Protein AF-0000000066327313 (afdb_homodimer)

Radius of gyration: 29.49 Å; Cα contacts (8 Å, |Δi|>4): 1266; chains: 2; bounding box: 73×76×82 Å

Secondary structure (DSSP, 8-state):
----SS--HHHHHTT------SS-HHHHHTT------S-----S-----HHHHHHHHHHHHHH--SSSS--PPPHHHHHHHHHHIIIIITTTS--S-HHHHHHHHHHSTTSHHHHHHHHHHHHHHHHHHT--EE-TTS-EE-HHHHHHHHHHTHHHH-SS----HHHHHHHHHHHHHHHHTT-HHHHHHHHHHHHHHHHHHTTTSHHHHHTS-HHHHHHHHHHHHHHHHHHHHHHHHHT---S--S-SPPPPPP--SSGGG--HHHHHHHHHHHSS-HHHHHHHHHS---HHHHHHHHHHHIIIIISSPP-S-TTSHHHHHHHHHHHHHHHHHHHHHHHSTT---HHHHSS--THHHHHHHHHHHHHHHHS-GGGTGGGTTHHHHHHHHHHHHHHHHHHHS-HHHHHHHHHHHHHHHHHHHHSS---HHHHHHHHHHHHHTT------S-------------S--/----SS--HHHHHHT------SS-HHHHHTT------S-----S-----HHHHHHHHHHHHHH--SSSS--PPPHHHHHHHHHHIIIIITTTS--S-HHHHHHHHHHSTTSHHHHHHHHHHHHHHHHHHT--EE-TTS-EE-HHHHHHHHHHTHHHH-SS----HHHHHHHHHHHHHHHHTT-HHHHHHHHHHHHHHHHHHTTTSHHHHHTS-HHHHHHHHHHHHHHHHHHHHHHHHHT---S--S-SPPPPPP--SSGGG--HHHHHHHHHHHSS-HHHHHHHHHS---HHHHHHHHHHHIIIIISSPP-S-TTSHHHHHHHHHHHHHHHHHHHHHHHSTT---STTTSS--THHHHHHHHHHHHHHHHS-GGGTGGGTTHHHHHHHHHHHHHHHHHHHS-HHHHHHHHHHHHHHHHHHHHSS---HHHHHHHHHHHHHTT------S-----S-------S--

pLDDT: mean 80.72, std 19.47, range [26.72, 98.88]

GO terms:
  GO:0000977 RNA polymerase II transcription regulatory region sequence-specific DNA binding (F, IDA)
  GO:0005634 nucleus (C, IC)
  GO:0001228 DNA-binding transcription activator activity, RNA polymerase II-specific (F, IMP)
  GO:0045944 positive regulation of transcription by RNA polymerase II (P, IMP)
  GO:0071361 cellular response to ethanol (P, IMP)

Sequence (930 aa):
MARNRQACDCCCIRRVKCDRKKPCKCCLQHNLQCTYLRPLKKRGPKPVKVRNLKKVDDVQVFSKSSSGGIMKVPKALIDQCLRLYNDKLYVIWPLLCYDDLYELLEKRYDETCVYWFLVSLSAATLSDLQTEIESEGGVTFTGIQLSSFCMSSRQEFDDFNGSDIFKIMTYYCLNRCYAQMSNSRTSYRLSCEAVGLIKLAGFHREETLKLLPFDEQQLGRKVYYLLLLTERYFSVYTHCATSLDTTIAPPQPENVTDPRLSLDSFLEMIRVFTVPGKCFFDALATDSANVTCTEDSLKKIWRELHTVPLEIEPWSYGYVDISFSRHWIRTLAWKLVLQISGMRISFLSNSKNTHIPVEIARDMLEDTFLIPKNLYAVHGPGISVKALEIADALVDVVNQYDQNAESEAWNFLFDISKFVFSLKHCDSTLVDKFTTKCQCALITLPLSNPLESTDGSKEDVDALPMARNRQACDCCCIRRVKCDRKKPCKCCLQHNLQCTYLRPLKKRGPKPVKVRNLKKVDDVQVFSKSSSGGIMKVPKALIDQCLRLYNDKLYVIWPLLCYDDLYELLEKRYDETCVYWFLVSLSAATLSDLQTEIESEGGVTFTGIQLSSFCMSSRQEFDDFNGSDIFKIMTYYCLNRCYAQMSNSRTSYRLSCEAVGLIKLAGFHREETLKLLPFDEQQLGRKVYYLLLLTERYFSVYTHCATSLDTTIAPPQPENVTDPRLSLDSFLEMIRVFTVPGKCFFDALATDSANVTCTEDSLKKIWRELHTVPLEIEPWSYGYVDISFSRHWIRTLAWKLVLQISGMRISFLSNSKNTHIPVEIARDMLEDTFLIPKNLYAVHGPGISVKALEIADALVDVVNQYDQNAESEAWNFLFDISKFVFSLKHCDSTLVDKFTTKCQCALITLPLSNPLESTDGSKEDVDALP

Nearest PDB structures (foldseek):
  6gyp-assembly1_B  TM=6.271E-01  e=7.745E-04  Saccharomyces cerevisiae S288C
  5cwq-assembly1_A  TM=1.986E-01  e=5.212E-01  synthetic construct
  1w07-assembly1_B  TM=1.519E-01  e=4.384E+00  Arabidopsis thaliana
  6gyp-assembly1_B  TM=6.451E-01  e=9.274E-04  Saccharomyces cerevisiae S288C
  1w07-assembly1_B  TM=1.311E-01  e=4.467E+00  Arabidopsis thaliana

Solvent-accessible surface area (backbone atoms only — not comparable to full-atom values): 50780 Å² total; per-residue (Å²): 129,85,66,48,91,52,58,29,48,52,29,56,72,64,70,42,89,46,75,22,41,95,65,20,64,62,28,59,74,63,74,44,80,54,37,75,77,64,70,78,72,76,79,54,80,69,67,76,44,62,68,56,41,49,50,46,49,58,51,37,57,42,46,57,39,90,78,83,52,74,50,72,81,56,66,68,59,43,51,53,31,44,51,51,29,35,67,65,40,31,29,55,67,50,74,75,54,49,71,60,48,50,50,40,59,73,74,38,46,84,40,60,42,51,34,49,23,49,45,18,45,31,9,22,39,25,36,35,65,70,43,70,48,69,45,95,86,68,51,72,46,39,17,67,58,37,38,50,53,48,59,75,42,39,68,73,56,54,73,63,67,77,54,52,66,42,47,31,50,23,27,48,23,44,18,50,32,30,32,54,68,62,35,29,62,44,16,48,50,29,42,43,53,23,52,45,32,40,47,56,57,33,64,64,35,53,74,56,38,68,75,43,59,66,70,57,29,39,42,49,27,33,54,47,50,57,49,41,51,50,44,54,59,47,17,63,46,53,42,34,35,55,47,72,67,92,62,46,73,73,53,74,83,63,93,56,91,50,73,48,69,31,47,61,46,35,54,49,42,52,45,66,66,47,55,38,35,65,58,36,52,29,21,65,15,62,76,60,56,63,64,68,57,34,51,55,18,48,53,40,36,49,56,55,57,64,67,48,78,78,96,57,62,61,85,37,70,38,29,55,62,43,54,48,47,40,47,31,52,54,44,51,50,55,53,44,56,72,65,44,80,78,67,75,44,65,92,66,47,60,71,94,54,58,61,52,53,45,50,44,47,51,54,51,53,54,47,59,72,65,36,60,77,83,56,52,60,52,60,27,32,58,57,35,53,36,52,45,53,49,39,52,49,29,50,53,36,54,65,71,49,60,79,74,64,29,55,59,30,48,53,47,36,51,53,50,52,53,52,41,70,68,43,91,42,66,43,64,64,50,51,48,54,49,50,50,49,31,51,74,62,67,46,81,73,90,66,75,80,71,72,70,75,67,84,75,72,80,65,70,90,62,52,49,83,130,86,69,47,91,52,57,29,48,53,28,53,74,64,70,43,88,46,75,24,42,94,63,18,63,61,28,60,75,64,72,43,80,55,37,74,75,66,69,77,71,76,78,54,80,68,68,76,44,64,67,57,41,48,51,47,47,58,51,37,57,43,47,59,39,89,78,82,52,75,52,72,82,54,65,70,60,44,51,52,32,43,51,50,29,35,68,64,42,30,29,57,67,51,73,73,53,48,72,60,47,50,48,41,58,72,74,37,45,83,40,59,43,50,33,50,22,50,4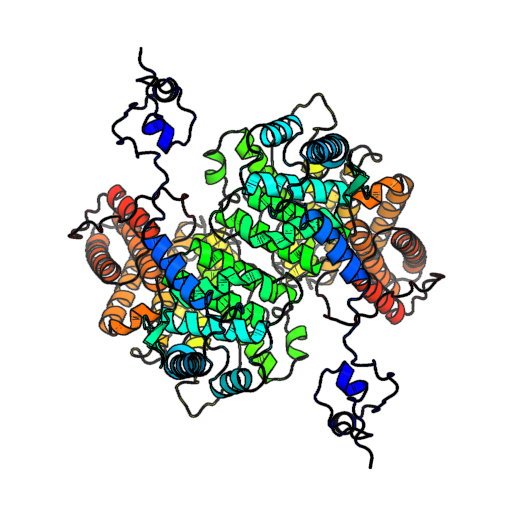3,19,44,31,9,22,38,24,36,35,66,69,44,71,47,70,46,97,87,68,50,73,47,38,16,67,58,37,38,50,54,50,60,74,42,40,68,73,57,53,71,64,65,77,54,53,68,43,46,32,51,23,27,46,22,44,17,50,32,30,32,54,67,64,35,31,61,44,15,48,51,28,42,43,52,23,52,44,32,41,47,58,56,34,63,65,34,52,73,56,37,68,75,44,58,67,70,56,28,38,43,49,28,32,53,48,49,54,49,41,50,51,45,54,59,46,16,62,48,54,43,33,36,55,46,70,69,92,63,44,71,74,54,74,83,61,92,58,89,50,73,48,69,32,46,61,44,36,54,50,42,51,44,66,66,47,56,36,36,65,58,37,52,29,20,64,14,61,76,57,58,61,63,67,58,36,52,57,18,51,54,41,36,50,56,56,55,65,67,48,81,77,96,56,61,61,85,39,70,39,29,55,62,43,55,48,47,40,46,32,52,53,44,50,49,53,53,45,54,72,66,43,80,75,70,75,47,60,92,66,47,59,71,93,54,59,59,51,53,45,52,43,48,52,55,52,54,54,47,58,72,65,35,60,75,82,55,51,60,52,58,27,30,58,57,34,53,35,51,46,52,49,40,52,50,28,51,53,37,52,65,71,50,60,78,71,66,28,53,60,30,46,53,48,38,51,51,49,50,52,53,39,71,69,42,90,41,67,44,63,64,49,51,49,53,50,51,49,51,31,50,76,63,67,46,81,73,89,70,77,79,70,73,71,74,66,86,73,76,76,68,70,87,60,50,48,82

Structure (mmCIF, N/CA/C/O backbone):
data_AF-0000000066327313-model_v1
#
loop_
_entity.id
_entity.type
_entity.pdbx_description
1 polymer 'Respiratory transcription factor ZNF1'
#
loop_
_atom_site.group_PDB
_atom_site.id
_atom_site.type_symbol
_atom_site.label_atom_id
_atom_site.label_alt_id
_atom_site.label_comp_id
_atom_site.label_asym_id
_atom_site.label_entity_id
_atom_site.label_seq_id
_atom_site.pdbx_PDB_ins_code
_atom_site.Cartn_x
_atom_site.Cartn_y
_atom_site.Cartn_z
_atom_site.occupancy
_atom_site.B_iso_or_equiv
_atom_site.auth_seq_id
_atom_site.auth_comp_id
_atom_site.auth_asym_id
_atom_site.auth_atom_id
_atom_site.pdbx_PDB_model_num
ATOM 1 N N . MET A 1 1 ? -28.75 26.188 -38.562 1 28.34 1 MET A N 1
ATOM 2 C CA . MET A 1 1 ? -27.703 25.172 -38.688 1 28.34 1 MET A CA 1
ATOM 3 C C . MET A 1 1 ? -27.812 24.156 -37.562 1 28.34 1 MET A C 1
ATOM 5 O O . MET A 1 1 ? -27.812 24.531 -36.375 1 28.34 1 MET A O 1
ATOM 9 N N . ALA A 1 2 ? -28.438 23.078 -37.75 1 33.34 2 ALA A N 1
ATOM 10 C CA . ALA A 1 2 ? -28.922 22.078 -36.812 1 33.34 2 ALA A CA 1
ATOM 11 C C . ALA A 1 2 ? -27.797 21.531 -35.938 1 33.34 2 ALA A C 1
ATOM 13 O O . ALA A 1 2 ? -26.75 21.109 -36.438 1 33.34 2 ALA A O 1
ATOM 14 N N . ARG A 1 3 ? -27.547 22.062 -34.688 1 44.94 3 ARG A N 1
ATOM 15 C CA . ARG A 1 3 ? -26.562 21.672 -33.688 1 44.94 3 ARG A CA 1
ATOM 16 C C . ARG A 1 3 ? -26.594 20.156 -33.469 1 44.94 3 ARG A C 1
ATOM 18 O O . ARG A 1 3 ? -27.672 19.578 -33.281 1 44.94 3 ARG A O 1
ATOM 25 N N . ASN A 1 4 ? -25.766 19.609 -34.031 1 48.69 4 ASN A N 1
ATOM 26 C CA . ASN A 1 4 ? -25.734 18.156 -33.844 1 48.69 4 ASN A CA 1
ATOM 27 C C . ASN A 1 4 ? -25.781 17.766 -32.375 1 48.69 4 ASN A C 1
ATOM 29 O O . ASN A 1 4 ? -25.219 18.469 -31.531 1 48.69 4 ASN A O 1
ATOM 33 N N . ARG A 1 5 ? -26.609 17.094 -31.875 1 58 5 ARG A N 1
ATOM 34 C CA . ARG A 1 5 ? -26.969 16.672 -30.516 1 58 5 ARG A CA 1
ATOM 35 C C . ARG A 1 5 ? -25.859 15.836 -29.891 1 58 5 ARG A C 1
ATOM 37 O O . ARG A 1 5 ? -25.875 15.562 -28.688 1 58 5 ARG A O 1
ATOM 44 N N . GLN A 1 6 ? -24.828 15.461 -30.688 1 61.94 6 GLN A N 1
ATOM 45 C CA . GLN A 1 6 ? -23.781 14.602 -30.141 1 61.94 6 GLN A CA 1
ATOM 46 C C . GLN A 1 6 ? -22.406 15.234 -30.312 1 61.94 6 GLN A C 1
ATOM 48 O O . GLN A 1 6 ? -22.188 16.031 -31.234 1 61.94 6 GLN A O 1
ATOM 53 N N . ALA A 1 7 ? -21.609 15.008 -29.422 1 71.44 7 ALA A N 1
ATOM 54 C CA . ALA A 1 7 ? -20.203 15.391 -29.578 1 71.44 7 ALA A CA 1
ATOM 55 C C . ALA A 1 7 ? -19.547 14.617 -30.719 1 71.44 7 ALA A C 1
ATOM 57 O O . ALA A 1 7 ? -19.953 13.492 -31.031 1 71.44 7 ALA A O 1
ATOM 58 N N . CYS A 1 8 ? -18.688 15.219 -31.422 1 70.88 8 CYS A N 1
ATOM 59 C CA . CYS A 1 8 ? -17.969 14.555 -32.531 1 70.88 8 CYS A CA 1
ATOM 60 C C . CYS A 1 8 ? -17.156 13.383 -32 1 70.88 8 CYS A C 1
ATOM 62 O O . CYS A 1 8 ? -16.844 13.312 -30.812 1 70.88 8 CYS A O 1
ATOM 64 N N . ASP A 1 9 ? -16.797 12.469 -32.719 1 68.44 9 ASP A N 1
ATOM 65 C CA . ASP A 1 9 ? -16.062 11.25 -32.375 1 68.44 9 ASP A CA 1
ATOM 66 C C . ASP A 1 9 ? -14.734 11.594 -31.719 1 68.44 9 ASP A C 1
ATOM 68 O O . ASP A 1 9 ? -14.344 10.969 -30.734 1 68.44 9 ASP A O 1
ATOM 72 N N . CYS A 1 10 ? -14.086 12.617 -32.188 1 65.94 10 CYS A N 1
ATOM 73 C CA . CYS A 1 10 ? -12.766 13 -31.703 1 65.94 10 CYS A CA 1
ATOM 74 C C . CYS A 1 10 ? -12.867 13.617 -30.312 1 65.94 10 CYS A C 1
ATOM 76 O O . CYS A 1 10 ? -12.086 13.281 -29.422 1 65.94 10 CYS A O 1
ATOM 78 N N . CYS A 1 11 ? -13.789 14.406 -30.25 1 66.31 11 CYS A N 1
ATOM 79 C CA . CYS A 1 11 ? -13.977 15.062 -28.969 1 66.31 11 CYS A CA 1
ATOM 80 C C . CYS A 1 11 ? -14.484 14.07 -27.922 1 66.31 11 CYS A C 1
ATOM 82 O O . CYS A 1 11 ? -14.102 14.141 -26.75 1 66.31 11 CYS A O 1
ATOM 84 N N . CYS A 1 12 ? -15.219 13.172 -28.281 1 65.81 12 CYS A N 1
ATOM 85 C CA . CYS A 1 12 ? -15.766 12.125 -27.438 1 65.81 12 CYS A CA 1
ATOM 86 C C . CYS A 1 12 ? -14.664 11.195 -26.938 1 65.81 12 CYS A C 1
ATOM 88 O O . CYS A 1 12 ? -14.625 10.844 -25.766 1 65.81 12 CYS A O 1
ATOM 90 N N . ILE A 1 13 ? -13.844 10.938 -27.812 1 61.5 13 ILE A N 1
ATOM 91 C CA . ILE A 1 13 ? -12.727 10.055 -27.516 1 61.5 13 ILE A CA 1
ATOM 92 C C . ILE A 1 13 ? -11.734 10.773 -26.594 1 61.5 13 ILE A C 1
ATOM 94 O O . ILE A 1 13 ? -11.18 10.172 -25.672 1 61.5 13 ILE A O 1
ATOM 98 N N . ARG A 1 14 ? -11.656 11.977 -26.859 1 59.47 14 ARG A N 1
ATOM 99 C CA . ARG A 1 14 ? -10.695 12.812 -26.141 1 59.47 14 ARG A CA 1
ATOM 100 C C . ARG A 1 14 ? -11.312 13.367 -24.859 1 59.47 14 ARG A C 1
ATOM 102 O O . ARG A 1 14 ? -10.625 14.023 -24.062 1 59.47 14 ARG A O 1
ATOM 109 N N . ARG A 1 15 ? -12.625 13 -24.672 1 55.62 15 ARG A N 1
ATOM 110 C CA . ARG A 1 15 ? -13.438 13.469 -23.547 1 55.62 15 ARG A CA 1
ATOM 111 C C . ARG A 1 15 ? -13.25 14.961 -23.328 1 55.62 15 ARG A C 1
ATOM 113 O O . ARG A 1 15 ? -13.047 15.406 -22.188 1 55.62 15 ARG A O 1
ATOM 120 N N . VAL A 1 16 ? -13.305 15.664 -24.422 1 64.94 16 VAL A N 1
ATOM 121 C CA . VAL A 1 16 ? -13.297 17.125 -24.375 1 64.94 16 VAL A CA 1
ATOM 122 C C . VAL A 1 16 ? -14.664 17.656 -24.797 1 64.94 16 VAL A C 1
ATOM 124 O O . VAL A 1 16 ? -15.422 16.969 -25.484 1 64.94 16 VAL A O 1
ATOM 127 N N . LYS A 1 17 ? -14.922 18.812 -24.172 1 68.06 17 LYS A N 1
ATOM 128 C CA . LYS A 1 17 ? -16.172 19.453 -24.562 1 68.06 17 LYS A CA 1
ATOM 129 C C . LYS A 1 17 ? -16.172 19.812 -26.047 1 68.06 17 LYS A C 1
ATOM 131 O O . LYS A 1 17 ? -15.312 20.562 -26.5 1 68.06 17 LYS A O 1
ATOM 136 N N . CYS A 1 18 ? -17.078 19.203 -26.656 1 68.81 18 CYS A N 1
ATOM 137 C CA . CYS A 1 18 ? -17.297 19.438 -28.078 1 68.81 18 CYS A CA 1
ATOM 138 C C . CYS A 1 18 ? -18.359 20.516 -28.297 1 68.81 18 CYS A C 1
ATOM 140 O O . CYS A 1 18 ? -19.359 20.562 -27.594 1 68.81 18 CYS A O 1
ATOM 142 N N . ASP A 1 19 ? -18.188 21.453 -29.109 1 73.56 19 ASP A N 1
ATOM 143 C CA . ASP A 1 19 ? -19.188 22.484 -29.359 1 73.56 19 ASP A CA 1
ATOM 144 C C . ASP A 1 19 ? -20.25 22 -30.344 1 73.56 19 ASP A C 1
ATOM 146 O O . ASP A 1 19 ? -21.109 22.766 -30.781 1 73.56 19 ASP A O 1
ATOM 150 N N . ARG A 1 20 ? -20.25 20.75 -30.859 1 71 20 ARG A N 1
ATOM 151 C CA . ARG A 1 20 ? -21.219 20.016 -31.672 1 71 20 ARG A CA 1
ATOM 152 C C . ARG A 1 20 ? -21.422 20.672 -33.031 1 71 20 ARG A C 1
ATOM 154 O O . ARG A 1 20 ? -22.438 20.422 -33.688 1 71 20 ARG A O 1
ATOM 161 N N . LYS A 1 21 ? -20.391 21.516 -33.438 1 75.81 21 LYS A N 1
ATOM 162 C CA . LYS A 1 21 ? -20.391 22.016 -34.812 1 75.81 21 LYS A CA 1
ATOM 163 C C . LYS A 1 21 ? -19.594 21.094 -35.719 1 75.81 21 LYS A C 1
ATOM 165 O O . LYS A 1 21 ? -18.734 20.344 -35.281 1 75.81 21 LYS A O 1
ATOM 170 N N . LYS A 1 22 ? -20 20.812 -36.844 1 71.25 22 LYS A N 1
ATOM 171 C CA . LYS A 1 22 ? -19.328 20.016 -37.875 1 71.25 22 LYS A CA 1
ATOM 172 C C . LYS A 1 22 ? -18.578 20.922 -38.875 1 71.25 22 LYS A C 1
ATOM 174 O O . LYS A 1 22 ? -19.203 21.516 -39.75 1 71.25 22 LYS A O 1
ATOM 179 N N . PRO A 1 23 ? -17.266 21.109 -38.719 1 75.12 23 PRO A N 1
ATOM 180 C CA . PRO A 1 23 ? -16.359 20.5 -37.719 1 75.12 23 PRO A CA 1
ATOM 181 C C . PRO A 1 23 ? -16.344 21.25 -36.406 1 75.12 23 PRO A C 1
ATOM 183 O O . PRO A 1 23 ? -16.578 22.469 -36.375 1 75.12 23 PRO A O 1
ATOM 186 N N . CYS A 1 24 ? -16.125 20.484 -35.344 1 76.44 24 CYS A N 1
ATOM 187 C CA . CYS A 1 24 ? -16.156 21.188 -34.062 1 76.44 24 CYS A CA 1
ATOM 188 C C . CYS A 1 24 ? -14.898 22.016 -33.875 1 76.44 24 CYS A C 1
ATOM 190 O O . CYS A 1 24 ? -13.875 21.75 -34.5 1 76.44 24 CYS A O 1
ATOM 192 N N . LYS A 1 25 ? -15.016 23.047 -33.125 1 77.56 25 LYS A N 1
ATOM 193 C CA . LYS A 1 25 ? -13.906 23.984 -32.938 1 77.56 25 LYS A CA 1
ATOM 194 C C . LYS A 1 25 ? -12.688 23.266 -32.344 1 77.56 25 LYS A C 1
ATOM 196 O O . LYS A 1 25 ? -11.547 23.578 -32.688 1 77.56 25 LYS A O 1
ATOM 201 N N . CYS A 1 26 ? -12.93 22.344 -31.531 1 70.88 26 CYS A N 1
ATOM 202 C CA . CYS A 1 26 ? -11.875 21.578 -30.891 1 70.88 26 CYS A CA 1
ATOM 203 C C . CYS A 1 26 ? -11.109 20.734 -31.906 1 70.88 26 CYS A C 1
ATOM 205 O O . CYS A 1 26 ? -9.875 20.703 -31.891 1 70.88 26 CYS A O 1
ATOM 207 N N . CYS A 1 27 ? -11.75 20.141 -32.656 1 72.12 27 CYS A N 1
ATOM 208 C CA . CYS A 1 27 ? -11.117 19.344 -33.688 1 72.12 27 CYS A CA 1
ATOM 209 C C . CYS A 1 27 ? -10.422 20.25 -34.719 1 72.12 27 CYS A C 1
ATOM 211 O O . CYS A 1 27 ? -9.328 19.938 -35.188 1 72.12 27 CYS A O 1
ATOM 213 N N . LEU A 1 28 ? -10.969 21.328 -35.031 1 78.12 28 LEU A N 1
ATOM 214 C CA . LEU A 1 28 ? -10.359 22.266 -35.938 1 78.12 28 LEU A CA 1
ATOM 215 C C . LEU A 1 28 ? -9.047 22.812 -35.406 1 78.12 28 LEU A C 1
ATOM 217 O O . LEU A 1 28 ? -8.062 22.922 -36.125 1 78.12 28 LEU A O 1
ATOM 221 N N . GLN A 1 29 ? -9.055 23.031 -34.156 1 72.06 29 GLN A N 1
ATOM 222 C CA . GLN A 1 29 ? -7.871 23.625 -33.531 1 72.06 29 GLN A CA 1
ATOM 223 C C . GLN A 1 29 ? -6.727 22.609 -33.469 1 72.06 29 GLN A C 1
ATOM 225 O O . GLN A 1 29 ? -5.555 22.984 -33.5 1 72.06 29 GLN A O 1
ATOM 230 N N . HIS A 1 30 ? -7.141 21.422 -33.406 1 70.25 30 HIS A N 1
ATOM 231 C CA . HIS A 1 30 ? -6.137 20.391 -33.25 1 70.25 30 HIS A CA 1
ATOM 232 C C . HIS A 1 30 ? -5.926 19.609 -34.531 1 70.25 30 HIS A C 1
ATOM 234 O O . HIS A 1 30 ? -5.297 18.547 -34.531 1 70.25 30 HIS A O 1
ATOM 240 N N . ASN A 1 31 ? -6.391 20.031 -35.562 1 65.12 31 ASN A N 1
ATOM 241 C CA . ASN A 1 31 ? -6.266 19.469 -36.906 1 65.12 31 ASN A CA 1
ATOM 242 C C . ASN A 1 31 ? -6.676 18 -36.906 1 65.12 31 ASN A C 1
ATOM 244 O O . ASN A 1 31 ? -5.961 17.156 -37.469 1 65.12 31 ASN A O 1
ATOM 248 N N . LEU A 1 32 ? -7.695 17.766 -36.188 1 70.25 32 LEU A N 1
ATOM 249 C CA . LEU A 1 32 ? -8.273 16.438 -36.219 1 70.25 32 LEU A CA 1
ATOM 250 C C . LEU A 1 32 ? -9.445 16.359 -37.156 1 70.25 32 LEU A C 1
ATOM 252 O O . LEU A 1 32 ? -10.094 17.375 -37.438 1 70.25 32 LEU A O 1
ATOM 256 N N . GLN A 1 33 ? -9.586 15.219 -37.719 1 71.81 33 GLN A N 1
ATOM 257 C CA . GLN A 1 33 ? -10.75 15 -38.562 1 71.81 33 GLN A CA 1
ATOM 258 C C . GLN A 1 33 ? -12.016 14.812 -37.75 1 71.81 33 GLN A C 1
ATOM 260 O O . GLN A 1 33 ? -12.18 13.789 -37.062 1 71.81 33 GLN A O 1
ATOM 265 N N . CYS A 1 34 ? -12.828 15.828 -37.656 1 69.94 34 CYS A N 1
ATOM 266 C CA . CYS A 1 34 ? -14.07 15.828 -36.875 1 69.94 34 CYS A CA 1
ATOM 267 C C . CYS A 1 34 ? -15.102 14.898 -37.531 1 69.94 34 CYS A C 1
ATOM 269 O O . CYS A 1 34 ? -15.602 15.164 -38.625 1 69.94 34 CYS A O 1
ATOM 271 N N . THR A 1 35 ? -15.219 13.734 -37.094 1 74.88 35 THR A N 1
ATOM 272 C CA . THR A 1 35 ? -16.156 12.766 -37.656 1 74.88 35 THR A CA 1
ATOM 273 C C . THR A 1 35 ? -17.297 12.5 -36.688 1 74.88 35 THR A C 1
ATOM 275 O O . THR A 1 35 ? -17.156 12.68 -35.469 1 74.88 35 THR A O 1
ATOM 278 N N . TYR A 1 36 ? -18.5 12.492 -37.188 1 62.94 36 TYR A N 1
ATOM 279 C CA . TYR A 1 36 ? -19.703 12.141 -36.438 1 62.94 36 TYR A CA 1
ATOM 280 C C . TYR A 1 36 ? -20.219 10.781 -36.844 1 62.94 36 TYR A C 1
ATOM 282 O O . TYR A 1 36 ? -21.359 10.664 -37.312 1 62.94 36 TYR A O 1
ATOM 290 N N . LEU A 1 37 ? -19.422 9.82 -37.094 1 64.5 37 LEU A N 1
ATOM 291 C CA . LEU A 1 37 ? -19.781 8.516 -37.625 1 64.5 37 LEU A CA 1
ATOM 292 C C . LEU A 1 37 ? -20.344 7.609 -36.562 1 64.5 37 LEU A C 1
ATOM 294 O O . LEU A 1 37 ? -20.906 6.547 -36.844 1 64.5 37 LEU A O 1
ATOM 298 N N . ARG A 1 38 ? -20.062 7.984 -35.406 1 52.06 38 ARG A N 1
ATOM 299 C CA . ARG A 1 38 ? -20.531 7.125 -34.312 1 52.06 38 ARG A CA 1
ATOM 300 C C . ARG A 1 38 ? -22.062 7.148 -34.219 1 52.06 38 ARG A C 1
ATOM 302 O O . ARG A 1 38 ? -22.672 8.219 -34.25 1 52.06 38 ARG A O 1
ATOM 309 N N . PRO A 1 39 ? -22.719 6.078 -34.469 1 48.56 39 PRO A N 1
ATOM 310 C CA . PRO A 1 39 ? -24.188 6.059 -34.312 1 48.56 39 PRO A CA 1
ATOM 311 C C . PRO A 1 39 ? -24.625 6.605 -32.969 1 48.56 39 PRO A C 1
ATOM 313 O O . PRO A 1 39 ? -23.891 6.523 -31.969 1 48.56 39 PRO A O 1
ATOM 316 N N . LEU A 1 40 ? -25.516 7.398 -33.062 1 42.06 40 LEU A N 1
ATOM 317 C CA . LEU A 1 40 ? -26.172 7.887 -31.859 1 42.06 40 LEU A CA 1
ATOM 318 C C . LEU A 1 40 ? -26.484 6.738 -30.906 1 42.06 40 LEU A C 1
ATOM 320 O O . LEU A 1 40 ? -27.156 5.773 -31.281 1 42.06 40 LEU A O 1
ATOM 324 N N . LYS A 1 41 ? -25.641 6.539 -30.016 1 37.81 41 LYS A N 1
ATOM 325 C CA . LYS A 1 41 ? -26.156 5.57 -29.047 1 37.81 41 LYS A CA 1
ATOM 326 C C . LYS A 1 41 ? -27.469 6.062 -28.438 1 37.81 41 LYS A C 1
ATOM 328 O O . LYS A 1 41 ? -27.594 7.238 -28.078 1 37.81 41 LYS A O 1
ATOM 333 N N . LYS A 1 42 ? -28.594 5.555 -28.828 1 33.94 42 LYS A N 1
ATOM 334 C CA . LYS A 1 42 ? -29.906 5.809 -28.219 1 33.94 42 LYS A CA 1
ATOM 335 C C . LYS A 1 42 ? -29.766 5.98 -26.703 1 33.94 42 LYS A C 1
ATOM 337 O O . LYS A 1 42 ? -29.078 5.207 -26.047 1 33.94 42 LYS A O 1
ATOM 342 N N . ARG A 1 43 ? -29.859 7.168 -26.219 1 32.31 43 ARG A N 1
ATOM 343 C CA . ARG A 1 43 ? -29.859 7.559 -24.812 1 32.31 43 ARG A CA 1
ATOM 344 C C . ARG A 1 43 ? -30.938 6.812 -24.031 1 32.31 43 ARG A C 1
ATOM 346 O O . ARG A 1 43 ? -31.281 7.195 -22.906 1 32.31 43 ARG A O 1
ATOM 353 N N . GLY A 1 44 ? -31.75 6.027 -24.703 1 31.38 44 GLY A N 1
ATOM 354 C CA . GLY A 1 44 ? -32.875 5.578 -23.891 1 31.38 44 GLY A CA 1
ATOM 355 C C . GLY A 1 44 ? -32.406 4.938 -22.578 1 31.38 44 GLY A C 1
ATOM 356 O O . GLY A 1 44 ? -31.219 4.711 -22.375 1 31.38 44 GLY A O 1
ATOM 357 N N . PRO A 1 45 ? -33.469 4.828 -21.609 1 29.05 45 PRO A N 1
ATOM 358 C CA . PRO A 1 45 ? -33.125 4.141 -20.359 1 29.05 45 PRO A CA 1
ATOM 359 C C . PRO A 1 45 ? -32.188 2.955 -20.578 1 29.05 45 PRO A C 1
ATOM 361 O O . PRO A 1 45 ? -32.375 2.189 -21.531 1 29.05 45 PRO A O 1
ATOM 364 N N . LYS A 1 46 ? -31.016 3.162 -20.609 1 30 46 LYS A N 1
ATOM 365 C CA . LYS A 1 46 ? -30.141 2.043 -20.938 1 30 46 LYS A CA 1
ATOM 366 C C . LYS A 1 46 ? -30.703 0.727 -20.406 1 30 46 LYS A C 1
ATOM 368 O O . LYS A 1 46 ? -31.109 0.642 -19.25 1 30 46 LYS A O 1
ATOM 373 N N . PRO A 1 47 ? -31.266 -0.114 -21.281 1 26.72 47 PRO A N 1
ATOM 374 C CA . PRO A 1 47 ? -31.891 -1.307 -20.703 1 26.72 47 PRO A CA 1
ATOM 375 C C . PRO A 1 47 ? -31 -1.985 -19.656 1 26.72 47 PRO A C 1
ATOM 377 O O . PRO A 1 47 ? -29.781 -1.891 -19.734 1 26.72 47 PRO A O 1
ATOM 380 N N . VAL A 1 48 ? -31.531 -2.129 -18.453 1 30.41 48 VAL A N 1
ATOM 381 C CA . VAL A 1 48 ? -30.875 -2.996 -17.469 1 30.41 48 VAL A CA 1
ATOM 382 C C . VAL A 1 48 ? -30.156 -4.137 -18.203 1 30.41 48 VAL A C 1
ATOM 384 O O . VAL A 1 48 ? -30.812 -4.969 -18.844 1 30.41 48 VAL A O 1
ATOM 387 N N . LYS A 1 49 ? -29.203 -3.834 -18.844 1 31.45 49 LYS A N 1
ATOM 388 C CA . LYS A 1 49 ? -28.516 -4.855 -19.641 1 31.45 49 LYS A CA 1
ATOM 389 C C . LYS A 1 49 ? -28.719 -6.242 -19.031 1 31.45 49 LYS A C 1
ATOM 391 O O . LYS A 1 49 ? -28.656 -6.406 -17.812 1 31.45 49 LYS A O 1
ATOM 396 N N . VAL A 1 50 ? -29.156 -7.105 -19.734 1 30.81 50 VAL A N 1
ATOM 397 C CA . VAL A 1 50 ? -29.484 -8.5 -19.438 1 30.81 50 VAL A CA 1
ATOM 398 C C . VAL A 1 50 ? -28.359 -9.109 -18.594 1 30.81 50 VAL A C 1
ATOM 400 O O . VAL A 1 50 ? -28.625 -9.891 -17.672 1 30.81 50 VAL A O 1
ATOM 403 N N . ARG A 1 51 ? -27.125 -8.75 -18.922 1 32.59 51 ARG A N 1
ATOM 404 C CA . ARG A 1 51 ? -26.016 -9.273 -18.125 1 32.59 51 ARG A CA 1
ATOM 405 C C . ARG A 1 51 ? -26 -8.68 -16.719 1 32.59 51 ARG A C 1
ATOM 407 O O . ARG A 1 51 ? -25.641 -9.359 -15.758 1 32.59 51 ARG A O 1
ATOM 414 N N . ASN A 1 52 ? -26.312 -7.434 -16.594 1 35.59 52 ASN A N 1
ATOM 415 C CA . ASN A 1 52 ? -26.516 -6.852 -15.273 1 35.59 52 ASN A CA 1
ATOM 416 C C . ASN A 1 52 ? -27.797 -7.375 -14.625 1 35.59 52 ASN A C 1
ATOM 418 O O . ASN A 1 52 ? -27.922 -7.402 -13.398 1 35.59 52 ASN A O 1
ATOM 422 N N . LEU A 1 53 ? -28.781 -7.672 -15.484 1 32.03 53 LEU A N 1
ATOM 423 C CA . LEU A 1 53 ? -29.984 -8.328 -14.969 1 32.03 53 LEU A CA 1
ATOM 424 C C . LEU A 1 53 ? -29.656 -9.719 -14.445 1 32.03 53 LEU A C 1
ATOM 426 O O . LEU A 1 53 ? -30.203 -10.148 -13.422 1 32.03 53 LEU A O 1
ATOM 430 N N . LYS A 1 54 ? -28.875 -10.484 -15.266 1 34.53 54 LYS A N 1
ATOM 431 C CA . LYS A 1 54 ? -28.484 -11.781 -14.742 1 34.53 54 LYS A CA 1
ATOM 432 C C . LYS A 1 54 ? -27.578 -11.633 -13.523 1 34.53 54 LYS A C 1
ATOM 434 O O . LYS A 1 54 ? -27.625 -12.445 -12.594 1 34.53 54 LYS A O 1
ATOM 439 N N . LYS A 1 55 ? -26.688 -10.641 -13.477 1 37.81 55 LYS A N 1
ATOM 440 C CA . LYS A 1 55 ? -25.906 -10.367 -12.289 1 37.81 55 LYS A CA 1
ATOM 441 C C . LYS A 1 55 ? -26.781 -9.922 -11.125 1 37.81 55 LYS A C 1
ATOM 443 O O . LYS A 1 55 ? -26.547 -10.305 -9.977 1 37.81 55 LYS A O 1
ATOM 448 N N . VAL A 1 56 ? -27.797 -9.109 -11.406 1 38.94 56 VAL A N 1
ATOM 449 C CA . VAL A 1 56 ? -28.797 -8.75 -10.398 1 38.94 56 VAL A CA 1
ATOM 450 C C . VAL A 1 56 ? -29.609 -9.984 -10.023 1 38.94 56 VAL A C 1
ATOM 452 O O . VAL A 1 56 ? -29.922 -10.195 -8.852 1 38.94 56 VAL A O 1
ATOM 455 N N . ASP A 1 57 ? -30.047 -10.727 -11.055 1 38.53 57 ASP A N 1
ATOM 456 C CA . ASP A 1 57 ? -30.828 -11.93 -10.758 1 38.53 57 ASP A CA 1
ATOM 457 C C . ASP A 1 57 ? -29.984 -12.93 -9.953 1 38.53 57 ASP A C 1
ATOM 459 O O . ASP A 1 57 ? -30.516 -13.586 -9.055 1 38.53 57 ASP A O 1
ATOM 463 N N . ASP A 1 58 ? -28.766 -13.102 -10.367 1 40.41 58 ASP A N 1
ATOM 464 C CA . ASP A 1 58 ? -27.906 -14.055 -9.656 1 40.41 58 ASP A CA 1
ATOM 465 C C . ASP A 1 58 ? -27.594 -13.57 -8.242 1 40.41 58 ASP A C 1
ATOM 467 O O . ASP A 1 58 ? -27.562 -14.359 -7.301 1 40.41 58 ASP A O 1
ATOM 471 N N . VAL A 1 59 ? -27.312 -12.328 -8.078 1 42.19 59 VAL A N 1
ATOM 472 C CA . VAL A 1 59 ? -27.172 -11.75 -6.738 1 42.19 59 VAL A CA 1
ATOM 473 C C . VAL A 1 59 ? -28.531 -11.758 -6.035 1 42.19 59 VAL A C 1
ATOM 475 O O . VAL A 1 59 ? -28.609 -11.953 -4.82 1 42.19 59 VAL A O 1
ATOM 478 N N . GLN A 1 60 ? -29.609 -11.57 -6.785 1 41.66 60 GLN A N 1
ATOM 479 C CA . GLN A 1 60 ? -30.953 -11.594 -6.203 1 41.66 60 GLN A CA 1
ATOM 480 C C . GLN A 1 60 ? -31.297 -12.984 -5.691 1 41.66 60 GLN A C 1
ATOM 482 O O . GLN A 1 60 ? -32.125 -13.125 -4.773 1 41.66 60 GLN A O 1
ATOM 487 N N . VAL A 1 61 ? -30.828 -13.984 -6.391 1 42.31 61 VAL A N 1
ATOM 488 C CA . VAL A 1 61 ? -31.156 -15.289 -5.824 1 42.31 61 VAL A CA 1
ATOM 489 C C . VAL A 1 61 ? -30.656 -15.375 -4.387 1 42.31 61 VAL A C 1
ATOM 491 O O . VAL A 1 61 ? -31.328 -15.93 -3.518 1 42.31 61 VAL A O 1
ATOM 494 N N . PHE A 1 62 ? -29.422 -14.953 -4.188 1 41.81 62 PHE A N 1
ATOM 495 C CA . PHE A 1 62 ? -28.922 -15.047 -2.816 1 41.81 62 PHE A CA 1
ATOM 496 C C . PHE A 1 62 ? -29.625 -14.031 -1.922 1 41.81 62 PHE A C 1
ATOM 498 O O . PHE A 1 62 ? -29.719 -14.227 -0.707 1 41.81 62 PHE A O 1
ATOM 505 N N . SER A 1 63 ? -30.016 -12.93 -2.521 1 39.5 63 SER A N 1
ATOM 506 C CA . SER A 1 63 ? -30.656 -11.938 -1.665 1 39.5 63 SER A CA 1
ATOM 507 C C . SER A 1 63 ? -32.062 -12.375 -1.242 1 39.5 63 SER A C 1
ATOM 509 O O . SER A 1 63 ? -32.562 -11.961 -0.196 1 39.5 63 SER A O 1
ATOM 511 N N . LYS A 1 64 ? -32.938 -12.797 -2.299 1 37.72 64 LYS A N 1
ATOM 512 C CA . LYS A 1 64 ? -34.344 -12.867 -1.993 1 37.72 64 LYS A CA 1
ATOM 513 C C . LYS A 1 64 ? -34.719 -14.211 -1.37 1 37.72 64 LYS A C 1
ATOM 515 O O . LYS A 1 64 ? -35.062 -15.156 -2.08 1 37.72 64 LYS A O 1
ATOM 520 N N . SER A 1 65 ? -34 -14.906 -0.554 1 33.12 65 SER A N 1
ATOM 521 C CA . SER A 1 65 ? -34.812 -15.969 0.05 1 33.12 65 SER A CA 1
ATOM 522 C C . SER A 1 65 ? -36.156 -15.445 0.507 1 33.12 65 SER A C 1
ATOM 524 O O . SER A 1 65 ? -36.312 -14.25 0.764 1 33.12 65 SER A O 1
ATOM 526 N N . SER A 1 66 ? -37.25 -16.188 0.422 1 34.56 66 SER A N 1
ATOM 527 C CA . SER A 1 66 ? -38.594 -15.867 0.843 1 34.56 66 SER A CA 1
ATOM 528 C C . SER A 1 66 ? -38.594 -14.984 2.092 1 34.56 66 SER A C 1
ATOM 530 O O . SER A 1 66 ? -39.531 -14.195 2.299 1 34.56 66 SER A O 1
ATOM 532 N N . SER A 1 67 ? -38.188 -15.594 3.363 1 34.28 67 SER A N 1
ATOM 533 C CA . SER A 1 67 ? -38.375 -14.961 4.664 1 34.28 67 SER A CA 1
ATOM 534 C C . SER A 1 67 ? -37.344 -13.867 4.906 1 34.28 67 SER A C 1
ATOM 536 O O . SER A 1 67 ? -36.156 -14.148 5.055 1 34.28 67 SER A O 1
ATOM 538 N N . GLY A 1 68 ? -37.219 -12.633 4.344 1 39.78 68 GLY A N 1
ATOM 539 C CA . GLY A 1 68 ? -36.531 -11.344 4.488 1 39.78 68 GLY A CA 1
ATOM 540 C C . GLY A 1 68 ? -35.031 -11.469 4.684 1 39.78 68 GLY A C 1
ATOM 541 O O . GLY A 1 68 ? -34.344 -10.453 4.809 1 39.78 68 GLY A O 1
ATOM 542 N N . GLY A 1 69 ? -34.281 -12.414 5.379 1 43.28 69 GLY A N 1
ATOM 543 C CA . GLY A 1 69 ? -32.906 -12.461 5.816 1 43.28 69 GLY A CA 1
ATOM 544 C C . GLY A 1 69 ? -31.938 -12.828 4.707 1 43.28 69 GLY A C 1
ATOM 545 O O . GLY A 1 69 ? -32.344 -13.422 3.701 1 43.28 69 GLY A O 1
ATOM 546 N N . ILE A 1 70 ? -30.828 -12.148 4.371 1 53.44 70 ILE A N 1
ATOM 547 C CA . ILE A 1 70 ? -29.719 -12.43 3.465 1 53.44 70 ILE A CA 1
ATOM 548 C C . ILE A 1 70 ? -29.391 -13.922 3.504 1 53.44 70 ILE A C 1
ATOM 550 O O . ILE A 1 70 ? -29.078 -14.461 4.566 1 53.44 70 ILE A O 1
ATOM 554 N N . MET A 1 71 ? -29.812 -14.836 2.621 1 68.44 71 MET A N 1
ATOM 555 C CA . MET A 1 71 ? -29.562 -16.281 2.568 1 68.44 71 MET A CA 1
ATOM 556 C C . MET A 1 71 ? -28.078 -16.578 2.557 1 68.44 71 MET A C 1
ATOM 558 O O . MET A 1 71 ? -27.344 -16.094 1.688 1 68.44 71 MET A O 1
ATOM 562 N N . LYS A 1 72 ? -27.531 -17.109 3.621 1 86.62 72 LYS A N 1
ATOM 563 C CA . LYS A 1 72 ? -26.141 -17.562 3.752 1 86.62 72 LYS A CA 1
ATOM 564 C C . LYS A 1 72 ? -25.844 -18.688 2.775 1 86.62 72 LYS A C 1
ATOM 566 O O . LYS A 1 72 ? -26.734 -19.453 2.4 1 86.62 72 LYS A O 1
ATOM 571 N N . VAL A 1 73 ? -24.719 -18.75 2.178 1 93.38 73 VAL A N 1
ATOM 572 C CA . VAL A 1 73 ? -24.266 -19.859 1.349 1 93.38 73 VAL A CA 1
ATOM 573 C C . VAL A 1 73 ? -24.344 -21.156 2.139 1 93.38 73 VAL A C 1
ATOM 575 O O . VAL A 1 73 ? -23.891 -21.234 3.283 1 93.38 73 VAL A O 1
ATOM 578 N N . PRO A 1 74 ? -24.922 -22.188 1.613 1 90.88 74 PRO A N 1
ATOM 579 C CA . PRO A 1 74 ? -25.094 -23.438 2.357 1 90.88 74 PRO A CA 1
ATOM 580 C C . PRO A 1 74 ? -23.766 -24.047 2.803 1 90.88 74 PRO A C 1
ATOM 582 O O . PRO A 1 74 ? -22.812 -24.078 2.029 1 90.88 74 PRO A O 1
ATOM 585 N N . LYS A 1 75 ? -23.703 -24.672 4.012 1 94.06 75 LYS A N 1
ATOM 586 C CA . LYS A 1 75 ? -22.5 -25.297 4.566 1 94.06 75 LYS A CA 1
ATOM 587 C C . LYS A 1 75 ? -22.016 -26.438 3.674 1 94.06 75 LYS A C 1
ATOM 589 O O . LYS A 1 75 ? -20.812 -26.625 3.512 1 94.06 75 LYS A O 1
ATOM 594 N N . ALA A 1 76 ? -22.969 -27.109 3.168 1 93.88 76 ALA A N 1
ATOM 595 C CA . ALA A 1 76 ? -22.625 -28.266 2.336 1 93.88 76 ALA A CA 1
ATOM 596 C C . ALA A 1 76 ? -21.844 -27.828 1.101 1 93.88 76 ALA A C 1
ATOM 598 O O . ALA A 1 76 ? -20.922 -28.531 0.664 1 93.88 76 ALA A O 1
ATOM 599 N N . LEU A 1 77 ? -22.25 -26.766 0.524 1 94.88 77 LEU A N 1
ATOM 600 C CA . LEU A 1 77 ? -21.562 -26.219 -0.642 1 94.88 77 LEU A CA 1
ATOM 601 C C . LEU A 1 77 ? -20.156 -25.781 -0.278 1 94.88 77 LEU A C 1
ATOM 603 O O . LEU A 1 77 ? -19.203 -26.062 -1.003 1 94.88 77 LEU A O 1
ATOM 607 N N . ILE A 1 78 ? -20.062 -25.062 0.836 1 97.5 78 ILE A N 1
ATOM 608 C CA . ILE A 1 78 ? -18.75 -24.594 1.294 1 97.5 78 ILE A CA 1
ATOM 609 C C . ILE A 1 78 ? -17.844 -25.797 1.562 1 97.5 78 ILE A C 1
ATOM 611 O O . ILE A 1 78 ? -16.672 -25.797 1.17 1 97.5 78 ILE A O 1
ATOM 615 N N . ASP A 1 79 ? -18.391 -26.781 2.178 1 97.69 79 ASP A N 1
ATOM 616 C CA . ASP A 1 79 ? -17.609 -27.984 2.482 1 97.69 79 ASP A CA 1
ATOM 617 C C . ASP A 1 79 ? -17.062 -28.625 1.208 1 97.69 79 ASP A C 1
ATOM 619 O O . ASP A 1 79 ? -15.914 -29.062 1.177 1 97.69 79 ASP A O 1
ATOM 623 N N . GLN A 1 80 ? -17.859 -28.688 0.188 1 96.94 80 GLN A N 1
ATOM 624 C CA . GLN A 1 80 ? -17.406 -29.234 -1.088 1 96.94 80 GLN A CA 1
ATOM 625 C C . GLN A 1 80 ? -16.266 -28.422 -1.669 1 96.94 80 GLN A C 1
ATOM 627 O O . GLN A 1 80 ? -15.297 -28.969 -2.199 1 96.94 80 GLN A O 1
ATOM 632 N N . CYS A 1 81 ? -16.391 -27.125 -1.554 1 98 81 CYS A N 1
ATOM 633 C CA . CYS A 1 81 ? -15.336 -26.25 -2.057 1 98 81 CYS A CA 1
ATOM 634 C C . CYS A 1 81 ? -14.047 -26.422 -1.263 1 98 81 CYS A C 1
ATOM 636 O O . CYS A 1 81 ? -12.961 -26.406 -1.832 1 98 81 CYS A O 1
ATOM 638 N N . LEU A 1 82 ? -14.18 -26.578 0.069 1 98.38 82 LEU A N 1
ATOM 639 C CA . LEU A 1 82 ? -13 -26.766 0.913 1 98.38 82 LEU A CA 1
ATOM 640 C C . LEU A 1 82 ? -12.258 -28.047 0.531 1 98.38 82 LEU A C 1
ATOM 642 O O . LEU A 1 82 ? -11.023 -28.078 0.531 1 98.38 82 LEU A O 1
ATOM 646 N N . ARG A 1 83 ? -12.984 -29.062 0.183 1 97.38 83 ARG A N 1
ATOM 647 C CA . ARG A 1 83 ? -12.375 -30.328 -0.237 1 97.38 83 ARG A CA 1
ATOM 648 C C . ARG A 1 83 ? -11.648 -30.156 -1.565 1 97.38 83 ARG A C 1
ATOM 650 O O . ARG A 1 83 ? -10.523 -30.641 -1.729 1 97.38 83 ARG A O 1
ATOM 657 N N . LEU A 1 84 ? -12.289 -29.484 -2.48 1 96.94 84 LEU A N 1
ATOM 658 C CA . LEU A 1 84 ? -11.656 -29.219 -3.771 1 96.94 84 LEU A CA 1
ATOM 659 C C . LEU A 1 84 ? -10.383 -28.406 -3.598 1 96.94 84 LEU A C 1
ATOM 661 O O . LEU A 1 84 ? -9.367 -28.688 -4.246 1 96.94 84 LEU A O 1
ATOM 665 N N . TYR A 1 85 ? -10.469 -27.422 -2.74 1 97.69 85 TYR A N 1
ATOM 666 C CA . TYR A 1 85 ? -9.305 -26.594 -2.451 1 97.69 85 TYR A CA 1
ATOM 667 C C . TYR A 1 85 ? -8.148 -27.438 -1.913 1 97.69 85 TYR A C 1
ATOM 669 O O . TYR A 1 85 ? -7.02 -27.328 -2.393 1 97.69 85 TYR A O 1
ATOM 677 N N . ASN A 1 86 ? -8.445 -28.219 -0.958 1 96.69 86 ASN A N 1
ATOM 678 C CA . ASN A 1 86 ? -7.434 -29.062 -0.325 1 96.69 86 ASN A CA 1
ATOM 679 C C . ASN A 1 86 ? -6.816 -30.031 -1.321 1 96.69 86 ASN A C 1
ATOM 681 O O . ASN A 1 86 ? -5.609 -30.281 -1.289 1 96.69 86 ASN A O 1
ATOM 685 N N . ASP A 1 87 ? -7.609 -30.484 -2.234 1 93.56 87 ASP A N 1
ATOM 686 C CA . ASP A 1 87 ? -7.172 -31.547 -3.145 1 93.56 87 ASP A CA 1
ATOM 687 C C . ASP A 1 87 ? -6.34 -30.969 -4.289 1 93.56 87 ASP A C 1
ATOM 689 O O . ASP A 1 87 ? -5.422 -31.625 -4.789 1 93.56 87 ASP A O 1
ATOM 693 N N . LYS A 1 88 ? -6.621 -29.734 -4.648 1 92.38 88 LYS A N 1
ATOM 694 C CA . LYS A 1 88 ? -6.062 -29.297 -5.926 1 92.38 88 LYS A CA 1
ATOM 695 C C . LYS A 1 88 ? -5.246 -28.016 -5.762 1 92.38 88 LYS A C 1
ATOM 697 O O . LYS A 1 88 ? -4.32 -27.766 -6.539 1 92.38 88 LYS A O 1
ATOM 702 N N . LEU A 1 89 ? -5.613 -27.203 -4.824 1 96 89 LEU A N 1
ATOM 703 C CA . LEU A 1 89 ? -5.094 -25.844 -4.887 1 96 89 LEU A CA 1
ATOM 704 C C . LEU A 1 89 ? -4.168 -25.562 -3.707 1 96 89 LEU A C 1
ATOM 706 O O . LEU A 1 89 ? -3.352 -24.641 -3.758 1 96 89 LEU A O 1
ATOM 710 N N . TYR A 1 90 ? -4.246 -26.328 -2.637 1 95.62 90 TYR A N 1
ATOM 711 C CA . TYR A 1 90 ? -3.434 -26.109 -1.447 1 95.62 90 TYR A CA 1
ATOM 712 C C . TYR A 1 90 ? -1.949 -26.125 -1.791 1 95.62 90 TYR A C 1
ATOM 714 O O . TYR A 1 90 ? -1.171 -25.344 -1.231 1 95.62 90 TYR A O 1
ATOM 722 N N . VAL A 1 91 ? -1.524 -26.875 -2.729 1 92.56 91 VAL A N 1
ATOM 723 C CA . VAL A 1 91 ? -0.119 -27.047 -3.08 1 92.56 91 VAL A CA 1
ATOM 724 C C . VAL A 1 91 ? 0.399 -25.781 -3.771 1 92.56 91 VAL A C 1
ATOM 726 O O . VAL A 1 91 ? 1.605 -25.531 -3.789 1 92.56 91 VAL A O 1
ATOM 729 N N . ILE A 1 92 ? -0.501 -24.953 -4.312 1 94.88 92 ILE A N 1
ATOM 730 C CA . ILE A 1 92 ? -0.13 -23.766 -5.074 1 94.88 92 ILE A CA 1
ATOM 731 C C . ILE A 1 92 ? -0.119 -22.547 -4.16 1 94.88 92 ILE A C 1
ATOM 733 O O . ILE A 1 92 ? 0.846 -21.766 -4.145 1 94.88 92 ILE A O 1
ATOM 737 N N . TRP A 1 93 ? -1.178 -22.375 -3.48 1 97.12 93 TRP A N 1
ATOM 738 C CA . TRP A 1 93 ? -1.319 -21.219 -2.586 1 97.12 93 TRP A CA 1
ATOM 739 C C . TRP A 1 93 ? -1.923 -21.641 -1.251 1 97.12 93 TRP A C 1
ATOM 741 O O . TRP A 1 93 ? -3.086 -21.359 -0.968 1 97.12 93 TRP A O 1
ATOM 751 N N . PRO A 1 94 ? -1.116 -22.25 -0.39 1 97 94 PRO A N 1
ATOM 752 C CA . PRO A 1 94 ? -1.604 -22.859 0.856 1 97 94 PRO A CA 1
ATOM 753 C C . PRO A 1 94 ? -2 -21.812 1.896 1 97 94 PRO A C 1
ATOM 755 O O . PRO A 1 94 ? -1.235 -20.875 2.164 1 97 94 PRO A O 1
ATOM 758 N N . LEU A 1 95 ? -3.168 -21.922 2.389 1 97.81 95 LEU A N 1
ATOM 759 C CA . LEU A 1 95 ? -3.637 -21.203 3.574 1 97.81 95 LEU A CA 1
ATOM 760 C C . LEU A 1 95 ? -3.863 -22.172 4.73 1 97.81 95 LEU A C 1
ATOM 762 O O . LEU A 1 95 ? -2.904 -22.703 5.301 1 97.81 95 LEU A O 1
ATOM 766 N N . LEU A 1 96 ? -5.078 -22.625 4.918 1 97.12 96 LEU A N 1
ATOM 767 C CA . LEU A 1 96 ? -5.406 -23.641 5.914 1 97.12 96 LEU A CA 1
ATOM 768 C C . LEU A 1 96 ? -5.734 -24.969 5.25 1 97.12 96 LEU A C 1
ATOM 770 O O . LEU A 1 96 ? -6.305 -25 4.156 1 97.12 96 LEU A O 1
ATOM 774 N N . CYS A 1 97 ? -5.297 -26.047 5.883 1 95.19 97 CYS A N 1
ATOM 775 C CA . CYS A 1 97 ? -5.641 -27.375 5.359 1 95.19 97 CYS A CA 1
ATOM 776 C C . CYS A 1 97 ? -7.113 -27.688 5.605 1 95.19 97 CYS A C 1
ATOM 778 O O . CYS A 1 97 ? -7.797 -26.953 6.324 1 95.19 97 CYS A O 1
ATOM 780 N N . TYR A 1 98 ? -7.551 -28.766 5.062 1 96.88 98 TYR A N 1
ATOM 781 C CA . TYR A 1 98 ? -8.969 -29.109 5.109 1 96.88 98 TYR A CA 1
ATOM 782 C C . TYR A 1 98 ? -9.445 -29.281 6.547 1 96.88 98 TYR A C 1
ATOM 784 O O . TYR A 1 98 ? -10.516 -28.797 6.91 1 96.88 98 TYR A O 1
ATOM 792 N N . ASP A 1 99 ? -8.688 -29.938 7.387 1 95.06 99 ASP A N 1
ATOM 793 C CA . ASP A 1 99 ? -9.109 -30.203 8.758 1 95.06 99 ASP A CA 1
ATOM 794 C C . ASP A 1 99 ? -9.344 -28.906 9.523 1 95.06 99 ASP A C 1
ATOM 796 O O . ASP A 1 99 ? -10.336 -28.781 10.242 1 95.06 99 ASP A O 1
ATOM 800 N N . ASP A 1 100 ? -8.445 -28.016 9.359 1 96.25 100 ASP A N 1
ATOM 801 C CA . ASP A 1 100 ? -8.578 -26.719 10.023 1 96.25 100 ASP A CA 1
ATOM 802 C C . ASP A 1 100 ? -9.758 -25.938 9.461 1 96.25 100 ASP A C 1
ATOM 804 O O . ASP A 1 100 ? -10.492 -25.297 10.211 1 96.25 100 ASP A O 1
ATOM 808 N N . LEU A 1 101 ? -9.922 -25.984 8.18 1 98.31 101 LEU A N 1
ATOM 809 C CA . LEU A 1 101 ? -11.016 -25.266 7.523 1 98.31 101 LEU A CA 1
ATOM 810 C C . LEU A 1 101 ? -12.367 -25.844 7.934 1 98.31 101 LEU A C 1
ATOM 812 O O . LEU A 1 101 ? -13.32 -25.109 8.164 1 98.31 101 LEU A O 1
ATOM 816 N N . TYR A 1 102 ? -12.383 -27.141 7.988 1 97.88 102 TYR A N 1
ATOM 817 C CA . TYR A 1 102 ? -13.617 -27.812 8.383 1 97.88 102 TYR A CA 1
ATOM 818 C C . TYR A 1 102 ? -13.992 -27.469 9.82 1 97.88 102 TYR A C 1
ATOM 820 O O . TYR A 1 102 ? -15.172 -27.312 10.141 1 97.88 102 TYR A O 1
ATOM 828 N N . GLU A 1 103 ? -13.023 -27.406 10.641 1 97.5 103 GLU A N 1
ATOM 829 C CA . GLU A 1 103 ? -13.281 -27 12.016 1 97.5 103 GLU A CA 1
ATOM 830 C C . GLU A 1 103 ? -13.867 -25.594 12.086 1 97.5 103 GLU A C 1
ATOM 832 O O . GLU A 1 103 ? -14.773 -25.328 12.883 1 97.5 103 GLU A O 1
ATOM 837 N N . LEU A 1 104 ? -13.352 -24.688 11.281 1 97.56 104 LEU A N 1
ATOM 838 C CA . LEU A 1 104 ? -13.906 -23.328 11.211 1 97.56 104 LEU A CA 1
ATOM 839 C C . LEU A 1 104 ? -15.359 -23.375 10.742 1 97.56 104 LEU A C 1
ATOM 841 O O . LEU A 1 104 ? -16.219 -22.688 11.305 1 97.56 104 LEU A O 1
ATOM 845 N N . LEU A 1 105 ? -15.609 -24.172 9.711 1 98.12 105 LEU A N 1
ATOM 846 C CA . LEU A 1 105 ? -16.953 -24.297 9.148 1 98.12 105 LEU A CA 1
ATOM 847 C C . LEU A 1 105 ? -17.938 -24.828 10.18 1 98.12 105 LEU A C 1
ATOM 849 O O . LEU A 1 105 ? -19.078 -24.359 10.258 1 98.12 105 LEU A O 1
ATOM 853 N N . GLU A 1 106 ? -17.5 -25.688 11.008 1 97.12 106 GLU A N 1
ATOM 854 C CA . GLU A 1 106 ? -18.359 -26.359 11.977 1 97.12 106 GLU A CA 1
ATOM 855 C C . GLU A 1 106 ? -18.562 -25.5 13.219 1 97.12 106 GLU A C 1
ATOM 857 O O . GLU A 1 106 ? -19.672 -25.406 13.75 1 97.12 106 GLU A O 1
ATOM 862 N N . LYS A 1 107 ? -17.531 -24.812 13.672 1 96.75 107 LYS A N 1
ATOM 863 C CA . LYS A 1 107 ? -17.547 -24.203 15 1 96.75 107 LYS A CA 1
ATOM 864 C C . LYS A 1 107 ? -17.719 -22.688 14.906 1 96.75 107 LYS A C 1
ATOM 866 O O . LYS A 1 107 ? -18.219 -22.062 15.836 1 96.75 107 LYS A O 1
ATOM 871 N N . ARG A 1 108 ? -17.281 -22.078 13.828 1 95.88 108 ARG A N 1
ATOM 872 C CA . ARG A 1 108 ? -17.203 -20.625 13.797 1 95.88 108 ARG A CA 1
ATOM 873 C C . ARG A 1 108 ? -17.922 -20.062 12.578 1 95.88 108 ARG A C 1
ATOM 875 O O . ARG A 1 108 ? -17.625 -18.953 12.133 1 95.88 108 ARG A O 1
ATOM 882 N N . TYR A 1 109 ? -18.812 -20.812 12 1 93.62 109 TYR A N 1
ATOM 883 C CA . TYR A 1 109 ? -19.531 -20.453 10.781 1 93.62 109 TYR A CA 1
ATOM 884 C C . TYR A 1 109 ? -20.344 -19.172 10.977 1 93.62 109 TYR A C 1
ATOM 886 O O . TYR A 1 109 ? -20.531 -18.406 10.031 1 93.62 109 TYR A O 1
ATOM 894 N N . ASP A 1 110 ? -20.734 -18.844 12.164 1 92.56 110 ASP A N 1
ATOM 895 C CA . ASP A 1 110 ? -21.625 -17.719 12.414 1 92.56 110 ASP A CA 1
ATOM 896 C C . ASP A 1 110 ? -20.844 -16.453 12.703 1 92.56 110 ASP A C 1
ATOM 898 O O . ASP A 1 110 ? -21.406 -15.359 12.758 1 92.56 110 ASP A O 1
ATOM 902 N N . GLU A 1 111 ? -19.547 -16.609 12.859 1 93.19 111 GLU A N 1
ATOM 903 C CA . GLU A 1 111 ? -18.703 -15.414 12.984 1 93.19 111 GLU A CA 1
ATOM 904 C C . GLU A 1 111 ? -18.516 -14.719 11.641 1 93.19 111 GLU A C 1
ATOM 906 O O . GLU A 1 111 ? -18.125 -15.352 10.656 1 93.19 111 GLU A O 1
ATOM 911 N N . THR A 1 112 ? -18.75 -13.461 11.531 1 93.19 112 THR A N 1
ATOM 912 C CA . THR A 1 112 ? -18.812 -12.703 10.289 1 93.19 112 THR A CA 1
ATOM 913 C C . THR A 1 112 ? -17.516 -12.852 9.5 1 93.19 112 THR A C 1
ATOM 915 O O . THR A 1 112 ? -17.547 -13.203 8.32 1 93.19 112 THR A O 1
ATOM 918 N N . CYS A 1 113 ? -16.375 -12.602 10.094 1 94 113 CYS A N 1
ATOM 919 C CA . CYS A 1 113 ? -15.086 -12.633 9.398 1 94 113 CYS A CA 1
ATOM 920 C C . CYS A 1 113 ? -14.773 -14.039 8.898 1 94 113 CYS A C 1
ATOM 922 O O . CYS A 1 113 ? -14.266 -14.203 7.785 1 94 113 CYS A O 1
ATOM 924 N N . VAL A 1 114 ? -15.117 -15.047 9.68 1 96.69 114 VAL A N 1
ATOM 925 C CA . VAL A 1 114 ? -14.852 -16.422 9.305 1 96.69 114 VAL A CA 1
ATOM 926 C C . VAL A 1 114 ? -15.773 -16.844 8.156 1 96.69 114 VAL A C 1
ATOM 928 O O . VAL A 1 114 ? -15.336 -17.469 7.191 1 96.69 114 VAL A O 1
ATOM 931 N N . TYR A 1 115 ? -17.047 -16.469 8.305 1 97.25 115 TYR A N 1
ATOM 932 C CA . TYR A 1 115 ? -18.031 -16.797 7.277 1 97.25 115 TYR A CA 1
ATOM 933 C C . TYR A 1 115 ? -17.594 -16.25 5.918 1 97.25 115 TYR A C 1
ATOM 935 O O . TYR A 1 115 ? -17.562 -16.984 4.93 1 97.25 115 TYR A O 1
ATOM 943 N N . TRP A 1 116 ? -17.266 -15.016 5.867 1 97.5 116 TRP A N 1
ATOM 944 C CA . TRP A 1 116 ? -16.938 -14.391 4.594 1 97.5 116 TRP A CA 1
ATOM 945 C C . TRP A 1 116 ? -15.602 -14.891 4.062 1 97.5 116 TRP A C 1
ATOM 947 O O . TRP A 1 116 ? -15.406 -15 2.85 1 97.5 116 TRP A O 1
ATOM 957 N N . PHE A 1 117 ? -14.664 -15.258 4.98 1 98.44 117 PHE A N 1
ATOM 958 C CA . PHE A 1 117 ? -13.445 -15.922 4.527 1 98.44 117 PHE A CA 1
ATOM 959 C C . PHE A 1 117 ? -13.773 -17.234 3.826 1 98.44 117 PHE A C 1
ATOM 961 O O . PHE A 1 117 ? -13.281 -17.5 2.727 1 98.44 117 PHE A O 1
ATOM 968 N N . LEU A 1 118 ? -14.656 -17.984 4.449 1 98.75 118 LEU A N 1
ATOM 969 C CA . LEU A 1 118 ? -15.016 -19.281 3.875 1 98.75 118 LEU A CA 1
ATOM 970 C C . LEU A 1 118 ? -15.727 -19.109 2.537 1 98.75 118 LEU A C 1
ATOM 972 O O . LEU A 1 118 ? -15.5 -19.875 1.601 1 98.75 118 LEU A O 1
ATOM 976 N N . VAL A 1 119 ? -16.547 -18.109 2.422 1 98.38 119 VAL A N 1
ATOM 977 C CA . VAL A 1 119 ? -17.25 -17.828 1.181 1 98.38 119 VAL A CA 1
ATOM 978 C C . VAL A 1 119 ? -16.266 -17.375 0.109 1 98.38 119 VAL A C 1
ATOM 980 O O . VAL A 1 119 ? -16.328 -17.828 -1.035 1 98.38 119 VAL A O 1
ATOM 983 N N . SER A 1 120 ? -15.352 -16.484 0.476 1 98.69 120 SER A N 1
ATOM 984 C CA . SER A 1 120 ? -14.367 -16 -0.492 1 98.69 120 SER A CA 1
ATOM 985 C C . SER A 1 120 ? -13.414 -17.109 -0.918 1 98.69 120 SER A C 1
ATOM 987 O O . SER A 1 120 ? -12.992 -17.156 -2.074 1 98.69 120 SER A O 1
ATOM 989 N N . LEU A 1 121 ? -13.031 -17.969 0.015 1 98.88 121 LEU A N 1
ATOM 990 C CA . LEU A 1 121 ? -12.211 -19.125 -0.321 1 98.88 121 LEU A CA 1
ATOM 991 C C . LEU A 1 121 ? -12.93 -20.031 -1.31 1 98.88 121 LEU A C 1
ATOM 993 O O . LEU A 1 121 ? -12.32 -20.547 -2.248 1 98.88 121 LEU A O 1
ATOM 997 N N . SER A 1 122 ? -14.203 -20.25 -1.049 1 98.75 122 SER A N 1
ATOM 998 C CA . SER A 1 122 ? -15.016 -21.031 -1.974 1 98.75 122 SER A CA 1
ATOM 999 C C . SER A 1 122 ? -15.07 -20.375 -3.352 1 98.75 122 SER A C 1
ATOM 1001 O O . SER A 1 122 ? -14.945 -21.062 -4.371 1 98.75 122 SER A O 1
ATOM 1003 N N . ALA A 1 123 ? -15.234 -19.078 -3.371 1 98.69 123 ALA A N 1
ATOM 1004 C CA . ALA A 1 123 ? -15.25 -18.328 -4.625 1 98.69 123 ALA A CA 1
ATOM 1005 C C . ALA A 1 123 ? -13.938 -18.5 -5.379 1 98.69 123 ALA A C 1
ATOM 1007 O O . ALA A 1 123 ? -13.938 -18.75 -6.586 1 98.69 123 ALA A O 1
ATOM 1008 N N . ALA A 1 124 ? -12.828 -18.344 -4.691 1 98.69 124 ALA A N 1
ATOM 1009 C CA . ALA A 1 124 ? -11.508 -18.469 -5.301 1 98.69 124 ALA A CA 1
ATOM 1010 C C . ALA A 1 124 ? -11.281 -19.891 -5.84 1 98.69 124 ALA A C 1
ATOM 1012 O O . ALA A 1 124 ? -10.711 -20.062 -6.922 1 98.69 124 ALA A O 1
ATOM 1013 N N . THR A 1 125 ? -11.711 -20.859 -5.086 1 98.5 125 THR A N 1
ATOM 1014 C CA . THR A 1 125 ? -11.562 -22.25 -5.484 1 98.5 125 THR A CA 1
ATOM 1015 C C . THR A 1 125 ? -12.312 -22.531 -6.789 1 98.5 125 THR A C 1
ATOM 1017 O O . THR A 1 125 ? -11.742 -23.094 -7.727 1 98.5 125 THR A O 1
ATOM 1020 N N . LEU A 1 126 ? -13.531 -22.125 -6.82 1 98.06 126 LEU A N 1
ATOM 1021 C CA . LEU A 1 126 ? -14.344 -22.344 -8.016 1 98.06 126 LEU A CA 1
ATOM 1022 C C . LEU A 1 126 ? -13.789 -21.547 -9.195 1 98.06 126 LEU A C 1
ATOM 1024 O O . LEU A 1 126 ? -13.828 -22.016 -10.336 1 98.06 126 LEU A O 1
ATOM 1028 N N . SER A 1 127 ? -13.312 -20.375 -8.922 1 97.06 127 SER A N 1
ATOM 1029 C CA . SER A 1 127 ? -12.75 -19.547 -9.984 1 97.06 127 SER A CA 1
ATOM 1030 C C . SER A 1 127 ? -11.477 -20.172 -10.547 1 97.06 127 SER A C 1
ATOM 1032 O O . SER A 1 127 ? -11.32 -20.266 -11.766 1 97.06 127 SER A O 1
ATOM 1034 N N . ASP A 1 128 ? -10.539 -20.594 -9.664 1 96.12 128 ASP A N 1
ATOM 1035 C CA . ASP A 1 128 ? -9.273 -21.172 -10.102 1 96.12 128 ASP A CA 1
ATOM 1036 C C . ASP A 1 128 ? -9.492 -22.453 -10.906 1 96.12 128 ASP A C 1
ATOM 1038 O O . ASP A 1 128 ? -8.82 -22.688 -11.914 1 96.12 128 ASP A O 1
ATOM 1042 N N . LEU A 1 129 ? -10.453 -23.234 -10.461 1 95.12 129 LEU A N 1
ATOM 1043 C CA . LEU A 1 129 ? -10.688 -24.516 -11.094 1 95.12 129 LEU A CA 1
ATOM 1044 C C . LEU A 1 129 ? -11.664 -24.375 -12.258 1 95.12 129 LEU A C 1
ATOM 1046 O O . LEU A 1 129 ? -11.93 -25.359 -12.969 1 95.12 129 LEU A O 1
ATOM 1050 N N . GLN A 1 130 ? -12.211 -23.203 -12.43 1 92.12 130 GLN A N 1
ATOM 1051 C CA . GLN A 1 130 ? -13.172 -22.938 -13.492 1 92.12 130 GLN A CA 1
ATOM 1052 C C . GLN A 1 130 ? -14.305 -23.969 -13.477 1 92.12 130 GLN A C 1
ATOM 1054 O O . GLN A 1 130 ? -14.594 -24.594 -14.5 1 92.12 130 GLN A O 1
ATOM 1059 N N . THR A 1 131 ? -14.82 -24.141 -12.328 1 93.88 131 THR A N 1
ATOM 1060 C CA . THR A 1 131 ? -15.898 -25.094 -12.156 1 93.88 131 THR A CA 1
ATOM 1061 C C . THR A 1 131 ? -17.047 -24.484 -11.359 1 93.88 131 THR A C 1
ATOM 1063 O O . THR A 1 131 ? -16.953 -23.359 -10.883 1 93.88 131 THR A O 1
ATOM 1066 N N . GLU A 1 132 ? -18.172 -25.125 -11.438 1 94.56 132 GLU A N 1
ATOM 1067 C CA . GLU A 1 132 ? -19.359 -24.719 -10.695 1 94.56 132 GLU A CA 1
ATOM 1068 C C . GLU A 1 132 ? -19.922 -25.875 -9.883 1 94.56 132 GLU A C 1
ATOM 1070 O O . GLU A 1 132 ? -19.625 -27.047 -10.164 1 94.56 132 GLU A O 1
ATOM 1075 N N . ILE A 1 133 ? -20.562 -25.547 -8.844 1 93.31 133 ILE A N 1
ATOM 1076 C CA . ILE A 1 133 ? -21.203 -26.562 -8.008 1 93.31 133 ILE A CA 1
ATOM 1077 C C . ILE A 1 133 ? -22.703 -26.297 -7.93 1 93.31 133 ILE A C 1
ATOM 1079 O O . ILE A 1 133 ? -23.141 -25.156 -7.777 1 93.31 133 ILE A O 1
ATOM 1083 N N . GLU A 1 134 ? -23.391 -27.359 -8.094 1 89.12 134 GLU A N 1
ATOM 1084 C CA . GLU A 1 134 ? -24.844 -27.281 -7.984 1 89.12 134 GLU A CA 1
ATOM 1085 C C . GLU A 1 134 ? -25.328 -27.75 -6.609 1 89.12 134 GLU A C 1
ATOM 1087 O O . GLU A 1 134 ? -24.906 -28.797 -6.125 1 89.12 134 GLU A O 1
ATOM 1092 N N . SER A 1 135 ? -26.078 -26.906 -6.02 1 83.12 135 SER A N 1
ATOM 1093 C CA . SER A 1 135 ? -26.656 -27.281 -4.734 1 83.12 135 SER A CA 1
ATOM 1094 C C . SER A 1 135 ? -27.75 -28.312 -4.902 1 83.12 135 SER A C 1
ATOM 1096 O O . SER A 1 135 ? -28.234 -28.531 -6.016 1 83.12 135 SER A O 1
ATOM 1098 N N . GLU A 1 136 ? -28.172 -28.891 -3.758 1 80.5 136 GLU A N 1
ATOM 1099 C CA . GLU A 1 136 ? -29.266 -29.859 -3.75 1 80.5 136 GLU A CA 1
ATOM 1100 C C . GLU A 1 136 ? -30.562 -29.234 -4.23 1 80.5 136 GLU A C 1
ATOM 1102 O O . GLU A 1 136 ? -31.406 -29.922 -4.82 1 80.5 136 GLU A O 1
ATOM 1107 N N . GLY A 1 137 ? -30.719 -27.969 -4.086 1 76.56 137 GLY A N 1
ATOM 1108 C CA . GLY A 1 137 ? -31.938 -27.266 -4.488 1 76.56 137 GLY A CA 1
ATOM 1109 C C . GLY A 1 137 ? -31.906 -26.812 -5.934 1 76.56 137 GLY A C 1
ATOM 1110 O O . GLY A 1 137 ? -32.844 -26.156 -6.398 1 76.56 137 GLY A O 1
ATOM 1111 N N . GLY A 1 138 ? -30.859 -27.125 -6.664 1 79.94 138 GLY A N 1
ATOM 1112 C CA . GLY A 1 138 ? -30.781 -26.828 -8.086 1 79.94 138 GLY A CA 1
ATOM 1113 C C . GLY A 1 138 ? -30.125 -25.5 -8.383 1 79.94 138 GLY A C 1
ATOM 1114 O O . GLY A 1 138 ? -30.047 -25.078 -9.539 1 79.94 138 GLY A O 1
ATOM 1115 N N . VAL A 1 139 ? -29.688 -24.828 -7.348 1 82.25 139 VAL A N 1
ATOM 1116 C CA . VAL A 1 139 ? -29.031 -23.547 -7.562 1 82.25 139 VAL A CA 1
ATOM 1117 C C . VAL A 1 139 ? -27.547 -23.781 -7.883 1 82.25 139 VAL A C 1
ATOM 1119 O O . VAL A 1 139 ? -26.875 -24.531 -7.18 1 82.25 139 VAL A O 1
ATOM 1122 N N . THR A 1 140 ? -27.094 -23.219 -8.93 1 89.81 140 THR A N 1
ATOM 1123 C CA . THR A 1 140 ? -25.688 -23.344 -9.32 1 89.81 140 THR A CA 1
ATOM 1124 C C . THR A 1 140 ? -24.859 -22.188 -8.766 1 89.81 140 THR A C 1
ATOM 1126 O O . THR A 1 140 ? -25.25 -21.016 -8.891 1 89.81 140 THR A O 1
ATOM 1129 N N . PHE A 1 141 ? -23.781 -22.531 -8.141 1 91.69 141 PHE A N 1
ATOM 1130 C CA . PHE A 1 141 ? -22.875 -21.531 -7.578 1 91.69 141 PHE A CA 1
ATOM 1131 C C . PHE A 1 141 ? -21.562 -21.484 -8.359 1 91.69 141 PHE A C 1
ATOM 1133 O O . PHE A 1 141 ? -20.969 -22.531 -8.641 1 91.69 141 PHE A O 1
ATOM 1140 N N . THR A 1 142 ? -21.203 -20.266 -8.773 1 94.94 142 THR A N 1
ATOM 1141 C CA . THR A 1 142 ? -19.953 -20.031 -9.477 1 94.94 142 THR A CA 1
ATOM 1142 C C . THR A 1 142 ? -19.031 -19.125 -8.664 1 94.94 142 THR A C 1
ATOM 1144 O O . THR A 1 142 ? -19.469 -18.484 -7.707 1 94.94 142 THR A O 1
ATOM 1147 N N . GLY A 1 143 ? -17.781 -19.141 -9.031 1 96.62 143 GLY A N 1
ATOM 1148 C CA . GLY A 1 143 ? -16.828 -18.234 -8.391 1 96.62 143 GLY A CA 1
ATOM 1149 C C . GLY A 1 143 ? -17.203 -16.781 -8.523 1 96.62 143 GLY A C 1
ATOM 1150 O O . GLY A 1 143 ? -17.062 -16 -7.578 1 96.62 143 GLY A O 1
ATOM 1151 N N . ILE A 1 144 ? -17.734 -16.438 -9.664 1 95.06 144 ILE A N 1
ATOM 1152 C CA . ILE A 1 144 ? -18.109 -15.062 -9.953 1 95.06 144 ILE A CA 1
ATOM 1153 C C . ILE A 1 144 ? -19.266 -14.641 -9.047 1 95.06 144 ILE A C 1
ATOM 1155 O O . ILE A 1 144 ? -19.234 -13.555 -8.453 1 95.06 144 ILE A O 1
ATOM 1159 N N . GLN A 1 145 ? -20.234 -15.508 -8.93 1 93.56 145 GLN A N 1
ATOM 1160 C CA . GLN A 1 145 ? -21.391 -15.195 -8.109 1 93.56 145 GLN A CA 1
ATOM 1161 C C . GLN A 1 145 ? -21.016 -15.07 -6.637 1 93.56 145 GLN A C 1
ATOM 1163 O O . GLN A 1 145 ? -21.438 -14.141 -5.953 1 93.56 145 GLN A O 1
ATOM 1168 N N . LEU A 1 146 ? -20.219 -15.969 -6.172 1 96.75 146 LEU A N 1
ATOM 1169 C CA . LEU A 1 146 ? -19.812 -15.961 -4.77 1 96.75 146 LEU A CA 1
ATOM 1170 C C . LEU A 1 146 ? -18.922 -14.758 -4.465 1 96.75 146 LEU A C 1
ATOM 1172 O O . LEU A 1 146 ? -19.031 -14.156 -3.396 1 96.75 146 LEU A O 1
ATOM 1176 N N . SER A 1 147 ? -17.984 -14.438 -5.395 1 97.31 147 SER A N 1
ATOM 1177 C CA . SER A 1 147 ? -17.109 -13.289 -5.184 1 97.31 147 SER A CA 1
ATOM 1178 C C . SER A 1 147 ? -17.906 -11.984 -5.184 1 97.31 147 SER A C 1
ATOM 1180 O O . SER A 1 147 ? -17.641 -11.094 -4.379 1 97.31 147 SER A O 1
ATOM 1182 N N . SER A 1 148 ? -18.859 -11.867 -6.074 1 93.88 148 SER A N 1
ATOM 1183 C CA . SER A 1 148 ? -19.719 -10.68 -6.113 1 93.88 148 SER A CA 1
ATOM 1184 C C . SER A 1 148 ? -20.531 -10.555 -4.836 1 93.88 148 SER A C 1
ATOM 1186 O O . SER A 1 148 ? -20.719 -9.445 -4.32 1 93.88 148 SER A O 1
ATOM 1188 N N . PHE A 1 149 ? -21 -11.711 -4.414 1 94.62 149 PHE A N 1
ATOM 1189 C CA . PHE A 1 149 ? -21.75 -11.75 -3.164 1 94.62 149 PHE A CA 1
ATOM 1190 C C . PHE A 1 149 ? -20.891 -11.258 -2.004 1 94.62 149 PHE A C 1
ATOM 1192 O O . PHE A 1 149 ? -21.344 -10.445 -1.196 1 94.62 149 PHE A O 1
ATOM 1199 N N . CYS A 1 150 ? -19.719 -11.695 -1.936 1 95.25 150 CYS A N 1
ATOM 1200 C CA . CYS A 1 150 ? -18.781 -11.281 -0.892 1 95.25 150 CYS A CA 1
ATOM 1201 C C . CYS A 1 150 ? -18.469 -9.797 -1.007 1 95.25 150 CYS A C 1
ATOM 1203 O O . CYS A 1 150 ? -18.5 -9.07 -0.011 1 95.25 150 CYS A O 1
ATOM 1205 N N . MET A 1 151 ? -18.219 -9.297 -2.207 1 93.44 151 MET A N 1
ATOM 1206 C CA . MET A 1 151 ? -17.844 -7.902 -2.455 1 93.44 151 MET A CA 1
ATOM 1207 C C . MET A 1 151 ? -18.984 -6.961 -2.055 1 93.44 151 MET A C 1
ATOM 1209 O O . MET A 1 151 ? -18.734 -5.879 -1.524 1 93.44 151 MET A O 1
ATOM 1213 N N . SER A 1 152 ? -20.156 -7.398 -2.305 1 90.44 152 SER A N 1
ATOM 1214 C CA . SER A 1 152 ? -21.328 -6.578 -1.99 1 90.44 152 SER A CA 1
ATOM 1215 C C . SER A 1 152 ? -21.547 -6.484 -0.484 1 90.44 152 SER A C 1
ATOM 1217 O O . SER A 1 152 ? -22.25 -5.598 -0.009 1 90.44 152 SER A O 1
ATOM 1219 N N . SER A 1 153 ? -20.906 -7.383 0.258 1 91.38 153 SER A N 1
ATOM 1220 C CA . SER A 1 153 ? -21.031 -7.406 1.711 1 91.38 153 SER A CA 1
ATOM 1221 C C . SER A 1 153 ? -19.766 -6.91 2.393 1 91.38 153 SER A C 1
ATOM 1223 O O . SER A 1 153 ? -19.484 -7.273 3.537 1 91.38 153 SER A O 1
ATOM 1225 N N . ARG A 1 154 ? -19.031 -6.086 1.698 1 92.19 154 ARG A N 1
ATOM 1226 C CA . ARG A 1 154 ? -17.719 -5.629 2.162 1 92.19 154 ARG A CA 1
ATOM 1227 C C . ARG A 1 154 ? -17.828 -4.957 3.527 1 92.19 154 ARG A C 1
ATOM 1229 O O . ARG A 1 154 ? -16.969 -5.156 4.391 1 92.19 154 ARG A O 1
ATOM 1236 N N . GLN A 1 155 ? -18.922 -4.199 3.779 1 88.56 155 GLN A N 1
ATOM 1237 C CA . GLN A 1 155 ? -19.094 -3.467 5.031 1 88.56 155 GLN A CA 1
ATOM 1238 C C . GLN A 1 155 ? -19.234 -4.426 6.211 1 88.56 155 GLN A C 1
ATOM 1240 O O . GLN A 1 155 ? -18.938 -4.066 7.348 1 88.56 155 GLN A O 1
ATOM 1245 N N . GLU A 1 156 ? -19.641 -5.621 5.918 1 88.69 156 GLU A N 1
ATOM 1246 C CA . GLU A 1 156 ? -19.828 -6.605 6.977 1 88.69 156 GLU A CA 1
ATOM 1247 C C . GLU A 1 156 ? -18.5 -7.133 7.496 1 88.69 156 GLU A C 1
ATOM 1249 O O . GLU A 1 156 ? -18.297 -7.27 8.703 1 88.69 156 GLU A O 1
ATOM 1254 N N . PHE A 1 157 ? -17.578 -7.371 6.551 1 90.69 157 PHE A N 1
ATOM 1255 C CA . PHE A 1 157 ? -16.375 -8.016 7.043 1 90.69 157 PHE A CA 1
ATOM 1256 C C . PHE A 1 157 ? -15.227 -7.004 7.148 1 90.69 157 PHE A C 1
ATOM 1258 O O . PHE A 1 157 ? -14.203 -7.281 7.777 1 90.69 157 PHE A O 1
ATOM 1265 N N . ASP A 1 158 ? -15.367 -5.832 6.531 1 90.5 158 ASP A N 1
ATOM 1266 C CA . ASP A 1 158 ? -14.305 -4.828 6.633 1 90.5 158 ASP A CA 1
ATOM 1267 C C . ASP A 1 158 ? -14.891 -3.447 6.918 1 90.5 158 ASP A C 1
ATOM 1269 O O . ASP A 1 158 ? -15.055 -2.635 6.008 1 90.5 158 ASP A O 1
ATOM 1273 N N . ASP A 1 159 ? -15.062 -3.193 8.109 1 81.19 159 ASP A N 1
ATOM 1274 C CA . ASP A 1 159 ? -15.5 -1.876 8.555 1 81.19 159 ASP A CA 1
ATOM 1275 C C . ASP A 1 159 ? -14.32 -1.011 8.984 1 81.19 159 ASP A C 1
ATOM 1277 O O . ASP A 1 159 ? -14.484 -0.043 9.727 1 81.19 159 ASP A O 1
ATOM 1281 N N . PHE A 1 160 ? -13.062 -1.44 8.656 1 85.75 160 PHE A N 1
ATOM 1282 C CA . PHE A 1 160 ? -11.789 -0.773 8.93 1 85.75 160 PHE A CA 1
ATOM 1283 C C . PHE A 1 160 ? -11.375 -0.966 10.383 1 85.75 160 PHE A C 1
ATOM 1285 O O . PHE A 1 160 ? -10.375 -0.406 10.828 1 85.75 160 PHE A O 1
ATOM 1292 N N . ASN A 1 161 ? -12.234 -1.768 11.039 1 79.81 161 ASN A N 1
ATOM 1293 C CA . ASN A 1 161 ? -11.844 -2.064 12.414 1 79.81 161 ASN A CA 1
ATOM 1294 C C . ASN A 1 161 ? -11.094 -3.391 12.508 1 79.81 161 ASN A C 1
ATOM 1296 O O . ASN A 1 161 ? -11.477 -4.375 11.883 1 79.81 161 ASN A O 1
ATOM 1300 N N . GLY A 1 162 ? -10.055 -3.34 13.062 1 75.44 162 GLY A N 1
ATOM 1301 C CA . GLY A 1 162 ? -9.305 -4.562 13.336 1 75.44 162 GLY A CA 1
ATOM 1302 C C . GLY A 1 162 ? -8.539 -5.07 12.125 1 75.44 162 GLY A C 1
ATOM 1303 O O . GLY A 1 162 ? -8.68 -4.531 11.023 1 75.44 162 GLY A O 1
ATOM 1304 N N . SER A 1 163 ? -7.598 -5.961 12.383 1 75.25 163 SER A N 1
ATOM 1305 C CA . SER A 1 163 ? -6.777 -6.57 11.344 1 75.25 163 SER A CA 1
ATOM 1306 C C . SER A 1 163 ? -6.738 -8.086 11.484 1 75.25 163 SER A C 1
ATOM 1308 O O . SER A 1 163 ? -5.664 -8.695 11.453 1 75.25 163 SER A O 1
ATOM 1310 N N . ASP A 1 164 ? -7.887 -8.617 11.422 1 88.5 164 ASP A N 1
ATOM 1311 C CA . ASP A 1 164 ? -7.996 -10.062 11.578 1 88.5 164 ASP A CA 1
ATOM 1312 C C . ASP A 1 164 ? -7.434 -10.797 10.359 1 88.5 164 ASP A C 1
ATOM 1314 O O . ASP A 1 164 ? -7.617 -10.352 9.227 1 88.5 164 ASP A O 1
ATOM 1318 N N . ILE A 1 165 ? -6.777 -11.922 10.633 1 95.44 165 ILE A N 1
ATOM 1319 C CA . ILE A 1 165 ? -6.117 -12.672 9.57 1 95.44 165 ILE A CA 1
ATOM 1320 C C . ILE A 1 165 ? -7.156 -13.164 8.57 1 95.44 165 ILE A C 1
ATOM 1322 O O . ILE A 1 165 ? -6.863 -13.289 7.375 1 95.44 165 ILE A O 1
ATOM 1326 N N . PHE A 1 166 ? -8.406 -13.422 9.039 1 96.94 166 PHE A N 1
ATOM 1327 C CA . PHE A 1 166 ? -9.461 -13.883 8.148 1 96.94 166 PHE A CA 1
ATOM 1328 C C . PHE A 1 166 ? -9.828 -12.797 7.145 1 96.94 166 PHE A C 1
ATOM 1330 O O . PHE A 1 166 ? -10.133 -13.094 5.988 1 96.94 166 PHE A O 1
ATOM 1337 N N . LYS A 1 167 ? -9.797 -11.57 7.59 1 96.25 167 LYS A N 1
ATOM 1338 C CA . LYS A 1 167 ? -10.031 -10.445 6.691 1 96.25 167 LYS A CA 1
ATOM 1339 C C . LYS A 1 167 ? -8.953 -10.375 5.609 1 96.25 167 LYS A C 1
ATOM 1341 O O . LYS A 1 167 ? -9.258 -10.148 4.438 1 96.25 167 LYS A O 1
ATOM 1346 N N . ILE A 1 168 ? -7.723 -10.523 6.008 1 98 168 ILE A N 1
ATOM 1347 C CA . ILE A 1 168 ? -6.594 -10.508 5.082 1 98 168 ILE A CA 1
ATOM 1348 C C . ILE A 1 168 ? -6.754 -11.625 4.051 1 98 168 ILE A C 1
ATOM 1350 O O . ILE A 1 168 ? -6.625 -11.391 2.848 1 98 168 ILE A O 1
ATOM 1354 N N . MET A 1 169 ? -7.082 -12.781 4.555 1 98.62 169 MET A N 1
ATOM 1355 C CA . MET A 1 169 ? -7.234 -13.93 3.672 1 98.62 169 MET A CA 1
ATOM 1356 C C . MET A 1 169 ? -8.438 -13.75 2.746 1 98.62 169 MET A C 1
ATOM 1358 O O . MET A 1 169 ? -8.414 -14.195 1.6 1 98.62 169 MET A O 1
ATOM 1362 N N . THR A 1 170 ? -9.484 -13.102 3.23 1 98.56 170 THR A N 1
ATOM 1363 C CA . THR A 1 170 ? -10.641 -12.805 2.395 1 98.56 170 THR A CA 1
ATOM 1364 C C . THR A 1 170 ? -10.234 -11.945 1.199 1 98.56 170 THR A C 1
ATOM 1366 O O . THR A 1 170 ? -10.586 -12.25 0.059 1 98.56 170 THR A O 1
ATOM 1369 N N . TYR A 1 171 ? -9.492 -10.898 1.463 1 98.19 171 TYR A N 1
ATOM 1370 C CA . TYR A 1 171 ? -9.031 -10.031 0.383 1 98.19 171 TYR A CA 1
ATOM 1371 C C . TYR A 1 171 ? -8.125 -10.789 -0.573 1 98.19 171 TYR A C 1
ATOM 1373 O O . TYR A 1 171 ? -8.156 -10.562 -1.784 1 98.19 171 TYR A O 1
ATOM 1381 N N . TYR A 1 172 ? -7.328 -11.672 -0.081 1 98.69 172 TYR A N 1
ATOM 1382 C CA . TYR A 1 172 ? -6.461 -12.469 -0.943 1 98.69 172 TYR A CA 1
ATOM 1383 C C . TYR A 1 172 ? -7.277 -13.359 -1.869 1 98.69 172 TYR A C 1
ATOM 1385 O O . TYR A 1 172 ? -6.98 -13.461 -3.062 1 98.69 172 TYR A O 1
ATOM 1393 N N . CYS A 1 173 ? -8.25 -14.031 -1.269 1 98.81 173 CYS A N 1
ATOM 1394 C CA . CYS A 1 173 ? -9.109 -14.898 -2.066 1 98.81 173 CYS A CA 1
ATOM 1395 C C . CYS A 1 173 ? -9.844 -14.102 -3.137 1 98.81 173 CYS A C 1
ATOM 1397 O O . CYS A 1 173 ? -9.953 -14.547 -4.281 1 98.81 173 CYS A O 1
ATOM 1399 N N . LEU A 1 174 ? -10.328 -12.977 -2.746 1 98.38 174 LEU A N 1
ATOM 1400 C CA . LEU A 1 174 ? -11.023 -12.133 -3.711 1 98.38 174 LEU A CA 1
ATOM 1401 C C . LEU A 1 174 ? -10.078 -11.648 -4.801 1 98.38 174 LEU A C 1
ATOM 1403 O O . LEU A 1 174 ? -10.469 -11.539 -5.965 1 98.38 174 LEU A O 1
ATOM 1407 N N . ASN A 1 175 ? -8.867 -11.297 -4.43 1 97.88 175 ASN A N 1
ATOM 1408 C CA . ASN A 1 175 ? -7.844 -10.945 -5.41 1 97.88 175 ASN A CA 1
ATOM 1409 C C . ASN A 1 175 ? -7.684 -12.039 -6.461 1 97.88 175 ASN A C 1
ATOM 1411 O O . ASN A 1 175 ? -7.586 -11.75 -7.656 1 97.88 175 ASN A O 1
ATOM 1415 N N . ARG A 1 176 ? -7.664 -13.273 -6.047 1 97.19 176 ARG A N 1
ATOM 1416 C CA . ARG A 1 176 ? -7.512 -14.406 -6.957 1 97.19 176 ARG A CA 1
ATOM 1417 C C . ARG A 1 176 ? -8.711 -14.523 -7.891 1 97.19 176 ARG A C 1
ATOM 1419 O O . ARG A 1 176 ? -8.555 -14.789 -9.086 1 97.19 176 ARG A O 1
ATOM 1426 N N . CYS A 1 177 ? -9.906 -14.328 -7.328 1 97.5 177 CYS A N 1
ATOM 1427 C CA . CYS A 1 177 ? -11.117 -14.406 -8.133 1 97.5 177 CYS A CA 1
ATOM 1428 C C . CYS A 1 177 ? -11.086 -13.391 -9.273 1 97.5 177 CYS A C 1
ATOM 1430 O O . CYS A 1 177 ? -11.328 -13.742 -10.43 1 97.5 177 CYS A O 1
ATOM 1432 N N . TYR A 1 178 ? -10.75 -12.234 -8.969 1 94.88 178 TYR A N 1
ATOM 1433 C CA . TYR A 1 178 ? -10.797 -11.172 -9.961 1 94.88 178 TYR A CA 1
ATOM 1434 C C . TYR A 1 178 ? -9.625 -11.289 -10.93 1 94.88 178 TYR A C 1
ATOM 1436 O O . TYR A 1 178 ? -9.734 -10.898 -12.102 1 94.88 178 TYR A O 1
ATOM 1444 N N . ALA A 1 179 ? -8.516 -11.82 -10.453 1 93.94 179 ALA A N 1
ATOM 1445 C CA . ALA A 1 179 ? -7.43 -12.133 -11.383 1 93.94 179 ALA A CA 1
ATOM 1446 C C . ALA A 1 179 ? -7.887 -13.141 -12.438 1 93.94 179 ALA A C 1
ATOM 1448 O O . ALA A 1 179 ? -7.598 -12.977 -13.625 1 93.94 179 ALA A O 1
ATOM 1449 N N . GLN A 1 180 ? -8.641 -14.125 -11.969 1 94 180 GLN A N 1
ATOM 1450 C CA . GLN A 1 180 ? -9.133 -15.156 -12.875 1 94 180 GLN A CA 1
ATOM 1451 C C . GLN A 1 180 ? -10.117 -14.578 -13.883 1 94 180 GLN A C 1
ATOM 1453 O O . GLN A 1 180 ? -10.297 -15.133 -14.969 1 94 180 GLN A O 1
ATOM 1458 N N . MET A 1 181 ? -10.727 -13.484 -13.562 1 90.31 181 MET A N 1
ATOM 1459 C CA . MET A 1 181 ? -11.664 -12.805 -14.453 1 90.31 181 MET A CA 1
ATOM 1460 C C . MET A 1 181 ? -10.945 -11.789 -15.336 1 90.31 181 MET A C 1
ATOM 1462 O O . MET A 1 181 ? -11.586 -10.977 -16 1 90.31 181 MET A O 1
ATOM 1466 N N . SER A 1 182 ? -9.609 -11.781 -15.273 1 88.12 182 SER A N 1
ATOM 1467 C CA . SER A 1 182 ? -8.758 -10.859 -16.031 1 88.12 182 SER A CA 1
ATOM 1468 C C . SER A 1 182 ? -9.078 -9.406 -15.68 1 88.12 182 SER A C 1
ATOM 1470 O O . SER A 1 182 ? -8.984 -8.531 -16.547 1 88.12 182 SER A O 1
ATOM 1472 N N . ASN A 1 183 ? -9.648 -9.242 -14.531 1 90.56 183 ASN A N 1
ATOM 1473 C CA . ASN A 1 183 ? -9.82 -7.898 -13.977 1 90.56 183 ASN A CA 1
ATOM 1474 C C . ASN A 1 183 ? -8.641 -7.516 -13.078 1 90.56 183 ASN A C 1
ATOM 1476 O O . ASN A 1 183 ? -8.766 -7.516 -11.852 1 90.56 183 ASN A O 1
ATOM 1480 N N . SER A 1 184 ? -7.578 -7.129 -13.688 1 90 184 SER A N 1
ATOM 1481 C CA . SER A 1 184 ? -6.312 -6.902 -13.008 1 90 184 SER A CA 1
ATOM 1482 C C . SER A 1 184 ? -6.383 -5.672 -12.102 1 90 184 SER A C 1
ATOM 1484 O O . SER A 1 184 ? -5.73 -5.625 -11.062 1 90 184 SER A O 1
ATOM 1486 N N . ARG A 1 185 ? -7.18 -4.727 -12.453 1 90.81 185 ARG A N 1
ATOM 1487 C CA . ARG A 1 185 ? -7.297 -3.504 -11.672 1 90.81 185 ARG A CA 1
ATOM 1488 C C . ARG A 1 185 ? -7.891 -3.789 -10.297 1 90.81 185 ARG A C 1
ATOM 1490 O O . ARG A 1 185 ? -7.328 -3.387 -9.273 1 90.81 185 ARG A O 1
ATOM 1497 N N . THR A 1 186 ? -9.047 -4.418 -10.352 1 93.38 186 THR A N 1
ATOM 1498 C CA . THR A 1 186 ? -9.688 -4.766 -9.094 1 93.38 186 THR A CA 1
ATOM 1499 C C . THR A 1 186 ? -8.828 -5.738 -8.289 1 93.38 186 THR A C 1
ATOM 1501 O O . THR A 1 186 ? -8.734 -5.629 -7.066 1 93.38 186 THR A O 1
ATOM 1504 N N . SER A 1 187 ? -8.266 -6.73 -9.023 1 95.06 187 SER A N 1
ATOM 1505 C CA . SER A 1 187 ? -7.367 -7.672 -8.359 1 95.06 187 SER A CA 1
ATOM 1506 C C . SER A 1 187 ? -6.242 -6.949 -7.633 1 95.06 187 SER A C 1
ATOM 1508 O O . SER A 1 187 ? -5.934 -7.266 -6.484 1 95.06 187 SER A O 1
ATOM 1510 N N . TYR A 1 188 ? -5.691 -5.961 -8.234 1 95.5 188 TYR A N 1
ATOM 1511 C CA . TYR A 1 188 ? -4.617 -5.172 -7.645 1 95.5 188 TYR A CA 1
ATOM 1512 C C . TYR A 1 188 ? -5.105 -4.43 -6.406 1 95.5 188 TYR A C 1
ATOM 1514 O O . TYR A 1 188 ? -4.445 -4.445 -5.363 1 95.5 188 TYR A O 1
ATOM 1522 N N . ARG A 1 189 ? -6.215 -3.74 -6.473 1 95.75 189 ARG A N 1
ATOM 1523 C CA . ARG A 1 189 ? -6.77 -2.994 -5.352 1 95.75 189 ARG A CA 1
ATOM 1524 C C . ARG A 1 189 ? -7.031 -3.91 -4.16 1 95.75 189 ARG A C 1
ATOM 1526 O O . ARG A 1 189 ? -6.785 -3.533 -3.012 1 95.75 189 ARG A O 1
ATOM 1533 N N . LEU A 1 190 ? -7.562 -5.09 -4.438 1 97.12 190 LEU A N 1
ATOM 1534 C CA . LEU A 1 190 ? -7.828 -6.062 -3.381 1 97.12 190 LEU A CA 1
ATOM 1535 C C . LEU A 1 190 ? -6.527 -6.52 -2.725 1 97.12 190 LEU A C 1
ATOM 1537 O O . LEU A 1 190 ? -6.477 -6.703 -1.507 1 97.12 190 LEU A O 1
ATOM 1541 N N . SER A 1 191 ? -5.508 -6.68 -3.541 1 97.31 191 SER A N 1
ATOM 1542 C CA . SER A 1 191 ? -4.199 -7.027 -2.994 1 97.31 191 SER A CA 1
ATOM 1543 C C . SER A 1 191 ? -3.658 -5.914 -2.104 1 97.31 191 SER A C 1
ATOM 1545 O O . SER A 1 191 ? -3.02 -6.18 -1.085 1 97.31 191 SER A O 1
ATOM 1547 N N . CYS A 1 192 ? -3.895 -4.652 -2.492 1 96.38 192 CYS A N 1
ATOM 1548 C CA . CYS A 1 192 ? -3.471 -3.51 -1.688 1 96.38 192 CYS A CA 1
ATOM 1549 C C . CYS A 1 192 ? -4.148 -3.521 -0.323 1 96.38 192 CYS A C 1
ATOM 1551 O O . CYS A 1 192 ? -3.518 -3.217 0.691 1 96.38 192 CYS A O 1
ATOM 1553 N N . GLU A 1 193 ? -5.465 -3.902 -0.332 1 95.88 193 GLU A N 1
ATOM 1554 C CA . GLU A 1 193 ? -6.188 -4.008 0.931 1 95.88 193 GLU A CA 1
ATOM 1555 C C . GLU A 1 193 ? -5.551 -5.043 1.851 1 95.88 193 GLU A C 1
ATOM 1557 O O . GLU A 1 193 ? -5.355 -4.785 3.041 1 95.88 193 GLU A O 1
ATOM 1562 N N . ALA A 1 194 ? -5.238 -6.137 1.3 1 97.5 194 ALA A N 1
ATOM 1563 C CA . ALA A 1 194 ? -4.641 -7.211 2.086 1 97.5 194 ALA A CA 1
ATOM 1564 C C . ALA A 1 194 ? -3.268 -6.809 2.617 1 97.5 194 ALA A C 1
ATOM 1566 O O . ALA A 1 194 ? -2.938 -7.078 3.773 1 97.5 194 ALA A O 1
ATOM 1567 N N . VAL A 1 195 ? -2.469 -6.152 1.752 1 97.06 195 VAL A N 1
ATOM 1568 C CA . VAL A 1 195 ? -1.124 -5.73 2.127 1 97.06 195 VAL A CA 1
ATOM 1569 C C . VAL A 1 195 ? -1.201 -4.684 3.234 1 97.06 195 VAL A C 1
ATOM 1571 O O . VAL A 1 195 ? -0.41 -4.711 4.18 1 97.06 195 VAL A O 1
ATOM 1574 N N . GLY A 1 196 ? -2.143 -3.744 3.078 1 95.31 196 GLY A N 1
ATOM 1575 C CA . GLY A 1 196 ? -2.342 -2.777 4.148 1 95.31 196 GLY A CA 1
ATOM 1576 C C . GLY A 1 196 ? -2.676 -3.42 5.48 1 95.31 196 GLY A C 1
ATOM 1577 O O . GLY A 1 196 ? -2.148 -3.016 6.52 1 95.31 196 GLY A O 1
ATOM 1578 N N . LEU A 1 197 ? -3.48 -4.449 5.484 1 96.19 197 LEU A N 1
ATOM 1579 C CA . LEU A 1 197 ? -3.938 -5.121 6.699 1 96.19 197 LEU A CA 1
ATOM 1580 C C . LEU A 1 197 ? -2.812 -5.934 7.324 1 96.19 197 LEU A C 1
ATOM 1582 O O . LEU A 1 197 ? -2.689 -5.992 8.547 1 96.19 197 LEU A O 1
ATOM 1586 N N . ILE A 1 198 ? -2.012 -6.57 6.5 1 96.12 198 ILE A N 1
ATOM 1587 C CA . ILE A 1 198 ? -0.976 -7.426 7.062 1 96.12 198 ILE A CA 1
ATOM 1588 C C . ILE A 1 198 ? 0.104 -6.57 7.715 1 96.12 198 ILE A C 1
ATOM 1590 O O . ILE A 1 198 ? 0.698 -6.969 8.719 1 96.12 198 ILE A O 1
ATOM 1594 N N . LYS A 1 199 ? 0.361 -5.367 7.145 1 94.38 199 LYS A N 1
ATOM 1595 C CA . LYS A 1 199 ? 1.271 -4.41 7.766 1 94.38 199 LYS A CA 1
ATOM 1596 C C . LYS A 1 199 ? 0.721 -3.918 9.102 1 94.38 199 LYS A C 1
ATOM 1598 O O . LYS A 1 199 ? 1.464 -3.793 10.078 1 94.38 199 LYS A O 1
ATOM 1603 N N . LEU A 1 200 ? -0.561 -3.645 9.062 1 92.94 200 LEU A N 1
ATOM 1604 C CA . LEU A 1 200 ? -1.212 -3.182 10.281 1 92.94 200 LEU A CA 1
ATOM 1605 C C . LEU A 1 200 ? -1.141 -4.242 11.375 1 92.94 200 LEU A C 1
ATOM 1607 O O . LEU A 1 200 ? -0.988 -3.916 12.555 1 92.94 200 LEU A O 1
ATOM 1611 N N . ALA A 1 201 ? -1.253 -5.512 10.969 1 93.25 201 ALA A N 1
ATOM 1612 C CA . ALA A 1 201 ? -1.197 -6.617 11.914 1 93.25 201 ALA A CA 1
ATOM 1613 C C . ALA A 1 201 ? 0.227 -6.844 12.414 1 93.25 201 ALA A C 1
ATOM 1615 O O . ALA A 1 201 ? 0.44 -7.539 13.414 1 93.25 201 ALA A O 1
ATOM 1616 N N . GLY A 1 202 ? 1.204 -6.273 11.734 1 92.88 202 GLY A N 1
ATOM 1617 C CA . GLY A 1 202 ? 2.596 -6.391 12.141 1 92.88 202 GLY A CA 1
ATOM 1618 C C . GLY A 1 202 ? 3.229 -7.707 11.734 1 92.88 202 GLY A C 1
ATOM 1619 O O . GLY A 1 202 ? 4.262 -8.094 12.273 1 92.88 202 GLY A O 1
ATOM 1620 N N . PHE A 1 203 ? 2.656 -8.398 10.75 1 94.88 203 PHE A N 1
ATOM 1621 C CA . PHE A 1 203 ? 3.117 -9.734 10.391 1 94.88 203 PHE A CA 1
ATOM 1622 C C . PHE A 1 203 ? 4.418 -9.664 9.602 1 94.88 203 PHE A C 1
ATOM 1624 O O . PHE A 1 203 ? 5.02 -10.695 9.289 1 94.88 203 PHE A O 1
ATOM 1631 N N . HIS A 1 204 ? 4.91 -8.508 9.258 1 94.12 204 HIS A N 1
ATOM 1632 C CA . HIS A 1 204 ? 6.199 -8.344 8.594 1 94.12 204 HIS A CA 1
ATOM 1633 C C . HIS A 1 204 ? 7.336 -8.289 9.609 1 94.12 204 HIS A C 1
ATOM 1635 O O . HIS A 1 204 ? 8.5 -8.117 9.234 1 94.12 204 HIS A O 1
ATOM 1641 N N . ARG A 1 205 ? 6.984 -8.43 10.836 1 92.94 205 ARG A N 1
ATOM 1642 C CA . ARG A 1 205 ? 7.977 -8.43 11.906 1 92.94 205 ARG A CA 1
ATOM 1643 C C . ARG A 1 205 ? 8.023 -9.789 12.602 1 92.94 205 ARG A C 1
ATOM 1645 O O . ARG A 1 205 ? 7 -10.281 13.094 1 92.94 205 ARG A O 1
ATOM 1652 N N . GLU A 1 206 ? 9.203 -10.367 12.766 1 93.75 206 GLU A N 1
ATOM 1653 C CA . GLU A 1 206 ? 9.367 -11.688 13.375 1 93.75 206 GLU A CA 1
ATOM 1654 C C . GLU A 1 206 ? 8.891 -11.688 14.828 1 93.75 206 GLU A C 1
ATOM 1656 O O . GLU A 1 206 ? 8.352 -12.688 15.305 1 93.75 206 GLU A O 1
ATOM 1661 N N . GLU A 1 207 ? 9.094 -10.547 15.516 1 91.62 207 GLU A N 1
ATOM 1662 C CA . GLU A 1 207 ? 8.727 -10.43 16.922 1 91.62 207 GLU A CA 1
ATOM 1663 C C . GLU A 1 207 ? 7.223 -10.602 17.125 1 91.62 207 GLU A C 1
ATOM 1665 O O . GLU A 1 207 ? 6.785 -11.164 18.125 1 91.62 207 GLU A O 1
ATOM 1670 N N . THR A 1 208 ? 6.453 -10.125 16.188 1 92.31 208 THR A N 1
ATOM 1671 C CA . THR A 1 208 ? 5 -10.234 16.266 1 92.31 208 THR A CA 1
ATOM 1672 C C . THR A 1 208 ? 4.559 -11.688 16.094 1 92.31 208 THR A C 1
ATOM 1674 O O . THR A 1 208 ? 3.688 -12.164 16.828 1 92.31 208 THR A O 1
ATOM 1677 N N . LEU A 1 209 ? 5.148 -12.391 15.148 1 94.88 209 LEU A N 1
ATOM 1678 C CA . LEU A 1 209 ? 4.773 -13.773 14.875 1 94.88 209 LEU A CA 1
ATOM 1679 C C . LEU A 1 209 ? 5.199 -14.688 16.016 1 94.88 209 LEU A C 1
ATOM 1681 O O . LEU A 1 209 ? 4.508 -15.664 16.328 1 94.88 209 LEU A O 1
ATOM 1685 N N . LYS A 1 210 ? 6.305 -14.391 16.641 1 93.75 210 LYS A N 1
ATOM 1686 C CA . LYS A 1 210 ? 6.848 -15.227 17.703 1 93.75 210 LYS A CA 1
ATOM 1687 C C . LYS A 1 210 ? 5.914 -15.25 18.906 1 93.75 210 LYS A C 1
ATOM 1689 O O . LYS A 1 210 ? 5.961 -16.172 19.719 1 93.75 210 LYS A O 1
ATOM 1694 N N . LEU A 1 211 ? 5.078 -14.242 19.031 1 92.75 211 LEU A N 1
ATOM 1695 C CA . LEU A 1 211 ? 4.148 -14.148 20.156 1 92.75 211 LEU A CA 1
ATOM 1696 C C . LEU A 1 211 ? 2.941 -15.055 19.938 1 92.75 211 LEU A C 1
ATOM 1698 O O . LEU A 1 211 ? 2.186 -15.328 20.875 1 92.75 211 LEU A O 1
ATOM 1702 N N . LEU A 1 212 ? 2.77 -15.656 18.734 1 93.94 212 LEU A N 1
ATOM 1703 C CA . LEU A 1 212 ? 1.606 -16.453 18.375 1 93.94 212 LEU A CA 1
ATOM 1704 C C . LEU A 1 212 ? 1.909 -17.953 18.516 1 93.94 212 LEU A C 1
ATOM 1706 O O . LEU A 1 212 ? 3.072 -18.359 18.484 1 93.94 212 LEU A O 1
ATOM 1710 N N . PRO A 1 213 ? 0.835 -18.766 18.719 1 94 213 PRO A N 1
ATOM 1711 C CA . PRO A 1 213 ? 1.039 -20.219 18.641 1 94 213 PRO A CA 1
ATOM 1712 C C . PRO A 1 213 ? 1.612 -20.672 17.297 1 94 213 PRO A C 1
ATOM 1714 O O . PRO A 1 213 ? 1.403 -20 16.281 1 94 213 PRO A O 1
ATOM 1717 N N . PHE A 1 214 ? 2.207 -21.781 17.297 1 93.88 214 PHE A N 1
ATOM 1718 C CA . PHE A 1 214 ? 2.973 -22.266 16.156 1 93.88 214 PHE A CA 1
ATOM 1719 C C . PHE A 1 214 ? 2.107 -22.297 14.898 1 93.88 214 PHE A C 1
ATOM 1721 O O . PHE A 1 214 ? 2.535 -21.844 13.828 1 93.88 214 PHE A O 1
ATOM 1728 N N . ASP A 1 215 ? 0.933 -22.812 15.008 1 92.25 215 ASP A N 1
ATOM 1729 C CA . ASP A 1 215 ? 0.058 -22.953 13.844 1 92.25 215 ASP A CA 1
ATOM 1730 C C . ASP A 1 215 ? -0.304 -21.578 13.281 1 92.25 215 ASP A C 1
ATOM 1732 O O . ASP A 1 215 ? -0.409 -21.406 12.062 1 92.25 215 ASP A O 1
ATOM 1736 N N . GLU A 1 216 ? -0.507 -20.656 14.156 1 94.88 216 GLU A N 1
ATOM 1737 C CA . GLU A 1 216 ? -0.835 -19.297 13.727 1 94.88 216 GLU A CA 1
ATOM 1738 C C . GLU A 1 216 ? 0.384 -18.594 13.141 1 94.88 216 GLU A C 1
ATOM 1740 O O . GLU A 1 216 ? 0.254 -17.766 12.234 1 94.88 216 GLU A O 1
ATOM 1745 N N . GLN A 1 217 ? 1.556 -18.953 13.688 1 96.19 217 GLN A N 1
ATOM 1746 C CA . GLN A 1 217 ? 2.789 -18.438 13.102 1 96.19 217 GLN A CA 1
ATOM 1747 C C . GLN A 1 217 ? 2.936 -18.891 11.648 1 96.19 217 GLN A C 1
ATOM 1749 O O . GLN A 1 217 ? 3.24 -18.094 10.766 1 96.19 217 GLN A O 1
ATOM 1754 N N . GLN A 1 218 ? 2.699 -20.172 11.5 1 96.12 218 GLN A N 1
ATOM 1755 C CA . GLN A 1 218 ? 2.84 -20.75 10.164 1 96.12 218 GLN A CA 1
ATOM 1756 C C . GLN A 1 218 ? 1.833 -20.141 9.195 1 96.12 218 GLN A C 1
ATOM 1758 O O . GLN A 1 218 ? 2.17 -19.844 8.047 1 96.12 218 GLN A O 1
ATOM 1763 N N . LEU A 1 219 ? 0.62 -19.984 9.648 1 97.5 219 LEU A N 1
ATOM 1764 C CA . LEU A 1 219 ? -0.395 -19.375 8.797 1 97.5 219 LEU A CA 1
ATOM 1765 C C . LEU A 1 219 ? -0.014 -17.938 8.445 1 97.5 219 LEU A C 1
ATOM 1767 O O . LEU A 1 219 ? -0.155 -17.516 7.297 1 97.5 219 LEU A O 1
ATOM 1771 N N . GLY A 1 220 ? 0.446 -17.188 9.492 1 97.94 220 GLY A N 1
ATOM 1772 C CA . GLY A 1 220 ? 0.897 -15.828 9.25 1 97.94 220 GLY A CA 1
ATOM 1773 C C . GLY A 1 220 ? 2 -15.734 8.211 1 97.94 220 GLY A C 1
ATOM 1774 O O . GLY A 1 220 ? 1.971 -14.867 7.336 1 97.94 220 GLY A O 1
ATOM 1775 N N . ARG A 1 221 ? 2.926 -16.625 8.281 1 98.25 221 ARG A N 1
ATOM 1776 C CA . ARG A 1 221 ? 4.031 -16.656 7.332 1 98.25 221 ARG A CA 1
ATOM 1777 C C . ARG A 1 221 ? 3.533 -17 5.93 1 98.25 221 ARG A C 1
ATOM 1779 O O . ARG A 1 221 ? 3.98 -16.406 4.945 1 98.25 221 ARG A O 1
ATOM 1786 N N . LYS A 1 222 ? 2.645 -17.938 5.891 1 98.25 222 LYS A N 1
ATOM 1787 C CA . LYS A 1 222 ? 2.084 -18.312 4.594 1 98.25 222 LYS A CA 1
ATOM 1788 C C . LYS A 1 222 ? 1.392 -17.125 3.936 1 98.25 222 LYS A C 1
ATOM 1790 O O . LYS A 1 222 ? 1.66 -16.812 2.773 1 98.25 222 LYS A O 1
ATOM 1795 N N . VAL A 1 223 ? 0.524 -16.516 4.672 1 98.62 223 VAL A N 1
ATOM 1796 C CA . VAL A 1 223 ? -0.251 -15.391 4.145 1 98.62 223 VAL A CA 1
ATOM 1797 C C . VAL A 1 223 ? 0.687 -14.25 3.758 1 98.62 223 VAL A C 1
ATOM 1799 O O . VAL A 1 223 ? 0.51 -13.625 2.711 1 98.62 223 VAL A O 1
ATOM 1802 N N . TYR A 1 224 ? 1.685 -13.961 4.598 1 98.44 224 TYR A N 1
ATOM 1803 C CA . TYR A 1 224 ? 2.639 -12.891 4.324 1 98.44 224 TYR A CA 1
ATOM 1804 C C . TYR A 1 224 ? 3.354 -13.125 3 1 98.44 224 TYR A C 1
ATOM 1806 O O . TYR A 1 224 ? 3.438 -12.219 2.168 1 98.44 224 TYR A O 1
ATOM 1814 N N . TYR A 1 225 ? 3.84 -14.266 2.777 1 98.69 225 TYR A N 1
ATOM 1815 C CA . TYR A 1 225 ? 4.633 -14.516 1.578 1 98.69 225 TYR A CA 1
ATOM 1816 C C . TYR A 1 225 ? 3.74 -14.625 0.346 1 98.69 225 TYR A C 1
ATOM 1818 O O . TYR A 1 225 ? 4.148 -14.25 -0.757 1 98.69 225 TYR A O 1
ATOM 1826 N N . LEU A 1 226 ? 2.496 -15.141 0.517 1 98.69 226 LEU A N 1
ATOM 1827 C CA . LEU A 1 226 ? 1.561 -15.07 -0.601 1 98.69 226 LEU A CA 1
ATOM 1828 C C . LEU A 1 226 ? 1.374 -13.633 -1.062 1 98.69 226 LEU A C 1
ATOM 1830 O O . LEU A 1 226 ? 1.358 -13.359 -2.264 1 98.69 226 LEU A O 1
ATOM 1834 N N . LEU A 1 227 ? 1.265 -12.766 -0.116 1 98.5 227 LEU A N 1
ATOM 1835 C CA . LEU A 1 227 ? 1.065 -11.352 -0.435 1 98.5 227 LEU A CA 1
ATOM 1836 C C . LEU A 1 227 ? 2.348 -10.734 -0.979 1 98.5 227 LEU A C 1
ATOM 1838 O O . LEU A 1 227 ? 2.299 -9.875 -1.862 1 98.5 227 LEU A O 1
ATOM 1842 N N . LEU A 1 228 ? 3.49 -11.125 -0.438 1 98.31 228 LEU A N 1
ATOM 1843 C CA . LEU A 1 228 ? 4.77 -10.625 -0.933 1 98.31 228 LEU A CA 1
ATOM 1844 C C . LEU A 1 228 ? 4.957 -10.984 -2.404 1 98.31 228 LEU A C 1
ATOM 1846 O O . LEU A 1 228 ? 5.352 -10.133 -3.207 1 98.31 228 LEU A O 1
ATOM 1850 N N . LEU A 1 229 ? 4.664 -12.219 -2.752 1 97.88 229 LEU A N 1
ATOM 1851 C CA . LEU A 1 229 ? 4.773 -12.664 -4.137 1 97.88 229 LEU A CA 1
ATOM 1852 C C . LEU A 1 229 ? 3.844 -11.859 -5.039 1 97.88 229 LEU A C 1
ATOM 1854 O O . LEU A 1 229 ? 4.246 -11.422 -6.121 1 97.88 229 LEU A O 1
ATOM 1858 N N . THR A 1 230 ? 2.65 -11.688 -4.582 1 97.75 230 THR A N 1
ATOM 1859 C CA . THR A 1 230 ? 1.637 -10.969 -5.344 1 97.75 230 THR A CA 1
ATOM 1860 C C . THR A 1 230 ? 2.057 -9.516 -5.566 1 97.75 230 THR A C 1
ATOM 1862 O O . THR A 1 230 ? 1.909 -8.984 -6.668 1 97.75 230 THR A O 1
ATOM 1865 N N . GLU A 1 231 ? 2.547 -8.859 -4.488 1 96.88 231 GLU A N 1
ATOM 1866 C CA . GLU A 1 231 ? 2.969 -7.465 -4.594 1 96.88 231 GLU A CA 1
ATOM 1867 C C . GLU A 1 231 ? 4.125 -7.312 -5.578 1 96.88 231 GLU A C 1
ATOM 1869 O O . GLU A 1 231 ? 4.156 -6.359 -6.359 1 96.88 231 GLU A O 1
ATOM 1874 N N . ARG A 1 232 ? 5.082 -8.188 -5.547 1 96.12 232 ARG A N 1
ATOM 1875 C CA . ARG A 1 232 ? 6.227 -8.109 -6.449 1 96.12 232 ARG A CA 1
ATOM 1876 C C . ARG A 1 232 ? 5.797 -8.305 -7.898 1 96.12 232 ARG A C 1
ATOM 1878 O O . ARG A 1 232 ? 6.312 -7.633 -8.797 1 96.12 232 ARG A O 1
ATOM 1885 N N . TYR A 1 233 ? 4.848 -9.234 -8.125 1 95.31 233 TYR A N 1
ATOM 1886 C CA . TYR A 1 233 ? 4.305 -9.398 -9.469 1 95.31 233 TYR A CA 1
ATOM 1887 C C . TYR A 1 233 ? 3.676 -8.102 -9.961 1 95.31 233 TYR A C 1
ATOM 1889 O O . TYR A 1 233 ? 3.986 -7.637 -11.062 1 95.31 233 TYR A O 1
ATOM 1897 N N . PHE A 1 234 ? 2.846 -7.453 -9.156 1 94.88 234 PHE A N 1
ATOM 1898 C CA . PHE A 1 234 ? 2.135 -6.246 -9.562 1 94.88 234 PHE A CA 1
ATOM 1899 C C . PHE A 1 234 ? 3.102 -5.078 -9.727 1 94.88 234 PHE A C 1
ATOM 1901 O O . PHE A 1 234 ? 2.893 -4.207 -10.578 1 94.88 234 PHE A O 1
ATOM 1908 N N . SER A 1 235 ? 4.141 -5.027 -8.898 1 94 235 SER A N 1
ATOM 1909 C CA . SER A 1 235 ? 5.07 -3.9 -8.922 1 94 235 SER A CA 1
ATOM 1910 C C . SER A 1 235 ? 5.711 -3.738 -10.297 1 94 235 SER A C 1
ATOM 1912 O O . SER A 1 235 ? 6.012 -2.619 -10.719 1 94 235 SER A O 1
ATOM 1914 N N . VAL A 1 236 ? 5.914 -4.844 -11 1 91.56 236 VAL A N 1
ATOM 1915 C CA . VAL A 1 236 ? 6.523 -4.828 -12.328 1 91.56 236 VAL A CA 1
ATOM 1916 C C . VAL A 1 236 ? 5.641 -4.047 -13.297 1 91.56 236 VAL A C 1
ATOM 1918 O O . VAL A 1 236 ? 6.141 -3.344 -14.172 1 91.56 236 VAL A O 1
ATOM 1921 N N . TYR A 1 237 ? 4.375 -4.098 -13.047 1 89.44 237 TYR A N 1
ATOM 1922 C CA . TYR A 1 237 ? 3.471 -3.545 -14.047 1 89.44 237 TYR A CA 1
ATOM 1923 C C . TYR A 1 237 ? 2.865 -2.23 -13.57 1 89.44 237 TYR A C 1
ATOM 1925 O O . TYR A 1 237 ? 2.414 -1.417 -14.375 1 89.44 237 TYR A O 1
ATOM 1933 N N . THR A 1 238 ? 2.822 -2.057 -12.266 1 89.44 238 THR A N 1
ATOM 1934 C CA . THR A 1 238 ? 2.367 -0.771 -11.742 1 89.44 238 THR A CA 1
ATOM 1935 C C . THR A 1 238 ? 3.508 0.243 -11.734 1 89.44 238 THR A C 1
ATOM 1937 O O . THR A 1 238 ? 3.277 1.442 -11.562 1 89.44 238 THR A O 1
ATOM 1940 N N . HIS A 1 239 ? 4.754 -0.251 -11.812 1 88.88 239 HIS A N 1
ATOM 1941 C CA . HIS A 1 239 ? 5.949 0.586 -11.805 1 88.88 239 HIS A CA 1
ATOM 1942 C C . HIS A 1 239 ? 6.086 1.337 -10.484 1 88.88 239 HIS A C 1
ATOM 1944 O O . HIS A 1 239 ? 6.363 2.539 -10.477 1 88.88 239 HIS A O 1
ATOM 1950 N N . CYS A 1 240 ? 5.754 0.685 -9.438 1 89.56 240 CYS A N 1
ATOM 1951 C CA . CYS A 1 240 ? 5.902 1.247 -8.102 1 89.56 240 CYS A CA 1
ATOM 1952 C C . CYS A 1 240 ? 6.629 0.275 -7.18 1 89.56 240 CYS A C 1
ATOM 1954 O O . CYS A 1 240 ? 6.414 -0.936 -7.254 1 89.56 240 CYS A O 1
ATOM 1956 N N . ALA A 1 241 ? 7.367 0.851 -6.285 1 88.81 241 ALA A N 1
ATOM 1957 C CA . ALA A 1 241 ? 8.172 0.041 -5.375 1 88.81 241 ALA A CA 1
ATOM 1958 C C . ALA A 1 241 ? 7.289 -0.79 -4.449 1 88.81 241 ALA A C 1
ATOM 1960 O O . ALA A 1 241 ? 6.145 -0.419 -4.176 1 88.81 241 ALA A O 1
ATOM 1961 N N . THR A 1 242 ? 7.844 -1.88 -4 1 91.69 242 THR A N 1
ATOM 1962 C CA . THR A 1 242 ? 7.121 -2.783 -3.109 1 91.69 242 THR A CA 1
ATOM 1963 C C . THR A 1 242 ? 7.332 -2.385 -1.65 1 91.69 242 THR A C 1
ATOM 1965 O O . THR A 1 242 ? 8.344 -1.768 -1.309 1 91.69 242 THR A O 1
ATOM 1968 N N . SER A 1 243 ? 6.363 -2.705 -0.857 1 92.56 243 SER A N 1
ATOM 1969 C CA . SER A 1 243 ? 6.473 -2.379 0.561 1 92.56 243 SER A CA 1
ATOM 1970 C C . SER A 1 243 ? 6.934 -3.586 1.373 1 92.56 243 SER A C 1
ATOM 1972 O O . SER A 1 243 ? 7.672 -3.438 2.35 1 92.56 243 SER A O 1
ATOM 1974 N N . LEU A 1 244 ? 6.543 -4.824 1.013 1 94.62 244 LEU A N 1
ATOM 1975 C CA . LEU A 1 244 ? 6.898 -6.027 1.761 1 94.62 244 LEU A CA 1
ATOM 1976 C C . LEU A 1 244 ? 8.281 -6.527 1.362 1 94.62 244 LEU A C 1
ATOM 1978 O O . LEU A 1 244 ? 8.719 -6.316 0.228 1 94.62 244 LEU A O 1
ATOM 1982 N N . ASP A 1 245 ? 8.969 -7.109 2.283 1 93.12 245 ASP A N 1
ATOM 1983 C CA . ASP A 1 245 ? 10.297 -7.66 2.049 1 93.12 245 ASP A CA 1
ATOM 1984 C C . ASP A 1 245 ? 10.508 -8.953 2.83 1 93.12 245 ASP A C 1
ATOM 1986 O O . ASP A 1 245 ? 9.602 -9.406 3.539 1 93.12 245 ASP A O 1
ATOM 1990 N N . THR A 1 246 ? 11.664 -9.586 2.492 1 93.38 246 THR A N 1
ATOM 1991 C CA . THR A 1 246 ? 11.961 -10.844 3.164 1 93.38 246 THR A CA 1
ATOM 1992 C C . THR A 1 246 ? 12.477 -10.594 4.574 1 93.38 246 THR A C 1
ATOM 1994 O O . THR A 1 246 ? 13.609 -10.977 4.902 1 93.38 246 THR A O 1
ATOM 1997 N N . THR A 1 247 ? 11.633 -10.016 5.426 1 91.5 247 THR A N 1
ATOM 1998 C CA . THR A 1 247 ? 12.023 -9.594 6.766 1 91.5 247 THR A CA 1
ATOM 1999 C C . THR A 1 247 ? 11.688 -10.68 7.789 1 91.5 247 THR A C 1
ATOM 2001 O O . THR A 1 247 ? 12.133 -10.609 8.938 1 91.5 247 THR A O 1
ATOM 2004 N N . ILE A 1 248 ? 10.922 -11.672 7.422 1 95.5 248 ILE A N 1
ATOM 2005 C CA . ILE A 1 248 ? 10.57 -12.758 8.32 1 95.5 248 ILE A CA 1
ATOM 2006 C C . ILE A 1 248 ? 10.914 -14.102 7.668 1 95.5 248 ILE A C 1
ATOM 2008 O O . ILE A 1 248 ? 11.078 -14.18 6.449 1 95.5 248 ILE A O 1
ATOM 2012 N N . ALA A 1 249 ? 11 -15.102 8.461 1 96.44 249 ALA A N 1
ATOM 2013 C CA . ALA A 1 249 ? 11.273 -16.438 7.945 1 96.44 249 ALA A CA 1
ATOM 2014 C C . ALA A 1 249 ? 10.07 -16.984 7.18 1 96.44 249 ALA A C 1
ATOM 2016 O O . ALA A 1 249 ? 8.922 -16.734 7.547 1 96.44 249 ALA A O 1
ATOM 2017 N N . PRO A 1 250 ? 10.359 -17.703 6.062 1 97.38 250 PRO A N 1
ATOM 2018 C CA . PRO A 1 250 ? 9.258 -18.406 5.391 1 97.38 250 PRO A CA 1
ATOM 2019 C C . PRO A 1 250 ? 8.633 -19.5 6.254 1 97.38 250 PRO A C 1
ATOM 2021 O O . PRO A 1 250 ? 9.18 -19.844 7.305 1 97.38 250 PRO A O 1
ATOM 2024 N N . PRO A 1 251 ? 7.414 -19.969 5.824 1 96.94 251 PRO A N 1
ATOM 2025 C CA . PRO A 1 251 ? 6.824 -21.078 6.574 1 96.94 251 PRO A CA 1
ATOM 2026 C C . PRO A 1 251 ? 7.715 -22.312 6.59 1 96.94 251 PRO A C 1
ATOM 2028 O O . PRO A 1 251 ? 8.406 -22.594 5.605 1 96.94 251 PRO A O 1
ATOM 2031 N N . GLN A 1 252 ? 7.637 -23.047 7.641 1 93.44 252 GLN A N 1
ATOM 2032 C CA . GLN A 1 252 ? 8.453 -24.25 7.781 1 93.44 252 GLN A CA 1
ATOM 2033 C C . GLN A 1 252 ? 7.867 -25.406 6.973 1 93.44 252 GLN A C 1
ATOM 2035 O O . GLN A 1 252 ? 6.648 -25.578 6.926 1 93.44 252 GLN A O 1
ATOM 2040 N N . PRO A 1 253 ? 8.852 -26.031 6.367 1 87.88 253 PRO A N 1
ATOM 2041 C CA . PRO A 1 253 ? 8.367 -27.219 5.66 1 87.88 253 PRO A CA 1
ATOM 2042 C C . PRO A 1 253 ? 7.75 -28.25 6.602 1 87.88 253 PRO A C 1
ATOM 2044 O O . PRO A 1 253 ? 8.172 -28.359 7.754 1 87.88 253 PRO A O 1
ATOM 2047 N N . GLU A 1 254 ? 6.648 -28.734 6.234 1 77.19 254 GLU A N 1
ATOM 2048 C CA . GLU A 1 254 ? 6.004 -29.781 7.027 1 77.19 254 GLU A CA 1
ATOM 2049 C C . GLU A 1 254 ? 6.273 -31.172 6.445 1 77.19 254 GLU A C 1
ATOM 2051 O O . GLU A 1 254 ? 6.32 -31.328 5.223 1 77.19 254 GLU A O 1
ATOM 2056 N N . ASN A 1 255 ? 6.738 -32 7.305 1 79.88 255 ASN A N 1
ATOM 2057 C CA . ASN A 1 255 ? 6.793 -33.406 6.871 1 79.88 255 ASN A CA 1
ATOM 2058 C C . ASN A 1 255 ? 5.402 -34.031 6.828 1 79.88 255 ASN A C 1
ATOM 2060 O O . ASN A 1 255 ? 4.852 -34.406 7.867 1 79.88 255 ASN A O 1
ATOM 2064 N N . VAL A 1 256 ? 4.914 -33.938 5.664 1 81.62 256 VAL A N 1
ATOM 2065 C CA . VAL A 1 256 ? 3.555 -34.469 5.551 1 81.62 256 VAL A CA 1
ATOM 2066 C C . VAL A 1 256 ? 3.559 -35.75 4.758 1 81.62 256 VAL A C 1
ATOM 2068 O O . VAL A 1 256 ? 4.363 -35.938 3.838 1 81.62 256 VAL A O 1
ATOM 2071 N N . THR A 1 257 ? 2.701 -36.688 5.152 1 81.69 257 THR A N 1
ATOM 2072 C CA . THR A 1 257 ? 2.523 -37.938 4.434 1 81.69 257 THR A CA 1
ATOM 2073 C C . THR A 1 257 ? 1.622 -37.75 3.219 1 81.69 257 THR A C 1
ATOM 2075 O O . THR A 1 257 ? 1.757 -38.469 2.221 1 81.69 257 THR A O 1
ATOM 2078 N N . ASP A 1 258 ? 0.81 -36.875 3.223 1 85.12 258 ASP A N 1
ATOM 2079 C CA . ASP A 1 258 ? -0.095 -36.531 2.123 1 85.12 258 ASP A CA 1
ATOM 2080 C C . ASP A 1 258 ? 0.519 -35.5 1.193 1 85.12 258 ASP A C 1
ATOM 2082 O O . ASP A 1 258 ? 0.66 -34.344 1.569 1 85.12 258 ASP A O 1
ATOM 2086 N N . PRO A 1 259 ? 0.852 -35.875 -0.027 1 82.81 259 PRO A N 1
ATOM 2087 C CA . PRO A 1 259 ? 1.488 -34.969 -0.965 1 82.81 259 PRO A CA 1
ATOM 2088 C C . PRO A 1 259 ? 0.635 -33.719 -1.244 1 82.81 259 PRO A C 1
ATOM 2090 O O . PRO A 1 259 ? 1.165 -32.688 -1.618 1 82.81 259 PRO A O 1
ATOM 2093 N N . ARG A 1 260 ? -0.637 -33.875 -1.076 1 82.5 260 ARG A N 1
ATOM 2094 C CA . ARG A 1 260 ? -1.549 -32.75 -1.317 1 82.5 260 ARG A CA 1
ATOM 2095 C C . ARG A 1 260 ? -1.292 -31.625 -0.337 1 82.5 260 ARG A C 1
ATOM 2097 O O . ARG A 1 260 ? -1.703 -30.484 -0.579 1 82.5 260 ARG A O 1
ATOM 2104 N N . LEU A 1 261 ? -0.59 -31.875 0.681 1 88.25 261 LEU A N 1
ATOM 2105 C CA . LEU A 1 261 ? -0.347 -30.891 1.732 1 88.25 261 LEU A CA 1
ATOM 2106 C C . LEU A 1 261 ? 1.113 -30.453 1.738 1 88.25 261 LEU A C 1
ATOM 2108 O O . LEU A 1 261 ? 1.542 -29.719 2.633 1 88.25 261 LEU A O 1
ATOM 2112 N N . SER A 1 262 ? 1.791 -30.859 0.738 1 89.12 262 SER A N 1
ATOM 2113 C CA . SER A 1 262 ? 3.199 -30.5 0.638 1 89.12 262 SER A CA 1
ATOM 2114 C C . SER A 1 262 ? 3.361 -29 0.378 1 89.12 262 SER A C 1
ATOM 2116 O O . SER A 1 262 ? 2.611 -28.422 -0.406 1 89.12 262 SER A O 1
ATOM 2118 N N . LEU A 1 263 ? 4.324 -28.359 1.036 1 93.31 263 LEU A N 1
ATOM 2119 C CA . LEU A 1 263 ? 4.613 -26.938 0.835 1 93.31 263 LEU A CA 1
ATOM 2120 C C . LEU A 1 263 ? 5.785 -26.766 -0.123 1 93.31 263 LEU A C 1
ATOM 2122 O O . LEU A 1 263 ? 6.262 -25.641 -0.317 1 93.31 263 LEU A O 1
ATOM 2126 N N . ASP A 1 264 ? 6.215 -27.797 -0.795 1 91.19 264 ASP A N 1
ATOM 2127 C CA . ASP A 1 264 ? 7.422 -27.75 -1.617 1 91.19 264 ASP A CA 1
ATOM 2128 C C . ASP A 1 264 ? 7.266 -26.75 -2.762 1 91.19 264 ASP A C 1
ATOM 2130 O O . ASP A 1 264 ? 8.156 -25.938 -3.006 1 91.19 264 ASP A O 1
ATOM 2134 N N . SER A 1 265 ? 6.184 -26.891 -3.441 1 93.25 265 SER A N 1
ATOM 2135 C CA . SER A 1 265 ? 5.953 -25.984 -4.562 1 93.25 265 SER A CA 1
ATOM 2136 C C . SER A 1 265 ? 5.867 -24.531 -4.094 1 93.25 265 SER A C 1
ATOM 2138 O O . SER A 1 265 ? 6.41 -23.625 -4.738 1 93.25 265 SER A O 1
ATOM 2140 N N . PHE A 1 266 ? 5.195 -24.359 -2.988 1 95.75 266 PHE A N 1
ATOM 2141 C CA . PHE A 1 266 ? 5.043 -23.016 -2.453 1 95.75 266 PHE A CA 1
ATOM 2142 C C . PHE A 1 266 ? 6.391 -22.438 -2.029 1 95.75 266 PHE A C 1
ATOM 2144 O O . PHE A 1 266 ? 6.703 -21.281 -2.328 1 95.75 266 PHE A O 1
ATOM 2151 N N . LEU A 1 267 ? 7.172 -23.172 -1.334 1 95.62 267 LEU A N 1
ATOM 2152 C CA . LEU A 1 267 ? 8.484 -22.734 -0.88 1 95.62 267 LEU A CA 1
ATOM 2153 C C . LEU A 1 267 ? 9.398 -22.422 -2.064 1 95.62 267 LEU A C 1
ATOM 2155 O O . LEU A 1 267 ? 10.195 -21.484 -2.014 1 95.62 267 LEU A O 1
ATOM 2159 N N . GLU A 1 268 ? 9.281 -23.203 -3.119 1 94.81 268 GLU A N 1
ATOM 2160 C CA . GLU A 1 268 ? 10.055 -22.906 -4.324 1 94.81 268 GLU A CA 1
ATOM 2161 C C . GLU A 1 268 ? 9.609 -21.594 -4.953 1 94.81 268 GLU A C 1
ATOM 2163 O O . GLU A 1 268 ? 10.438 -20.828 -5.457 1 94.81 268 GLU A O 1
ATOM 2168 N N . MET A 1 269 ? 8.336 -21.391 -4.945 1 96.5 269 MET A N 1
ATOM 2169 C CA . MET A 1 269 ? 7.828 -20.125 -5.465 1 96.5 269 MET A CA 1
ATOM 2170 C C . MET A 1 269 ? 8.367 -18.953 -4.652 1 96.5 269 MET A C 1
ATOM 2172 O O . MET A 1 269 ? 8.719 -17.906 -5.215 1 96.5 269 MET A O 1
ATOM 2176 N N . ILE A 1 270 ? 8.344 -19.078 -3.326 1 97.25 270 ILE A N 1
ATOM 2177 C CA . ILE A 1 270 ? 8.922 -18.047 -2.463 1 97.25 270 ILE A CA 1
ATOM 2178 C C . ILE 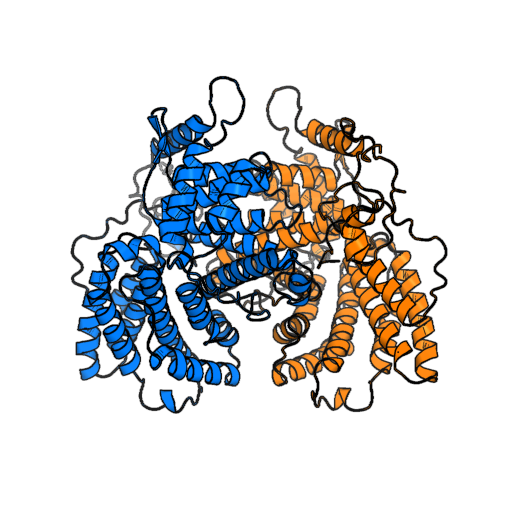A 1 270 ? 10.375 -17.797 -2.863 1 97.25 270 ILE A C 1
ATOM 2180 O O . ILE A 1 270 ? 10.805 -16.656 -2.996 1 97.25 270 ILE A O 1
ATOM 2184 N N . ARG A 1 271 ? 11.109 -18.844 -3.125 1 95.31 271 ARG A N 1
ATOM 2185 C CA . ARG A 1 271 ? 12.508 -18.719 -3.512 1 95.31 271 ARG A CA 1
ATOM 2186 C C . ARG A 1 271 ? 12.648 -17.969 -4.828 1 95.31 271 ARG A C 1
ATOM 2188 O O . ARG A 1 271 ? 13.469 -17.047 -4.941 1 95.31 271 ARG A O 1
ATOM 2195 N N . VAL A 1 272 ? 11.852 -18.297 -5.762 1 96.25 272 VAL A N 1
ATOM 2196 C CA . VAL A 1 272 ? 11.914 -17.703 -7.09 1 96.25 272 VAL A CA 1
ATOM 2197 C C . VAL A 1 272 ? 11.703 -16.203 -6.992 1 96.25 272 VAL A C 1
ATOM 2199 O O . VAL A 1 272 ? 12.359 -15.422 -7.695 1 96.25 272 VAL A O 1
ATOM 2202 N N . PHE A 1 273 ? 10.867 -15.742 -6.09 1 96.94 273 PHE A N 1
ATOM 2203 C CA . PHE A 1 273 ? 10.516 -14.336 -5.992 1 96.94 273 PHE A CA 1
ATOM 2204 C C . PHE A 1 273 ? 11.398 -13.625 -4.977 1 96.94 273 PHE A C 1
ATOM 2206 O O . PHE A 1 273 ? 11.359 -12.398 -4.855 1 96.94 273 PHE A O 1
ATOM 2213 N N . THR A 1 274 ? 12.203 -14.344 -4.23 1 95.88 274 THR A N 1
ATOM 2214 C CA . THR A 1 274 ? 13.008 -13.688 -3.207 1 95.88 274 THR A CA 1
ATOM 2215 C C . THR A 1 274 ? 14.484 -13.719 -3.578 1 95.88 274 THR A C 1
ATOM 2217 O O . THR A 1 274 ? 15.266 -12.883 -3.107 1 95.88 274 THR A O 1
ATOM 2220 N N . VAL A 1 275 ? 14.867 -14.594 -4.477 1 94.81 275 VAL A N 1
ATOM 2221 C CA . VAL A 1 275 ? 16.25 -14.664 -4.949 1 94.81 275 VAL A CA 1
ATOM 2222 C C . VAL A 1 275 ? 16.656 -13.32 -5.543 1 94.81 275 VAL A C 1
ATOM 2224 O O . VAL A 1 275 ? 17.719 -12.789 -5.223 1 94.81 275 VAL A O 1
ATOM 2227 N N . PRO A 1 276 ? 15.859 -12.703 -6.422 1 93.62 276 PRO A N 1
ATOM 2228 C CA . PRO A 1 276 ? 16.25 -11.414 -6.992 1 93.62 276 PRO A CA 1
ATOM 2229 C C . PRO A 1 276 ? 16.391 -10.32 -5.934 1 93.62 276 PRO A C 1
ATOM 2231 O O . PRO A 1 276 ? 17.188 -9.391 -6.113 1 93.62 276 PRO A O 1
ATOM 2234 N N . GLY A 1 277 ? 15.57 -10.453 -4.844 1 90.94 277 GLY A N 1
ATOM 2235 C CA . GLY A 1 277 ? 15.602 -9.453 -3.789 1 90.94 277 GLY A CA 1
ATOM 2236 C C . GLY A 1 277 ? 14.727 -8.25 -4.086 1 90.94 277 GLY A C 1
ATOM 2237 O O . GLY A 1 277 ? 14.328 -8.039 -5.234 1 90.94 277 GLY A O 1
ATOM 2238 N N . LYS A 1 278 ? 14.5 -7.508 -3.094 1 89.62 278 LYS A N 1
ATOM 2239 C CA . LYS A 1 278 ? 13.625 -6.344 -3.199 1 89.62 278 LYS A CA 1
ATOM 2240 C C . LYS A 1 278 ? 14.242 -5.273 -4.098 1 89.62 278 LYS A C 1
ATOM 2242 O O . LYS A 1 278 ? 13.523 -4.578 -4.82 1 89.62 278 LYS A O 1
ATOM 2247 N N . CYS A 1 279 ? 15.555 -5.074 -4.035 1 86 279 CYS A N 1
ATOM 2248 C CA . CYS A 1 279 ? 16.25 -4.055 -4.812 1 86 279 CYS A CA 1
ATOM 2249 C C . CYS A 1 279 ? 16.047 -4.277 -6.305 1 86 279 CYS A C 1
ATOM 2251 O O . CYS A 1 279 ? 15.969 -3.318 -7.074 1 86 279 CYS A O 1
ATOM 2253 N N . PHE A 1 280 ? 16.047 -5.496 -6.723 1 91 280 PHE A N 1
ATOM 2254 C CA . PHE A 1 280 ? 15.828 -5.844 -8.125 1 91 280 PHE A CA 1
ATOM 2255 C C . PHE A 1 280 ? 14.461 -5.371 -8.594 1 91 280 PHE A C 1
ATOM 2257 O O . PHE A 1 280 ? 14.352 -4.691 -9.617 1 91 280 PHE A O 1
ATOM 2264 N N . PHE A 1 281 ? 13.406 -5.684 -7.84 1 91.31 281 PHE A N 1
ATOM 2265 C CA . PHE A 1 281 ? 12.047 -5.332 -8.219 1 91.31 281 PHE A CA 1
ATOM 2266 C C . PHE A 1 281 ? 11.836 -3.824 -8.148 1 91.31 281 PHE A C 1
ATOM 2268 O O . PHE A 1 281 ? 11.125 -3.25 -8.977 1 91.31 281 PHE A O 1
ATOM 2275 N N . ASP A 1 282 ? 12.438 -3.203 -7.145 1 87.56 282 ASP A N 1
ATOM 2276 C CA . ASP A 1 282 ? 12.344 -1.75 -7.031 1 87.56 282 ASP A CA 1
ATOM 2277 C C . ASP A 1 282 ? 13.016 -1.06 -8.211 1 87.56 282 ASP A C 1
ATOM 2279 O O . ASP A 1 282 ? 12.539 -0.032 -8.695 1 87.56 282 ASP A O 1
ATOM 2283 N N . ALA A 1 283 ? 14.125 -1.609 -8.641 1 87.12 283 ALA A N 1
ATOM 2284 C CA . ALA A 1 283 ? 14.828 -1.059 -9.797 1 87.12 283 ALA A CA 1
ATOM 2285 C C . ALA A 1 283 ? 13.992 -1.192 -11.062 1 87.12 283 ALA A C 1
ATOM 2287 O O . ALA A 1 283 ? 13.969 -0.285 -11.898 1 87.12 283 ALA A O 1
ATOM 2288 N N . LEU A 1 284 ? 13.414 -2.348 -11.18 1 87.44 284 LEU A N 1
ATOM 2289 C CA . LEU A 1 284 ? 12.539 -2.57 -12.328 1 87.44 284 LEU A CA 1
ATOM 2290 C C . LEU A 1 284 ? 11.391 -1.562 -12.344 1 87.44 284 LEU A C 1
ATOM 2292 O O . LEU A 1 284 ? 11 -1.079 -13.406 1 87.44 284 LEU A O 1
ATOM 2296 N N . ALA A 1 285 ? 10.953 -1.261 -11.18 1 81.19 285 ALA A N 1
ATOM 2297 C CA . ALA A 1 285 ? 9.766 -0.422 -11.047 1 81.19 285 ALA A CA 1
ATOM 2298 C C . ALA A 1 285 ? 10.117 1.053 -11.234 1 81.19 285 ALA A C 1
ATOM 2300 O O . ALA A 1 285 ? 9.297 1.827 -11.742 1 81.19 285 ALA A O 1
ATOM 2301 N N . THR A 1 286 ? 11.289 1.635 -10.742 1 73.88 286 THR A N 1
ATOM 2302 C CA . THR A 1 286 ? 11.57 3.064 -10.688 1 73.88 286 THR A CA 1
ATOM 2303 C C . THR A 1 286 ? 12.68 3.434 -11.664 1 73.88 286 THR A C 1
ATOM 2305 O O . THR A 1 286 ? 13.016 4.609 -11.82 1 73.88 286 THR A O 1
ATOM 2308 N N . ASP A 1 287 ? 13.148 2.686 -12.312 1 64.38 287 ASP A N 1
ATOM 2309 C CA . ASP A 1 287 ? 14.281 2.9 -13.203 1 64.38 287 ASP A CA 1
ATOM 2310 C C . ASP A 1 287 ? 15.453 3.529 -12.453 1 64.38 287 ASP A C 1
ATOM 2312 O O . ASP A 1 287 ? 16.219 4.312 -13.023 1 64.38 287 ASP A O 1
ATOM 2316 N N . SER A 1 288 ? 15.438 3.602 -11.078 1 63.31 288 SER A N 1
ATOM 2317 C CA . SER A 1 288 ? 16.516 4.152 -10.25 1 63.31 288 SER A CA 1
ATOM 2318 C C . SER A 1 288 ? 17.141 3.08 -9.367 1 63.31 288 SER A C 1
ATOM 2320 O O . SER A 1 288 ? 16.422 2.379 -8.641 1 63.31 288 SER A O 1
ATOM 2322 N N . ALA A 1 289 ? 18.188 2.531 -9.812 1 60.59 289 ALA A N 1
ATOM 2323 C CA . ALA A 1 289 ? 18.703 1.43 -9 1 60.59 289 ALA A CA 1
ATOM 2324 C C . ALA A 1 289 ? 20.125 1.729 -8.508 1 60.59 289 ALA A C 1
ATOM 2326 O O . ALA A 1 289 ? 20.859 2.475 -9.148 1 60.59 289 ALA A O 1
ATOM 2327 N N . ASN A 1 290 ? 20.156 1.525 -7.266 1 67.56 290 ASN A N 1
ATOM 2328 C CA . ASN A 1 290 ? 21.531 1.346 -6.805 1 67.56 290 ASN A CA 1
ATOM 2329 C C . ASN A 1 290 ? 22.25 0.242 -7.578 1 67.56 290 ASN A C 1
ATOM 2331 O O . ASN A 1 290 ? 21.906 -0.935 -7.449 1 67.56 290 ASN A O 1
ATOM 2335 N N . VAL A 1 291 ? 23.266 0.581 -8.258 1 67.69 291 VAL A N 1
ATOM 2336 C CA . VAL A 1 291 ? 23.922 -0.283 -9.227 1 67.69 291 VAL A CA 1
ATOM 2337 C C . VAL A 1 291 ? 24.484 -1.515 -8.523 1 67.69 291 VAL A C 1
ATOM 2339 O O . VAL A 1 291 ? 24.375 -2.635 -9.023 1 67.69 291 VAL A O 1
ATOM 2342 N N . THR A 1 292 ? 25 -1.386 -7.375 1 69.81 292 THR A N 1
ATOM 2343 C CA . THR A 1 292 ? 25.641 -2.496 -6.68 1 69.81 292 THR A CA 1
ATOM 2344 C C . THR A 1 292 ? 24.609 -3.539 -6.258 1 69.81 292 THR A C 1
ATOM 2346 O O . THR A 1 292 ? 24.797 -4.734 -6.488 1 69.81 292 THR A O 1
ATOM 2349 N N . CYS A 1 293 ? 23.578 -3.141 -5.754 1 73.44 293 CYS A N 1
ATOM 2350 C CA . CYS A 1 293 ? 22.531 -4.039 -5.285 1 73.44 293 CYS A CA 1
ATOM 2351 C C . CYS A 1 293 ? 21.859 -4.754 -6.453 1 73.44 293 CYS A C 1
ATOM 2353 O O . CYS A 1 293 ? 21.562 -5.949 -6.367 1 73.44 293 CYS A O 1
ATOM 2355 N N . THR A 1 294 ? 21.906 -4.059 -7.379 1 78.88 294 THR A N 1
ATOM 2356 C CA . THR A 1 294 ? 21.25 -4.629 -8.555 1 78.88 294 THR A CA 1
ATOM 2357 C C . THR A 1 294 ? 22.156 -5.664 -9.227 1 78.88 294 THR A C 1
ATOM 2359 O O . THR A 1 294 ? 21.672 -6.719 -9.656 1 78.88 294 THR A O 1
ATOM 2362 N N . GLU A 1 295 ? 23.453 -5.402 -9.258 1 81.5 295 GLU A N 1
ATOM 2363 C CA . GLU A 1 295 ? 24.375 -6.344 -9.883 1 81.5 295 GLU A CA 1
ATOM 2364 C C . GLU A 1 295 ? 24.406 -7.668 -9.117 1 81.5 295 GLU A C 1
ATOM 2366 O O . GLU A 1 295 ? 24.422 -8.742 -9.727 1 81.5 295 GLU A O 1
ATOM 2371 N N . ASP A 1 296 ? 24.422 -7.594 -7.84 1 82.25 296 ASP A N 1
ATOM 2372 C CA . ASP A 1 296 ? 24.406 -8.797 -7.008 1 82.25 296 ASP A CA 1
ATOM 2373 C C . ASP A 1 296 ? 23.141 -9.609 -7.227 1 82.25 296 ASP A C 1
ATOM 2375 O O . ASP A 1 296 ? 23.172 -10.836 -7.262 1 82.25 296 ASP A O 1
ATOM 2379 N N . SER A 1 297 ? 22.094 -8.859 -7.324 1 85.06 297 SER A N 1
ATOM 2380 C CA . SER A 1 297 ? 20.812 -9.516 -7.566 1 85.06 297 SER A CA 1
ATOM 2381 C C . SER A 1 297 ? 20.812 -10.242 -8.906 1 85.06 297 SER A C 1
ATOM 2383 O O . SER A 1 297 ? 20.312 -11.367 -9.008 1 85.06 297 SER A O 1
ATOM 2385 N N . LEU A 1 298 ? 21.359 -9.633 -9.859 1 85.31 298 LEU A N 1
ATOM 2386 C CA . LEU A 1 298 ? 21.406 -10.219 -11.195 1 85.31 298 LEU A CA 1
ATOM 2387 C C . LEU A 1 298 ? 22.266 -11.477 -11.211 1 85.31 298 LEU A C 1
ATOM 2389 O O . LEU A 1 298 ? 21.891 -12.484 -11.82 1 85.31 298 LEU A O 1
ATOM 2393 N N . LYS A 1 299 ? 23.375 -11.438 -10.547 1 84.88 299 LYS A N 1
ATOM 2394 C CA . LYS A 1 299 ? 24.234 -12.617 -10.43 1 84.88 299 LYS A CA 1
ATOM 2395 C C . LYS A 1 299 ? 23.5 -13.766 -9.734 1 84.88 299 LYS A C 1
ATOM 2397 O O . LYS A 1 299 ? 23.625 -14.922 -10.148 1 84.88 299 LYS A O 1
ATOM 2402 N N . LYS A 1 300 ? 22.797 -13.414 -8.75 1 88.38 300 LYS A N 1
ATOM 2403 C CA . LYS A 1 300 ? 22.047 -14.43 -8.016 1 88.38 300 LYS A CA 1
ATOM 2404 C C . LYS A 1 300 ? 20.953 -15.047 -8.891 1 88.38 300 LYS A C 1
ATOM 2406 O O . LYS A 1 300 ? 20.719 -16.25 -8.836 1 88.38 300 LYS A O 1
ATOM 2411 N N . ILE A 1 301 ? 20.281 -14.227 -9.648 1 90.5 301 ILE A N 1
ATOM 2412 C CA . ILE A 1 301 ? 19.25 -14.703 -10.555 1 90.5 301 ILE A CA 1
ATOM 2413 C C . ILE A 1 301 ? 19.828 -15.719 -11.531 1 90.5 301 ILE A C 1
ATOM 2415 O O . ILE A 1 301 ? 19.281 -16.812 -11.711 1 90.5 301 ILE A O 1
ATOM 2419 N N . TRP A 1 302 ? 20.953 -15.469 -12.023 1 84.75 302 TRP A N 1
ATOM 2420 C CA . TRP A 1 302 ? 21.578 -16.344 -13.008 1 84.75 302 TRP A CA 1
ATOM 2421 C C . TRP A 1 302 ? 22.062 -17.641 -12.359 1 84.75 302 TRP A C 1
ATOM 2423 O O . TRP A 1 302 ? 21.891 -18.719 -12.922 1 84.75 302 TRP A O 1
ATOM 2433 N N . ARG A 1 303 ? 22.562 -17.484 -11.258 1 85.88 303 ARG A N 1
ATOM 2434 C CA . ARG A 1 303 ? 23.109 -18.656 -10.57 1 85.88 303 ARG A CA 1
ATOM 2435 C C . ARG A 1 303 ? 21.984 -19.547 -10.062 1 85.88 303 ARG A C 1
ATOM 2437 O O . ARG A 1 303 ? 22.062 -20.781 -10.195 1 85.88 303 ARG A O 1
ATOM 2444 N N . GLU A 1 304 ? 20.984 -18.938 -9.555 1 89.06 304 GLU A N 1
ATOM 2445 C CA . GLU A 1 304 ? 20.016 -19.719 -8.781 1 89.06 304 GLU A CA 1
ATOM 2446 C C . GLU A 1 304 ? 18.781 -20.047 -9.625 1 89.06 304 GLU A C 1
ATOM 2448 O O . GLU A 1 304 ? 18.141 -21.078 -9.398 1 89.06 304 GLU A O 1
ATOM 2453 N N . LEU A 1 305 ? 18.375 -19.219 -10.516 1 88.69 305 LEU A N 1
ATOM 2454 C CA . LEU A 1 305 ? 17.141 -19.438 -11.25 1 88.69 305 LEU A CA 1
ATOM 2455 C C . LEU A 1 305 ? 17.422 -20 -12.641 1 88.69 305 LEU A C 1
ATOM 2457 O O . LEU A 1 305 ? 16.531 -20.562 -13.281 1 88.69 305 LEU A O 1
ATOM 2461 N N . HIS A 1 306 ? 18.578 -19.875 -13.07 1 81.44 306 HIS A N 1
ATOM 2462 C CA . HIS A 1 306 ? 18.922 -20.359 -14.406 1 81.44 306 HIS A CA 1
ATOM 2463 C C . HIS A 1 306 ? 19.578 -21.734 -14.336 1 81.44 306 HIS A C 1
ATOM 2465 O O . HIS A 1 306 ? 19.234 -22.625 -15.125 1 81.44 306 HIS A O 1
ATOM 2471 N N . THR A 1 307 ? 20.375 -21.953 -13.414 1 77.44 307 THR A N 1
ATOM 2472 C CA . THR A 1 307 ? 21.25 -23.125 -13.461 1 77.44 307 THR A CA 1
ATOM 2473 C C . THR A 1 307 ? 20.719 -24.219 -12.555 1 77.44 307 THR A C 1
ATOM 2475 O O . THR A 1 307 ? 21 -25.406 -12.773 1 77.44 307 THR A O 1
ATOM 2478 N N . VAL A 1 308 ? 19.891 -23.891 -11.609 1 79.5 308 VAL A N 1
ATOM 2479 C CA . VAL A 1 308 ? 19.422 -24.891 -10.656 1 79.5 308 VAL A CA 1
ATOM 2480 C C . VAL A 1 308 ? 18.141 -25.547 -11.18 1 79.5 308 VAL A C 1
ATOM 2482 O O . VAL A 1 308 ? 17.156 -24.859 -11.477 1 79.5 308 VAL A O 1
ATOM 2485 N N . PRO A 1 309 ? 18.188 -26.844 -11.258 1 81.31 309 PRO A N 1
ATOM 2486 C CA . PRO A 1 309 ? 16.984 -27.531 -11.734 1 81.31 309 PRO A CA 1
ATOM 2487 C C . PRO A 1 309 ? 15.844 -27.5 -10.711 1 81.31 309 PRO A C 1
ATOM 2489 O O . PRO A 1 309 ? 16.094 -27.422 -9.508 1 81.31 309 PRO A O 1
ATOM 2492 N N . LEU A 1 310 ? 14.641 -27.578 -11.219 1 81.19 310 LEU A N 1
ATOM 2493 C CA . LEU A 1 310 ? 13.453 -27.609 -10.367 1 81.19 310 LEU A CA 1
ATOM 2494 C C . LEU A 1 310 ? 13.148 -29.031 -9.93 1 81.19 310 LEU A C 1
ATOM 2496 O O . LEU A 1 310 ? 13.008 -29.938 -10.766 1 81.19 310 LEU A O 1
ATOM 2500 N N . GLU A 1 311 ? 13.148 -29.297 -8.602 1 80.5 311 GLU A N 1
ATOM 2501 C CA . GLU A 1 311 ? 12.852 -30.609 -8.055 1 80.5 311 GLU A CA 1
ATOM 2502 C C . GLU A 1 311 ? 11.352 -30.781 -7.809 1 80.5 311 GLU A C 1
ATOM 2504 O O . GLU A 1 311 ? 10.938 -31.172 -6.715 1 80.5 311 GLU A O 1
ATOM 2509 N N . ILE A 1 312 ? 10.539 -30.344 -8.688 1 82.75 312 ILE A N 1
ATOM 2510 C CA . ILE A 1 312 ? 9.086 -30.469 -8.656 1 82.75 312 ILE A CA 1
ATOM 2511 C C . ILE A 1 312 ? 8.602 -31.188 -9.914 1 82.75 312 ILE A C 1
ATOM 2513 O O . ILE A 1 312 ? 9.102 -30.938 -11.008 1 82.75 312 ILE A O 1
ATOM 2517 N N . GLU A 1 313 ? 7.691 -32.062 -9.773 1 79.31 313 GLU A N 1
ATOM 2518 C CA . GLU A 1 313 ? 7.191 -32.875 -10.898 1 79.31 313 GLU A CA 1
ATOM 2519 C C . GLU A 1 313 ? 6.48 -31.969 -11.914 1 79.31 313 GLU A C 1
ATOM 2521 O O . GLU A 1 313 ? 5.566 -31.219 -11.562 1 79.31 313 GLU A O 1
ATOM 2526 N N . PRO A 1 314 ? 6.816 -32.031 -13.141 1 77.5 314 PRO A N 1
ATOM 2527 C CA . PRO A 1 314 ? 6.293 -31.156 -14.18 1 77.5 314 PRO A CA 1
ATOM 2528 C C . PRO A 1 314 ? 4.793 -31.328 -14.398 1 77.5 314 PRO A C 1
ATOM 2530 O O . PRO A 1 314 ? 4.145 -30.453 -14.977 1 77.5 314 PRO A O 1
ATOM 2533 N N . TRP A 1 315 ? 4.168 -32.344 -13.93 1 78 315 TRP A N 1
ATOM 2534 C CA . TRP A 1 315 ? 2.746 -32.562 -14.172 1 78 315 TRP A CA 1
ATOM 2535 C C . TRP A 1 315 ? 1.914 -32.156 -12.961 1 78 315 TRP A C 1
ATOM 2537 O O . TRP A 1 315 ? 0.742 -32.531 -12.852 1 78 315 TRP A O 1
ATOM 2547 N N . SER A 1 316 ? 2.607 -31.375 -12.211 1 82.12 316 SER A N 1
ATOM 2548 C CA . SER A 1 316 ? 1.882 -30.922 -11.031 1 82.12 316 SER A CA 1
ATOM 2549 C C . SER A 1 316 ? 1.443 -29.469 -11.18 1 82.12 316 SER A C 1
ATOM 2551 O O . SER A 1 316 ? 2.045 -28.703 -11.945 1 82.12 316 SER A O 1
ATOM 2553 N N . TYR A 1 317 ? 0.399 -29.094 -10.508 1 80.75 317 TYR A N 1
ATOM 2554 C CA . TYR A 1 317 ? -0.114 -27.719 -10.531 1 80.75 317 TYR A CA 1
ATOM 2555 C C . TYR A 1 317 ? 0.95 -26.734 -10.078 1 80.75 317 TYR A C 1
ATOM 2557 O O . TYR A 1 317 ? 1.023 -25.609 -10.586 1 80.75 317 TYR A O 1
ATOM 2565 N N . GLY A 1 318 ? 1.771 -27.172 -9.281 1 86.19 318 GLY A N 1
ATOM 2566 C CA . GLY A 1 318 ? 2.762 -26.266 -8.711 1 86.19 318 GLY A CA 1
ATOM 2567 C C . GLY A 1 318 ? 3.92 -25.984 -9.648 1 86.19 318 GLY A C 1
ATOM 2568 O O . GLY A 1 318 ? 4.555 -24.938 -9.547 1 86.19 318 GLY A O 1
ATOM 2569 N N . TYR A 1 319 ? 4.105 -26.797 -10.625 1 89.62 319 TYR A N 1
ATOM 2570 C CA . TYR A 1 319 ? 5.258 -26.703 -11.508 1 89.62 319 TYR A CA 1
ATOM 2571 C C . TYR A 1 319 ? 5.082 -25.562 -12.5 1 89.62 319 TYR A C 1
ATOM 2573 O O . TYR A 1 319 ? 6.031 -24.828 -12.797 1 89.62 319 TYR A O 1
ATOM 2581 N N . VAL A 1 320 ? 3.926 -25.406 -12.984 1 93.12 320 VAL A N 1
ATOM 2582 C CA . VAL A 1 320 ? 3.654 -24.516 -14.109 1 93.12 320 VAL A CA 1
ATOM 2583 C C . VAL A 1 320 ? 4.055 -23.078 -13.75 1 93.12 320 VAL A C 1
ATOM 2585 O O . VAL A 1 320 ? 4.902 -22.484 -14.422 1 93.12 320 VAL A O 1
ATOM 2588 N N . ASP A 1 321 ? 3.514 -22.578 -12.695 1 94.31 321 ASP A N 1
ATOM 2589 C CA . ASP A 1 321 ? 3.752 -21.188 -12.32 1 94.31 321 ASP A CA 1
ATOM 2590 C C . ASP A 1 321 ? 5.215 -20.969 -11.938 1 94.31 321 ASP A C 1
ATOM 2592 O O . ASP A 1 321 ? 5.77 -19.906 -12.188 1 94.31 321 ASP A O 1
ATOM 2596 N N . ILE A 1 322 ? 5.836 -21.953 -11.328 1 95.25 322 ILE A N 1
ATOM 2597 C CA . ILE A 1 322 ? 7.234 -21.844 -10.93 1 95.25 322 ILE A CA 1
ATOM 2598 C C . ILE A 1 322 ? 8.117 -21.703 -12.172 1 95.25 322 ILE A C 1
ATOM 2600 O O . ILE A 1 322 ? 8.961 -20.797 -12.234 1 95.25 322 ILE A O 1
ATOM 2604 N N . SER A 1 323 ? 7.926 -22.578 -13.094 1 94.5 323 SER A N 1
ATOM 2605 C CA . SER A 1 323 ? 8.734 -22.578 -14.312 1 94.5 323 SER A CA 1
ATOM 2606 C C . SER A 1 323 ? 8.578 -21.266 -15.07 1 94.5 323 SER A C 1
ATOM 2608 O O . SER A 1 323 ? 9.57 -20.641 -15.445 1 94.5 323 SER A O 1
ATOM 2610 N N . PHE A 1 324 ? 7.391 -20.844 -15.242 1 95.69 324 PHE A N 1
ATOM 2611 C CA . PHE A 1 324 ? 7.137 -19.625 -15.992 1 95.69 324 PHE A CA 1
ATOM 2612 C C . PHE A 1 324 ? 7.656 -18.391 -15.242 1 95.69 324 PHE A C 1
ATOM 2614 O O . PHE A 1 324 ? 8.109 -17.422 -15.859 1 95.69 324 PHE A O 1
ATOM 2621 N N . SER A 1 325 ? 7.562 -18.422 -13.922 1 96.81 325 SER A N 1
ATOM 2622 C CA . SER A 1 325 ? 8.086 -17.328 -13.125 1 96.81 325 SER A CA 1
ATOM 2623 C C . SER A 1 325 ? 9.609 -17.25 -13.227 1 96.81 325 SER A C 1
ATOM 2625 O O . SER A 1 325 ? 10.18 -16.156 -13.25 1 96.81 325 SER A O 1
ATOM 2627 N N . ARG A 1 326 ? 10.242 -18.391 -13.281 1 95.94 326 ARG A N 1
ATOM 2628 C CA . ARG A 1 326 ? 11.688 -18.406 -13.477 1 95.94 326 ARG A CA 1
ATOM 2629 C C . ARG A 1 326 ? 12.07 -17.766 -14.805 1 95.94 326 ARG A C 1
ATOM 2631 O O . ARG A 1 326 ? 12.992 -16.938 -14.859 1 95.94 326 ARG A O 1
ATOM 2638 N N . HIS A 1 327 ? 11.391 -18.141 -15.898 1 95.94 327 HIS A N 1
ATOM 2639 C CA . HIS A 1 327 ? 11.648 -17.547 -17.203 1 95.94 327 HIS A CA 1
ATOM 2640 C C . HIS A 1 327 ? 11.383 -16.047 -17.203 1 95.94 327 HIS A C 1
ATOM 2642 O O . HIS A 1 327 ? 12.148 -15.273 -17.781 1 95.94 327 HIS A O 1
ATOM 2648 N N . TRP A 1 328 ? 10.305 -15.758 -16.547 1 97.19 328 TRP A N 1
ATOM 2649 C CA . TRP A 1 328 ? 9.852 -14.367 -16.469 1 97.19 328 TRP A CA 1
ATOM 2650 C C . TRP A 1 328 ? 10.883 -13.492 -15.766 1 97.19 328 TRP A C 1
ATOM 2652 O O . TRP A 1 328 ? 11.281 -12.453 -16.281 1 97.19 328 TRP A O 1
ATOM 2662 N N . ILE A 1 329 ? 11.336 -13.891 -14.602 1 96.81 329 ILE A N 1
ATOM 2663 C CA . ILE A 1 329 ? 12.289 -13.109 -13.812 1 96.81 329 ILE A CA 1
ATOM 2664 C C . ILE A 1 329 ? 13.609 -12.984 -14.562 1 96.81 329 ILE A C 1
ATOM 2666 O O . ILE A 1 329 ? 14.234 -11.922 -14.562 1 96.81 329 ILE A O 1
ATOM 2670 N N . ARG A 1 330 ? 14.031 -14.031 -15.234 1 93.94 330 ARG A N 1
ATOM 2671 C CA . ARG A 1 330 ? 15.25 -13.984 -16.031 1 93.94 330 ARG A CA 1
ATOM 2672 C C . ARG A 1 330 ? 15.109 -12.969 -17.172 1 93.94 330 ARG A C 1
ATOM 2674 O O . ARG A 1 330 ? 16.062 -12.242 -17.484 1 93.94 330 ARG A O 1
ATOM 2681 N N . THR A 1 331 ? 13.992 -12.953 -17.781 1 94.38 331 THR A N 1
ATOM 2682 C CA . THR A 1 331 ? 13.734 -12 -18.859 1 94.38 331 THR A CA 1
ATOM 2683 C C . THR A 1 331 ? 13.766 -10.57 -18.344 1 94.38 331 THR A C 1
ATOM 2685 O O . THR A 1 331 ? 14.352 -9.688 -18.969 1 94.38 331 THR A O 1
ATOM 2688 N N . LEU A 1 332 ? 13.109 -10.367 -17.203 1 93.94 332 LEU A N 1
ATOM 2689 C CA . LEU A 1 332 ? 13.102 -9.047 -16.594 1 93.94 332 LEU A CA 1
ATOM 2690 C C . LEU A 1 332 ? 14.516 -8.602 -16.234 1 93.94 332 LEU A C 1
ATOM 2692 O O . LEU A 1 332 ? 14.852 -7.422 -16.344 1 93.94 332 LEU A O 1
ATOM 2696 N N . ALA A 1 333 ? 15.273 -9.547 -15.711 1 91 333 ALA A N 1
ATOM 2697 C CA . ALA A 1 333 ? 16.672 -9.25 -15.398 1 91 333 ALA A CA 1
ATOM 2698 C C . ALA A 1 333 ? 17.422 -8.766 -16.641 1 91 333 ALA A C 1
ATOM 2700 O O . ALA A 1 333 ? 18.203 -7.809 -16.562 1 91 333 ALA A O 1
ATOM 2701 N N . TRP A 1 334 ? 17.219 -9.43 -17.719 1 89 334 TRP A N 1
ATOM 2702 C CA . TRP A 1 334 ? 17.844 -9.039 -18.969 1 89 334 TRP A CA 1
ATOM 2703 C C . TRP A 1 334 ? 17.422 -7.629 -19.375 1 89 334 TRP A C 1
ATOM 2705 O O . TRP A 1 334 ? 18.25 -6.816 -19.781 1 89 334 TRP A O 1
ATOM 2715 N N . LYS A 1 335 ? 16.172 -7.367 -19.266 1 87.62 335 LYS A N 1
ATOM 2716 C CA . LYS A 1 335 ? 15.648 -6.051 -19.625 1 87.62 335 LYS A CA 1
ATOM 2717 C C . LYS A 1 335 ? 16.25 -4.965 -18.734 1 87.62 335 LYS A C 1
ATOM 2719 O O . LYS A 1 335 ? 16.516 -3.854 -19.188 1 87.62 335 LYS A O 1
ATOM 2724 N N . LEU A 1 336 ? 16.344 -5.285 -17.453 1 87.5 336 LEU A N 1
ATOM 2725 C CA . LEU A 1 336 ? 16.891 -4.324 -16.5 1 87.5 336 LEU A CA 1
ATOM 2726 C C . LEU A 1 336 ? 18.328 -3.975 -16.844 1 87.5 336 LEU A C 1
ATOM 2728 O O . LEU A 1 336 ? 18.734 -2.816 -16.719 1 87.5 336 LEU A O 1
ATOM 2732 N N . VAL A 1 337 ? 19.078 -4.902 -17.219 1 82.88 337 VAL A N 1
ATOM 2733 C CA . VAL A 1 337 ? 20.469 -4.691 -17.578 1 82.88 337 VAL A CA 1
ATOM 2734 C C . VAL A 1 337 ? 20.562 -3.738 -18.766 1 82.88 337 VAL A C 1
ATOM 2736 O O . VAL A 1 337 ? 21.469 -2.898 -18.844 1 82.88 337 VAL A O 1
ATOM 2739 N N . LEU A 1 338 ? 19.672 -3.873 -19.656 1 80.38 338 LEU A N 1
ATOM 2740 C CA . LEU A 1 338 ? 19.656 -3.01 -20.844 1 80.38 338 LEU A CA 1
ATOM 2741 C C . LEU A 1 338 ? 19.328 -1.572 -20.453 1 80.38 338 LEU A C 1
ATOM 2743 O O . LEU A 1 338 ? 19.766 -0.629 -21.109 1 80.38 338 LEU A O 1
ATOM 2747 N N . GLN A 1 339 ? 18.531 -1.462 -19.453 1 77.62 339 GLN A N 1
ATOM 2748 C CA . GLN A 1 339 ? 18.062 -0.144 -19.031 1 77.62 339 GLN A CA 1
ATOM 2749 C C . GLN A 1 339 ? 19.109 0.585 -18.203 1 77.62 339 GLN A C 1
ATOM 2751 O O . GLN A 1 339 ? 19.172 1.816 -18.219 1 77.62 339 GLN A O 1
ATOM 2756 N N . ILE A 1 340 ? 19.797 -0.132 -17.375 1 74.19 340 ILE A N 1
ATOM 2757 C CA . ILE A 1 340 ? 20.766 0.502 -16.484 1 74.19 340 ILE A CA 1
ATOM 2758 C C . ILE A 1 340 ? 22.078 0.746 -17.234 1 74.19 340 ILE A C 1
ATOM 2760 O O . ILE A 1 340 ? 22.781 -0.202 -17.594 1 74.19 340 ILE A O 1
ATOM 2764 N N . SER A 1 341 ? 22.281 1.984 -17.594 1 61.56 341 SER A N 1
ATOM 2765 C CA . SER A 1 341 ? 23.5 2.408 -18.281 1 61.56 341 SER A CA 1
ATOM 2766 C C . SER A 1 341 ? 24.719 2.229 -17.375 1 61.56 341 SER A C 1
ATOM 2768 O O . SER A 1 341 ? 24.703 2.613 -16.203 1 61.56 341 SER A O 1
ATOM 2770 N N . GLY A 1 342 ? 25.688 1.524 -17.75 1 59.47 342 GLY A N 1
ATOM 2771 C CA . GLY A 1 342 ? 26.938 1.476 -17.016 1 59.47 342 GLY A CA 1
ATOM 2772 C C . GLY A 1 342 ? 27.109 0.2 -16.219 1 59.47 342 GLY A C 1
ATOM 2773 O O . GLY A 1 342 ? 28.125 0.021 -15.523 1 59.47 342 GLY A O 1
ATOM 2774 N N . MET A 1 343 ? 25.922 -0.37 -16.062 1 60.94 343 MET A N 1
ATOM 2775 C CA . MET A 1 343 ? 26.094 -1.612 -15.312 1 60.94 343 MET A CA 1
ATOM 2776 C C . MET A 1 343 ? 27.141 -2.506 -15.977 1 60.94 343 MET A C 1
ATOM 2778 O O . MET A 1 343 ? 27.078 -2.744 -17.188 1 60.94 343 MET A O 1
ATOM 2782 N N . ARG A 1 344 ? 28.438 -2.508 -15.414 1 52.16 344 ARG A N 1
ATOM 2783 C CA . ARG A 1 344 ? 29.562 -3.326 -15.867 1 52.16 344 ARG A CA 1
ATOM 2784 C C . ARG A 1 344 ? 29.297 -4.805 -15.594 1 52.16 344 ARG A C 1
ATOM 2786 O O . ARG A 1 344 ? 29.797 -5.352 -14.609 1 52.16 344 ARG A O 1
ATOM 2793 N N . ILE A 1 345 ? 28.188 -5.238 -15.734 1 54.94 345 ILE A N 1
ATOM 2794 C CA . ILE A 1 345 ? 28.078 -6.66 -15.422 1 54.94 345 ILE A CA 1
ATOM 2795 C C . ILE A 1 345 ? 28.797 -7.48 -16.484 1 54.94 345 ILE A C 1
ATOM 2797 O O . ILE A 1 345 ? 28.438 -7.445 -17.656 1 54.94 345 ILE A O 1
ATOM 2801 N N . SER A 1 346 ? 30.109 -7.719 -16.328 1 53.25 346 SER A N 1
ATOM 2802 C CA . SER A 1 346 ? 30.906 -8.578 -17.188 1 53.25 346 SER A CA 1
ATOM 2803 C C . SER A 1 346 ? 30.078 -9.719 -17.766 1 53.25 346 SER A C 1
ATOM 2805 O O . SER A 1 346 ? 30.312 -10.164 -18.891 1 53.25 346 SER A O 1
ATOM 2807 N N . PHE A 1 347 ? 29.438 -10.391 -16.906 1 51.84 347 PHE A N 1
ATOM 2808 C CA . PHE A 1 347 ? 28.75 -11.602 -17.344 1 51.84 347 PHE A CA 1
ATOM 2809 C C . PHE A 1 347 ? 27.766 -11.289 -18.453 1 51.84 347 PHE A C 1
ATOM 2811 O O . PHE A 1 347 ? 27.562 -12.102 -19.359 1 51.84 347 PHE A O 1
ATOM 2818 N N . LEU A 1 348 ? 27.141 -10.062 -18.281 1 53.97 348 LEU A N 1
ATOM 2819 C CA . LEU A 1 348 ? 26.266 -9.586 -19.344 1 53.97 348 LEU A CA 1
ATOM 2820 C C . LEU A 1 348 ? 27 -8.625 -20.281 1 53.97 348 LEU A C 1
ATOM 2822 O O . LEU A 1 348 ? 26.406 -8.086 -21.203 1 53.97 348 LEU A O 1
ATOM 2826 N N . SER A 1 349 ? 28.141 -8.164 -19.922 1 48.22 349 SER A N 1
ATOM 2827 C CA . SER A 1 349 ? 28.906 -7.141 -20.625 1 48.22 349 SER A CA 1
ATOM 2828 C C . SER A 1 349 ? 29.266 -7.582 -22.047 1 48.22 349 SER A C 1
ATOM 2830 O O . SER A 1 349 ? 29.797 -6.797 -22.828 1 48.22 349 SER A O 1
ATOM 2832 N N . ASN A 1 350 ? 29.828 -8.672 -22.266 1 46.06 350 ASN A N 1
ATOM 2833 C CA . ASN A 1 350 ? 30.125 -8.695 -23.688 1 46.06 350 ASN A CA 1
ATOM 2834 C C . ASN A 1 350 ? 28.969 -8.156 -24.516 1 46.06 350 ASN A C 1
ATOM 2836 O O . ASN A 1 350 ? 27.859 -7.988 -24 1 46.06 350 ASN A O 1
ATOM 2840 N N . SER A 1 351 ? 28.844 -8.547 -25.844 1 47.5 351 SER A N 1
ATOM 2841 C CA . SER A 1 351 ? 27.844 -8.203 -26.844 1 47.5 351 SER A CA 1
ATOM 2842 C C . SER A 1 351 ? 26.438 -8.242 -26.25 1 47.5 351 SER A C 1
ATOM 2844 O O . SER A 1 351 ? 26.219 -8.859 -25.203 1 47.5 351 SER A O 1
ATOM 2846 N N . LYS A 1 352 ? 25.359 -7.418 -26.844 1 54.41 352 LYS A N 1
ATOM 2847 C CA . LYS A 1 352 ? 23.953 -7.102 -26.656 1 54.41 352 LYS A CA 1
ATOM 2848 C C . LYS A 1 352 ? 23.203 -8.289 -26.062 1 54.41 352 LYS A C 1
ATOM 2850 O O . LYS A 1 352 ? 22.078 -8.141 -25.578 1 54.41 352 LYS A O 1
ATOM 2855 N N . ASN A 1 353 ? 24.031 -9.367 -25.625 1 71.44 353 ASN A N 1
ATOM 2856 C CA . ASN A 1 353 ? 23.641 -10.68 -25.125 1 71.44 353 ASN A CA 1
ATOM 2857 C C . ASN A 1 353 ? 22.25 -11.062 -25.594 1 71.44 353 ASN A C 1
ATOM 2859 O O . ASN A 1 353 ? 21.391 -11.438 -24.797 1 71.44 353 ASN A O 1
ATOM 2863 N N . THR A 1 354 ? 22.047 -10.875 -26.781 1 76.44 354 THR A N 1
ATOM 2864 C CA . THR A 1 354 ? 20.797 -11.117 -27.469 1 76.44 354 THR A CA 1
ATOM 2865 C C . THR A 1 354 ? 20.422 -12.594 -27.438 1 76.44 354 THR A C 1
ATOM 2867 O O . THR A 1 354 ? 19.266 -12.961 -27.688 1 76.44 354 THR A O 1
ATOM 2870 N N . HIS A 1 355 ? 21.391 -13.375 -27.109 1 83.19 355 HIS A N 1
ATOM 2871 C CA . HIS A 1 355 ? 21.125 -14.805 -27.078 1 83.19 355 HIS A CA 1
ATOM 2872 C C . HIS A 1 355 ? 20.328 -15.188 -25.828 1 83.19 355 HIS A C 1
ATOM 2874 O O . HIS A 1 355 ? 19.688 -16.234 -25.781 1 83.19 355 HIS A O 1
ATOM 2880 N N . ILE A 1 356 ? 20.328 -14.344 -24.859 1 86.75 356 ILE A N 1
ATOM 2881 C CA . ILE A 1 356 ? 19.734 -14.688 -23.562 1 86.75 356 ILE A CA 1
ATOM 2882 C C . ILE A 1 356 ? 18.219 -14.797 -23.703 1 86.75 356 ILE A C 1
ATOM 2884 O O . ILE A 1 356 ? 17.641 -15.82 -23.328 1 86.75 356 ILE A O 1
ATOM 2888 N N . PRO A 1 357 ? 17.578 -13.781 -24.297 1 90.75 357 PRO A N 1
ATOM 2889 C CA . PRO A 1 357 ? 16.141 -13.93 -24.469 1 90.75 357 PRO A CA 1
ATOM 2890 C C . PRO A 1 357 ? 15.773 -15.133 -25.344 1 90.75 357 PRO A C 1
ATOM 2892 O O . PRO A 1 357 ? 14.727 -15.758 -25.125 1 90.75 357 PRO A O 1
ATOM 2895 N N . VAL A 1 358 ? 16.609 -15.414 -26.297 1 90.94 358 VAL A N 1
ATOM 2896 C CA . VAL A 1 358 ? 16.359 -16.547 -27.188 1 90.94 358 VAL A CA 1
ATOM 2897 C C . VAL A 1 358 ? 16.469 -17.844 -26.391 1 90.94 358 VAL A C 1
ATOM 2899 O O . VAL A 1 358 ? 15.648 -18.75 -26.562 1 90.94 358 VAL A O 1
ATOM 2902 N N . GLU A 1 359 ? 17.453 -17.938 -25.578 1 91.44 359 GLU A N 1
ATOM 2903 C CA . GLU A 1 359 ? 17.609 -19.109 -24.719 1 91.44 359 GLU A CA 1
ATOM 2904 C C . GLU A 1 359 ? 16.453 -19.25 -23.75 1 91.44 359 GLU A C 1
ATOM 2906 O O . GLU A 1 359 ? 15.977 -20.375 -23.5 1 91.44 359 GLU A O 1
ATOM 2911 N N . ILE A 1 360 ? 16.016 -18.203 -23.141 1 94.06 360 ILE A N 1
ATOM 2912 C CA . ILE A 1 360 ? 14.898 -18.219 -22.219 1 94.06 360 ILE A CA 1
ATOM 2913 C C . ILE A 1 360 ? 13.641 -18.688 -22.938 1 94.06 360 ILE A C 1
ATOM 2915 O O . ILE A 1 360 ? 12.875 -19.5 -22.391 1 94.06 360 ILE A O 1
ATOM 2919 N N . ALA A 1 361 ? 13.461 -18.188 -24.125 1 95.5 361 ALA A N 1
ATOM 2920 C CA . ALA A 1 361 ? 12.312 -18.578 -24.938 1 95.5 361 ALA A CA 1
ATOM 2921 C C . ALA A 1 361 ? 12.344 -20.062 -25.25 1 95.5 361 ALA A C 1
ATOM 2923 O O . ALA A 1 361 ? 11.312 -20.734 -25.188 1 95.5 361 ALA A O 1
ATOM 2924 N N . ARG A 1 362 ? 13.516 -20.516 -25.625 1 94.44 362 ARG A N 1
ATOM 2925 C CA . ARG A 1 362 ? 13.68 -21.938 -25.891 1 94.44 362 ARG A CA 1
ATOM 2926 C C . ARG A 1 362 ? 13.305 -22.766 -24.672 1 94.44 362 ARG A C 1
ATOM 2928 O O . ARG A 1 362 ? 12.547 -23.734 -24.781 1 94.44 362 ARG A O 1
ATOM 2935 N N . ASP A 1 363 ? 13.805 -22.406 -23.516 1 93.12 363 ASP A N 1
ATOM 2936 C CA . ASP A 1 363 ? 13.508 -23.109 -22.266 1 93.12 363 ASP A CA 1
ATOM 2937 C C . ASP A 1 363 ? 12.008 -23.109 -21.984 1 93.12 363 ASP A C 1
ATOM 2939 O O . ASP A 1 363 ? 11.453 -24.125 -21.562 1 93.12 363 ASP A O 1
ATOM 2943 N N . MET A 1 364 ? 11.383 -21.984 -22.125 1 95.75 364 MET A N 1
ATOM 2944 C CA . MET A 1 364 ? 9.953 -21.859 -21.859 1 95.75 364 MET A CA 1
ATOM 2945 C C . MET A 1 364 ? 9.148 -22.766 -22.781 1 95.75 364 MET A C 1
ATOM 2947 O O . MET A 1 364 ? 8.234 -23.469 -22.328 1 95.75 364 MET A O 1
ATOM 2951 N N . LEU A 1 365 ? 9.508 -22.766 -24.094 1 95.69 365 LEU A N 1
ATOM 2952 C CA . LEU A 1 365 ? 8.781 -23.578 -25.062 1 95.69 365 LEU A CA 1
ATOM 2953 C C . LEU A 1 365 ? 8.977 -25.062 -24.766 1 95.69 365 LEU A C 1
ATOM 2955 O O . LEU A 1 365 ? 8.062 -25.859 -24.984 1 95.69 365 LEU A O 1
ATOM 2959 N N . GLU A 1 366 ? 10.109 -25.438 -24.312 1 93.25 366 GLU A N 1
ATOM 2960 C CA . GLU A 1 366 ? 10.336 -26.812 -23.891 1 93.25 366 GLU A CA 1
ATOM 2961 C C . GLU A 1 366 ? 9.398 -27.203 -22.75 1 93.25 366 GLU A C 1
ATOM 2963 O O . GLU A 1 366 ? 8.859 -28.297 -22.719 1 93.25 366 GLU A O 1
ATOM 2968 N N . ASP A 1 367 ? 9.188 -26.312 -21.812 1 92.19 367 ASP A N 1
ATOM 2969 C CA . ASP A 1 367 ? 8.266 -26.562 -20.719 1 92.19 367 ASP A CA 1
ATOM 2970 C C . ASP A 1 367 ? 6.832 -26.719 -21.219 1 92.19 367 ASP A C 1
ATOM 2972 O O . ASP A 1 367 ? 6.074 -27.547 -20.703 1 92.19 367 ASP A O 1
ATOM 2976 N N . THR A 1 368 ? 6.453 -25.906 -22.172 1 92 368 THR A N 1
ATOM 2977 C CA . THR A 1 368 ? 5.086 -25.969 -22.688 1 92 368 THR A CA 1
ATOM 2978 C C . THR A 1 368 ? 4.809 -27.312 -23.328 1 92 368 THR A C 1
ATOM 2980 O O . THR A 1 368 ? 3.66 -27.766 -23.359 1 92 368 THR A O 1
ATOM 2983 N N . PHE A 1 369 ? 5.832 -27.969 -23.781 1 88.94 369 PHE A N 1
ATOM 2984 C CA . PHE A 1 369 ? 5.688 -29.281 -24.375 1 88.94 369 PHE A CA 1
ATOM 2985 C C . PHE A 1 369 ? 5.469 -30.344 -23.297 1 88.94 369 PHE A C 1
ATOM 2987 O O . PHE A 1 369 ? 4.789 -31.344 -23.547 1 88.94 369 PHE A O 1
ATOM 2994 N N . LEU A 1 370 ? 5.988 -30.094 -22.172 1 86.81 370 LEU A N 1
ATOM 2995 C CA . LEU A 1 370 ? 5.941 -31.078 -21.078 1 86.81 370 LEU A CA 1
ATOM 2996 C C . LEU A 1 370 ? 4.672 -30.906 -20.25 1 86.81 370 LEU A C 1
ATOM 2998 O O . LEU A 1 370 ? 4.188 -31.859 -19.656 1 86.81 370 LEU A O 1
ATOM 3002 N N . ILE A 1 371 ? 4.121 -29.734 -20.172 1 90.75 371 ILE A N 1
ATOM 3003 C CA . ILE A 1 371 ? 3.029 -29.406 -19.266 1 90.75 371 ILE A CA 1
ATOM 3004 C C . ILE A 1 371 ? 1.689 -29.641 -19.953 1 90.75 371 ILE A C 1
ATOM 3006 O O . ILE A 1 371 ? 1.438 -29.094 -21.031 1 90.75 371 ILE A O 1
ATOM 3010 N N . PRO A 1 372 ? 0.875 -30.453 -19.312 1 88.31 372 PRO A N 1
ATOM 3011 C CA . PRO A 1 372 ? -0.47 -30.625 -19.875 1 88.31 372 PRO A CA 1
ATOM 3012 C C . PRO A 1 372 ? -1.256 -29.312 -19.938 1 88.31 372 PRO A C 1
ATOM 3014 O O . PRO A 1 372 ? -1.165 -28.5 -19.016 1 88.31 372 PRO A O 1
ATOM 3017 N N . LYS A 1 373 ? -2.121 -29.156 -20.922 1 85.31 373 LYS A N 1
ATOM 3018 C CA . LYS A 1 373 ? -2.826 -27.906 -21.219 1 85.31 373 LYS A CA 1
ATOM 3019 C C . LYS A 1 373 ? -3.82 -27.562 -20.109 1 85.31 373 LYS A C 1
ATOM 3021 O O . LYS A 1 373 ? -4.09 -26.391 -19.844 1 85.31 373 LYS A O 1
ATOM 3026 N N . ASN A 1 374 ? -4.316 -28.547 -19.469 1 85.06 374 ASN A N 1
ATOM 3027 C CA . ASN A 1 374 ? -5.359 -28.328 -18.469 1 85.06 374 ASN A CA 1
ATOM 3028 C C . ASN A 1 374 ? -4.789 -27.75 -17.172 1 85.06 374 ASN A C 1
ATOM 3030 O O . ASN A 1 374 ? -5.535 -27.266 -16.328 1 85.06 374 ASN A O 1
ATOM 3034 N N . LEU A 1 375 ? -3.455 -27.641 -17.094 1 90.25 375 LEU A N 1
ATOM 3035 C CA . LEU A 1 375 ? -2.828 -27.188 -15.852 1 90.25 375 LEU A CA 1
ATOM 3036 C C . LEU A 1 375 ? -2.617 -25.672 -15.867 1 90.25 375 LEU A C 1
ATOM 3038 O O . LEU A 1 375 ? -2.352 -25.062 -14.828 1 90.25 375 LEU A O 1
ATOM 3042 N N . TYR A 1 376 ? -2.852 -25.031 -17.062 1 91.75 376 TYR A N 1
ATOM 3043 C CA . TYR A 1 376 ? -2.521 -23.609 -17.188 1 91.75 376 TYR A CA 1
ATOM 3044 C C . TYR A 1 376 ? -3.643 -22.734 -16.625 1 91.75 376 TYR A C 1
ATOM 3046 O O . TYR A 1 376 ? -3.385 -21.688 -16.031 1 91.75 376 TYR A O 1
ATOM 3054 N N . ALA A 1 377 ? -4.828 -23.219 -16.703 1 89.25 377 ALA A N 1
ATOM 3055 C CA . ALA A 1 377 ? -6 -22.391 -16.438 1 89.25 377 ALA A CA 1
ATOM 3056 C C . ALA A 1 377 ? -6.074 -22.016 -14.969 1 89.25 377 ALA A C 1
ATOM 3058 O O . ALA A 1 377 ? -6.551 -20.922 -14.625 1 89.25 377 ALA A O 1
ATOM 3059 N N . VAL A 1 378 ? -5.586 -22.828 -14.125 1 92.75 378 VAL A N 1
ATOM 3060 C CA . VAL A 1 378 ? -5.684 -22.625 -12.68 1 92.75 378 VAL A CA 1
ATOM 3061 C C . VAL A 1 378 ? -4.875 -21.391 -12.273 1 92.75 378 VAL A C 1
ATOM 3063 O O . VAL A 1 378 ? -5.164 -20.766 -11.258 1 92.75 378 VAL A O 1
ATOM 3066 N N . HIS A 1 379 ? -3.867 -20.969 -13.07 1 92.12 379 HIS A N 1
ATOM 3067 C CA . HIS A 1 379 ? -2.945 -19.906 -12.727 1 92.12 379 HIS A CA 1
ATOM 3068 C C . HIS A 1 379 ? -3.412 -18.562 -13.305 1 92.12 379 HIS A C 1
ATOM 3070 O O . HIS A 1 379 ? -2.75 -17.547 -13.133 1 92.12 379 HIS A O 1
ATOM 3076 N N . GLY A 1 380 ? -4.516 -18.578 -13.969 1 89.31 380 GLY A N 1
ATOM 3077 C CA . GLY A 1 380 ? -5.094 -17.344 -14.469 1 89.31 380 GLY A CA 1
ATOM 3078 C C . GLY A 1 380 ? -4.246 -16.688 -15.539 1 89.31 380 GLY A C 1
ATOM 3079 O O . GLY A 1 380 ? -3.52 -17.359 -16.266 1 89.31 380 GLY A O 1
ATOM 3080 N N . PRO A 1 381 ? -4.371 -15.398 -15.609 1 89.94 381 PRO A N 1
ATOM 3081 C CA . PRO A 1 381 ? -3.695 -14.68 -16.688 1 89.94 381 PRO A CA 1
ATOM 3082 C C . PRO A 1 381 ? -2.193 -14.531 -16.453 1 89.94 381 PRO A C 1
ATOM 3084 O O . PRO A 1 381 ? -1.455 -14.148 -17.359 1 89.94 381 PRO A O 1
ATOM 3087 N N . GLY A 1 382 ? -1.752 -14.875 -15.328 1 91.88 382 GLY A N 1
ATOM 3088 C CA . GLY A 1 382 ? -0.344 -14.719 -15 1 91.88 382 GLY A CA 1
ATOM 3089 C C . GLY A 1 382 ? 0.58 -15.422 -15.984 1 91.88 382 GLY A C 1
ATOM 3090 O O . GLY A 1 382 ? 1.646 -14.898 -16.312 1 91.88 382 GLY A O 1
ATOM 3091 N N . ILE A 1 383 ? 0.187 -16.547 -16.484 1 93.56 383 ILE A N 1
ATOM 3092 C CA . ILE A 1 383 ? 1.014 -17.328 -17.391 1 93.56 383 ILE A CA 1
ATOM 3093 C C . ILE A 1 383 ? 1.146 -16.609 -18.734 1 93.56 383 ILE A C 1
ATOM 3095 O O . ILE A 1 383 ? 2.246 -16.5 -19.281 1 93.56 383 ILE A O 1
ATOM 3099 N N . SER A 1 384 ? 0.043 -16.172 -19.266 1 92.75 384 SER A N 1
ATOM 3100 C CA . SER A 1 384 ? 0.075 -15.461 -20.547 1 92.75 384 SER A CA 1
ATOM 3101 C C . SER A 1 384 ? 0.871 -14.164 -20.438 1 92.75 384 SER A C 1
ATOM 3103 O O . SER A 1 384 ? 1.607 -13.812 -21.359 1 92.75 384 SER A O 1
ATOM 3105 N N . VAL A 1 385 ? 0.735 -13.5 -19.312 1 92.75 385 VAL A N 1
ATOM 3106 C CA . VAL A 1 385 ? 1.449 -12.242 -19.094 1 92.75 385 VAL A CA 1
ATOM 3107 C C . VAL A 1 385 ? 2.955 -12.5 -19.094 1 92.75 385 VAL A C 1
ATOM 3109 O O . VAL A 1 385 ? 3.721 -11.773 -19.719 1 92.75 385 VAL A O 1
ATOM 3112 N N . LYS A 1 386 ? 3.369 -13.516 -18.375 1 95.06 386 LYS A N 1
ATOM 3113 C CA . LYS A 1 386 ? 4.785 -13.859 -18.281 1 95.06 386 LYS A CA 1
ATOM 3114 C C . LYS A 1 386 ? 5.336 -14.289 -19.641 1 95.06 386 LYS A C 1
ATOM 3116 O O . LYS A 1 386 ? 6.445 -13.906 -20.016 1 95.06 386 LYS A O 1
ATOM 3121 N N . ALA A 1 387 ? 4.531 -15.039 -20.328 1 94.62 387 ALA A N 1
ATOM 3122 C CA . ALA A 1 387 ? 4.945 -15.477 -21.656 1 94.62 387 ALA A CA 1
ATOM 3123 C C . ALA A 1 387 ? 5.066 -14.289 -22.609 1 94.62 387 ALA A C 1
ATOM 3125 O O . ALA A 1 387 ? 5.992 -14.234 -23.422 1 94.62 387 ALA A O 1
ATOM 3126 N N . LEU A 1 388 ? 4.195 -13.398 -22.531 1 92.75 388 LEU A N 1
ATOM 3127 C CA . LEU A 1 388 ? 4.211 -12.219 -23.391 1 92.75 388 LEU A CA 1
ATOM 3128 C C . LEU A 1 388 ? 5.434 -11.352 -23.109 1 92.75 388 LEU A C 1
ATOM 3130 O O . LEU A 1 388 ? 5.969 -10.719 -24.031 1 92.75 388 LEU A O 1
ATOM 3134 N N . GLU A 1 389 ? 5.793 -11.289 -21.859 1 93.69 389 GLU A N 1
ATOM 3135 C CA . GLU A 1 389 ? 7.012 -10.562 -21.516 1 93.69 389 GLU A CA 1
ATOM 3136 C C . GLU A 1 389 ? 8.227 -11.133 -22.25 1 93.69 389 GLU A C 1
ATOM 3138 O O . GLU A 1 389 ? 9.102 -10.383 -22.672 1 93.69 389 GLU A O 1
ATOM 3143 N N . ILE A 1 390 ? 8.266 -12.391 -22.344 1 94.81 390 ILE A N 1
ATOM 3144 C CA . ILE A 1 390 ? 9.344 -13.07 -23.062 1 94.81 390 ILE A CA 1
ATOM 3145 C C . ILE A 1 390 ? 9.242 -12.758 -24.562 1 94.81 390 ILE A C 1
ATOM 3147 O O . ILE A 1 390 ? 10.25 -12.461 -25.203 1 94.81 390 ILE A O 1
ATOM 3151 N N . ALA A 1 391 ? 8.047 -12.828 -25.047 1 92.94 391 ALA A N 1
ATOM 3152 C CA . ALA A 1 391 ? 7.832 -12.469 -26.453 1 92.94 391 ALA A CA 1
ATOM 3153 C C . ALA A 1 391 ? 8.258 -11.031 -26.719 1 92.94 391 ALA A C 1
ATOM 3155 O O . ALA A 1 391 ? 8.852 -10.734 -27.766 1 92.94 391 ALA A O 1
ATOM 3156 N N . ASP A 1 392 ? 7.914 -10.203 -25.844 1 91.44 392 ASP A N 1
ATOM 3157 C CA . ASP A 1 392 ? 8.266 -8.789 -25.953 1 91.44 392 ASP A CA 1
ATOM 3158 C C . ASP A 1 392 ? 9.781 -8.609 -26.047 1 91.44 392 ASP A C 1
ATOM 3160 O O . ASP A 1 392 ? 10.273 -7.781 -26.812 1 91.44 392 ASP A O 1
ATOM 3164 N N . ALA A 1 393 ? 10.5 -9.312 -25.234 1 90.31 393 ALA A N 1
ATOM 3165 C CA . ALA A 1 393 ? 11.953 -9.266 -25.266 1 90.31 393 ALA A CA 1
ATOM 3166 C C . ALA A 1 393 ? 12.5 -9.758 -26.594 1 90.31 393 ALA A C 1
ATOM 3168 O O . ALA A 1 393 ? 13.5 -9.234 -27.094 1 90.31 393 ALA A O 1
ATOM 3169 N N . LEU A 1 394 ? 11.852 -10.719 -27.156 1 90.38 394 LEU A N 1
ATOM 3170 C CA . LEU A 1 394 ? 12.273 -11.234 -28.453 1 90.38 394 LEU A CA 1
ATOM 3171 C C . LEU A 1 394 ? 12.078 -10.188 -29.547 1 90.38 394 LEU A C 1
ATOM 3173 O O . LEU A 1 394 ? 12.867 -10.117 -30.5 1 90.38 394 LEU A O 1
ATOM 3177 N N . VAL A 1 395 ? 11.023 -9.445 -29.422 1 87.62 395 VAL A N 1
ATOM 3178 C CA . VAL A 1 395 ? 10.812 -8.359 -30.375 1 87.62 395 VAL A CA 1
ATOM 3179 C C . VAL A 1 395 ? 11.992 -7.391 -30.328 1 87.62 395 VAL A C 1
ATOM 3181 O O . VAL A 1 395 ? 12.453 -6.906 -31.359 1 87.62 395 VAL A O 1
ATOM 3184 N N . ASP A 1 396 ? 12.469 -7.086 -29.156 1 83.62 396 ASP A N 1
ATOM 3185 C CA . ASP A 1 396 ? 13.625 -6.211 -29 1 83.62 396 ASP A CA 1
ATOM 3186 C C . ASP A 1 396 ? 14.859 -6.816 -29.656 1 83.62 396 ASP A C 1
ATOM 3188 O O . ASP A 1 396 ? 15.688 -6.094 -30.219 1 83.62 396 ASP A O 1
ATOM 3192 N N . VAL A 1 397 ? 15.008 -8.078 -29.578 1 83.56 397 VAL A N 1
ATOM 3193 C CA . VAL A 1 397 ? 16.141 -8.781 -30.172 1 83.56 397 VAL A CA 1
ATOM 3194 C C . VAL A 1 397 ? 16.047 -8.711 -31.688 1 83.56 397 VAL A C 1
ATOM 3196 O O . VAL A 1 397 ? 17.031 -8.461 -32.375 1 83.56 397 VAL A O 1
ATOM 3199 N N . VAL A 1 398 ? 14.859 -8.898 -32.188 1 81.62 398 VAL A N 1
ATOM 3200 C CA . VAL A 1 398 ? 14.641 -8.891 -33.625 1 81.62 398 VAL A CA 1
ATOM 3201 C C . VAL A 1 398 ? 14.875 -7.484 -34.188 1 81.62 398 VAL A C 1
ATOM 3203 O O . VAL A 1 398 ? 15.383 -7.32 -35.312 1 81.62 398 VAL A O 1
ATOM 3206 N N . ASN A 1 399 ? 14.453 -6.43 -33.531 1 75.44 399 ASN A N 1
ATOM 3207 C CA . ASN A 1 399 ? 14.594 -5.043 -33.969 1 75.44 399 ASN A CA 1
ATOM 3208 C C . ASN A 1 399 ? 16.047 -4.582 -33.938 1 75.44 399 ASN A C 1
ATOM 3210 O O . ASN A 1 399 ? 16.453 -3.707 -34.688 1 75.44 399 ASN A O 1
ATOM 3214 N N . GLN A 1 400 ? 16.688 -4.801 -33.031 1 67.44 400 GLN A N 1
ATOM 3215 C CA . GLN A 1 400 ? 18.016 -4.199 -32.844 1 67.44 400 GLN A CA 1
ATOM 3216 C C . GLN A 1 400 ? 19.109 -5.09 -33.406 1 67.44 400 GLN A C 1
ATOM 3218 O O . GLN A 1 400 ? 20.156 -4.594 -33.844 1 67.44 400 GLN A O 1
ATOM 3223 N N . TYR A 1 401 ? 19.078 -6.359 -33.188 1 57.44 401 TYR A N 1
ATOM 3224 C CA . TYR A 1 401 ? 20.344 -7.078 -33.062 1 57.44 401 TYR A CA 1
ATOM 3225 C C . TYR A 1 401 ? 20.594 -7.906 -34.312 1 57.44 401 TYR A C 1
ATOM 3227 O O . TYR A 1 401 ? 19.719 -8.023 -35.188 1 57.44 401 TYR A O 1
ATOM 3235 N N . ASP A 1 402 ? 21.562 -8.844 -34.312 1 54.62 402 ASP A N 1
ATOM 3236 C CA . ASP A 1 402 ? 22.359 -9.586 -35.281 1 54.62 402 ASP A CA 1
ATOM 3237 C C . ASP A 1 402 ? 21.469 -10.453 -36.188 1 54.62 402 ASP A C 1
ATOM 3239 O O . ASP A 1 402 ? 20.453 -10.984 -35.719 1 54.62 402 ASP A O 1
ATOM 3243 N N . GLN A 1 403 ? 21.625 -10.375 -37.562 1 55.72 403 GLN A N 1
ATOM 3244 C CA . GLN A 1 403 ? 20.984 -11.086 -38.656 1 55.72 403 GLN A CA 1
ATOM 3245 C C . GLN A 1 403 ? 20.734 -12.547 -38.281 1 55.72 403 GLN A C 1
ATOM 3247 O O . GLN A 1 403 ? 19.688 -13.102 -38.625 1 55.72 403 GLN A O 1
ATOM 3252 N N . ASN A 1 404 ? 21.719 -13.242 -37.781 1 51.88 404 ASN A N 1
ATOM 3253 C CA . ASN A 1 404 ? 21.578 -14.68 -37.562 1 51.88 404 ASN A CA 1
ATOM 3254 C C . ASN A 1 404 ? 20.656 -14.977 -36.375 1 51.88 404 ASN A C 1
ATOM 3256 O O . ASN A 1 404 ? 19.844 -15.898 -36.438 1 51.88 404 ASN A O 1
ATOM 3260 N N . ALA A 1 405 ? 20.766 -14.266 -35.156 1 59.28 405 ALA A N 1
ATOM 3261 C CA . ALA A 1 405 ? 19.938 -14.406 -33.969 1 59.28 405 ALA A CA 1
ATOM 3262 C C . ALA A 1 405 ? 18.484 -14.023 -34.25 1 59.28 405 ALA A C 1
ATOM 3264 O O . ALA A 1 405 ? 17.562 -14.523 -33.594 1 59.28 405 ALA A O 1
ATOM 3265 N N . GLU A 1 406 ? 18.297 -13.609 -35.406 1 63.38 406 GLU A N 1
ATOM 3266 C CA . GLU A 1 406 ? 17.016 -13.062 -35.812 1 63.38 406 GLU A CA 1
ATOM 3267 C C . GLU A 1 406 ? 16.047 -14.164 -36.25 1 63.38 406 GLU A C 1
ATOM 3269 O O . GLU A 1 406 ? 14.859 -14.125 -35.938 1 63.38 406 GLU A O 1
ATOM 3274 N N . SER A 1 407 ? 16.781 -15.25 -36.844 1 74.94 407 SER A N 1
ATOM 3275 C CA . SER A 1 407 ? 15.859 -16.266 -37.344 1 74.94 407 SER A CA 1
ATOM 3276 C C . SER A 1 407 ? 15.219 -17.062 -36.219 1 74.94 407 SER A C 1
ATOM 3278 O O . SER A 1 407 ? 14 -17.25 -36.188 1 74.94 407 SER A O 1
ATOM 3280 N N . GLU A 1 408 ? 16.047 -17.5 -35.219 1 83.19 408 GLU A N 1
ATOM 3281 C CA . GLU A 1 408 ? 15.516 -18.266 -34.094 1 83.19 408 GLU A CA 1
ATOM 3282 C C . GLU A 1 408 ? 14.57 -17.422 -33.25 1 83.19 408 GLU A C 1
ATOM 3284 O O . GLU A 1 408 ? 13.539 -17.906 -32.781 1 83.19 408 GLU A O 1
ATOM 3289 N N . ALA A 1 409 ? 14.953 -16.219 -33.094 1 85.25 409 ALA A N 1
ATOM 3290 C CA . ALA A 1 409 ? 14.125 -15.312 -32.312 1 85.25 409 ALA A CA 1
ATOM 3291 C C . ALA A 1 409 ? 12.742 -15.148 -32.938 1 85.25 409 ALA A C 1
ATOM 3293 O O . ALA A 1 409 ? 11.734 -15.117 -32.25 1 85.25 409 ALA A O 1
ATOM 3294 N N . TRP A 1 410 ? 12.734 -15.156 -34.219 1 83.31 410 TRP A N 1
ATOM 3295 C CA . TRP A 1 410 ? 11.477 -15.016 -34.969 1 83.31 410 TRP A CA 1
ATOM 3296 C C . TRP A 1 410 ? 10.609 -16.266 -34.781 1 83.31 410 TRP A C 1
ATOM 3298 O O . TRP A 1 410 ? 9.398 -16.156 -34.594 1 83.31 410 TRP A O 1
ATOM 3308 N N . ASN A 1 411 ? 11.195 -17.375 -34.938 1 86.56 411 ASN A N 1
ATOM 3309 C CA . ASN A 1 411 ? 10.469 -18.625 -34.812 1 86.56 411 ASN A CA 1
ATOM 3310 C C . ASN A 1 411 ? 9.891 -18.781 -33.406 1 86.56 411 ASN A C 1
ATOM 3312 O O . ASN A 1 411 ? 8.734 -19.172 -33.219 1 86.56 411 ASN A O 1
ATOM 3316 N N . PHE A 1 412 ? 10.695 -18.469 -32.469 1 91.44 412 PHE A N 1
ATOM 3317 C CA . PHE A 1 412 ? 10.242 -18.594 -31.094 1 91.44 412 PHE A CA 1
ATOM 3318 C C . PHE A 1 412 ? 9.148 -17.578 -30.812 1 91.44 412 PHE A C 1
ATOM 3320 O O . PHE A 1 412 ? 8.211 -17.859 -30.062 1 91.44 412 PHE A O 1
ATOM 3327 N N . LEU A 1 413 ? 9.344 -16.344 -31.328 1 90 413 LEU A N 1
ATOM 3328 C CA . LEU A 1 413 ? 8.312 -15.328 -31.172 1 90 413 LEU A CA 1
ATOM 3329 C C . LEU A 1 413 ? 6.973 -15.82 -31.703 1 90 413 LEU A C 1
ATOM 3331 O O . LEU A 1 413 ? 5.941 -15.625 -31.062 1 90 413 LEU A O 1
ATOM 3335 N N . PHE A 1 414 ? 7.027 -16.469 -32.812 1 86.38 414 PHE A N 1
ATOM 3336 C CA . PHE A 1 414 ? 5.82 -17.031 -33.406 1 86.38 414 PHE A CA 1
ATOM 3337 C C . PHE A 1 414 ? 5.227 -18.125 -32.531 1 86.38 414 PHE A C 1
ATOM 3339 O O . PHE A 1 414 ? 4.02 -18.141 -32.281 1 86.38 414 PHE A O 1
ATOM 3346 N N . ASP A 1 415 ? 6.02 -19.016 -32.062 1 92 415 ASP A N 1
ATOM 3347 C CA . ASP A 1 415 ? 5.566 -20.141 -31.25 1 92 415 ASP A CA 1
ATOM 3348 C C . ASP A 1 415 ? 4.992 -19.656 -29.922 1 92 415 ASP A C 1
ATOM 3350 O O . ASP A 1 415 ? 3.986 -20.188 -29.438 1 92 415 ASP A O 1
ATOM 3354 N N . ILE A 1 416 ? 5.594 -18.703 -29.312 1 93.62 416 ILE A N 1
ATOM 3355 C CA . ILE A 1 416 ? 5.125 -18.156 -28.047 1 93.62 416 ILE A CA 1
ATOM 3356 C C . ILE A 1 416 ? 3.789 -17.453 -28.25 1 93.62 416 ILE A C 1
ATOM 3358 O O . ILE A 1 416 ? 2.885 -17.562 -27.422 1 93.62 416 ILE A O 1
ATOM 3362 N N . SER A 1 417 ? 3.723 -16.734 -29.328 1 88.62 417 SER A N 1
ATOM 3363 C CA . SER A 1 417 ? 2.463 -16.062 -29.641 1 88.62 417 SER A CA 1
ATOM 3364 C C . SER A 1 417 ? 1.328 -17.062 -29.812 1 88.62 417 SER A C 1
ATOM 3366 O O . SER A 1 417 ? 0.226 -16.859 -29.297 1 88.62 417 SER A O 1
ATOM 3368 N N . LYS A 1 418 ? 1.622 -18.125 -30.469 1 87.5 418 LYS A N 1
ATOM 3369 C CA . LYS A 1 418 ? 0.635 -19.188 -30.641 1 87.5 418 LYS A CA 1
ATOM 3370 C C . LYS A 1 418 ? 0.224 -19.781 -29.297 1 87.5 418 LYS A C 1
ATOM 3372 O O . LYS A 1 418 ? -0.955 -20.062 -29.078 1 87.5 418 LYS A O 1
ATOM 3377 N N . PHE A 1 419 ? 1.144 -20.016 -28.516 1 91.75 419 PHE A N 1
ATOM 3378 C CA . PHE A 1 419 ? 0.889 -20.562 -27.188 1 91.75 419 PHE A CA 1
ATOM 3379 C C . PHE A 1 419 ? 0.004 -19.609 -26.375 1 91.75 419 PHE A C 1
ATOM 3381 O O . PHE A 1 419 ? -1.008 -20.031 -25.812 1 91.75 419 PHE A O 1
ATOM 3388 N N . VAL A 1 420 ? 0.385 -18.312 -26.344 1 90.12 420 VAL A N 1
ATOM 3389 C CA . VAL A 1 420 ? -0.342 -17.312 -25.562 1 90.12 420 VAL A CA 1
ATOM 3390 C C . VAL A 1 420 ? -1.792 -17.25 -26.031 1 90.12 420 VAL A C 1
ATOM 3392 O O . VAL A 1 420 ? -2.717 -17.219 -25.219 1 90.12 420 VAL A O 1
ATOM 3395 N N . PHE A 1 421 ? -2.025 -17.328 -27.25 1 84.31 421 PHE A N 1
ATOM 3396 C CA . PHE A 1 421 ? -3.361 -17.188 -27.812 1 84.31 421 PHE A CA 1
ATOM 3397 C C . PHE A 1 421 ? -4.176 -18.453 -27.625 1 84.31 421 PHE A C 1
ATOM 3399 O O . PHE A 1 421 ? -5.398 -18.438 -27.75 1 84.31 421 PHE A O 1
ATOM 3406 N N . SER A 1 422 ? -3.475 -19.531 -27.344 1 87.19 422 SER A N 1
ATOM 3407 C CA . SER A 1 422 ? -4.168 -20.797 -27.078 1 87.19 422 SER A CA 1
ATOM 3408 C C . SER A 1 422 ? -4.664 -20.859 -25.625 1 87.19 422 SER A C 1
ATOM 3410 O O . SER A 1 422 ? -5.512 -21.688 -25.297 1 87.19 422 SER A O 1
ATOM 3412 N N . LEU A 1 423 ? -4.172 -19.984 -24.828 1 88.25 423 LEU A N 1
ATOM 3413 C CA . LEU A 1 423 ? -4.551 -20 -23.422 1 88.25 423 LEU A CA 1
ATOM 3414 C C . LEU A 1 423 ? -5.934 -19.375 -23.234 1 88.25 423 LEU A C 1
ATOM 3416 O O . LEU A 1 423 ? -6.34 -18.5 -24 1 88.25 423 LEU A O 1
ATOM 3420 N N . LYS A 1 424 ? -6.609 -19.828 -22.25 1 80.56 424 LYS A N 1
ATOM 3421 C CA . LYS A 1 424 ? -7.957 -19.359 -21.938 1 80.56 424 LYS A CA 1
ATOM 3422 C C . LYS A 1 424 ? -7.949 -17.906 -21.484 1 80.56 424 LYS A C 1
ATOM 3424 O O . LYS A 1 424 ? -8.852 -17.141 -21.828 1 80.56 424 LYS A O 1
ATOM 3429 N N . HIS A 1 425 ? -6.984 -17.594 -20.625 1 79.12 425 HIS A N 1
ATOM 3430 C CA . HIS A 1 425 ? -6.902 -16.266 -20.047 1 79.12 425 HIS A CA 1
ATOM 3431 C C . HIS A 1 425 ? -5.879 -15.406 -20.781 1 79.12 425 HIS A C 1
ATOM 3433 O O . HIS A 1 425 ? -4.699 -15.758 -20.844 1 79.12 425 HIS A O 1
ATOM 3439 N N . CYS A 1 426 ? -6.375 -14.391 -21.484 1 73.62 426 CYS A N 1
ATOM 3440 C CA . CYS A 1 426 ? -5.465 -13.453 -22.141 1 73.62 426 CYS A CA 1
ATOM 3441 C C . CYS A 1 426 ? -5.836 -12.016 -21.797 1 73.62 426 CYS A C 1
ATOM 3443 O O . CYS A 1 426 ? -7 -11.625 -21.906 1 73.62 426 CYS A O 1
ATOM 3445 N N . ASP A 1 427 ? -4.926 -11.383 -21.266 1 71.12 427 ASP A N 1
ATOM 3446 C CA . ASP A 1 427 ? -5.141 -9.969 -20.953 1 71.12 427 ASP A CA 1
ATOM 3447 C C . ASP A 1 427 ? -5.176 -9.125 -22.219 1 71.12 427 ASP A C 1
ATOM 3449 O O . ASP A 1 427 ? -4.184 -9.047 -22.953 1 71.12 427 ASP A O 1
ATOM 3453 N N . SER A 1 428 ? -6.195 -8.547 -22.391 1 71.62 428 SER A N 1
ATOM 3454 C CA . SER A 1 428 ? -6.402 -7.832 -23.641 1 71.62 428 SER A CA 1
ATOM 3455 C C . SER A 1 428 ? -5.477 -6.621 -23.75 1 71.62 428 SER A C 1
ATOM 3457 O O . SER A 1 428 ? -4.961 -6.32 -24.828 1 71.62 428 SER A O 1
ATOM 3459 N N . THR A 1 429 ? -5.234 -6.02 -22.672 1 74.38 429 THR A N 1
ATOM 3460 C CA . THR A 1 429 ? -4.391 -4.828 -22.688 1 74.38 429 THR A CA 1
ATOM 3461 C C . THR A 1 429 ? -2.955 -5.188 -23.062 1 74.38 429 THR A C 1
ATOM 3463 O O . THR A 1 429 ? -2.326 -4.492 -23.859 1 74.38 429 THR A O 1
ATOM 3466 N N . LEU A 1 430 ? -2.482 -6.227 -22.5 1 75.19 430 LEU A N 1
ATOM 3467 C CA . LEU A 1 430 ? -1.104 -6.625 -22.766 1 75.19 430 LEU A CA 1
ATOM 3468 C C . LEU A 1 430 ? -0.957 -7.148 -24.188 1 75.19 430 LEU A C 1
ATOM 3470 O O . LEU A 1 430 ? 0.066 -6.918 -24.844 1 75.19 430 LEU A O 1
ATOM 3474 N N . VAL A 1 431 ? -1.992 -7.805 -24.625 1 76.44 431 VAL A N 1
ATOM 3475 C CA . VAL A 1 431 ? -1.979 -8.305 -26 1 76.44 431 VAL A CA 1
ATOM 3476 C C . VAL A 1 431 ? -1.952 -7.137 -26.984 1 76.44 431 VAL A C 1
ATOM 3478 O O . VAL A 1 431 ? -1.231 -7.172 -27.984 1 76.44 431 VAL A O 1
ATOM 3481 N N . ASP A 1 432 ? -2.664 -6.152 -26.594 1 78.31 432 ASP A N 1
ATOM 3482 C CA . ASP A 1 432 ? -2.701 -4.969 -27.453 1 78.31 432 ASP A CA 1
ATOM 3483 C C . ASP A 1 432 ? -1.344 -4.273 -27.484 1 78.31 432 ASP A C 1
ATOM 3485 O O . ASP A 1 432 ? -0.884 -3.844 -28.547 1 78.31 432 ASP A O 1
ATOM 3489 N N . LYS A 1 433 ? -0.756 -4.133 -26.359 1 78.31 433 LYS A N 1
ATOM 3490 C CA . LYS A 1 433 ? 0.563 -3.512 -26.297 1 78.31 433 LYS A CA 1
ATOM 3491 C C . LYS A 1 433 ? 1.597 -4.32 -27.078 1 78.31 433 LYS A C 1
ATOM 3493 O O . LYS A 1 433 ? 2.434 -3.756 -27.781 1 78.31 433 LYS A O 1
ATOM 3498 N N . PHE A 1 434 ? 1.446 -5.586 -26.969 1 78.19 434 PHE A N 1
ATOM 3499 C CA . PHE A 1 434 ? 2.363 -6.492 -27.656 1 78.19 434 PHE A CA 1
ATOM 3500 C C . PHE A 1 434 ? 2.164 -6.426 -29.156 1 78.19 434 PHE A C 1
ATOM 3502 O O . PHE A 1 434 ? 3.135 -6.359 -29.922 1 78.19 434 PHE A O 1
ATOM 3509 N N . THR A 1 435 ? 0.987 -6.391 -29.531 1 76.5 435 THR A N 1
ATOM 3510 C CA . THR A 1 435 ? 0.67 -6.316 -30.953 1 76.5 435 THR A CA 1
ATOM 3511 C C . THR A 1 435 ? 1.169 -5.004 -31.547 1 76.5 435 THR A C 1
ATOM 3513 O O . THR A 1 435 ? 1.701 -4.984 -32.656 1 76.5 435 THR A O 1
ATOM 3516 N N . THR A 1 436 ? 0.995 -3.996 -30.797 1 77.5 436 THR A N 1
ATOM 3517 C CA . THR A 1 436 ? 1.473 -2.693 -31.234 1 77.5 436 THR A CA 1
ATOM 3518 C C . THR A 1 436 ? 2.992 -2.693 -31.391 1 77.5 436 THR A C 1
ATOM 3520 O O . THR A 1 436 ? 3.529 -2.139 -32.344 1 77.5 436 THR A O 1
ATOM 3523 N N . LYS A 1 437 ? 3.615 -3.279 -30.469 1 79.75 437 LYS A N 1
ATOM 3524 C CA . LYS A 1 437 ? 5.07 -3.359 -30.531 1 79.75 437 LYS A CA 1
ATOM 3525 C C . LYS A 1 437 ? 5.523 -4.168 -31.75 1 79.75 437 LYS A C 1
ATOM 3527 O O . LYS A 1 437 ? 6.484 -3.797 -32.438 1 79.75 437 LYS A O 1
ATOM 3532 N N . CYS A 1 438 ? 4.852 -5.203 -31.984 1 76.12 438 CYS A N 1
ATOM 3533 C CA . CYS A 1 438 ? 5.156 -6.023 -33.156 1 76.12 438 CYS A CA 1
ATOM 3534 C C . CYS A 1 438 ? 4.961 -5.23 -34.438 1 76.12 438 CYS A C 1
ATOM 3536 O O . CYS A 1 438 ? 5.789 -5.309 -35.344 1 76.12 438 CYS A O 1
ATOM 3538 N N . GLN A 1 439 ? 3.939 -4.52 -34.406 1 74.31 439 GLN A N 1
ATOM 3539 C CA . GLN A 1 439 ? 3.66 -3.703 -35.594 1 74.31 439 GLN A CA 1
ATOM 3540 C C . GLN A 1 439 ? 4.742 -2.65 -35.812 1 74.31 439 GLN A C 1
ATOM 3542 O O . GLN A 1 439 ? 5.191 -2.43 -36.938 1 74.31 439 GLN A O 1
ATOM 3547 N N . CYS A 1 440 ? 5.129 -2.062 -34.75 1 70.06 440 CYS A N 1
ATOM 3548 C CA . CYS A 1 440 ? 6.168 -1.041 -34.812 1 70.06 440 CYS A CA 1
ATOM 3549 C C . CYS A 1 440 ? 7.492 -1.638 -35.281 1 70.06 440 CYS A C 1
ATOM 3551 O O . CYS A 1 440 ? 8.273 -0.968 -35.969 1 70.06 440 CYS A O 1
ATOM 3553 N N . ALA A 1 441 ? 7.68 -2.881 -34.906 1 67.31 441 ALA A N 1
ATOM 3554 C CA . ALA A 1 441 ? 8.906 -3.564 -35.281 1 67.31 441 ALA A CA 1
ATOM 3555 C C . ALA A 1 441 ? 8.75 -4.234 -36.656 1 67.31 441 ALA A C 1
ATOM 3557 O O . ALA A 1 441 ? 9.648 -4.945 -37.125 1 67.31 441 ALA A O 1
ATOM 3558 N N . LEU A 1 442 ? 7.551 -3.988 -37.25 1 63.97 442 LEU A N 1
ATOM 3559 C CA . LEU A 1 442 ? 7.215 -4.52 -38.562 1 63.97 442 LEU A CA 1
ATOM 3560 C C . LEU A 1 442 ? 7.223 -6.043 -38.562 1 63.97 442 LEU A C 1
ATOM 3562 O O . LEU A 1 442 ? 7.684 -6.668 -39.5 1 63.97 442 LEU A O 1
ATOM 3566 N N . ILE A 1 443 ? 6.934 -6.496 -37.469 1 68.44 443 ILE A N 1
ATOM 3567 C CA . ILE A 1 443 ? 6.805 -7.941 -37.344 1 68.44 443 ILE A CA 1
ATOM 3568 C C . ILE A 1 443 ? 5.348 -8.352 -37.531 1 68.44 443 ILE A C 1
ATOM 3570 O O . ILE A 1 443 ? 4.457 -7.863 -36.844 1 68.44 443 ILE A O 1
ATOM 3574 N N . THR A 1 444 ? 4.973 -9.008 -38.656 1 62.19 444 THR A N 1
ATOM 3575 C CA . THR A 1 444 ? 3.627 -9.516 -38.906 1 62.19 444 THR A CA 1
ATOM 3576 C C . THR A 1 444 ? 3.471 -10.938 -38.375 1 62.19 444 THR A C 1
ATOM 3578 O O . THR A 1 444 ? 4.199 -11.844 -38.781 1 62.19 444 THR A O 1
ATOM 3581 N N . LEU A 1 445 ? 2.805 -11.039 -37.281 1 63.12 445 LEU A N 1
ATOM 3582 C CA . LEU A 1 445 ? 2.551 -12.367 -36.75 1 63.12 445 LEU A CA 1
ATOM 3583 C C . LEU A 1 445 ? 1.348 -13.016 -37.438 1 63.12 445 LEU A C 1
ATOM 3585 O O . LEU A 1 445 ? 0.35 -12.344 -37.688 1 63.12 445 LEU A O 1
ATOM 3589 N N . PRO A 1 446 ? 1.427 -14.125 -38.25 1 52.38 446 PRO A N 1
ATOM 3590 C CA . PRO A 1 446 ? 0.278 -14.797 -38.844 1 52.38 446 PRO A CA 1
ATOM 3591 C C . PRO A 1 446 ? -0.784 -15.195 -37.812 1 52.38 446 PRO A C 1
ATOM 3593 O O . PRO A 1 446 ? -0.931 -16.375 -37.5 1 52.38 446 PRO A O 1
ATOM 3596 N N . LEU A 1 447 ? -1.074 -14.492 -36.969 1 53.53 447 LEU A N 1
ATOM 3597 C CA . LEU A 1 447 ? -2.078 -14.867 -35.969 1 53.53 447 LEU A CA 1
ATOM 3598 C C . LEU A 1 447 ? -3.48 -14.805 -36.562 1 53.53 447 LEU A C 1
ATOM 3600 O O . LEU A 1 447 ? -3.83 -13.828 -37.25 1 53.53 447 LEU A O 1
ATOM 3604 N N . SER A 1 448 ? -4.141 -15.961 -37.188 1 43.25 448 SER A N 1
ATOM 3605 C CA . SER A 1 448 ? -5.508 -15.945 -37.719 1 43.25 448 SER A CA 1
ATOM 3606 C C . SER A 1 448 ? -6.344 -14.875 -37.031 1 43.25 448 SER A C 1
ATOM 3608 O O . SER A 1 448 ? -5.824 -14.078 -36.25 1 43.25 448 SER A O 1
ATOM 3610 N N . ASN A 1 449 ? -7.797 -15.375 -36.562 1 37.62 449 ASN A N 1
ATOM 3611 C CA . ASN A 1 449 ? -9 -14.609 -36.281 1 37.62 449 ASN A CA 1
ATOM 3612 C C . ASN A 1 449 ? -8.727 -13.5 -35.25 1 37.62 449 ASN A C 1
ATOM 3614 O O . ASN A 1 449 ? -8.18 -13.766 -34.188 1 37.62 449 ASN A O 1
ATOM 3618 N N . PRO A 1 450 ? -8.711 -12.297 -35.688 1 37.56 450 PRO A N 1
ATOM 3619 C CA . PRO A 1 450 ? -8.633 -11.133 -34.812 1 37.56 450 PRO A CA 1
ATOM 3620 C C . PRO A 1 450 ? -9.383 -11.344 -33.5 1 37.56 450 PRO A C 1
ATOM 3622 O O . PRO A 1 450 ? -10.516 -11.836 -33.5 1 37.56 450 PRO A O 1
ATOM 3625 N N . LEU A 1 451 ? -8.766 -11.734 -32.5 1 36.5 451 LEU A N 1
ATOM 3626 C CA . LEU A 1 451 ? -9.531 -11.727 -31.25 1 36.5 451 LEU A CA 1
ATOM 3627 C C . LEU A 1 451 ? -10.539 -10.586 -31.234 1 36.5 451 LEU A C 1
ATOM 3629 O O . LEU A 1 451 ? -10.18 -9.43 -31.484 1 36.5 451 LEU A O 1
ATOM 3633 N N . GLU A 1 452 ? -11.695 -10.805 -31.828 1 33.5 452 GLU A N 1
ATOM 3634 C CA . GLU A 1 452 ? -12.789 -9.867 -31.609 1 33.5 452 GLU A CA 1
ATOM 3635 C C . GLU A 1 452 ? -12.625 -9.125 -30.281 1 33.5 452 GLU A C 1
ATOM 3637 O O . GLU A 1 452 ? -12.539 -9.742 -29.219 1 33.5 452 GLU A O 1
ATOM 3642 N N . SER A 1 453 ? -11.789 -8.141 -30.359 1 35 453 SER A N 1
ATOM 3643 C CA . SER A 1 453 ? -11.867 -7.199 -29.25 1 35 453 SER A CA 1
ATOM 3644 C C . SER A 1 453 ? -13.273 -7.133 -28.672 1 35 453 SER A C 1
ATOM 3646 O O . SER A 1 453 ? -14.211 -6.707 -29.344 1 35 453 SER A O 1
ATOM 3648 N N . THR A 1 454 ? -13.781 -8.188 -28.109 1 32.47 454 THR A N 1
ATOM 3649 C CA . THR A 1 454 ? -15.109 -7.938 -27.562 1 32.47 454 THR A CA 1
ATOM 3650 C C . THR A 1 454 ? -15.281 -6.465 -27.203 1 32.47 454 THR A C 1
ATOM 3652 O O . THR A 1 454 ? -16.109 -5.762 -27.781 1 32.47 454 THR A O 1
ATOM 3655 N N . ASP A 1 455 ? -15.922 -6.184 -25.953 1 32.19 455 ASP A N 1
ATOM 3656 C CA . ASP A 1 455 ? -16.609 -4.953 -25.578 1 32.19 455 ASP A CA 1
ATOM 3657 C C . ASP A 1 455 ? -15.633 -3.783 -25.5 1 32.19 455 ASP A C 1
ATOM 3659 O O . ASP A 1 455 ? -14.562 -3.9 -24.891 1 32.19 455 ASP A O 1
ATOM 3663 N N . GLY A 1 456 ? -15.445 -2.904 -26.516 1 32.31 456 GLY A N 1
ATOM 3664 C CA . GLY A 1 456 ? -14.977 -1.544 -26.703 1 32.31 456 GLY A CA 1
ATOM 3665 C C . GLY A 1 456 ? -14.984 -0.723 -25.422 1 32.31 456 GLY A C 1
ATOM 3666 O O . GLY A 1 456 ? -15.117 0.501 -25.469 1 32.31 456 GLY A O 1
ATOM 3667 N N . SER A 1 457 ? -15.336 -1.223 -24.375 1 31.45 457 SER A N 1
ATOM 3668 C CA . SER A 1 457 ? -15.414 -0.156 -23.375 1 31.45 457 SER A CA 1
ATOM 3669 C C . SER A 1 457 ? -14.055 0.51 -23.172 1 31.45 457 SER A C 1
ATOM 3671 O O . SER A 1 457 ? -13.055 -0.17 -22.953 1 31.45 457 SER A O 1
ATOM 3673 N N . LYS A 1 458 ? -13.742 1.558 -23.891 1 35.19 458 LYS A N 1
ATOM 3674 C CA . LYS A 1 458 ? -12.727 2.594 -23.719 1 35.19 458 LYS A CA 1
ATOM 3675 C C . LYS A 1 458 ? -12.227 2.639 -22.281 1 35.19 458 LYS A C 1
ATOM 3677 O O . LYS A 1 458 ? -12.492 3.602 -21.547 1 35.19 458 LYS A O 1
ATOM 3682 N N . GLU A 1 459 ? -12.297 1.621 -21.547 1 34.94 459 GLU A N 1
ATOM 3683 C CA . GLU A 1 459 ? -11.82 1.926 -20.203 1 34.94 459 GLU A CA 1
ATOM 3684 C C . GLU A 1 459 ? -10.383 2.424 -20.219 1 34.94 459 GLU A C 1
ATOM 3686 O O . GLU A 1 459 ? -9.633 2.141 -21.172 1 34.94 459 GLU A O 1
ATOM 3691 N N . ASP A 1 460 ? -9.891 3.004 -19.141 1 38.44 460 ASP A N 1
ATOM 3692 C CA . ASP A 1 460 ? -8.766 3.768 -18.609 1 38.44 460 ASP A CA 1
ATOM 3693 C C . ASP A 1 460 ? -7.441 3.055 -18.891 1 38.44 460 ASP A C 1
ATOM 3695 O O . ASP A 1 460 ? -7.379 1.824 -18.875 1 38.44 460 ASP A O 1
ATOM 3699 N N . VAL A 1 461 ? -6.613 3.646 -19.781 1 41.19 461 VAL A N 1
ATOM 3700 C CA . VAL A 1 461 ? -5.219 3.258 -19.938 1 41.19 461 VAL A CA 1
ATOM 3701 C C . VAL A 1 461 ? -4.719 2.555 -18.688 1 41.19 461 VAL A C 1
ATOM 3703 O O . VAL A 1 461 ? -4.555 3.188 -17.641 1 41.19 461 VAL A O 1
ATOM 3706 N N . ASP A 1 462 ? -5.113 1.233 -18.594 1 48.69 462 ASP A N 1
ATOM 3707 C CA . ASP A 1 462 ? -4.91 0.437 -17.391 1 48.69 462 ASP A CA 1
ATOM 3708 C C . ASP A 1 462 ? -3.438 0.084 -17.203 1 48.69 462 ASP A C 1
ATOM 3710 O O . ASP A 1 462 ? -2.785 -0.395 -18.125 1 48.69 462 ASP A O 1
ATOM 3714 N N . ALA A 1 463 ? -2.76 0.735 -16.266 1 50 463 ALA A N 1
ATOM 3715 C CA . ALA A 1 463 ? -1.389 0.438 -15.859 1 50 463 ALA A CA 1
ATOM 3716 C C . ALA A 1 463 ? -1.196 -1.06 -15.633 1 50 463 ALA A C 1
ATOM 3718 O O . ALA A 1 463 ? -0.073 -1.565 -15.703 1 50 463 ALA A O 1
ATOM 3719 N N . LEU A 1 464 ? -2.254 -1.757 -15.336 1 59.09 464 LEU A N 1
ATOM 3720 C CA . LEU A 1 464 ? -2.09 -3.146 -14.922 1 59.09 464 LEU A CA 1
ATOM 3721 C C . LEU A 1 464 ? -2.6 -4.098 -16 1 59.09 464 LEU A C 1
ATOM 3723 O O . LEU A 1 464 ? -3.572 -3.793 -16.703 1 59.09 464 LEU A O 1
ATOM 3727 N N . PRO A 1 465 ? -1.876 -5.176 -16.375 1 52.12 465 PRO A N 1
ATOM 3728 C CA . PRO A 1 465 ? -2.373 -6.219 -17.281 1 52.12 465 PRO A CA 1
ATOM 3729 C C . PRO A 1 465 ? -3.59 -6.949 -16.719 1 52.12 465 PRO A C 1
ATOM 3731 O O . PRO A 1 465 ? -3.791 -6.98 -15.5 1 52.12 465 PRO A O 1
ATOM 3734 N N . MET B 1 1 ? -17.906 -29.172 43 1 27.78 1 MET B N 1
ATOM 3735 C CA . MET B 1 1 ? -17 -28.031 42.938 1 27.78 1 MET B CA 1
ATOM 3736 C C . MET B 1 1 ? -17.422 -27.047 41.844 1 27.78 1 MET B C 1
ATOM 3738 O O . MET B 1 1 ? -17.609 -27.453 40.688 1 27.78 1 MET B O 1
ATOM 3742 N N . ALA B 1 2 ? -18.125 -26.016 42.156 1 33.91 2 ALA B N 1
ATOM 3743 C CA . ALA B 1 2 ? -18.875 -25.094 41.312 1 33.91 2 ALA B CA 1
ATOM 3744 C C . ALA B 1 2 ? -17.984 -24.547 40.188 1 33.91 2 ALA B C 1
ATOM 3746 O O . ALA B 1 2 ? -16.891 -24.016 40.438 1 33.91 2 ALA B O 1
ATOM 3747 N N . ARG B 1 3 ? -17.953 -25.078 38.938 1 42.06 3 ARG B N 1
ATOM 3748 C CA . ARG B 1 3 ? -17.266 -24.641 37.719 1 42.06 3 ARG B CA 1
ATOM 3749 C C . ARG B 1 3 ? -17.469 -23.141 37.5 1 42.06 3 ARG B C 1
ATOM 3751 O O . ARG B 1 3 ? -18.594 -22.656 37.531 1 42.06 3 ARG B O 1
ATOM 3758 N N . ASN B 1 4 ? -16.562 -22.469 37.812 1 48.97 4 ASN B N 1
ATOM 3759 C CA . ASN B 1 4 ? -16.672 -21.031 37.656 1 48.97 4 ASN B CA 1
ATOM 3760 C C . ASN B 1 4 ? -17.031 -20.641 36.219 1 48.97 4 ASN B C 1
ATOM 3762 O O . ASN B 1 4 ? -16.578 -21.297 35.281 1 48.97 4 ASN B O 1
ATOM 3766 N N . ARG B 1 5 ? -18.016 -20.016 35.906 1 58.28 5 ARG B N 1
ATOM 3767 C CA . ARG B 1 5 ? -18.656 -19.641 34.625 1 58.28 5 ARG B CA 1
ATOM 3768 C C . ARG B 1 5 ? -17.781 -18.703 33.812 1 58.28 5 ARG B C 1
ATOM 3770 O O . ARG B 1 5 ? -18.062 -18.438 32.656 1 58.28 5 ARG B O 1
ATOM 3777 N N . GLN B 1 6 ? -16.656 -18.25 34.406 1 62.62 6 GLN B N 1
ATOM 3778 C CA . GLN B 1 6 ? -15.812 -17.312 33.656 1 62.62 6 GLN B CA 1
ATOM 3779 C C . GLN B 1 6 ? -14.391 -17.844 33.531 1 62.62 6 GLN B C 1
ATOM 3781 O O . GLN B 1 6 ? -13.93 -18.625 34.375 1 62.62 6 GLN B O 1
ATOM 3786 N N . ALA B 1 7 ? -13.789 -17.547 32.531 1 70.94 7 ALA B N 1
ATOM 3787 C CA . ALA B 1 7 ? -12.359 -17.812 32.375 1 70.94 7 ALA B CA 1
ATOM 3788 C C . ALA B 1 7 ? -11.555 -17.016 33.406 1 70.94 7 ALA B C 1
ATOM 3790 O O . ALA B 1 7 ? -11.969 -15.93 33.812 1 70.94 7 ALA B O 1
ATOM 3791 N N . CYS B 1 8 ? -10.523 -17.531 33.906 1 71.19 8 CYS B N 1
ATOM 3792 C CA . CYS B 1 8 ? -9.672 -16.844 34.844 1 71.19 8 CYS B CA 1
ATOM 3793 C C . CYS B 1 8 ? -9.062 -15.586 34.219 1 71.19 8 CYS B C 1
ATOM 3795 O O . CYS B 1 8 ? -9.016 -15.469 33 1 71.19 8 CYS B O 1
ATOM 3797 N N . ASP B 1 9 ? -8.68 -14.664 34.906 1 68.75 9 ASP B N 1
ATOM 3798 C CA . ASP B 1 9 ? -8.125 -13.391 34.438 1 68.75 9 ASP B CA 1
ATOM 3799 C C . ASP B 1 9 ? -6.938 -13.609 33.531 1 68.75 9 ASP B C 1
ATOM 3801 O O . ASP B 1 9 ? -6.812 -12.945 32.5 1 68.75 9 ASP B O 1
ATOM 3805 N N . CYS B 1 10 ? -6.117 -14.57 33.844 1 66.06 10 CYS B N 1
ATOM 3806 C CA . CYS B 1 10 ? -4.906 -14.844 33.062 1 66.06 10 CYS B CA 1
ATOM 3807 C C . CYS B 1 10 ? -5.246 -15.438 31.719 1 66.06 10 CYS B C 1
ATOM 3809 O O . CYS B 1 10 ? -4.688 -15.023 30.688 1 66.06 10 CYS B O 1
ATOM 3811 N N . CYS B 1 11 ? -6.082 -16.297 31.812 1 66.06 11 CYS B N 1
ATOM 3812 C CA . CYS B 1 11 ? -6.473 -16.953 30.562 1 66.06 11 CYS B CA 1
ATOM 3813 C C . CYS B 1 11 ? -7.266 -15.992 29.688 1 66.06 11 CYS B C 1
ATOM 3815 O O . CYS B 1 11 ? -7.125 -16 28.453 1 66.06 11 CYS B O 1
ATOM 3817 N N . CYS B 1 12 ? -7.984 -15.164 30.219 1 65.62 12 CYS B N 1
ATOM 3818 C CA . CYS B 1 12 ? -8.773 -14.148 29.531 1 65.62 12 CYS B CA 1
ATOM 3819 C C . CYS B 1 12 ? -7.863 -13.125 28.844 1 65.62 12 CYS B C 1
ATOM 3821 O O . CYS B 1 12 ? -8.094 -12.758 27.688 1 65.62 12 CYS B O 1
ATOM 3823 N N . ILE B 1 13 ? -6.922 -12.82 29.547 1 61.97 13 ILE B N 1
ATOM 3824 C CA . ILE B 1 13 ? -5.965 -11.836 29.062 1 61.97 13 ILE B CA 1
ATOM 3825 C C . ILE B 1 13 ? -5.121 -12.453 27.938 1 61.97 13 ILE B C 1
ATOM 3827 O O . ILE B 1 13 ? -4.816 -11.797 26.953 1 61.97 13 ILE B O 1
ATOM 3831 N N . ARG B 1 14 ? -4.891 -13.641 28.156 1 60.03 14 ARG B N 1
ATOM 3832 C CA . ARG B 1 14 ? -4.039 -14.375 27.234 1 60.03 14 ARG B CA 1
ATOM 3833 C C . ARG B 1 14 ? -4.855 -14.953 26.078 1 60.03 14 ARG B C 1
ATOM 3835 O O . ARG B 1 14 ? -4.293 -15.531 25.141 1 60.03 14 ARG B O 1
ATOM 3842 N N . ARG B 1 15 ? -6.191 -14.727 26.172 1 56.16 15 ARG B N 1
ATOM 3843 C CA . ARG B 1 15 ? -7.18 -15.234 25.234 1 56.16 15 ARG B CA 1
ATOM 3844 C C . ARG B 1 15 ? -6.918 -16.703 24.906 1 56.16 15 ARG B C 1
ATOM 3846 O O . ARG B 1 15 ? -6.941 -17.109 23.75 1 56.16 15 ARG B O 1
ATOM 3853 N N . VAL B 1 16 ? -6.672 -17.406 25.969 1 65.44 16 VAL B N 1
ATOM 3854 C CA . VAL B 1 16 ? -6.562 -18.859 25.875 1 65.44 16 VAL B CA 1
ATOM 3855 C C . VAL B 1 16 ? -7.766 -19.516 26.547 1 65.44 16 VAL B C 1
ATOM 3857 O O . VAL B 1 16 ? -8.43 -18.906 27.391 1 65.44 16 VAL B O 1
ATOM 3860 N N . LYS B 1 17 ? -8.047 -20.703 25.953 1 67.81 17 LYS B N 1
ATOM 3861 C CA . LYS B 1 17 ? -9.141 -21.453 26.562 1 67.81 17 LYS B CA 1
ATOM 3862 C C . LYS B 1 17 ? -8.805 -21.828 28.016 1 67.81 17 LYS B C 1
ATOM 3864 O O . LYS B 1 17 ? -7.812 -22.5 28.266 1 67.81 17 LYS B O 1
ATOM 3869 N N . CYS B 1 18 ? -9.609 -21.297 28.797 1 69.12 18 CYS B N 1
ATOM 3870 C CA . CYS B 1 18 ? -9.516 -21.578 30.234 1 69.12 18 CYS B CA 1
ATOM 3871 C C . CYS B 1 18 ? -10.422 -22.734 30.625 1 69.12 18 CYS B C 1
ATOM 3873 O O . CYS B 1 18 ? -11.555 -22.844 30.141 1 69.12 18 CYS B O 1
ATOM 3875 N N . ASP B 1 19 ? -10.023 -23.672 31.344 1 74 19 ASP B N 1
ATOM 3876 C CA . ASP B 1 19 ? -10.867 -24.781 31.766 1 74 19 ASP B CA 1
ATOM 3877 C C . ASP B 1 19 ? -11.727 -24.406 32.969 1 74 19 ASP B C 1
ATOM 3879 O O . ASP B 1 19 ? -12.422 -25.25 33.531 1 74 19 ASP B O 1
ATOM 3883 N N . ARG B 1 20 ? -11.719 -23.172 33.5 1 71.25 20 ARG B N 1
ATOM 3884 C CA . ARG B 1 20 ? -12.547 -22.531 34.531 1 71.25 20 ARG B CA 1
ATOM 3885 C C . ARG B 1 20 ? -12.414 -23.234 35.875 1 71.25 20 ARG B C 1
ATOM 3887 O O . ARG B 1 20 ? -13.258 -23.062 36.75 1 71.25 20 ARG B O 1
ATOM 3894 N N . LYS B 1 21 ? -11.289 -24 36.031 1 76.12 21 LYS B N 1
ATOM 3895 C CA . LYS B 1 21 ? -10.969 -24.516 37.344 1 76.12 21 LYS B CA 1
ATOM 3896 C C . LYS B 1 21 ? -10.07 -23.547 38.125 1 76.12 21 LYS B C 1
ATOM 3898 O O . LYS B 1 21 ? -9.367 -22.734 37.5 1 76.12 21 LYS B O 1
ATOM 3903 N N . LYS B 1 22 ? -10.305 -23.344 39.312 1 71.06 22 LYS B N 1
ATOM 3904 C CA . LYS B 1 22 ? -9.492 -22.516 40.188 1 71.06 22 LYS B CA 1
ATOM 3905 C C . LYS B 1 22 ? -8.492 -23.359 40.969 1 71.06 22 LYS B C 1
ATOM 3907 O O . LYS B 1 22 ? -8.859 -24.016 41.938 1 71.06 22 LYS B O 1
ATOM 3912 N N . PRO B 1 23 ? -7.242 -23.422 40.531 1 75.06 23 PRO B N 1
ATOM 3913 C CA . PRO B 1 23 ? -6.617 -22.734 39.406 1 75.06 23 PRO B CA 1
ATOM 3914 C C . PRO B 1 23 ? -6.805 -23.469 38.094 1 75.06 23 PRO B C 1
ATOM 3916 O O . PRO B 1 23 ? -6.938 -24.688 38.062 1 75.06 23 PRO B O 1
ATOM 3919 N N . CYS B 1 24 ? -6.871 -22.656 37.031 1 76.31 24 CYS B N 1
ATOM 3920 C CA . CYS B 1 24 ? -7.109 -23.328 35.781 1 76.31 24 CYS B CA 1
ATOM 3921 C C . CYS B 1 24 ? -5.855 -24.047 35.281 1 76.31 24 CYS B C 1
ATOM 3923 O O . CYS B 1 24 ? -4.746 -23.703 35.688 1 76.31 24 CYS B O 1
ATOM 3925 N N . LYS B 1 25 ? -6.008 -25.062 34.562 1 77.5 25 LYS B N 1
ATOM 3926 C CA . LYS B 1 25 ? -4.898 -25.891 34.094 1 77.5 25 LYS B CA 1
ATOM 3927 C C . LYS B 1 25 ? -3.883 -25.062 33.312 1 77.5 25 LYS B C 1
ATOM 3929 O O . LYS B 1 25 ? -2.676 -25.281 33.438 1 77.5 25 LYS B O 1
ATOM 3934 N N . CYS B 1 26 ? -4.348 -24.156 32.594 1 70.38 26 CYS B N 1
ATOM 3935 C CA . CYS B 1 26 ? -3.504 -23.297 31.797 1 70.38 26 CYS B CA 1
ATOM 3936 C C . CYS B 1 26 ? -2.617 -22.422 32.688 1 70.38 26 CYS B C 1
ATOM 3938 O O . CYS B 1 26 ? -1.419 -22.281 32.406 1 70.38 26 CYS B O 1
ATOM 3940 N N . CYS B 1 27 ? -3.156 -21.875 33.531 1 72.12 27 CYS B N 1
ATOM 3941 C CA . CYS B 1 27 ? -2.396 -21.062 34.469 1 72.12 27 CYS B CA 1
ATOM 3942 C C . CYS B 1 27 ? -1.442 -21.906 35.281 1 72.12 27 CYS B C 1
ATOM 3944 O O . CYS B 1 27 ? -0.304 -21.516 35.531 1 72.12 27 CYS B O 1
ATOM 3946 N N . LEU B 1 28 ? -1.824 -23.031 35.688 1 77.81 28 LEU B N 1
ATOM 3947 C CA . LEU B 1 28 ? -0.97 -23.938 36.438 1 77.81 28 LEU B CA 1
ATOM 3948 C C . LEU B 1 28 ? 0.245 -24.359 35.594 1 77.81 28 LEU B C 1
ATOM 3950 O O . LEU B 1 28 ? 1.364 -24.406 36.125 1 77.81 28 LEU B O 1
ATOM 3954 N N . GLN B 1 29 ? 0.021 -24.562 34.375 1 72.19 29 GLN B N 1
ATOM 3955 C CA . GLN B 1 29 ? 1.097 -25.031 33.531 1 72.19 29 GLN B CA 1
ATOM 3956 C C . GLN B 1 29 ? 2.119 -23.938 33.25 1 72.19 29 GLN B C 1
ATOM 3958 O O . GLN B 1 29 ? 3.305 -24.219 33.062 1 72.19 29 GLN B O 1
ATOM 3963 N N . HIS B 1 30 ? 1.62 -22.797 33.344 1 70.44 30 HIS B N 1
ATOM 3964 C CA . HIS B 1 30 ? 2.486 -21.672 33 1 70.44 30 HIS B CA 1
ATOM 3965 C C . HIS B 1 30 ? 2.891 -20.891 34.281 1 70.44 30 HIS B C 1
ATOM 3967 O O . HIS B 1 30 ? 3.43 -19.797 34.188 1 70.44 30 HIS B O 1
ATOM 3973 N N . ASN B 1 31 ? 2.664 -21.375 35.344 1 65.19 31 ASN B N 1
ATOM 3974 C CA . ASN B 1 31 ? 3.008 -20.828 36.656 1 65.19 31 ASN B CA 1
ATOM 3975 C C . ASN B 1 31 ? 2.502 -19.391 36.812 1 65.19 31 ASN B C 1
ATOM 3977 O O . ASN B 1 31 ? 3.248 -18.516 37.219 1 65.19 31 ASN B O 1
ATOM 3981 N N . LEU B 1 32 ? 1.356 -19.25 36.281 1 69.62 32 LEU B N 1
ATOM 3982 C CA . LEU B 1 32 ? 0.694 -17.969 36.469 1 69.62 32 LEU B CA 1
ATOM 3983 C C . LEU B 1 32 ? -0.269 -18 37.656 1 69.62 32 LEU B C 1
ATOM 3985 O O . LEU B 1 32 ? -0.755 -19.078 38.031 1 69.62 32 LEU B O 1
ATOM 3989 N N . GLN B 1 33 ? -0.379 -16.891 38.281 1 71.25 33 GLN B N 1
ATOM 3990 C CA . GLN B 1 33 ? -1.362 -16.781 39.344 1 71.25 33 GLN B CA 1
ATOM 3991 C C . GLN B 1 33 ? -2.779 -16.688 38.781 1 71.25 33 GLN B C 1
ATOM 3993 O O . GLN B 1 33 ? -3.162 -15.664 38.219 1 71.25 33 GLN B O 1
ATOM 3998 N N . CYS B 1 34 ? -3.525 -17.781 38.812 1 69.69 34 CYS B N 1
ATOM 3999 C CA . CYS B 1 34 ? -4.895 -17.875 38.312 1 69.69 34 CYS B CA 1
ATOM 4000 C C . CYS B 1 34 ? -5.844 -17.062 39.156 1 69.69 34 CYS B C 1
ATOM 4002 O O . CYS B 1 34 ? -6.078 -17.391 40.344 1 69.69 34 CYS B O 1
ATOM 4004 N N . THR B 1 35 ? -6.125 -15.891 38.844 1 74.5 35 THR B N 1
ATOM 4005 C CA . THR B 1 35 ? -7.008 -15.031 39.594 1 74.5 35 THR B CA 1
ATOM 4006 C C . THR B 1 35 ? -8.344 -14.836 38.906 1 74.5 35 THR B C 1
ATOM 4008 O O . THR B 1 35 ? -8.422 -14.969 37.656 1 74.5 35 THR B O 1
ATOM 4011 N N . TYR B 1 36 ? -9.438 -14.945 39.594 1 62.66 36 TYR B N 1
ATOM 4012 C CA . TYR B 1 36 ? -10.781 -14.672 39.125 1 62.66 36 TYR B CA 1
ATOM 4013 C C . TYR B 1 36 ? -11.32 -13.367 39.688 1 62.66 36 TYR B C 1
ATOM 4015 O O . TYR B 1 36 ? -12.344 -13.352 40.375 1 62.66 36 TYR B O 1
ATOM 4023 N N . LEU B 1 37 ? -10.586 -12.359 39.781 1 64.38 37 LEU B N 1
ATOM 4024 C CA . LEU B 1 37 ? -10.938 -11.102 40.438 1 64.38 37 LEU B CA 1
ATOM 4025 C C . LEU B 1 37 ? -11.781 -10.227 39.5 1 64.38 37 LEU B C 1
ATOM 4027 O O . LEU B 1 37 ? -12.359 -9.227 39.938 1 64.38 37 LEU B O 1
ATOM 4031 N N . ARG B 1 38 ? -11.672 -10.539 38.312 1 52.44 38 ARG B N 1
ATOM 4032 C CA . ARG B 1 38 ? -12.422 -9.703 37.375 1 52.44 38 ARG B CA 1
ATOM 4033 C C . ARG B 1 38 ? -13.922 -9.867 37.594 1 52.44 38 ARG B C 1
ATOM 4035 O O . ARG B 1 38 ? -14.422 -10.992 37.688 1 52.44 38 ARG B O 1
ATOM 4042 N N . PRO B 1 39 ? -14.617 -8.859 37.969 1 48.28 39 PRO B N 1
ATOM 4043 C CA . PRO B 1 39 ? -16.078 -8.984 38.094 1 48.28 39 PRO B CA 1
ATOM 4044 C C . PRO B 1 39 ? -16.734 -9.547 36.844 1 48.28 39 PRO B C 1
ATOM 4046 O O . PRO B 1 39 ? -16.203 -9.367 35.75 1 48.28 39 PRO B O 1
ATOM 4049 N N . LEU B 1 40 ? -17.5 -10.422 37.094 1 42.59 40 LEU B N 1
ATOM 4050 C CA . LEU B 1 40 ? -18.328 -10.953 36.031 1 42.59 40 LEU B CA 1
ATOM 4051 C C . LEU B 1 40 ? -18.906 -9.828 35.188 1 42.59 40 LEU B C 1
ATOM 4053 O O . LEU B 1 40 ? -19.578 -8.93 35.719 1 42.59 40 LEU B O 1
ATOM 4057 N N . LYS B 1 41 ? -18.281 -9.523 34.156 1 37.69 41 LYS B N 1
ATOM 4058 C CA . LYS B 1 41 ? -19.078 -8.602 33.344 1 37.69 41 LYS B CA 1
ATOM 4059 C C . LYS B 1 41 ? -20.422 -9.227 32.938 1 37.69 41 LYS B C 1
ATOM 4061 O O . LYS B 1 41 ? -20.484 -10.406 32.594 1 37.69 41 LYS B O 1
ATOM 4066 N N . LYS B 1 42 ? -21.484 -8.836 33.562 1 33.78 42 LYS B N 1
ATOM 4067 C CA . LYS B 1 42 ? -22.828 -9.227 33.188 1 33.78 42 LYS B CA 1
ATOM 4068 C C . LYS B 1 42 ? -22.953 -9.383 31.656 1 33.78 42 LYS B C 1
ATOM 4070 O O . LYS B 1 42 ? -22.469 -8.531 30.906 1 33.78 42 LYS B O 1
ATOM 4075 N N . ARG B 1 43 ? -22.953 -10.562 31.156 1 32.28 43 ARG B N 1
ATOM 4076 C CA . ARG B 1 43 ? -23.172 -10.922 29.766 1 32.28 43 ARG B CA 1
ATOM 4077 C C . ARG B 1 43 ? -24.453 -10.305 29.219 1 32.28 43 ARG B C 1
ATOM 4079 O O . ARG B 1 43 ? -24.953 -10.711 28.172 1 32.28 43 ARG B O 1
ATOM 4086 N N . GLY B 1 44 ? -25.219 -9.633 30.062 1 31.56 44 GLY B N 1
ATOM 4087 C CA . GLY B 1 44 ? -26.516 -9.312 29.469 1 31.56 44 GLY B CA 1
ATOM 4088 C C . GLY B 1 44 ? -26.391 -8.609 28.125 1 31.56 44 GLY B C 1
ATOM 4089 O O . GLY B 1 44 ? -25.297 -8.234 27.719 1 31.56 44 GLY B O 1
ATOM 4090 N N . PRO B 1 45 ? -27.625 -8.633 27.359 1 29.05 45 PRO B N 1
ATOM 4091 C CA . PRO B 1 45 ? -27.594 -7.895 26.109 1 29.05 45 PRO B CA 1
ATOM 4092 C C . PRO B 1 45 ? -26.797 -6.605 26.188 1 29.05 45 PRO B C 1
ATOM 4094 O O . PRO B 1 45 ? -26.891 -5.875 27.172 1 29.05 45 PRO B O 1
ATOM 4097 N N . LYS B 1 46 ? -25.609 -6.625 26.016 1 29.89 46 LYS B N 1
ATOM 4098 C CA . LYS B 1 46 ? -24.844 -5.398 26.219 1 29.89 46 LYS B CA 1
ATOM 4099 C C . LYS B 1 46 ? -25.672 -4.168 25.844 1 29.89 46 LYS B C 1
ATOM 4101 O O . LYS B 1 46 ? -26.312 -4.141 24.797 1 29.89 46 LYS B O 1
ATOM 4106 N N . PRO B 1 47 ? -26.156 -3.422 26.859 1 26.98 47 PRO B N 1
ATOM 4107 C CA . PRO B 1 47 ? -27.031 -2.32 26.438 1 26.98 47 PRO B CA 1
ATOM 4108 C C . PRO B 1 47 ? -26.469 -1.543 25.25 1 26.98 47 PRO B C 1
ATOM 4110 O O . PRO B 1 47 ? -25.25 -1.482 25.062 1 26.98 47 PRO B O 1
ATOM 4113 N N . VAL B 1 48 ? -27.266 -1.465 24.172 1 30.16 48 VAL B N 1
ATOM 4114 C CA . VAL B 1 48 ? -26.953 -0.52 23.109 1 30.16 48 VAL B CA 1
ATOM 4115 C C . VAL B 1 48 ? -26.234 0.695 23.703 1 30.16 48 VAL B C 1
ATOM 4117 O O . VAL B 1 48 ? -26.812 1.448 24.484 1 30.16 48 VAL B O 1
ATOM 4120 N N . LYS B 1 49 ? -25.125 0.494 24.125 1 32.22 49 LYS B N 1
ATOM 4121 C CA . LYS B 1 49 ? -24.422 1.594 24.781 1 32.22 49 LYS B CA 1
ATOM 4122 C C . LYS B 1 49 ? -24.875 2.941 24.219 1 32.22 49 LYS B C 1
ATOM 4124 O O . LYS B 1 49 ? -25.078 3.084 23.016 1 32.22 49 LYS B O 1
ATOM 4129 N N . VAL B 1 50 ? -25.266 3.775 25.016 1 31.09 50 VAL B N 1
ATOM 4130 C CA . VAL B 1 50 ? -25.781 5.125 24.781 1 31.09 50 VAL B CA 1
ATOM 4131 C C . VAL B 1 50 ? -24.906 5.812 23.719 1 31.09 50 VAL B C 1
ATOM 4133 O O . VAL B 1 50 ? -25.422 6.543 22.875 1 31.09 50 VAL B O 1
ATOM 4136 N N . ARG B 1 51 ? -23.625 5.559 23.781 1 32.53 51 ARG B N 1
ATOM 4137 C CA . ARG B 1 51 ? -22.734 6.184 22.812 1 32.53 51 ARG B CA 1
ATOM 4138 C C . ARG B 1 51 ? -22.938 5.582 21.422 1 32.53 51 ARG B C 1
ATOM 4140 O O . ARG B 1 51 ? -22.844 6.289 20.406 1 32.53 51 ARG B O 1
ATOM 4147 N N . ASN B 1 52 ? -23.109 4.285 21.375 1 35.66 52 ASN B N 1
ATOM 4148 C CA . ASN B 1 52 ? -23.516 3.689 20.094 1 35.66 52 ASN B CA 1
ATOM 4149 C C . ASN B 1 52 ? -24.938 4.09 19.719 1 35.66 52 ASN B C 1
ATOM 4151 O O . ASN B 1 52 ? -25.297 4.09 18.547 1 35.66 52 ASN B O 1
ATOM 4155 N N . LEU B 1 53 ? -25.75 4.293 20.766 1 31.92 53 LEU B N 1
ATOM 4156 C CA . LEU B 1 53 ? -27.094 4.828 20.484 1 31.92 53 LEU B CA 1
ATOM 4157 C C . LEU B 1 53 ? -27 6.242 19.922 1 31.92 53 LEU B C 1
ATOM 4159 O O . LEU B 1 53 ? -27.766 6.602 19.031 1 31.92 53 LEU B O 1
ATOM 4163 N N . LYS B 1 54 ? -26.172 7.078 20.578 1 35 54 LYS B N 1
ATOM 4164 C CA . LYS B 1 54 ? -26.016 8.406 19.984 1 35 54 LYS B CA 1
ATOM 4165 C C . LYS B 1 54 ? -25.375 8.32 18.609 1 35 54 LYS B C 1
ATOM 4167 O O . LYS B 1 54 ? -25.688 9.117 17.719 1 35 54 LYS B O 1
ATOM 4172 N N . LYS B 1 55 ? -24.422 7.418 18.359 1 38.72 55 LYS B N 1
ATOM 4173 C CA . LYS B 1 55 ? -23.859 7.199 17.031 1 38.72 55 LYS B CA 1
ATOM 4174 C C . LYS B 1 55 ? -24.922 6.66 16.078 1 38.72 55 LYS B C 1
ATOM 4176 O O . LYS B 1 55 ? -24.953 7.047 14.906 1 38.72 55 LYS B O 1
ATOM 4181 N N . VAL B 1 56 ? -25.797 5.77 16.562 1 39.19 56 VAL B N 1
ATOM 4182 C CA . VAL B 1 56 ? -26.938 5.309 15.781 1 39.19 56 VAL B CA 1
ATOM 4183 C C . VAL B 1 56 ? -27.922 6.457 15.594 1 39.19 56 VAL B C 1
ATOM 4185 O O . VAL B 1 56 ? -28.484 6.625 14.508 1 39.19 56 VAL B O 1
ATOM 4188 N N . ASP B 1 57 ? -28.219 7.176 16.688 1 38.62 57 ASP B N 1
ATOM 4189 C CA . ASP B 1 57 ? -29.141 8.305 16.562 1 38.62 57 ASP B CA 1
ATOM 4190 C C . ASP B 1 57 ? -28.578 9.367 15.617 1 38.62 57 ASP B C 1
ATOM 4192 O O . ASP B 1 57 ? -29.328 9.961 14.844 1 38.62 57 ASP B O 1
ATOM 4196 N N . ASP B 1 58 ? -27.312 9.648 15.766 1 40.69 58 ASP B N 1
ATOM 4197 C CA . ASP B 1 58 ? -26.719 10.664 14.898 1 40.69 58 ASP B CA 1
ATOM 4198 C C . ASP B 1 58 ? -26.672 10.195 13.453 1 40.69 58 ASP B C 1
ATOM 4200 O O . ASP B 1 58 ? -26.906 10.984 12.531 1 40.69 58 ASP B O 1
ATOM 4204 N N . VAL B 1 59 ? -26.312 8.984 13.219 1 42.56 59 VAL B N 1
ATOM 4205 C CA . VAL B 1 59 ? -26.406 8.422 11.875 1 42.56 59 VAL B CA 1
ATOM 4206 C C . VAL B 1 59 ? -27.875 8.289 11.461 1 42.56 59 VAL B C 1
ATOM 4208 O O . VAL B 1 59 ? -28.203 8.477 10.289 1 42.56 59 VAL B O 1
ATOM 4211 N N . GLN B 1 60 ? -28.734 8.016 12.414 1 42 60 GLN B N 1
ATOM 4212 C CA . GLN B 1 60 ? -30.156 7.898 12.117 1 42 60 GLN B CA 1
ATOM 4213 C C . GLN B 1 60 ? -30.75 9.242 11.703 1 42 60 GLN B C 1
ATOM 4215 O O . GLN B 1 60 ? -31.75 9.297 10.984 1 42 60 GLN B O 1
ATOM 4220 N N . VAL B 1 61 ? -30.234 10.305 12.305 1 42.34 61 VAL B N 1
ATOM 4221 C CA . VAL B 1 61 ? -30.812 11.555 11.828 1 42.34 61 VAL B CA 1
ATOM 4222 C C . VAL B 1 61 ? -30.641 11.664 10.312 1 42.34 61 VAL B C 1
ATOM 4224 O O . VAL B 1 61 ? -31.547 12.133 9.609 1 42.34 61 VAL B O 1
ATOM 4227 N N . PHE B 1 62 ? -29.438 11.367 9.836 1 41.62 62 PHE B N 1
ATOM 4228 C CA . PHE B 1 62 ? -29.281 11.477 8.398 1 41.62 62 PHE B CA 1
ATOM 4229 C C . PHE B 1 62 ? -30.062 10.391 7.672 1 41.62 62 PHE B C 1
ATOM 4231 O O . PHE B 1 62 ? -30.438 10.562 6.512 1 41.62 62 PHE B O 1
ATOM 4238 N N . SER B 1 63 ? -30.188 9.266 8.336 1 39.72 63 SER B N 1
ATOM 4239 C CA . SER B 1 63 ? -30.906 8.203 7.641 1 39.72 63 SER B CA 1
ATOM 4240 C C . SER B 1 63 ? -32.406 8.5 7.543 1 39.72 63 SER B C 1
ATOM 4242 O O . SER B 1 63 ? -33.062 8 6.645 1 39.72 63 SER B O 1
ATOM 4244 N N . LYS B 1 64 ? -33.031 8.875 8.766 1 38.28 64 LYS B N 1
ATOM 4245 C CA . LYS B 1 64 ? -34.5 8.812 8.797 1 38.28 64 LYS B CA 1
ATOM 4246 C C . LYS B 1 64 ? -35.125 10.078 8.219 1 38.28 64 LYS B C 1
ATOM 4248 O O . LYS B 1 64 ? -35.438 11.016 8.953 1 38.28 64 LYS B O 1
ATOM 4253 N N . SER B 1 65 ? -34.656 10.828 7.289 1 33.22 65 SER B N 1
ATOM 4254 C CA . SER B 1 65 ? -35.656 11.766 6.852 1 33.22 65 SER B CA 1
ATOM 4255 C C . SER B 1 65 ? -37 11.07 6.652 1 33.22 65 SER B C 1
ATOM 4257 O O . SER B 1 65 ? -37.062 9.859 6.41 1 33.22 65 SER B O 1
ATOM 4259 N N . SER B 1 66 ? -38.156 11.656 6.949 1 34.53 66 SER B N 1
ATOM 4260 C CA . SER B 1 66 ? -39.531 11.18 6.797 1 34.53 66 SER B CA 1
ATOM 4261 C C . SER B 1 66 ? -39.656 10.289 5.566 1 34.53 66 SER B C 1
ATOM 4263 O O . SER B 1 66 ? -40.5 9.375 5.539 1 34.53 66 SER B O 1
ATOM 4265 N N . SER B 1 67 ? -39.594 10.922 4.238 1 34.62 67 SER B N 1
ATOM 4266 C CA . SER B 1 67 ? -39.969 10.25 3.002 1 34.62 67 SER B CA 1
ATOM 4267 C C . SER B 1 67 ? -38.875 9.273 2.551 1 34.62 67 SER B C 1
ATOM 4269 O O . SER B 1 67 ? -37.781 9.688 2.223 1 34.62 67 SER B O 1
ATOM 4271 N N . GLY B 1 68 ? -38.5 8.078 3.037 1 39.62 68 GLY B N 1
ATOM 4272 C CA . GLY B 1 68 ? -37.719 6.875 2.754 1 39.62 68 GLY B CA 1
ATOM 4273 C C . GLY B 1 68 ? -36.312 7.168 2.254 1 39.62 68 GLY B C 1
ATOM 4274 O O . GLY B 1 68 ? -35.562 6.242 1.97 1 39.62 68 GLY B O 1
ATOM 4275 N N . GLY B 1 69 ? -35.844 8.18 1.434 1 43.16 69 GLY B N 1
ATOM 4276 C CA . GLY B 1 69 ? -34.594 8.375 0.719 1 43.16 69 GLY B CA 1
ATOM 4277 C C . GLY B 1 69 ? -33.469 8.859 1.61 1 43.16 69 GLY B C 1
ATOM 4278 O O . GLY B 1 69 ? -33.719 9.406 2.689 1 43.16 69 GLY B O 1
ATOM 4279 N N . ILE B 1 70 ? -32.25 8.312 1.704 1 53.38 70 ILE B N 1
ATOM 4280 C CA . ILE B 1 70 ? -31 8.727 2.367 1 53.38 70 ILE B CA 1
ATOM 4281 C C . ILE B 1 70 ? -30.859 10.25 2.277 1 53.38 70 ILE B C 1
ATOM 4283 O O . ILE B 1 70 ? -30.828 10.812 1.182 1 53.38 70 ILE B O 1
ATOM 4287 N N . MET B 1 71 ? -31.219 11.133 3.234 1 68.31 71 MET B N 1
ATOM 4288 C CA . MET B 1 71 ? -31.125 12.586 3.258 1 68.31 71 MET B CA 1
ATOM 4289 C C . MET B 1 71 ? -29.703 13.047 2.977 1 68.31 71 MET B C 1
ATOM 4291 O O . MET B 1 71 ? -28.766 12.664 3.684 1 68.31 71 MET B O 1
ATOM 4295 N N . LYS B 1 72 ? -29.438 13.617 1.828 1 86.5 72 LYS B N 1
ATOM 4296 C CA . LYS B 1 72 ? -28.172 14.211 1.429 1 86.5 72 LYS B CA 1
ATOM 4297 C C . LYS B 1 72 ? -27.797 15.383 2.336 1 86.5 72 LYS B C 1
ATOM 4299 O O . LYS B 1 72 ? -28.672 16.047 2.889 1 86.5 72 LYS B O 1
ATOM 4304 N N . VAL B 1 73 ? -26.578 15.578 2.693 1 93.19 73 VAL B N 1
ATOM 4305 C CA . VAL B 1 73 ? -26.094 16.734 3.428 1 93.19 73 VAL B CA 1
ATOM 4306 C C . VAL B 1 73 ? -26.469 18.016 2.688 1 93.19 73 VAL B C 1
ATOM 4308 O O . VAL B 1 73 ? -26.266 18.125 1.476 1 93.19 73 VAL B O 1
ATOM 4311 N N . PRO B 1 74 ? -27.047 18.984 3.348 1 90.62 74 PRO B N 1
ATOM 4312 C CA . PRO B 1 74 ? -27.484 20.203 2.67 1 90.62 74 PRO B CA 1
ATOM 4313 C C . PRO B 1 74 ? -26.359 20.953 1.972 1 90.62 74 PRO B C 1
ATOM 4315 O O . PRO B 1 74 ? -25.266 21.094 2.537 1 90.62 74 PRO B O 1
ATOM 4318 N N . LYS B 1 75 ? -26.594 21.531 0.773 1 93.94 75 LYS B N 1
ATOM 4319 C CA . LYS B 1 75 ? -25.609 22.266 -0.006 1 93.94 75 LYS B CA 1
ATOM 4320 C C . LYS B 1 75 ? -25.078 23.469 0.776 1 93.94 75 LYS B C 1
ATOM 4322 O O . LYS B 1 75 ? -23.891 23.797 0.691 1 93.94 75 LYS B O 1
ATOM 4327 N N . ALA B 1 76 ? -25.969 24.062 1.464 1 93.81 76 ALA B N 1
ATOM 4328 C CA . ALA B 1 76 ? -25.594 25.25 2.221 1 93.81 76 ALA B CA 1
ATOM 4329 C C . ALA B 1 76 ? -24.531 24.922 3.271 1 93.81 76 ALA B C 1
ATOM 4331 O O . ALA B 1 76 ? -23.625 25.719 3.525 1 93.81 76 ALA B O 1
ATOM 4332 N N . LEU B 1 77 ? -24.719 23.812 3.908 1 94.75 77 LEU B N 1
ATOM 4333 C CA . LEU B 1 77 ? -23.75 23.375 4.91 1 94.75 77 LEU B CA 1
ATOM 4334 C C . LEU B 1 77 ? -22.406 23.062 4.27 1 94.75 77 LEU B C 1
ATOM 4336 O O . LEU B 1 77 ? -21.359 23.469 4.793 1 94.75 77 LEU B O 1
ATOM 4340 N N . ILE B 1 78 ? -22.453 22.344 3.156 1 97.5 78 ILE B N 1
ATOM 4341 C CA . ILE B 1 78 ? -21.219 22.016 2.441 1 97.5 78 ILE B CA 1
ATOM 4342 C C . ILE B 1 78 ? -20.531 23.312 2.01 1 97.5 78 ILE B C 1
ATOM 4344 O O . ILE B 1 78 ? -19.312 23.438 2.158 1 97.5 78 ILE B O 1
ATOM 4348 N N . ASP B 1 79 ? -21.281 24.234 1.528 1 97.62 79 ASP B N 1
ATOM 4349 C CA . ASP B 1 79 ? -20.719 25.5 1.091 1 97.62 79 ASP B CA 1
ATOM 4350 C C . ASP B 1 79 ? -20 26.203 2.238 1 97.62 79 ASP B C 1
ATOM 4352 O O . ASP B 1 79 ? -18.922 26.781 2.045 1 97.62 79 ASP B O 1
ATOM 4356 N N . GLN B 1 80 ? -20.578 26.203 3.393 1 96.94 80 GLN B N 1
ATOM 4357 C CA . GLN B 1 80 ? -19.953 26.812 4.559 1 96.94 80 GLN B CA 1
ATOM 4358 C C . GLN B 1 80 ? -18.625 26.125 4.891 1 96.94 80 GLN B C 1
ATOM 4360 O O . GLN B 1 80 ? -17.641 26.781 5.227 1 96.94 80 GLN B O 1
ATOM 4365 N N . CYS B 1 81 ? -18.625 24.828 4.793 1 98 81 CYS B N 1
ATOM 4366 C CA . CYS B 1 81 ? -17.406 24.078 5.066 1 98 81 CYS B CA 1
ATOM 4367 C C . CYS B 1 81 ? -16.328 24.391 4.031 1 98 81 CYS B C 1
ATOM 4369 O O . CYS B 1 81 ? -15.156 24.484 4.371 1 98 81 CYS B O 1
ATOM 4371 N N . LEU B 1 82 ? -16.734 24.5 2.748 1 98.38 82 LEU B N 1
ATOM 4372 C CA . LEU B 1 82 ? -15.781 24.812 1.69 1 98.38 82 LEU B CA 1
ATOM 4373 C C . LEU B 1 82 ? -15.125 26.156 1.93 1 98.38 82 LEU B C 1
ATOM 4375 O O . LEU B 1 82 ? -13.922 26.328 1.684 1 98.38 82 LEU B O 1
ATOM 4379 N N . ARG B 1 83 ? -15.875 27.109 2.434 1 97.44 83 ARG B N 1
ATOM 4380 C CA . ARG B 1 83 ? -15.328 28.422 2.738 1 97.44 83 ARG B CA 1
ATOM 4381 C C . ARG B 1 83 ? -14.336 28.359 3.893 1 97.44 83 ARG B C 1
ATOM 4383 O O . ARG B 1 83 ? -13.273 28.969 3.836 1 97.44 83 ARG B O 1
ATOM 4390 N N . LEU B 1 84 ? -14.711 27.625 4.906 1 96.94 84 LEU B N 1
ATOM 4391 C CA . LEU B 1 84 ? -13.812 27.453 6.043 1 96.94 84 LEU B CA 1
ATOM 4392 C C . LEU B 1 84 ? -12.508 26.781 5.609 1 96.94 84 LEU B C 1
ATOM 4394 O O . LEU B 1 84 ? -11.43 27.172 6.047 1 96.94 84 LEU B O 1
ATOM 4398 N N . TYR B 1 85 ? -12.664 25.781 4.773 1 97.69 85 TYR B N 1
ATOM 4399 C CA . TYR B 1 85 ? -11.492 25.078 4.25 1 97.69 85 TYR B CA 1
ATOM 4400 C C . TYR B 1 85 ? -10.578 26.031 3.5 1 97.69 85 TYR B C 1
ATOM 4402 O O . TYR B 1 85 ? -9.367 26.062 3.744 1 97.69 85 TYR B O 1
ATOM 4410 N N . ASN B 1 86 ? -11.133 26.781 2.635 1 96.75 86 ASN B N 1
ATOM 4411 C CA . ASN B 1 86 ? -10.367 27.719 1.825 1 96.75 86 ASN B CA 1
ATOM 4412 C C . ASN B 1 86 ? -9.68 28.766 2.691 1 96.75 86 ASN B C 1
ATOM 4414 O O . ASN B 1 86 ? -8.539 29.141 2.424 1 96.75 86 ASN B O 1
ATOM 4418 N N . ASP B 1 87 ? -10.312 29.141 3.75 1 93.75 87 ASP B N 1
ATOM 4419 C CA . ASP B 1 87 ? -9.828 30.25 4.57 1 93.75 87 ASP B CA 1
ATOM 4420 C C . ASP B 1 87 ? -8.727 29.781 5.52 1 93.75 87 ASP B C 1
ATOM 4422 O O . ASP B 1 87 ? -7.809 30.531 5.832 1 93.75 87 ASP B O 1
ATOM 4426 N N . LYS B 1 88 ? -8.789 28.531 5.918 1 92.5 88 LYS B N 1
ATOM 4427 C CA . LYS B 1 88 ? -7.941 28.172 7.051 1 92.5 88 LYS B CA 1
ATOM 4428 C C . LYS B 1 88 ? -7.039 26.984 6.715 1 92.5 88 LYS B C 1
ATOM 4430 O O . LYS B 1 88 ? -5.953 26.844 7.281 1 92.5 88 LYS B O 1
ATOM 4435 N N . LEU B 1 89 ? -7.496 26.125 5.863 1 96.06 89 LEU B N 1
ATOM 4436 C CA . LEU B 1 89 ? -6.828 24.828 5.805 1 96.06 89 LEU B CA 1
ATOM 4437 C C . LEU B 1 89 ? -6.133 24.641 4.461 1 96.06 89 LEU B C 1
ATOM 4439 O O . LEU B 1 89 ? -5.223 23.812 4.34 1 96.06 89 LEU B O 1
ATOM 4443 N N . TYR B 1 90 ? -6.508 25.359 3.438 1 95.75 90 TYR B N 1
ATOM 4444 C CA . TYR B 1 90 ? -5.93 25.219 2.105 1 95.75 90 TYR B CA 1
ATOM 4445 C C . TYR B 1 90 ? -4.418 25.391 2.145 1 95.75 90 TYR B C 1
ATOM 4447 O O . TYR B 1 90 ? -3.688 24.703 1.429 1 95.75 90 TYR B O 1
ATOM 4455 N N . VAL B 1 91 ? -3.9 26.203 2.992 1 92.69 91 VAL B N 1
ATOM 4456 C CA . VAL B 1 91 ? -2.479 26.531 3.057 1 92.69 91 VAL B CA 1
ATOM 4457 C C . VAL B 1 91 ? -1.699 25.344 3.613 1 92.69 91 VAL B C 1
ATOM 4459 O O . VAL B 1 91 ? -0.493 25.219 3.387 1 92.69 91 VAL B O 1
ATOM 4462 N N . ILE B 1 92 ? -2.375 24.406 4.312 1 95.06 92 ILE B N 1
ATOM 4463 C CA . ILE B 1 92 ? -1.731 23.281 4.969 1 95.06 92 ILE B CA 1
ATOM 4464 C C . ILE B 1 92 ? -1.777 22.062 4.055 1 95.06 92 ILE B C 1
ATOM 4466 O O . ILE B 1 92 ? -0.759 21.391 3.844 1 95.06 92 ILE B O 1
ATOM 4470 N N . TRP B 1 93 ? -2.928 21.766 3.592 1 97.19 93 TRP B N 1
ATOM 4471 C CA . TRP B 1 93 ? -3.123 20.609 2.732 1 97.19 93 TRP B CA 1
ATOM 4472 C C . TRP B 1 93 ? -4.023 20.953 1.55 1 97.19 93 TRP B C 1
ATOM 4474 O O . TRP B 1 93 ? -5.18 20.516 1.501 1 97.19 93 TRP B O 1
ATOM 4484 N N . PRO B 1 94 ? -3.471 21.625 0.555 1 97.06 94 PRO B N 1
ATOM 4485 C CA . PRO B 1 94 ? -4.258 22.156 -0.562 1 97.06 94 PRO B CA 1
ATOM 4486 C C . PRO B 1 94 ? -4.738 21.062 -1.515 1 97.06 94 PRO B C 1
ATOM 4488 O O . PRO B 1 94 ? -3.949 20.219 -1.938 1 97.06 94 PRO B O 1
ATOM 4491 N N . LEU B 1 95 ? -5.98 21.031 -1.757 1 97.81 95 LEU B N 1
ATOM 4492 C CA . LEU B 1 95 ? -6.598 20.266 -2.832 1 97.81 95 LEU B CA 1
ATOM 4493 C C . LEU B 1 95 ? -7.156 21.203 -3.908 1 97.81 95 LEU B C 1
ATOM 4495 O O . LEU B 1 95 ? -6.398 21.828 -4.645 1 97.81 95 LEU B O 1
ATOM 4499 N N . LEU B 1 96 ? -8.43 21.5 -3.848 1 97.06 96 LEU B N 1
ATOM 4500 C CA . LEU B 1 96 ? -9.055 22.469 -4.746 1 97.06 96 LEU B CA 1
ATOM 4501 C C . LEU B 1 96 ? -9.391 23.766 -4.016 1 97.06 96 LEU B C 1
ATOM 4503 O O . LEU B 1 96 ? -9.727 23.734 -2.83 1 97.06 96 LEU B O 1
ATOM 4507 N N . CYS B 1 97 ? -9.195 24.875 -4.711 1 95.25 97 CYS B N 1
ATOM 4508 C CA . CYS B 1 97 ? -9.57 26.156 -4.113 1 95.25 97 CYS B CA 1
ATOM 4509 C C . CYS B 1 97 ? -11.086 26.312 -4.059 1 95.25 97 CYS B C 1
ATOM 4511 O O . CYS B 1 97 ? -11.82 25.5 -4.633 1 95.25 97 CYS B O 1
ATOM 4513 N N . TYR B 1 98 ? -11.539 27.328 -3.434 1 96.81 98 TYR B N 1
ATOM 4514 C CA . TYR B 1 98 ? -12.961 27.531 -3.195 1 96.81 98 TYR B CA 1
ATOM 4515 C C . TYR B 1 98 ? -13.727 27.625 -4.512 1 96.81 98 TYR B C 1
ATOM 4517 O O . TYR B 1 98 ? -14.797 27.031 -4.66 1 96.81 98 TYR B O 1
ATOM 4525 N N . ASP B 1 99 ? -13.227 28.359 -5.477 1 95.06 99 ASP B N 1
ATOM 4526 C CA . ASP B 1 99 ? -13.938 28.562 -6.734 1 95.06 99 ASP B CA 1
ATOM 4527 C C . ASP B 1 99 ? -14.18 27.234 -7.453 1 95.06 99 ASP B C 1
ATOM 4529 O O . ASP B 1 99 ? -15.273 26.984 -7.969 1 95.06 99 ASP B O 1
ATOM 4533 N N . ASP B 1 100 ? -13.164 26.453 -7.477 1 96.25 100 ASP B N 1
ATOM 4534 C CA . ASP B 1 100 ? -13.289 25.141 -8.109 1 96.25 100 ASP B CA 1
ATOM 4535 C C . ASP B 1 100 ? -14.25 24.25 -7.336 1 96.25 100 ASP B C 1
ATOM 4537 O O . ASP B 1 100 ? -15.039 23.516 -7.938 1 96.25 100 ASP B O 1
ATOM 4541 N N . LEU B 1 101 ? -14.156 24.281 -6.039 1 98.25 101 LEU B N 1
ATOM 4542 C CA . LEU B 1 101 ? -15.016 23.453 -5.191 1 98.25 101 LEU B CA 1
ATOM 4543 C C . LEU B 1 101 ? -16.469 23.891 -5.32 1 98.25 101 LEU B C 1
ATOM 4545 O O . LEU B 1 101 ? -17.375 23.047 -5.363 1 98.25 101 LEU B O 1
ATOM 4549 N N . TYR B 1 102 ? -16.656 25.172 -5.355 1 97.81 102 TYR B N 1
ATOM 4550 C CA . TYR B 1 102 ? -18 25.703 -5.492 1 97.81 102 TYR B CA 1
ATOM 4551 C C . TYR B 1 102 ? -18.609 25.297 -6.832 1 97.81 102 TYR B C 1
ATOM 4553 O O . TYR B 1 102 ? -19.812 25 -6.914 1 97.81 102 TYR B O 1
ATOM 4561 N N . GLU B 1 103 ? -17.812 25.328 -7.82 1 97.5 103 GLU B N 1
ATOM 4562 C CA . GLU B 1 103 ? -18.297 24.875 -9.125 1 97.5 103 GLU B CA 1
ATOM 4563 C C . GLU B 1 103 ? -18.734 23.422 -9.086 1 97.5 103 GLU B C 1
ATOM 4565 O O . GLU B 1 103 ? -19.734 23.047 -9.695 1 97.5 103 GLU B O 1
ATOM 4570 N N . LEU B 1 104 ? -17.953 22.578 -8.422 1 97.56 104 LEU B N 1
ATOM 4571 C CA . LEU B 1 104 ? -18.344 21.172 -8.25 1 97.56 104 LEU B CA 1
ATOM 4572 C C . LEU B 1 104 ? -19.672 21.062 -7.504 1 97.56 104 LEU B C 1
ATOM 4574 O O . LEU B 1 104 ? -20.531 20.281 -7.891 1 97.56 104 LEU B O 1
ATOM 4578 N N . LEU B 1 105 ? -19.812 21.844 -6.441 1 98.12 105 LEU B N 1
ATOM 4579 C CA . LEU B 1 105 ? -21.016 21.828 -5.617 1 98.12 105 LEU B CA 1
ATOM 4580 C C . LEU B 1 105 ? -22.234 22.234 -6.426 1 98.12 105 LEU B C 1
ATOM 4582 O O . LEU B 1 105 ? -23.312 21.656 -6.285 1 98.12 105 LEU B O 1
ATOM 4586 N N . GLU B 1 106 ? -22.078 23.125 -7.32 1 97 106 GLU B N 1
ATOM 4587 C CA . GLU B 1 106 ? -23.188 23.688 -8.094 1 97 106 GLU B CA 1
ATOM 4588 C C . GLU B 1 106 ? -23.531 22.797 -9.281 1 97 106 GLU B C 1
ATOM 4590 O O . GLU B 1 106 ? -24.703 22.562 -9.578 1 97 106 GLU B O 1
ATOM 4595 N N . LYS B 1 107 ? -22.516 22.234 -9.93 1 96.62 107 LYS B N 1
ATOM 4596 C CA . LYS B 1 107 ? -22.734 21.609 -11.234 1 96.62 107 LYS B CA 1
ATOM 4597 C C . LYS B 1 107 ? -22.719 20.078 -11.133 1 96.62 107 LYS B C 1
ATOM 4599 O O . LYS B 1 107 ? -23.312 19.391 -11.953 1 96.62 107 LYS B O 1
ATOM 4604 N N . ARG B 1 108 ? -22.016 19.547 -10.18 1 95.62 108 ARG B N 1
ATOM 4605 C CA . ARG B 1 108 ? -21.766 18.109 -10.18 1 95.62 108 ARG B CA 1
ATOM 4606 C C . ARG B 1 108 ? -22.172 17.484 -8.852 1 95.62 108 ARG B C 1
ATOM 4608 O O . ARG B 1 108 ? -21.672 16.406 -8.492 1 95.62 108 ARG B O 1
ATOM 4615 N N . TYR B 1 109 ? -23.016 18.125 -8.102 1 93.38 109 TYR B N 1
ATOM 4616 C CA . TYR B 1 109 ? -23.438 17.703 -6.766 1 93.38 109 TYR B CA 1
ATOM 4617 C C . TYR B 1 109 ? -24.109 16.344 -6.812 1 93.38 109 TYR B C 1
ATOM 4619 O O . TYR B 1 109 ? -24.031 15.57 -5.855 1 93.38 109 TYR B O 1
ATOM 4627 N N . ASP B 1 110 ? -24.688 15.969 -7.902 1 92.31 110 ASP B N 1
ATOM 4628 C CA . ASP B 1 110 ? -25.484 14.758 -7.992 1 92.31 110 ASP B CA 1
ATOM 4629 C C . ASP B 1 110 ? -24.625 13.57 -8.438 1 92.31 110 ASP B C 1
ATOM 4631 O O . ASP B 1 110 ? -25.078 12.422 -8.383 1 92.31 110 ASP B O 1
ATOM 4635 N N . GLU B 1 111 ? -23.422 13.859 -8.844 1 93.06 111 GLU B N 1
ATOM 4636 C CA . GLU B 1 111 ? -22.5 12.766 -9.141 1 93.06 111 GLU B CA 1
ATOM 4637 C C . GLU B 1 111 ? -21.984 12.109 -7.863 1 93.06 111 GLU B C 1
ATOM 4639 O O . GLU B 1 111 ? -21.484 12.797 -6.973 1 93.06 111 GLU B O 1
ATOM 4644 N N . THR B 1 112 ? -22.047 10.836 -7.738 1 93 112 THR B N 1
ATOM 4645 C CA . THR B 1 112 ? -21.781 10.094 -6.512 1 93 112 THR B CA 1
ATOM 4646 C C . THR B 1 112 ? -20.375 10.391 -5.988 1 93 112 THR B C 1
ATOM 4648 O O . THR B 1 112 ? -20.219 10.75 -4.82 1 93 112 THR B O 1
ATOM 4651 N N . CYS B 1 113 ? -19.344 10.258 -6.801 1 93.88 113 CYS B N 1
ATOM 4652 C CA . CYS B 1 113 ? -17.969 10.438 -6.367 1 93.88 113 CYS B CA 1
ATOM 4653 C C . CYS B 1 113 ? -17.719 11.867 -5.922 1 93.88 113 CYS B C 1
ATOM 4655 O O . CYS B 1 113 ? -17.016 12.102 -4.934 1 93.88 113 CYS B O 1
ATOM 4657 N N . VAL B 1 114 ? -18.328 12.828 -6.617 1 96.56 114 VAL B N 1
ATOM 4658 C CA . VAL B 1 114 ? -18.141 14.242 -6.285 1 96.56 114 VAL B CA 1
ATOM 4659 C C . VAL B 1 114 ? -18.859 14.555 -4.977 1 96.56 114 VAL B C 1
ATOM 4661 O O . VAL B 1 114 ? -18.297 15.242 -4.109 1 96.56 114 VAL B O 1
ATOM 4664 N N . TYR B 1 115 ? -20.094 14.047 -4.875 1 97.12 115 TYR B N 1
ATOM 4665 C CA . TYR B 1 115 ? -20.875 14.273 -3.668 1 97.12 115 TYR B CA 1
ATOM 4666 C C . TYR B 1 115 ? -20.125 13.797 -2.43 1 97.12 115 TYR B C 1
ATOM 4668 O O . TYR B 1 115 ? -19.969 14.547 -1.46 1 97.12 115 TYR B O 1
ATOM 4676 N N . TRP B 1 116 ? -19.656 12.609 -2.457 1 97.44 116 TRP B N 1
ATOM 4677 C CA . TRP B 1 116 ? -19.016 12.031 -1.279 1 97.44 116 TRP B CA 1
ATOM 4678 C C . TRP B 1 116 ? -17.656 12.688 -1.021 1 97.44 116 TRP B C 1
ATOM 4680 O O . TRP B 1 116 ? -17.234 12.82 0.13 1 97.44 116 TRP B O 1
ATOM 4690 N N . PHE B 1 117 ? -16.969 13.148 -2.096 1 98.38 117 PHE B N 1
ATOM 4691 C CA . PHE B 1 117 ? -15.766 13.938 -1.889 1 98.38 117 PHE B CA 1
ATOM 4692 C C . PHE B 1 117 ? -16.078 15.219 -1.123 1 98.38 117 PHE B C 1
ATOM 4694 O O . PHE B 1 117 ? -15.414 15.547 -0.142 1 98.38 117 PHE B O 1
ATOM 4701 N N . LEU B 1 118 ? -17.156 15.867 -1.544 1 98.69 118 LEU B N 1
ATOM 4702 C CA . LEU B 1 118 ? -17.531 17.125 -0.896 1 98.69 118 LEU B CA 1
ATOM 4703 C C . LEU B 1 118 ? -17.938 16.875 0.555 1 98.69 118 LEU B C 1
ATOM 4705 O O . LEU B 1 118 ? -17.609 17.688 1.435 1 98.69 118 LEU B O 1
ATOM 4709 N N . VAL B 1 119 ? -18.5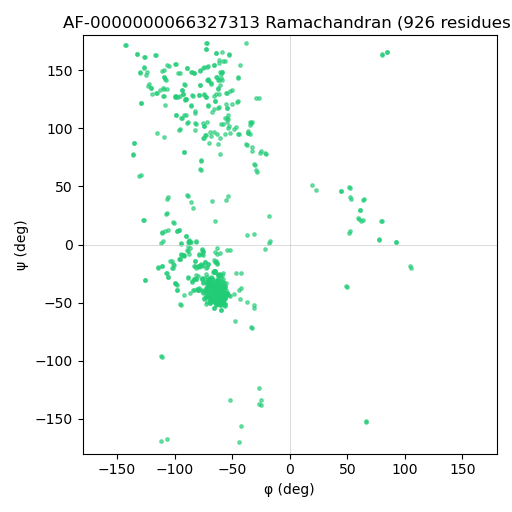94 15.805 0.82 1 98.38 119 VAL B N 1
ATOM 4710 C CA . VAL B 1 119 ? -19.016 15.453 2.174 1 98.38 119 VAL B CA 1
ATOM 4711 C C . VAL B 1 119 ? -17.781 15.133 3.023 1 98.38 119 VAL B C 1
ATOM 4713 O O . VAL B 1 119 ? -17.672 15.594 4.16 1 98.38 119 VAL B O 1
ATOM 4716 N N . SER B 1 120 ? -16.859 14.336 2.465 1 98.69 120 SER B N 1
ATOM 4717 C CA . SER B 1 120 ? -15.664 13.977 3.213 1 98.69 120 SER B CA 1
ATOM 4718 C C . SER B 1 120 ? -14.773 15.188 3.451 1 98.69 120 SER B C 1
ATOM 4720 O O . SER B 1 120 ? -14.133 15.297 4.5 1 98.69 120 SER B O 1
ATOM 4722 N N . LEU B 1 121 ? -14.688 16.062 2.475 1 98.88 121 LEU B N 1
ATOM 4723 C CA . LEU B 1 121 ? -13.938 17.312 2.652 1 98.88 121 LEU B CA 1
ATOM 4724 C C . LEU B 1 121 ? -14.547 18.141 3.773 1 98.88 121 LEU B C 1
ATOM 4726 O O . LEU B 1 121 ? -13.812 18.734 4.578 1 98.88 121 LEU B O 1
ATOM 4730 N N . SER B 1 122 ? -15.852 18.234 3.779 1 98.75 122 SER B N 1
ATOM 4731 C CA . SER B 1 122 ? -16.547 18.938 4.855 1 98.75 122 SER B CA 1
ATOM 4732 C C . SER B 1 122 ? -16.25 18.297 6.211 1 98.75 122 SER B C 1
ATOM 4734 O O . SER B 1 122 ? -16.016 19 7.191 1 98.75 122 SER B O 1
ATOM 4736 N N . ALA B 1 123 ? -16.266 16.984 6.246 1 98.69 123 ALA B N 1
ATOM 4737 C CA . ALA B 1 123 ? -15.945 16.25 7.473 1 98.69 123 ALA B CA 1
ATOM 4738 C C . ALA B 1 123 ? -14.531 16.562 7.949 1 98.69 123 ALA B C 1
ATOM 4740 O O . ALA B 1 123 ? -14.32 16.844 9.133 1 98.69 123 ALA B O 1
ATOM 4741 N N . ALA B 1 124 ? -13.578 16.531 7.055 1 98.69 124 ALA B N 1
ATOM 4742 C CA . ALA B 1 124 ? -12.18 16.812 7.391 1 98.69 124 ALA B CA 1
ATOM 4743 C C . ALA B 1 124 ? -12.008 18.234 7.891 1 98.69 124 ALA B C 1
ATOM 4745 O O . ALA B 1 124 ? -11.25 18.484 8.836 1 98.69 124 ALA B O 1
ATOM 4746 N N . THR B 1 125 ? -12.688 19.156 7.254 1 98.5 125 THR B N 1
ATOM 4747 C CA . THR B 1 125 ? -12.617 20.562 7.633 1 98.5 125 THR B CA 1
ATOM 4748 C C . THR B 1 125 ? -13.117 20.766 9.055 1 98.5 125 THR B C 1
ATOM 4750 O O . THR B 1 125 ? -12.438 21.391 9.875 1 98.5 125 THR B O 1
ATOM 4753 N N . LEU B 1 126 ? -14.258 20.234 9.32 1 98.06 126 LEU B N 1
ATOM 4754 C CA . LEU B 1 126 ? -14.828 20.375 10.656 1 98.06 126 LEU B CA 1
ATOM 4755 C C . LEU B 1 126 ? -13.969 19.656 11.695 1 98.06 126 LEU B C 1
ATOM 4757 O O . LEU B 1 126 ? -13.828 20.141 12.828 1 98.06 126 LEU B O 1
ATOM 4761 N N . SER B 1 127 ? -13.438 18.547 11.32 1 97.12 127 SER B N 1
ATOM 4762 C CA . SER B 1 127 ? -12.586 17.797 12.234 1 97.12 127 SER B CA 1
ATOM 4763 C C . SER B 1 127 ? -11.297 18.562 12.547 1 97.12 127 SER B C 1
ATOM 4765 O O . SER B 1 127 ? -10.914 18.688 13.711 1 97.12 127 SER B O 1
ATOM 4767 N N . ASP B 1 128 ? -10.609 19.062 11.5 1 96.25 128 ASP B N 1
ATOM 4768 C CA . ASP B 1 128 ? -9.344 19.766 11.688 1 96.25 128 ASP B CA 1
ATOM 4769 C C . ASP B 1 128 ? -9.547 21.031 12.531 1 96.25 128 ASP B C 1
ATOM 4771 O O . ASP B 1 128 ? -8.711 21.344 13.383 1 96.25 128 ASP B O 1
ATOM 4775 N N . LEU B 1 129 ? -10.656 21.688 12.289 1 95.12 129 LEU B N 1
ATOM 4776 C CA . LEU B 1 129 ? -10.891 22.953 12.977 1 95.12 129 LEU B CA 1
ATOM 4777 C C . LEU B 1 129 ? -11.602 22.734 14.312 1 95.12 129 LEU B C 1
ATOM 4779 O O . LEU B 1 129 ? -11.812 23.672 15.078 1 95.12 129 LEU B O 1
ATOM 4783 N N . GLN B 1 130 ? -11.969 21.484 14.57 1 92.25 130 GLN B N 1
ATOM 4784 C CA . GLN B 1 130 ? -12.656 21.141 15.805 1 92.25 130 GLN B CA 1
ATOM 4785 C C . GLN B 1 130 ? -13.867 22.031 16.031 1 92.25 130 GLN B C 1
ATOM 4787 O O . GLN B 1 130 ? -14.016 22.641 17.094 1 92.25 130 GLN B O 1
ATOM 4792 N N . THR B 1 131 ? -14.625 22.141 15.016 1 93.94 131 THR B N 1
ATOM 4793 C CA . THR B 1 131 ? -15.82 22.984 15.078 1 93.94 131 THR B CA 1
ATOM 4794 C C . THR B 1 131 ? -17.031 22.234 14.516 1 93.94 131 THR B C 1
ATOM 4796 O O . THR B 1 131 ? -16.906 21.109 14.023 1 93.94 131 THR B O 1
ATOM 4799 N N . GLU B 1 132 ? -18.172 22.734 14.812 1 94.56 132 GLU B N 1
ATOM 4800 C CA . GLU B 1 132 ? -19.438 22.203 14.32 1 94.56 132 GLU B CA 1
ATOM 4801 C C . GLU B 1 132 ? -20.281 23.281 13.648 1 94.56 132 GLU B C 1
ATOM 4803 O O . GLU B 1 132 ? -20.047 24.484 13.875 1 94.56 132 GLU B O 1
ATOM 4808 N N . ILE B 1 133 ? -21.062 22.875 12.75 1 93.31 133 ILE B N 1
ATOM 4809 C CA . ILE B 1 133 ? -21.953 23.812 12.062 1 93.31 133 ILE B CA 1
ATOM 4810 C C . ILE B 1 133 ? -23.406 23.391 12.281 1 93.31 133 ILE B C 1
ATOM 4812 O O . ILE B 1 133 ? -23.734 22.203 12.211 1 93.31 133 ILE B O 1
ATOM 4816 N N . GLU B 1 134 ? -24.156 24.375 12.594 1 88.94 134 GLU B N 1
ATOM 4817 C CA . GLU B 1 134 ? -25.594 24.141 12.766 1 88.94 134 GLU B CA 1
ATOM 4818 C C . GLU B 1 134 ? -26.375 24.531 11.516 1 88.94 134 GLU B C 1
ATOM 4820 O O . GLU B 1 134 ? -26.172 25.625 10.969 1 88.94 134 GLU B O 1
ATOM 4825 N N . SER B 1 135 ? -27.141 23.594 11.086 1 82.88 135 SER B N 1
ATOM 4826 C CA . SER B 1 135 ? -28 23.891 9.938 1 82.88 135 SER B CA 1
ATOM 4827 C C . SER B 1 135 ? -29.141 24.812 10.336 1 82.88 135 SER B C 1
ATOM 4829 O O . SER B 1 135 ? -29.422 25 11.523 1 82.88 135 SER B O 1
ATOM 4831 N N . GLU B 1 136 ? -29.828 25.328 9.289 1 80.38 136 GLU B N 1
ATOM 4832 C CA . GLU B 1 136 ? -30.984 26.188 9.508 1 80.38 136 GLU B CA 1
ATOM 4833 C C . GLU B 1 136 ? -32.094 25.438 10.242 1 80.38 136 GLU B C 1
ATOM 4835 O O . GLU B 1 136 ? -32.875 26.047 10.992 1 80.38 136 GLU B O 1
ATOM 4840 N N . GLY B 1 137 ? -32.156 24.156 10.125 1 76.25 137 GLY B N 1
ATOM 4841 C CA . GLY B 1 137 ? -33.188 23.344 10.75 1 76.25 137 GLY B CA 1
ATOM 4842 C C . GLY B 1 137 ? -32.812 22.922 12.164 1 76.25 137 GLY B C 1
ATOM 4843 O O . GLY B 1 137 ? -33.562 22.172 12.805 1 76.25 137 GLY B O 1
ATOM 4844 N N . GLY B 1 138 ? -31.688 23.344 12.648 1 79.81 138 GLY B N 1
ATOM 4845 C CA . GLY B 1 138 ? -31.297 23.078 14.031 1 79.81 138 GLY B CA 1
ATOM 4846 C C . GLY B 1 138 ? -30.469 21.828 14.188 1 79.81 138 GLY B C 1
ATOM 4847 O O . GLY B 1 138 ? -30.125 21.438 15.305 1 79.81 138 GLY B O 1
ATOM 4848 N N . VAL B 1 139 ? -30.172 21.188 13.07 1 82.25 139 VAL B N 1
ATOM 4849 C CA . VAL B 1 139 ? -29.344 19.984 13.148 1 82.25 139 VAL B CA 1
ATOM 4850 C C . VAL B 1 139 ? -27.875 20.375 13.164 1 82.25 139 VAL B C 1
ATOM 4852 O O . VAL B 1 139 ? -27.422 21.188 12.352 1 82.25 139 VAL B O 1
ATOM 4855 N N . THR B 1 140 ? -27.156 19.875 14.109 1 89.81 140 THR B N 1
ATOM 4856 C CA . THR B 1 140 ? -25.734 20.156 14.219 1 89.81 140 THR B CA 1
ATOM 4857 C C . THR B 1 140 ? -24.922 19.078 13.5 1 89.81 140 THR B C 1
ATOM 4859 O O . THR B 1 140 ? -25.141 17.891 13.688 1 89.81 140 THR B O 1
ATOM 4862 N N . PHE B 1 141 ? -24.031 19.531 12.672 1 91.56 141 PHE B N 1
ATOM 4863 C CA . PHE B 1 141 ? -23.156 18.641 11.922 1 91.56 141 PHE B CA 1
ATOM 4864 C C . PHE B 1 141 ? -21.719 18.734 12.43 1 91.56 141 PHE B C 1
ATOM 4866 O O . PHE B 1 141 ? -21.188 19.844 12.594 1 91.56 141 PHE B O 1
ATOM 4873 N N . THR B 1 142 ? -21.141 17.562 12.742 1 94.94 142 THR B N 1
ATOM 4874 C CA . THR B 1 142 ? -19.75 17.484 13.18 1 94.94 142 THR B CA 1
ATOM 4875 C C . THR B 1 142 ? -18.922 16.672 12.188 1 94.94 142 THR B C 1
ATOM 4877 O O . THR B 1 142 ? -19.469 15.977 11.328 1 94.94 142 THR B O 1
ATOM 4880 N N . GLY B 1 143 ? -17.625 16.828 12.305 1 96.69 143 GLY B N 1
ATOM 4881 C CA . GLY B 1 143 ? -16.734 16.031 11.484 1 96.69 143 GLY B CA 1
ATOM 4882 C C . GLY B 1 143 ? -16.906 14.531 11.672 1 96.69 143 GLY B C 1
ATOM 4883 O O . GLY B 1 143 ? -16.859 13.766 10.711 1 96.69 143 GLY B O 1
ATOM 4884 N N . ILE B 1 144 ? -17.156 14.164 12.891 1 95.12 144 ILE B N 1
ATOM 4885 C CA . ILE B 1 144 ? -17.312 12.75 13.234 1 95.12 144 ILE B CA 1
ATOM 4886 C C . ILE B 1 144 ? -18.578 12.195 12.57 1 95.12 144 ILE B C 1
ATOM 4888 O O . ILE B 1 144 ? -18.547 11.117 11.977 1 95.12 144 ILE B O 1
ATOM 4892 N N . GLN B 1 145 ? -19.641 12.945 12.656 1 93.56 145 GLN B N 1
ATOM 4893 C CA . GLN B 1 145 ? -20.906 12.5 12.07 1 93.56 145 GLN B CA 1
ATOM 4894 C C . GLN B 1 145 ? -20.797 12.398 10.555 1 93.56 145 GLN B C 1
ATOM 4896 O O . GLN B 1 145 ? -21.266 11.422 9.953 1 93.56 145 GLN B O 1
ATOM 4901 N N . LEU B 1 146 ? -20.234 13.375 9.945 1 96.69 146 LEU B N 1
ATOM 4902 C CA . LEU B 1 146 ? -20.109 13.398 8.492 1 96.69 146 LEU B CA 1
ATOM 4903 C C . LEU B 1 146 ? -19.172 12.297 8.008 1 96.69 146 LEU B C 1
ATOM 4905 O O . LEU B 1 146 ? -19.422 11.672 6.977 1 96.69 146 LEU B O 1
ATOM 4909 N N . SER B 1 147 ? -18.031 12.078 8.727 1 97.25 147 SER B N 1
ATOM 4910 C CA . SER B 1 147 ? -17.094 11.031 8.336 1 97.25 147 SER B CA 1
ATOM 4911 C C . SER B 1 147 ? -17.734 9.648 8.477 1 97.25 147 SER B C 1
ATOM 4913 O O . SER B 1 147 ? -17.531 8.781 7.625 1 97.25 147 SER B O 1
ATOM 4915 N N . SER B 1 148 ? -18.469 9.438 9.539 1 93.69 148 SER B N 1
ATOM 4916 C CA . SER B 1 148 ? -19.156 8.172 9.727 1 93.69 148 SER B CA 1
ATOM 4917 C C . SER B 1 148 ? -20.203 7.938 8.641 1 93.69 148 SER B C 1
ATOM 4919 O O . SER B 1 148 ? -20.359 6.816 8.156 1 93.69 148 SER B O 1
ATOM 4921 N N . PHE B 1 149 ? -20.906 9.055 8.336 1 94.56 149 PHE B N 1
ATOM 4922 C CA . PHE B 1 149 ? -21.891 9 7.262 1 94.56 149 PHE B CA 1
ATOM 4923 C C . PHE B 1 149 ? -21.234 8.594 5.945 1 94.56 149 PHE B C 1
ATOM 4925 O O . PHE B 1 149 ? -21.734 7.723 5.238 1 94.56 149 PHE B O 1
ATOM 4932 N N . CYS B 1 150 ? -20.125 9.141 5.652 1 95 150 CYS B N 1
ATOM 4933 C CA . CYS B 1 150 ? -19.375 8.82 4.441 1 95 150 CYS B CA 1
ATOM 4934 C C . CYS B 1 150 ? -18.875 7.379 4.473 1 95 150 CYS B C 1
ATOM 4936 O O . CYS B 1 150 ? -19.031 6.645 3.498 1 95 150 CYS B O 1
ATOM 4938 N N . MET B 1 151 ? -18.328 6.906 5.586 1 93.38 151 MET B N 1
ATOM 4939 C CA . MET B 1 151 ? -17.766 5.566 5.742 1 93.38 151 MET B CA 1
ATOM 4940 C C . MET B 1 151 ? -18.844 4.5 5.562 1 93.38 151 MET B C 1
ATOM 4942 O O . MET B 1 151 ? -18.594 3.443 4.984 1 93.38 151 MET B O 1
ATOM 4946 N N . SER B 1 152 ? -20 4.812 6.043 1 90.38 152 SER B N 1
ATOM 4947 C CA . SER B 1 152 ? -21.109 3.863 5.953 1 90.38 152 SER B CA 1
ATOM 4948 C C . SER B 1 152 ? -21.609 3.73 4.516 1 90.38 152 SER B C 1
ATOM 4950 O O . SER B 1 152 ? -22.297 2.764 4.18 1 90.38 152 SER B O 1
ATOM 4952 N N . SER B 1 153 ? -21.25 4.68 3.676 1 91.31 153 SER B N 1
ATOM 4953 C CA . SER B 1 153 ? -21.656 4.672 2.279 1 91.31 153 SER B CA 1
ATOM 4954 C C . SER B 1 153 ? -20.5 4.309 1.355 1 91.31 153 SER B C 1
ATOM 4956 O O . SER B 1 153 ? -20.5 4.68 0.18 1 91.31 153 SER B O 1
ATOM 4958 N N . ARG B 1 154 ? -19.562 3.57 1.875 1 92.06 154 ARG B N 1
ATOM 4959 C CA . ARG B 1 154 ? -18.328 3.252 1.162 1 92.06 154 ARG B CA 1
ATOM 4960 C C . ARG B 1 154 ? -18.625 2.549 -0.159 1 92.06 154 ARG B C 1
ATOM 4962 O O . ARG B 1 154 ? -17.969 2.818 -1.171 1 92.06 154 ARG B O 1
ATOM 4969 N N . GLN B 1 155 ? -19.641 1.684 -0.201 1 88.56 155 GLN B N 1
ATOM 4970 C CA . GLN B 1 155 ? -19.984 0.92 -1.397 1 88.56 155 GLN B CA 1
ATOM 4971 C C . GLN B 1 155 ? -20.453 1.839 -2.52 1 88.56 155 GLN B C 1
ATOM 4973 O O . GLN B 1 155 ? -20.328 1.502 -3.699 1 88.56 155 GLN B O 1
ATOM 4978 N N . GLU B 1 156 ? -20.922 2.98 -2.145 1 88.56 156 GLU B N 1
ATOM 4979 C CA . GLU B 1 156 ? -21.438 3.922 -3.137 1 88.56 156 GLU B CA 1
ATOM 4980 C C . GLU B 1 156 ? -20.297 4.59 -3.9 1 88.56 156 GLU B C 1
ATOM 4982 O O . GLU B 1 156 ? -20.344 4.715 -5.125 1 88.56 156 GLU B O 1
ATOM 4987 N N . PHE B 1 157 ? -19.25 4.957 -3.15 1 90.75 157 PHE B N 1
ATOM 4988 C CA . PHE B 1 157 ? -18.234 5.723 -3.863 1 90.75 157 PHE B CA 1
ATOM 4989 C C . PHE B 1 157 ? -17.031 4.848 -4.207 1 90.75 157 PHE B C 1
ATOM 4991 O O . PHE B 1 157 ? -16.203 5.23 -5.027 1 90.75 157 PHE B O 1
ATOM 4998 N N . ASP B 1 158 ? -16.922 3.664 -3.586 1 90.62 158 ASP B N 1
ATOM 4999 C CA . ASP B 1 158 ? -15.805 2.783 -3.908 1 90.62 158 ASP B CA 1
ATOM 5000 C C . ASP B 1 158 ? -16.281 1.341 -4.086 1 90.62 158 ASP B C 1
ATOM 5002 O O . ASP B 1 158 ? -16.172 0.529 -3.164 1 90.62 158 ASP B O 1
ATOM 5006 N N . ASP B 1 159 ? -16.656 1.059 -5.219 1 81.5 159 ASP B N 1
ATOM 5007 C CA . ASP B 1 159 ? -17.016 -0.307 -5.578 1 81.5 159 ASP B CA 1
ATOM 5008 C C . ASP B 1 159 ? -15.859 -1.038 -6.238 1 81.5 159 ASP B C 1
ATOM 5010 O O . ASP B 1 159 ? -16.062 -2.025 -6.949 1 81.5 159 ASP B O 1
ATOM 5014 N N . PHE B 1 160 ? -14.617 -0.477 -6.172 1 85.56 160 PHE B N 1
ATOM 5015 C CA . PHE B 1 160 ? -13.367 -1.004 -6.699 1 85.56 160 PHE B CA 1
ATOM 5016 C C . PHE B 1 160 ? -13.273 -0.791 -8.203 1 85.56 160 PHE B C 1
ATOM 5018 O O . PHE B 1 160 ? -12.32 -1.238 -8.844 1 85.56 160 PHE B O 1
ATOM 5025 N N . ASN B 1 161 ? -14.32 -0.085 -8.664 1 79.69 161 ASN B N 1
ATOM 5026 C CA . ASN B 1 161 ? -14.25 0.234 -10.086 1 79.69 161 ASN B CA 1
ATOM 5027 C C . ASN B 1 161 ? -13.695 1.634 -10.32 1 79.69 161 ASN B C 1
ATOM 5029 O O . ASN B 1 161 ? -14.055 2.578 -9.609 1 79.69 161 ASN B O 1
ATOM 5033 N N . GLY B 1 162 ? -12.773 1.689 -11.062 1 75 162 GLY B N 1
ATOM 5034 C CA . GLY B 1 162 ? -12.242 2.98 -11.469 1 75 162 GLY B CA 1
ATOM 5035 C C . GLY B 1 162 ? -11.32 3.594 -10.43 1 75 162 GLY B C 1
ATOM 5036 O O . GLY B 1 162 ? -11.18 3.064 -9.32 1 75 162 GLY B O 1
ATOM 5037 N N . SER B 1 163 ? -10.531 4.574 -10.859 1 74.75 163 SER B N 1
ATOM 5038 C CA . SER B 1 163 ? -9.602 5.289 -9.992 1 74.75 163 SER B CA 1
ATOM 5039 C C . SER B 1 163 ? -9.766 6.797 -10.125 1 74.75 163 SER B C 1
ATOM 5041 O O . SER B 1 163 ? -8.781 7.52 -10.305 1 74.75 163 SER B O 1
ATOM 5043 N N . ASP B 1 164 ? -10.922 7.199 -9.82 1 88.25 164 ASP B N 1
ATOM 5044 C CA . ASP B 1 164 ? -11.227 8.625 -9.938 1 88.25 164 ASP B CA 1
ATOM 5045 C C . ASP B 1 164 ? -10.516 9.43 -8.852 1 88.25 164 ASP B C 1
ATOM 5047 O O . ASP B 1 164 ? -10.414 8.977 -7.711 1 88.25 164 ASP B O 1
ATOM 5051 N N . ILE B 1 165 ? -10.039 10.609 -9.234 1 95.31 165 ILE B N 1
ATOM 5052 C CA . ILE B 1 165 ? -9.273 11.445 -8.32 1 95.31 165 ILE B CA 1
ATOM 5053 C C . ILE B 1 165 ? -10.141 11.828 -7.121 1 95.31 165 ILE B C 1
ATOM 5055 O O . ILE B 1 165 ? -9.633 12.008 -6.008 1 95.31 165 ILE B O 1
ATOM 5059 N N . PHE B 1 166 ? -11.477 11.945 -7.34 1 96.88 166 PHE B N 1
ATOM 5060 C CA . PHE B 1 166 ? -12.375 12.297 -6.25 1 96.88 166 PHE B CA 1
ATOM 5061 C C . PHE B 1 166 ? -12.422 11.195 -5.207 1 96.88 166 PHE B C 1
ATOM 5063 O O . PHE B 1 166 ? -12.523 11.461 -4.008 1 96.88 166 PHE B O 1
ATOM 5070 N N . LYS B 1 167 ? -12.328 9.977 -5.66 1 96.19 167 LYS B N 1
ATOM 5071 C CA . LYS B 1 167 ? -12.25 8.844 -4.746 1 96.19 167 LYS B CA 1
ATOM 5072 C C . LYS B 1 167 ? -10.984 8.898 -3.898 1 96.19 167 LYS B C 1
ATOM 5074 O O . LYS B 1 167 ? -11.023 8.664 -2.689 1 96.19 167 LYS B O 1
ATOM 5079 N N . ILE B 1 168 ? -9.883 9.18 -4.531 1 97.94 168 ILE B N 1
ATOM 5080 C CA . ILE B 1 168 ? -8.602 9.297 -3.848 1 97.94 168 ILE B CA 1
ATOM 5081 C C . ILE B 1 168 ? -8.672 10.398 -2.795 1 97.94 168 ILE B C 1
ATOM 5083 O O . ILE B 1 168 ? -8.281 10.195 -1.643 1 97.94 168 ILE B O 1
ATOM 5087 N N . MET B 1 169 ? -9.227 11.508 -3.207 1 98.56 169 MET B N 1
ATOM 5088 C CA . MET B 1 169 ? -9.328 12.648 -2.299 1 98.56 169 MET B CA 1
ATOM 5089 C C . MET B 1 169 ? -10.289 12.344 -1.156 1 98.56 169 MET B C 1
ATOM 5091 O O . MET B 1 169 ? -10.094 12.805 -0.031 1 98.56 169 MET B O 1
ATOM 5095 N N . THR B 1 170 ? -11.336 11.586 -1.428 1 98.56 170 THR B N 1
ATOM 5096 C CA . THR B 1 170 ? -12.266 11.164 -0.382 1 98.56 170 THR B CA 1
ATOM 5097 C C . THR B 1 170 ? -11.539 10.375 0.7 1 98.56 170 THR B C 1
ATOM 5099 O O . THR B 1 170 ? -11.695 10.648 1.892 1 98.56 170 THR B O 1
ATOM 5102 N N . TYR B 1 171 ? -10.75 9.414 0.284 1 98.12 171 TYR B N 1
ATOM 5103 C CA . TYR B 1 171 ? -9.992 8.617 1.242 1 98.12 171 TYR B CA 1
ATOM 5104 C C . TYR B 1 171 ? -9 9.477 2.008 1 98.12 171 TYR B C 1
ATOM 5106 O O . TYR B 1 171 ? -8.766 9.266 3.199 1 98.12 171 TYR B O 1
ATOM 5114 N N . TYR B 1 172 ? -8.422 10.438 1.379 1 98.62 172 TYR B N 1
ATOM 5115 C CA . TYR B 1 172 ? -7.488 11.336 2.061 1 98.62 172 TYR B CA 1
ATOM 5116 C C . TYR B 1 172 ? -8.195 12.141 3.139 1 98.62 172 TYR B C 1
ATOM 5118 O O . TYR B 1 172 ? -7.688 12.289 4.25 1 98.62 172 TYR B O 1
ATOM 5126 N N . CYS B 1 173 ? -9.344 12.695 2.748 1 98.81 173 CYS B N 1
ATOM 5127 C CA . CYS B 1 173 ? -10.117 13.469 3.709 1 98.81 173 CYS B CA 1
ATOM 5128 C C . CYS B 1 173 ? -10.539 12.609 4.895 1 98.81 173 CYS B C 1
ATOM 5130 O O . CYS B 1 173 ? -10.461 13.055 6.043 1 98.81 173 CYS B O 1
ATOM 5132 N N . LEU B 1 174 ? -10.953 11.43 4.602 1 98.38 174 LEU B N 1
ATOM 5133 C CA . LEU B 1 174 ? -11.352 10.523 5.676 1 98.38 174 LEU B CA 1
ATOM 5134 C C . LEU B 1 174 ? -10.156 10.164 6.551 1 98.38 174 LEU B C 1
ATOM 5136 O O . LEU B 1 174 ? -10.289 10.016 7.77 1 98.38 174 LEU B O 1
ATOM 5140 N N . ASN B 1 175 ? -9.023 9.945 5.945 1 97.94 175 ASN B N 1
ATOM 5141 C CA . ASN B 1 175 ? -7.789 9.727 6.695 1 97.94 175 ASN B CA 1
ATOM 5142 C C . ASN B 1 175 ? -7.543 10.836 7.711 1 97.94 175 ASN B C 1
ATOM 5144 O O . ASN B 1 175 ? -7.176 10.57 8.859 1 97.94 175 ASN B O 1
ATOM 5148 N N . ARG B 1 176 ? -7.742 12.062 7.316 1 97.19 176 ARG B N 1
ATOM 5149 C CA . ARG B 1 176 ? -7.535 13.211 8.195 1 97.19 176 ARG B CA 1
ATOM 5150 C C . ARG B 1 176 ? -8.531 13.211 9.344 1 97.19 176 ARG B C 1
ATOM 5152 O O . ARG B 1 176 ? -8.172 13.5 10.484 1 97.19 176 ARG B O 1
ATOM 5159 N N . CYS B 1 177 ? -9.773 12.875 9.031 1 97.5 177 CYS B N 1
ATOM 5160 C CA . CYS B 1 177 ? -10.805 12.82 10.062 1 97.5 177 CYS B CA 1
ATOM 5161 C C . CYS B 1 177 ? -10.438 11.828 11.156 1 97.5 177 CYS B C 1
ATOM 5163 O O . CYS B 1 177 ? -10.484 12.156 12.344 1 97.5 177 CYS B O 1
ATOM 5165 N N . TYR B 1 178 ? -10.039 10.719 10.773 1 94.88 178 TYR B N 1
ATOM 5166 C CA . TYR B 1 178 ? -9.766 9.664 11.75 1 94.88 178 TYR B CA 1
ATOM 5167 C C . TYR B 1 178 ? -8.445 9.914 12.469 1 94.88 178 TYR B C 1
ATOM 5169 O O . TYR B 1 178 ? -8.281 9.531 13.625 1 94.88 178 TYR B O 1
ATOM 5177 N 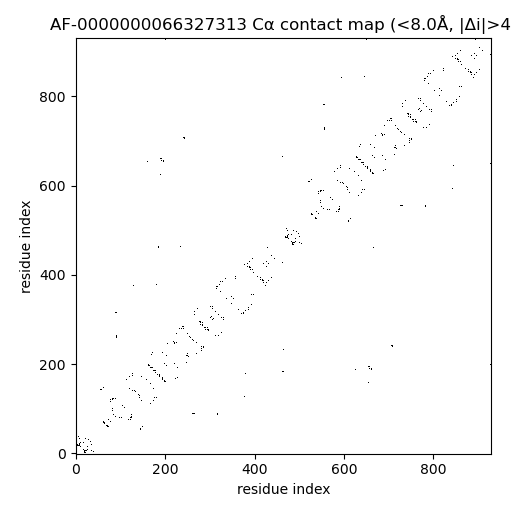N . ALA B 1 179 ? -7.52 10.562 11.789 1 93.94 179 ALA B N 1
ATOM 5178 C CA . ALA B 1 179 ? -6.316 11.008 12.484 1 93.94 179 ALA B CA 1
ATOM 5179 C C . ALA B 1 179 ? -6.664 11.961 13.625 1 93.94 179 ALA B C 1
ATOM 5181 O O . ALA B 1 179 ? -6.129 11.844 14.727 1 93.94 179 ALA B O 1
ATOM 5182 N N . GLN B 1 180 ? -7.602 12.859 13.328 1 94 180 GLN B N 1
ATOM 5183 C CA . GLN B 1 180 ? -8.016 13.844 14.32 1 94 180 GLN B CA 1
ATOM 5184 C C . GLN B 1 180 ? -8.711 13.164 15.5 1 94 180 GLN B C 1
ATOM 5186 O O . GLN B 1 180 ? -8.719 13.703 16.609 1 94 180 GLN B O 1
ATOM 5191 N N . MET B 1 181 ? -9.242 12.008 15.289 1 90.31 181 MET B N 1
ATOM 5192 C CA . MET B 1 181 ? -9.898 11.242 16.344 1 90.31 181 MET B CA 1
ATOM 5193 C C . MET B 1 181 ? -8.914 10.32 17.047 1 90.31 181 MET B C 1
ATOM 5195 O O . MET B 1 181 ? -9.312 9.453 17.828 1 90.31 181 MET B O 1
ATOM 5199 N N . SER B 1 182 ? -7.629 10.453 16.719 1 88.06 182 SER B N 1
ATOM 5200 C CA . SER B 1 182 ? -6.551 9.641 17.281 1 88.06 182 SER B CA 1
ATOM 5201 C C . SER B 1 182 ? -6.77 8.156 16.984 1 88.06 182 SER B C 1
ATOM 5203 O O . SER B 1 182 ? -6.418 7.301 17.812 1 88.06 182 SER B O 1
ATOM 5205 N N . ASN B 1 183 ? -7.535 7.914 15.977 1 90.5 183 ASN B N 1
ATOM 5206 C CA . ASN B 1 183 ? -7.664 6.562 15.453 1 90.5 183 ASN B CA 1
ATOM 5207 C C . ASN B 1 183 ? -6.656 6.293 14.336 1 90.5 183 ASN B C 1
ATOM 5209 O O . ASN B 1 183 ? -7.02 6.27 13.156 1 90.5 183 ASN B O 1
ATOM 5213 N N . SER B 1 184 ? -5.449 6.02 14.727 1 90 184 SER B N 1
ATOM 5214 C CA . SER B 1 184 ? -4.328 5.922 13.797 1 90 184 SER B CA 1
ATOM 5215 C C . SER B 1 184 ? -4.445 4.684 12.914 1 90 184 SER B C 1
ATOM 5217 O O . SER B 1 184 ? -4.012 4.695 11.758 1 90 184 SER B O 1
ATOM 5219 N N . ARG B 1 185 ? -5.055 3.666 13.406 1 90.88 185 ARG B N 1
ATOM 5220 C CA . ARG B 1 185 ? -5.191 2.428 12.641 1 90.88 185 ARG B CA 1
ATOM 5221 C C . ARG B 1 185 ? -6.07 2.635 11.414 1 90.88 185 ARG B C 1
ATOM 5223 O O . ARG B 1 185 ? -5.68 2.283 10.297 1 90.88 185 ARG B O 1
ATOM 5230 N N . THR B 1 186 ? -7.246 3.141 11.703 1 93.38 186 THR B N 1
ATOM 5231 C CA . THR B 1 186 ? -8.164 3.404 10.602 1 93.38 186 THR B CA 1
ATOM 5232 C C . THR B 1 186 ? -7.586 4.457 9.656 1 93.38 186 THR B C 1
ATOM 5234 O O . THR B 1 186 ? -7.719 4.344 8.438 1 93.38 186 THR B O 1
ATOM 5237 N N . SER B 1 187 ? -7 5.512 10.273 1 95.12 187 SER B N 1
ATOM 5238 C CA . SER B 1 187 ? -6.363 6.539 9.461 1 95.12 187 SER B CA 1
ATOM 5239 C C . SER B 1 187 ? -5.332 5.934 8.516 1 95.12 187 SER B C 1
ATOM 5241 O O . SER B 1 187 ? -5.293 6.27 7.328 1 95.12 187 SER B O 1
ATOM 5243 N N . TYR B 1 188 ? -4.57 5.012 8.977 1 95.5 188 TYR B N 1
ATOM 5244 C CA . TYR B 1 188 ? -3.557 4.34 8.172 1 95.5 188 TYR B CA 1
ATOM 5245 C C . TYR B 1 188 ? -4.195 3.533 7.051 1 95.5 188 TYR B C 1
ATOM 5247 O O . TYR B 1 188 ? -3.766 3.609 5.898 1 95.5 188 TYR B O 1
ATOM 5255 N N . ARG B 1 189 ? -5.188 2.736 7.328 1 95.88 189 ARG B N 1
ATOM 5256 C CA . ARG B 1 189 ? -5.871 1.922 6.328 1 95.88 189 ARG B CA 1
ATOM 5257 C C . ARG B 1 189 ? -6.461 2.791 5.227 1 95.88 189 ARG B C 1
ATOM 5259 O O . ARG B 1 189 ? -6.41 2.428 4.047 1 95.88 189 ARG B O 1
ATOM 5266 N N . LEU B 1 190 ? -7.055 3.906 5.613 1 97.12 190 LEU B N 1
ATOM 5267 C CA . LEU B 1 190 ? -7.629 4.832 4.641 1 97.12 190 LEU B CA 1
ATOM 5268 C C . LEU B 1 190 ? -6.543 5.418 3.746 1 97.12 190 LEU B C 1
ATOM 5270 O O . LEU B 1 190 ? -6.754 5.598 2.543 1 97.12 190 LEU B O 1
ATOM 5274 N N . SER B 1 191 ? -5.402 5.699 4.348 1 97.31 191 SER B N 1
ATOM 5275 C CA . SER B 1 191 ? -4.277 6.18 3.555 1 97.31 191 SER B CA 1
ATOM 5276 C C . SER B 1 191 ? -3.809 5.121 2.564 1 97.31 191 SER B C 1
ATOM 5278 O O . SER B 1 191 ? -3.42 5.441 1.439 1 97.31 191 SER B O 1
ATOM 5280 N N . CYS B 1 192 ? -3.82 3.842 2.98 1 96.38 192 CYS B N 1
ATOM 5281 C CA . CYS B 1 192 ? -3.443 2.744 2.096 1 96.38 192 CYS B CA 1
ATOM 5282 C C . CYS B 1 192 ? -4.375 2.668 0.894 1 96.38 192 CYS B C 1
ATOM 5284 O O . CYS B 1 192 ? -3.932 2.42 -0.228 1 96.38 192 CYS B O 1
ATOM 5286 N N . GLU B 1 193 ? -5.699 2.902 1.168 1 95.88 193 GLU B N 1
ATOM 5287 C CA . GLU B 1 193 ? -6.668 2.912 0.076 1 95.88 193 GLU B CA 1
ATOM 5288 C C . GLU B 1 193 ? -6.344 4 -0.943 1 95.88 193 GLU B C 1
ATOM 5290 O O . GLU B 1 193 ? -6.363 3.752 -2.15 1 95.88 193 GLU B O 1
ATOM 5295 N N . ALA B 1 194 ? -6.055 5.133 -0.448 1 97.5 194 ALA B N 1
ATOM 5296 C CA . ALA B 1 194 ? -5.746 6.258 -1.325 1 97.5 194 ALA B CA 1
ATOM 5297 C C . ALA B 1 194 ? -4.469 6 -2.119 1 97.5 194 ALA B C 1
ATOM 5299 O O . ALA B 1 194 ? -4.406 6.297 -3.314 1 97.5 194 AL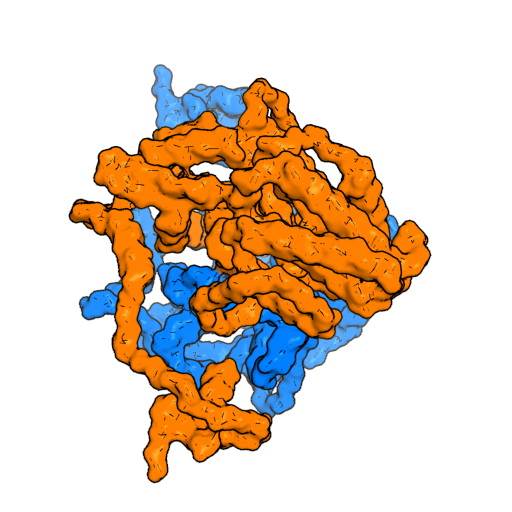A B O 1
ATOM 5300 N N . VAL B 1 195 ? -3.447 5.449 -1.438 1 97.06 195 VAL B N 1
ATOM 5301 C CA . VAL B 1 195 ? -2.164 5.168 -2.076 1 97.06 195 VAL B CA 1
ATOM 5302 C C . VAL B 1 195 ? -2.346 4.105 -3.158 1 97.06 195 VAL B C 1
ATOM 5304 O O . VAL B 1 195 ? -1.765 4.207 -4.242 1 97.06 195 VAL B O 1
ATOM 5307 N N . GLY B 1 196 ? -3.139 3.074 -2.834 1 95.31 196 GLY B N 1
ATOM 5308 C CA . GLY B 1 196 ? -3.436 2.078 -3.852 1 95.31 196 GLY B CA 1
ATOM 5309 C C . GLY B 1 196 ? -4.094 2.666 -5.086 1 95.31 196 GLY B C 1
ATOM 5310 O O . GLY B 1 196 ? -3.74 2.311 -6.211 1 95.31 196 GLY B O 1
ATOM 5311 N N . LEU B 1 197 ? -4.984 3.604 -4.926 1 96.06 197 LEU B N 1
ATOM 5312 C CA . LEU B 1 197 ? -5.742 4.211 -6.016 1 96.06 197 LEU B CA 1
ATOM 5313 C C . LEU B 1 197 ? -4.855 5.133 -6.844 1 96.06 197 LEU B C 1
ATOM 5315 O O . LEU B 1 197 ? -4.984 5.191 -8.07 1 96.06 197 LEU B O 1
ATOM 5319 N N . ILE B 1 198 ? -3.986 5.867 -6.184 1 96.06 198 ILE B N 1
ATOM 5320 C CA . ILE B 1 198 ? -3.176 6.824 -6.93 1 96.06 198 ILE B CA 1
ATOM 5321 C C . ILE B 1 198 ? -2.162 6.078 -7.797 1 96.06 198 ILE B C 1
ATOM 5323 O O . ILE B 1 198 ? -1.825 6.527 -8.891 1 96.06 198 ILE B O 1
ATOM 5327 N N . LYS B 1 199 ? -1.676 4.91 -7.301 1 94.31 199 LYS B N 1
ATOM 5328 C CA . LYS B 1 199 ? -0.81 4.051 -8.102 1 94.31 199 LYS B CA 1
ATOM 5329 C C . LYS B 1 199 ? -1.559 3.486 -9.305 1 94.31 199 LYS B C 1
ATOM 5331 O O . LYS B 1 199 ? -1.016 3.434 -10.414 1 94.31 199 LYS B O 1
ATOM 5336 N N . LEU B 1 200 ? -2.773 3.088 -9.016 1 93 200 LEU B N 1
ATOM 5337 C CA . LEU B 1 200 ? -3.598 2.541 -10.086 1 93 200 LEU B CA 1
ATOM 5338 C C . LEU B 1 200 ? -3.859 3.592 -11.164 1 93 200 LEU B C 1
ATOM 5340 O O . LEU B 1 200 ? -3.91 3.27 -12.352 1 93 200 LEU B O 1
ATOM 5344 N N . ALA B 1 201 ? -4.023 4.848 -10.727 1 93.25 201 ALA B N 1
ATOM 5345 C CA . ALA B 1 201 ? -4.277 5.945 -11.648 1 93.25 201 ALA B CA 1
ATOM 5346 C C . ALA B 1 201 ? -3.014 6.316 -12.422 1 93.25 201 ALA B C 1
ATOM 5348 O O . ALA B 1 201 ? -3.078 7.027 -13.43 1 93.25 201 ALA B O 1
ATOM 5349 N N . GLY B 1 202 ? -1.856 5.852 -11.953 1 92.88 202 GLY B N 1
ATOM 5350 C CA . GLY B 1 202 ? -0.595 6.117 -12.625 1 92.88 202 GLY B CA 1
ATOM 5351 C C . GLY B 1 202 ? -0.04 7.496 -12.336 1 92.88 202 GLY B C 1
ATOM 5352 O O . GLY B 1 202 ? 0.821 7.992 -13.062 1 92.88 202 GLY B O 1
ATOM 5353 N N . PHE B 1 203 ? -0.476 8.141 -11.25 1 94.88 203 PHE B N 1
ATOM 5354 C CA . PHE B 1 203 ? -0.107 9.523 -10.969 1 94.88 203 PHE B CA 1
ATOM 5355 C C . PHE B 1 203 ? 1.322 9.609 -10.445 1 94.88 203 PHE B C 1
ATOM 5357 O O . PHE B 1 203 ? 1.848 10.703 -10.234 1 94.88 203 PHE B O 1
ATOM 5364 N N . HIS B 1 204 ? 2.002 8.508 -10.242 1 94.25 204 HIS B N 1
ATOM 5365 C CA . HIS B 1 204 ? 3.406 8.492 -9.852 1 94.25 204 HIS B CA 1
ATOM 5366 C C . HIS B 1 204 ? 4.32 8.547 -11.07 1 94.25 204 HIS B C 1
ATOM 5368 O O . HIS B 1 204 ? 5.543 8.508 -10.938 1 94.25 204 HIS B O 1
ATOM 5374 N N . ARG B 1 205 ? 3.709 8.648 -12.195 1 93 205 ARG B N 1
ATOM 5375 C CA . ARG B 1 205 ? 4.461 8.75 -13.438 1 93 205 ARG B CA 1
ATOM 5376 C C . ARG B 1 205 ? 4.219 10.102 -14.117 1 93 205 ARG B C 1
ATOM 5378 O O . ARG B 1 205 ? 3.074 10.469 -14.383 1 93 205 ARG B O 1
ATOM 5385 N N . GLU B 1 206 ? 5.266 10.797 -14.508 1 93.62 206 GLU B N 1
ATOM 5386 C CA . GLU B 1 206 ? 5.16 12.117 -15.117 1 93.62 206 GLU B CA 1
ATOM 5387 C C . GLU B 1 206 ? 4.41 12.055 -16.453 1 93.62 206 GLU B C 1
ATOM 5389 O O . GLU B 1 206 ? 3.682 12.977 -16.797 1 93.62 206 GLU B O 1
ATOM 5394 N N . GLU B 1 207 ? 4.602 10.938 -17.172 1 91.62 207 GLU B N 1
ATOM 5395 C CA . GLU B 1 207 ? 3.982 10.773 -18.484 1 91.62 207 GLU B CA 1
ATOM 5396 C C . GLU B 1 207 ? 2.459 10.766 -18.375 1 91.62 207 GLU B C 1
ATOM 5398 O O . GLU B 1 207 ? 1.77 11.266 -19.266 1 91.62 207 GLU B O 1
ATOM 5403 N N . THR B 1 208 ? 1.948 10.219 -17.328 1 92.38 208 THR B N 1
ATOM 5404 C CA . THR B 1 208 ? 0.506 10.156 -17.109 1 92.38 208 THR B CA 1
ATOM 5405 C C . THR B 1 208 ? -0.056 11.555 -16.844 1 92.38 208 THR B C 1
ATOM 5407 O O . THR B 1 208 ? -1.104 11.914 -17.375 1 92.38 208 THR B O 1
ATOM 5410 N N . LEU B 1 209 ? 0.63 12.336 -16.016 1 94.88 209 LEU B N 1
ATOM 5411 C CA . LEU B 1 209 ? 0.164 13.672 -15.648 1 94.88 209 LEU B CA 1
ATOM 5412 C C . LEU B 1 209 ? 0.256 14.617 -16.844 1 94.88 209 LEU B C 1
ATOM 5414 O O . LEU B 1 209 ? -0.584 15.508 -17 1 94.88 209 LEU B O 1
ATOM 5418 N N . LYS B 1 210 ? 1.235 14.445 -17.672 1 93.69 210 LYS B N 1
ATOM 5419 C CA . LYS B 1 210 ? 1.463 15.32 -18.812 1 93.69 210 LYS B CA 1
ATOM 5420 C C . LYS B 1 210 ? 0.313 15.227 -19.812 1 93.69 210 LYS B C 1
ATOM 5422 O O . LYS B 1 210 ? 0.093 16.156 -20.609 1 93.69 210 LYS B O 1
ATOM 5427 N N . LEU B 1 211 ? -0.407 14.125 -19.781 1 92.81 211 LEU B N 1
ATOM 5428 C CA . LEU B 1 211 ? -1.521 13.93 -20.703 1 92.81 211 LEU B CA 1
ATOM 5429 C C . LEU B 1 211 ? -2.756 14.688 -20.234 1 92.81 211 LEU B C 1
ATOM 5431 O O . LEU B 1 211 ? -3.707 14.867 -21 1 92.81 211 LEU B O 1
ATOM 5435 N N . LEU B 1 212 ? -2.756 15.281 -19.016 1 94 212 LEU B N 1
ATOM 5436 C CA . LEU B 1 212 ? -3.906 15.961 -18.422 1 94 212 LEU B CA 1
ATOM 5437 C C . LEU B 1 212 ? -3.807 17.469 -18.609 1 94 212 LEU B C 1
ATOM 5439 O O . LEU B 1 212 ? -2.711 18 -18.797 1 94 212 LEU B O 1
ATOM 5443 N N . PRO B 1 213 ? -4.98 18.172 -18.594 1 94 213 PRO B N 1
ATOM 5444 C CA . PRO B 1 213 ? -4.93 19.625 -18.531 1 94 213 PRO B CA 1
ATOM 5445 C C . PRO B 1 213 ? -4.152 20.156 -17.328 1 94 213 PRO B C 1
ATOM 5447 O O . PRO B 1 213 ? -4.082 19.484 -16.297 1 94 213 PRO B O 1
ATOM 5450 N N . PHE B 1 214 ? -3.697 21.328 -17.422 1 93.94 214 PHE B N 1
ATOM 5451 C CA . PHE B 1 214 ? -2.777 21.891 -16.453 1 93.94 214 PHE B CA 1
ATOM 5452 C C . PHE B 1 214 ? -3.371 21.844 -15.047 1 93.94 214 PHE B C 1
ATOM 5454 O O . PHE B 1 214 ? -2.695 21.453 -14.094 1 93.94 214 PHE B O 1
ATOM 5461 N N . ASP B 1 215 ? -4.598 22.234 -14.93 1 92.19 215 ASP B N 1
ATOM 5462 C CA . ASP B 1 215 ? -5.23 22.281 -13.617 1 92.19 215 ASP B CA 1
ATOM 5463 C C . ASP B 1 215 ? -5.324 20.891 -13 1 92.19 215 ASP B C 1
ATOM 5465 O O . ASP B 1 215 ? -5.168 20.719 -11.789 1 92.19 215 ASP B O 1
ATOM 5469 N N . GLU B 1 216 ? -5.594 19.938 -13.828 1 94.81 216 GLU B N 1
ATOM 5470 C CA . GLU B 1 216 ? -5.684 18.547 -13.352 1 94.81 216 GLU B CA 1
ATOM 5471 C C . GLU B 1 216 ? -4.301 17.984 -13.023 1 94.81 216 GLU B C 1
ATOM 5473 O O . GLU B 1 216 ? -4.16 17.172 -12.125 1 94.81 216 GLU B O 1
ATOM 5478 N N . GLN B 1 217 ? -3.311 18.469 -13.789 1 96.19 217 GLN B N 1
ATOM 5479 C CA . GLN B 1 217 ? -1.937 18.109 -13.461 1 96.19 217 GLN B CA 1
ATOM 5480 C C . GLN B 1 217 ? -1.558 18.594 -12.062 1 96.19 217 GLN B C 1
ATOM 5482 O O . GLN B 1 217 ? -0.999 17.828 -11.273 1 96.19 217 GLN B O 1
ATOM 5487 N N . GLN B 1 218 ? -1.895 19.828 -11.859 1 96.12 218 GLN B N 1
ATOM 5488 C CA . GLN B 1 218 ? -1.557 20.438 -10.578 1 96.12 218 GLN B CA 1
ATOM 5489 C C . GLN B 1 218 ? -2.279 19.734 -9.43 1 96.12 218 GLN B C 1
ATOM 5491 O O . GLN B 1 218 ? -1.69 19.5 -8.375 1 96.12 218 GLN B O 1
ATOM 5496 N N . LEU B 1 219 ? -3.533 19.453 -9.648 1 97.44 219 LEU B N 1
ATOM 5497 C CA . LEU B 1 219 ? -4.285 18.734 -8.625 1 97.44 219 LEU B CA 1
ATOM 5498 C C . LEU B 1 219 ? -3.688 17.359 -8.367 1 97.44 219 LEU B C 1
ATOM 5500 O O . LEU B 1 219 ? -3.551 16.938 -7.215 1 97.44 219 LEU B O 1
ATOM 5504 N N . GLY B 1 220 ? -3.361 16.656 -9.477 1 97.88 220 GLY B N 1
ATOM 5505 C CA . GLY B 1 220 ? -2.725 15.352 -9.344 1 97.88 220 GLY B CA 1
ATOM 5506 C C . GLY B 1 220 ? -1.433 15.391 -8.555 1 97.88 220 GLY B C 1
ATOM 5507 O O . GLY B 1 220 ? -1.192 14.539 -7.699 1 97.88 220 GLY B O 1
ATOM 5508 N N . ARG B 1 221 ? -0.641 16.375 -8.797 1 98.25 221 ARG B N 1
ATOM 5509 C CA . ARG B 1 221 ? 0.621 16.547 -8.086 1 98.25 221 ARG B CA 1
ATOM 5510 C C . ARG B 1 221 ? 0.381 16.844 -6.605 1 98.25 221 ARG B C 1
ATOM 5512 O O . ARG B 1 221 ? 1.079 16.312 -5.742 1 98.25 221 ARG B O 1
ATOM 5519 N N . LYS B 1 222 ? -0.587 17.672 -6.391 1 98.25 222 LYS B N 1
ATOM 5520 C CA . LYS B 1 222 ? -0.913 18 -5.004 1 98.25 222 LYS B CA 1
ATOM 5521 C C . LYS B 1 222 ? -1.327 16.75 -4.23 1 98.25 222 LYS B C 1
ATOM 5523 O O . LYS B 1 222 ? -0.801 16.484 -3.148 1 98.25 222 LYS B O 1
ATOM 5528 N N . VAL B 1 223 ? -2.25 16.031 -4.789 1 98.62 223 VAL B N 1
ATOM 5529 C CA . VAL B 1 223 ? -2.777 14.852 -4.129 1 98.62 223 VAL B CA 1
ATOM 5530 C C . VAL B 1 223 ? -1.663 13.82 -3.947 1 98.62 223 VAL B C 1
ATOM 5532 O O . VAL B 1 223 ? -1.557 13.188 -2.893 1 98.62 223 VAL B O 1
ATOM 5535 N N . TYR B 1 224 ? -0.822 13.625 -4.969 1 98.44 224 TYR B N 1
ATOM 5536 C CA . TYR B 1 224 ? 0.279 12.672 -4.906 1 98.44 224 TYR B CA 1
ATOM 5537 C C . TYR B 1 224 ? 1.214 12.992 -3.746 1 98.44 224 TYR B C 1
ATOM 5539 O O . TYR B 1 224 ? 1.562 12.109 -2.959 1 98.44 224 TYR B O 1
ATOM 5547 N N . TYR B 1 225 ? 1.605 14.195 -3.607 1 98.69 225 TYR B N 1
ATOM 5548 C CA . TYR B 1 225 ? 2.588 14.547 -2.588 1 98.69 225 TYR B CA 1
ATOM 5549 C C . TYR B 1 225 ? 1.954 14.562 -1.202 1 98.69 225 TYR B C 1
ATOM 5551 O O . TYR B 1 225 ? 2.611 14.25 -0.207 1 98.69 225 TYR B O 1
ATOM 5559 N N . LEU B 1 226 ? 0.648 14.945 -1.119 1 98.69 226 LEU B N 1
ATOM 5560 C CA . LEU B 1 226 ? -0.032 14.789 0.162 1 98.69 226 LEU B CA 1
ATOM 5561 C C . LEU B 1 226 ? 0.033 13.336 0.635 1 98.69 226 LEU B C 1
ATOM 5563 O O . LEU B 1 226 ? 0.286 13.078 1.812 1 98.69 226 LEU B O 1
ATOM 5567 N N . LEU B 1 227 ? -0.169 12.453 -0.278 1 98.5 227 LEU B N 1
ATOM 5568 C CA . LEU B 1 227 ? -0.146 11.031 0.058 1 98.5 227 LEU B CA 1
ATOM 5569 C C . LEU B 1 227 ? 1.278 10.562 0.332 1 98.5 227 LEU B C 1
ATOM 5571 O O . LEU B 1 227 ? 1.501 9.711 1.197 1 98.5 227 LEU B O 1
ATOM 5575 N N . LEU B 1 228 ? 2.242 11.062 -0.42 1 98.31 228 LEU B N 1
ATOM 5576 C CA . LEU B 1 228 ? 3.641 10.719 -0.193 1 98.31 228 LEU B CA 1
ATOM 5577 C C . LEU B 1 228 ? 4.078 11.102 1.216 1 98.31 228 LEU B C 1
ATOM 5579 O O . LEU B 1 228 ? 4.711 10.312 1.915 1 98.31 228 LEU B O 1
ATOM 5583 N N . LEU B 1 229 ? 3.723 12.305 1.632 1 97.88 229 LEU B N 1
ATOM 5584 C CA . LEU B 1 229 ? 4.055 12.766 2.975 1 97.88 229 LEU B CA 1
ATOM 5585 C C . LEU B 1 229 ? 3.416 11.875 4.031 1 97.88 229 LEU B C 1
ATOM 5587 O O . LEU B 1 229 ? 4.07 11.5 5.008 1 97.88 229 LEU B O 1
ATOM 5591 N N . THR B 1 230 ? 2.184 11.578 3.811 1 97.69 230 THR B N 1
ATOM 5592 C CA . THR B 1 230 ? 1.428 10.758 4.754 1 97.69 230 THR B CA 1
ATOM 5593 C C . THR B 1 230 ? 2.039 9.359 4.867 1 97.69 230 THR B C 1
ATOM 5595 O O . THR B 1 230 ? 2.174 8.828 5.969 1 97.69 230 THR B O 1
ATOM 5598 N N . GLU B 1 231 ? 2.379 8.75 3.717 1 96.88 231 GLU B N 1
ATOM 5599 C CA . GLU B 1 231 ? 2.965 7.414 3.715 1 96.88 231 GLU B CA 1
ATOM 5600 C C . GLU B 1 231 ? 4.301 7.395 4.449 1 96.88 231 GLU B C 1
ATOM 5602 O O . GLU B 1 231 ? 4.594 6.461 5.199 1 96.88 231 GLU B O 1
ATOM 5607 N N . ARG B 1 232 ? 5.133 8.375 4.238 1 96.06 232 ARG B N 1
ATOM 5608 C CA . ARG B 1 232 ? 6.438 8.43 4.891 1 96.06 232 ARG B CA 1
ATOM 5609 C C . ARG B 1 232 ? 6.289 8.586 6.398 1 96.06 232 ARG B C 1
ATOM 5611 O O . ARG B 1 232 ? 7.047 7.988 7.168 1 96.06 232 ARG B O 1
ATOM 5618 N N . TYR B 1 233 ? 5.305 9.422 6.816 1 95.19 233 TYR B N 1
ATOM 5619 C CA . TYR B 1 233 ? 5.027 9.539 8.242 1 95.19 233 TYR B CA 1
ATOM 5620 C C . TYR B 1 233 ? 4.656 8.188 8.836 1 95.19 233 TYR B C 1
ATOM 5622 O O . TYR B 1 233 ? 5.23 7.766 9.852 1 95.19 233 TYR B O 1
ATOM 5630 N N . PHE B 1 234 ? 3.76 7.441 8.211 1 94.81 234 PHE B N 1
ATOM 5631 C CA . PHE B 1 234 ? 3.283 6.168 8.734 1 94.81 234 PHE B CA 1
ATOM 5632 C C . PHE B 1 234 ? 4.387 5.117 8.688 1 94.81 234 PHE B C 1
ATOM 5634 O O . PHE B 1 234 ? 4.449 4.234 9.555 1 94.81 234 PHE B O 1
ATOM 5641 N N . SER B 1 235 ? 5.238 5.164 7.672 1 94 235 SER B N 1
ATOM 5642 C CA . SER B 1 235 ? 6.27 4.148 7.492 1 94 235 SER B CA 1
ATOM 5643 C C . SER B 1 235 ? 7.184 4.066 8.711 1 94 235 SER B C 1
ATOM 5645 O O . SER B 1 235 ? 7.68 2.992 9.047 1 94 235 SER B O 1
ATOM 5647 N N . VAL B 1 236 ? 7.406 5.199 9.383 1 91.62 236 VAL B N 1
ATOM 5648 C CA . VAL B 1 236 ? 8.266 5.258 10.555 1 91.62 236 VAL B CA 1
ATOM 5649 C C . VAL B 1 236 ? 7.684 4.398 11.672 1 91.62 236 VAL B C 1
ATOM 5651 O O . VAL B 1 236 ? 8.422 3.756 12.422 1 91.62 236 VAL B O 1
ATOM 5654 N N . TYR B 1 237 ? 6.402 4.32 11.688 1 89.44 237 TYR B N 1
ATOM 5655 C CA . TYR B 1 237 ? 5.781 3.684 12.836 1 89.44 237 TYR B CA 1
ATOM 5656 C C . TYR B 1 237 ? 5.242 2.305 12.477 1 89.44 237 TYR B C 1
ATOM 5658 O O . TYR B 1 237 ? 5.059 1.454 13.352 1 89.44 237 TYR B O 1
ATOM 5666 N N . THR B 1 238 ? 4.945 2.111 11.211 1 89.31 238 THR B N 1
ATOM 5667 C CA . THR B 1 238 ? 4.547 0.776 10.781 1 89.31 238 THR B CA 1
ATOM 5668 C C . THR B 1 238 ? 5.77 -0.102 10.539 1 89.31 238 THR B C 1
ATOM 5670 O O . THR B 1 238 ? 5.648 -1.321 10.406 1 89.31 238 THR B O 1
ATOM 5673 N N . HIS B 1 239 ? 6.941 0.53 10.367 1 88.94 239 HIS B N 1
ATOM 5674 C CA . HIS B 1 239 ? 8.203 -0.163 10.117 1 88.94 239 HIS B CA 1
ATOM 5675 C C . HIS B 1 239 ? 8.156 -0.91 8.781 1 88.94 239 HIS B C 1
ATOM 5677 O O . HIS B 1 239 ? 8.562 -2.072 8.711 1 88.94 239 HIS B O 1
ATOM 5683 N N . CYS B 1 240 ? 7.559 -0.304 7.82 1 89.62 240 CYS B N 1
ATOM 5684 C CA . CYS B 1 240 ? 7.508 -0.865 6.477 1 89.62 240 CYS B CA 1
ATOM 5685 C C . CYS B 1 240 ? 7.926 0.167 5.438 1 89.62 240 CYS B C 1
ATOM 5687 O O . CYS B 1 240 ? 7.609 1.351 5.566 1 89.62 240 CYS B O 1
ATOM 5689 N N . ALA B 1 241 ? 8.516 -0.337 4.402 1 88.81 241 ALA B N 1
ATOM 5690 C CA . ALA B 1 241 ? 9.023 0.544 3.355 1 88.81 241 ALA B CA 1
ATOM 5691 C C . ALA B 1 241 ? 7.887 1.265 2.639 1 88.81 241 ALA B C 1
ATOM 5693 O O . ALA B 1 241 ? 6.754 0.775 2.609 1 88.81 241 ALA B O 1
ATOM 5694 N N . THR B 1 242 ? 8.211 2.393 2.094 1 91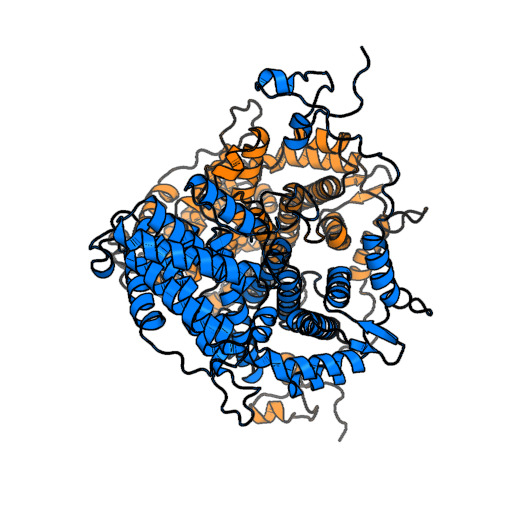.69 242 THR B N 1
ATOM 5695 C CA . THR B 1 242 ? 7.234 3.201 1.374 1 91.69 242 THR B CA 1
ATOM 5696 C C . THR B 1 242 ? 7.195 2.816 -0.102 1 91.69 242 THR B C 1
ATOM 5698 O O . THR B 1 242 ? 8.188 2.318 -0.646 1 91.69 242 THR B O 1
ATOM 5701 N N . SER B 1 243 ? 6.066 3.02 -0.686 1 92.62 243 SER B N 1
ATOM 5702 C CA . SER B 1 243 ? 5.926 2.693 -2.102 1 92.62 243 SER B CA 1
ATOM 5703 C C . SER B 1 243 ? 6.09 3.936 -2.973 1 92.62 243 SER B C 1
ATOM 5705 O O . SER B 1 243 ? 6.656 3.863 -4.066 1 92.62 243 SER B O 1
ATOM 5707 N N . LEU B 1 244 ? 5.637 5.121 -2.527 1 94.75 244 LEU B N 1
ATOM 5708 C CA . LEU B 1 244 ? 5.699 6.348 -3.318 1 94.75 244 LEU B CA 1
ATOM 5709 C C . LEU B 1 244 ? 7.074 7 -3.195 1 94.75 244 LEU B C 1
ATOM 5711 O O . LEU B 1 244 ? 7.738 6.867 -2.166 1 94.75 244 LEU B O 1
ATOM 5715 N N . ASP B 1 245 ? 7.5 7.641 -4.234 1 93.19 245 ASP B N 1
ATOM 5716 C CA . ASP B 1 245 ? 8.781 8.336 -4.262 1 93.19 245 ASP B CA 1
ATOM 5717 C C . ASP B 1 245 ? 8.68 9.641 -5.055 1 93.19 245 ASP B C 1
ATOM 5719 O O . ASP B 1 245 ? 7.609 9.984 -5.562 1 93.19 245 ASP B O 1
ATOM 5723 N N . THR B 1 246 ? 9.805 10.391 -4.938 1 93.38 246 THR B N 1
ATOM 5724 C CA . THR B 1 246 ? 9.812 11.672 -5.641 1 93.38 246 THR B CA 1
ATOM 5725 C C . THR B 1 246 ? 10.07 11.461 -7.133 1 93.38 246 THR B C 1
ATOM 5727 O O . THR B 1 246 ? 11.062 11.945 -7.672 1 93.38 246 THR B O 1
ATOM 5730 N N . THR B 1 247 ? 9.133 10.789 -7.801 1 91.69 247 THR B N 1
ATOM 5731 C CA . THR B 1 247 ? 9.297 10.398 -9.195 1 91.69 247 THR B CA 1
ATOM 5732 C C . THR B 1 247 ? 8.648 11.422 -10.125 1 91.69 247 THR B C 1
ATOM 5734 O O . THR B 1 247 ? 8.852 11.383 -11.336 1 91.69 247 THR B O 1
ATOM 5737 N N . ILE B 1 248 ? 7.859 12.328 -9.602 1 95.56 248 ILE B N 1
ATOM 5738 C CA . ILE B 1 248 ? 7.215 13.367 -10.398 1 95.56 248 ILE B CA 1
ATOM 5739 C C . ILE B 1 248 ? 7.535 14.742 -9.82 1 95.56 248 ILE B C 1
ATOM 5741 O O . ILE B 1 248 ? 7.922 14.859 -8.656 1 95.56 248 ILE B O 1
ATOM 5745 N N . ALA B 1 249 ? 7.355 15.742 -10.602 1 96.5 249 ALA B N 1
ATOM 5746 C CA . ALA B 1 249 ? 7.578 17.109 -10.133 1 96.5 249 ALA B CA 1
ATOM 5747 C C . ALA B 1 249 ? 6.504 17.531 -9.141 1 96.5 249 ALA B C 1
ATOM 5749 O O . ALA B 1 249 ? 5.34 17.156 -9.273 1 96.5 249 ALA B O 1
ATOM 5750 N N . PRO B 1 250 ? 6.918 18.281 -8.078 1 97.38 250 PRO B N 1
ATOM 5751 C CA . PRO B 1 250 ? 5.902 18.859 -7.195 1 97.38 250 PRO B CA 1
ATOM 5752 C C . PRO B 1 250 ? 5.004 19.875 -7.906 1 97.38 250 PRO B C 1
ATOM 5754 O O . PRO B 1 250 ? 5.285 20.266 -9.039 1 97.38 250 PRO B O 1
ATOM 5757 N N . PRO B 1 251 ? 3.855 20.203 -7.246 1 97 251 PRO B N 1
ATOM 5758 C CA . PRO B 1 251 ? 3.006 21.234 -7.848 1 97 251 PRO B CA 1
ATOM 5759 C C . PRO B 1 251 ? 3.73 22.562 -8.031 1 97 251 PRO B C 1
ATOM 5761 O O . PRO B 1 251 ? 4.555 22.938 -7.191 1 97 251 PRO B O 1
ATOM 5764 N N . GLN B 1 252 ? 3.363 23.266 -9.039 1 93.44 252 GLN B N 1
ATOM 5765 C CA . GLN B 1 252 ? 3.994 24.547 -9.336 1 93.44 252 GLN B CA 1
ATOM 5766 C C . GLN B 1 252 ? 3.467 25.641 -8.414 1 93.44 252 GLN B C 1
ATOM 5768 O O . GLN B 1 252 ? 2.271 25.688 -8.109 1 93.44 252 GLN B O 1
ATOM 5773 N N . PRO B 1 253 ? 4.492 26.391 -8.016 1 88 253 PRO B N 1
ATOM 5774 C CA . PRO B 1 253 ? 4.035 27.531 -7.215 1 88 253 PRO B CA 1
ATOM 5775 C C . PRO B 1 253 ? 3.131 28.469 -7.996 1 88 253 PRO B C 1
ATOM 5777 O O . PRO B 1 253 ? 3.283 28.609 -9.211 1 88 253 PRO B O 1
ATOM 5780 N N . GLU B 1 254 ? 2.09 28.844 -7.406 1 77.25 254 GLU B N 1
ATOM 5781 C CA . GLU B 1 254 ? 1.184 29.797 -8.039 1 77.25 254 GLU B CA 1
ATOM 5782 C C . GLU B 1 254 ? 1.412 31.203 -7.504 1 77.25 254 GLU B C 1
ATOM 5784 O O . GLU B 1 254 ? 1.692 31.391 -6.32 1 77.25 254 GLU B O 1
ATOM 5789 N N . ASN B 1 255 ? 1.603 32.094 -8.43 1 79.81 255 ASN B N 1
ATOM 5790 C CA . ASN B 1 255 ? 1.6 33.469 -7.996 1 79.81 255 ASN B CA 1
ATOM 5791 C C . ASN B 1 255 ? 0.189 33.969 -7.664 1 79.81 255 ASN B C 1
ATOM 5793 O O . ASN B 1 255 ? -0.59 34.281 -8.562 1 79.81 255 ASN B O 1
ATOM 5797 N N . VAL B 1 256 ? -0.048 33.844 -6.43 1 81.44 256 VAL B N 1
ATOM 5798 C CA . VAL B 1 256 ? -1.406 34.188 -6.043 1 81.44 256 VAL B CA 1
ATOM 5799 C C . VAL B 1 256 ? -1.384 35.5 -5.254 1 81.44 256 VAL B C 1
ATOM 5801 O O . VAL B 1 256 ? -0.433 35.781 -4.516 1 81.44 256 VAL B O 1
ATOM 5804 N N . THR B 1 257 ? -2.404 36.312 -5.449 1 81.19 257 THR B N 1
ATOM 5805 C CA . THR B 1 257 ? -2.574 37.562 -4.699 1 81.19 257 THR B CA 1
ATOM 5806 C C . THR B 1 257 ? -3.195 37.281 -3.334 1 81.19 257 THR B C 1
ATOM 5808 O O . THR B 1 257 ? -2.949 38.031 -2.375 1 81.19 257 THR B O 1
ATOM 5811 N N . ASP B 1 258 ? -3.881 36.312 -3.195 1 85.12 258 ASP B N 1
ATOM 5812 C CA . ASP B 1 258 ? -4.512 35.906 -1.943 1 85.12 258 ASP B CA 1
ATOM 5813 C C . ASP B 1 258 ? -3.621 34.938 -1.16 1 85.12 258 ASP B C 1
ATOM 5815 O O . ASP B 1 258 ? -3.428 33.812 -1.566 1 85.12 258 ASP B O 1
ATOM 5819 N N . PRO B 1 259 ? -3.102 35.406 -0.028 1 82.62 259 PRO B N 1
ATOM 5820 C CA . PRO B 1 259 ? -2.197 34.562 0.759 1 82.62 259 PRO B CA 1
ATOM 5821 C C . PRO B 1 259 ? -2.836 33.219 1.187 1 82.62 259 PRO B C 1
ATOM 5823 O O . PRO B 1 259 ? -2.129 32.25 1.442 1 82.62 259 PRO B O 1
ATOM 5826 N N . ARG B 1 260 ? -4.121 33.25 1.251 1 82.62 260 ARG B N 1
ATOM 5827 C CA . ARG B 1 260 ? -4.84 32.031 1.653 1 82.62 260 ARG B CA 1
ATOM 5828 C C . ARG B 1 260 ? -4.656 30.938 0.63 1 82.62 260 ARG B C 1
ATOM 5830 O O . ARG B 1 260 ? -4.883 29.766 0.936 1 82.62 260 ARG B O 1
ATOM 5837 N N . LEU B 1 261 ? -4.211 31.25 -0.5 1 88.25 261 LEU B N 1
ATOM 5838 C CA . LEU B 1 261 ? -4.066 30.281 -1.589 1 88.25 261 LEU B CA 1
ATOM 5839 C C . LEU B 1 261 ? -2.596 30.016 -1.882 1 88.25 261 LEU B C 1
ATOM 5841 O O . LEU B 1 261 ? -2.27 29.328 -2.855 1 88.25 261 LEU B O 1
ATOM 5845 N N . SER B 1 262 ? -1.793 30.5 -1.019 1 89.25 262 SER B N 1
ATOM 5846 C CA . SER B 1 262 ? -0.361 30.281 -1.198 1 89.25 262 SER B CA 1
ATOM 5847 C C . SER B 1 262 ? 0.012 28.812 -0.993 1 89.25 262 SER B C 1
ATOM 5849 O O . SER B 1 262 ? -0.505 28.156 -0.086 1 89.25 262 SER B O 1
ATOM 5851 N N . LEU B 1 263 ? 0.895 28.281 -1.833 1 93.38 263 LEU B N 1
ATOM 5852 C CA . LEU B 1 263 ? 1.373 26.906 -1.711 1 93.38 263 LEU B CA 1
ATOM 5853 C C . LEU B 1 263 ? 2.723 26.859 -1.003 1 93.38 263 LEU B C 1
ATOM 5855 O O . LEU B 1 263 ? 3.352 25.797 -0.919 1 93.38 263 LEU B O 1
ATOM 5859 N N . ASP B 1 264 ? 3.156 27.953 -0.407 1 91.31 264 ASP B N 1
ATOM 5860 C CA . ASP B 1 264 ? 4.496 28.047 0.161 1 91.31 264 ASP B CA 1
ATOM 5861 C C . ASP B 1 264 ? 4.684 27.047 1.299 1 91.31 264 ASP B C 1
ATOM 5863 O O . ASP B 1 264 ? 5.688 26.328 1.353 1 91.31 264 ASP B O 1
ATOM 5867 N N . SER B 1 265 ? 3.752 27.062 2.186 1 93.31 265 SER B N 1
ATOM 5868 C CA . SER B 1 265 ? 3.848 26.141 3.318 1 93.31 265 SER B CA 1
ATOM 5869 C C . SER B 1 265 ? 3.83 24.688 2.857 1 93.31 265 SER B C 1
ATOM 5871 O O . SER B 1 265 ? 4.586 23.859 3.369 1 93.31 265 SER B O 1
ATOM 5873 N N . PHE B 1 266 ? 2.967 24.422 1.906 1 95.81 266 PHE B N 1
ATOM 5874 C CA . PHE B 1 266 ? 2.859 23.062 1.394 1 95.81 266 PHE B CA 1
ATOM 5875 C C . PHE B 1 266 ? 4.152 22.641 0.705 1 95.81 266 PHE B C 1
ATOM 5877 O O . PHE B 1 266 ? 4.641 21.531 0.918 1 95.81 266 PHE B O 1
ATOM 5884 N N . LEU B 1 267 ? 4.695 23.453 -0.122 1 95.69 267 LEU B N 1
ATOM 5885 C CA . LEU B 1 267 ? 5.934 23.156 -0.835 1 95.69 267 LEU B CA 1
ATOM 5886 C C . LEU B 1 267 ? 7.09 22.969 0.14 1 95.69 267 LEU B C 1
ATOM 5888 O O . LEU B 1 267 ? 7.961 22.125 -0.08 1 95.69 267 LEU B O 1
ATOM 5892 N N . GLU B 1 268 ? 7.098 23.734 1.197 1 94.88 268 GLU B N 1
ATOM 5893 C CA . GLU B 1 268 ? 8.117 23.547 2.225 1 94.88 268 GLU B CA 1
ATOM 5894 C C . GLU B 1 268 ? 7.957 22.188 2.91 1 94.88 268 GLU B C 1
ATOM 5896 O O . GLU B 1 268 ? 8.945 21.531 3.23 1 94.88 268 GLU B O 1
ATOM 5901 N N . MET B 1 269 ? 6.738 21.844 3.148 1 96.5 269 MET B N 1
ATOM 5902 C CA . MET B 1 269 ? 6.484 20.531 3.742 1 96.5 269 MET B CA 1
ATOM 5903 C C . MET B 1 269 ? 6.977 19.406 2.826 1 96.5 269 MET B C 1
ATOM 5905 O O . MET B 1 269 ? 7.543 18.422 3.295 1 96.5 269 MET B O 1
ATOM 5909 N N . ILE B 1 270 ? 6.676 19.516 1.536 1 97.25 270 ILE B N 1
ATOM 5910 C CA . ILE B 1 270 ? 7.18 18.562 0.563 1 97.25 270 ILE B CA 1
ATOM 5911 C C . ILE B 1 270 ? 8.703 18.469 0.661 1 97.25 270 ILE B C 1
ATOM 5913 O O . ILE B 1 270 ? 9.266 17.375 0.689 1 97.25 270 ILE B O 1
ATOM 5917 N N . ARG B 1 271 ? 9.359 19.594 0.791 1 95.31 271 ARG B N 1
ATOM 5918 C CA . ARG B 1 271 ? 10.812 19.641 0.89 1 95.31 271 ARG B CA 1
ATOM 5919 C C . ARG B 1 271 ? 11.297 18.922 2.145 1 95.31 271 ARG B C 1
ATOM 5921 O O . ARG B 1 271 ? 12.219 18.094 2.082 1 95.31 271 ARG B O 1
ATOM 5928 N N . VAL B 1 272 ? 10.664 19.172 3.215 1 96.19 272 VAL B N 1
ATOM 5929 C CA . VAL B 1 272 ? 11.055 18.594 4.5 1 96.19 272 VAL B CA 1
ATOM 5930 C C . VAL B 1 272 ? 11 17.078 4.422 1 96.19 272 VAL B C 1
ATOM 5932 O O . VAL B 1 272 ? 11.867 16.391 4.969 1 96.19 272 VAL B O 1
ATOM 5935 N N . PHE B 1 273 ? 10.055 16.516 3.701 1 96.88 273 PHE B N 1
ATOM 5936 C CA . PHE B 1 273 ? 9.844 15.078 3.658 1 96.88 273 PHE B CA 1
ATOM 5937 C C . PHE B 1 273 ? 10.586 14.461 2.479 1 96.88 273 PHE B C 1
ATOM 5939 O O . PHE B 1 273 ? 10.656 13.234 2.357 1 96.88 273 PHE B O 1
ATOM 5946 N N . THR B 1 274 ? 11.133 15.266 1.598 1 95.88 274 THR B N 1
ATOM 5947 C CA . THR B 1 274 ? 11.781 14.68 0.429 1 95.88 274 THR B CA 1
ATOM 5948 C C . THR B 1 274 ? 13.297 14.883 0.499 1 95.88 274 THR B C 1
ATOM 5950 O O . THR B 1 274 ? 14.055 14.141 -0.129 1 95.88 274 THR B O 1
ATOM 5953 N N . VAL B 1 275 ? 13.742 15.805 1.313 1 94.69 275 VAL B N 1
ATOM 5954 C CA . VAL B 1 275 ? 15.172 16.031 1.504 1 94.69 275 VAL B CA 1
ATOM 5955 C C . VAL B 1 275 ? 15.836 14.75 1.991 1 94.69 275 VAL B C 1
ATOM 5957 O O . VAL B 1 275 ? 16.875 14.336 1.462 1 94.69 275 VAL B O 1
ATOM 5960 N N . PRO B 1 276 ? 15.312 14.055 3.006 1 93.56 276 PRO B N 1
ATOM 5961 C CA . PRO B 1 276 ? 15.953 12.82 3.473 1 93.56 276 PRO B CA 1
ATOM 5962 C C . PRO B 1 276 ? 16.016 11.742 2.395 1 93.56 276 PRO B C 1
ATOM 5964 O O . PRO B 1 276 ? 16.906 10.898 2.404 1 93.56 276 PRO B O 1
ATOM 5967 N N . GLY B 1 277 ? 14.969 11.773 1.487 1 90.81 277 GLY B N 1
ATOM 5968 C CA . GLY B 1 277 ? 14.898 10.766 0.436 1 90.81 277 GLY B CA 1
ATOM 5969 C C . GLY B 1 277 ? 14.242 9.477 0.885 1 90.81 277 GLY B C 1
ATOM 5970 O O . GLY B 1 277 ? 14.102 9.234 2.084 1 90.81 277 GLY B O 1
ATOM 5971 N N . LYS B 1 278 ? 13.906 8.703 -0.055 1 89.56 278 LYS B N 1
ATOM 5972 C CA . LYS B 1 278 ? 13.195 7.449 0.208 1 89.56 278 LYS B CA 1
ATOM 5973 C C . LYS B 1 278 ? 14.094 6.461 0.948 1 89.56 278 LYS B C 1
ATOM 5975 O O . LYS B 1 278 ? 13.617 5.695 1.789 1 89.56 278 LYS B O 1
ATOM 5980 N N . CYS B 1 279 ? 15.375 6.402 0.619 1 86 279 CYS B N 1
ATOM 5981 C CA . CYS B 1 279 ? 16.312 5.473 1.229 1 86 279 CYS B CA 1
ATOM 5982 C C . CYS B 1 279 ? 16.406 5.691 2.736 1 86 279 CYS B C 1
ATOM 5984 O O . CYS B 1 279 ? 16.578 4.738 3.496 1 86 279 CYS B O 1
ATOM 5986 N N . PHE B 1 280 ? 16.359 6.906 3.168 1 90.88 280 PHE B N 1
ATOM 5987 C CA . PHE B 1 280 ? 16.391 7.242 4.586 1 90.88 280 PHE B CA 1
ATOM 5988 C C . PHE B 1 280 ? 15.195 6.629 5.316 1 90.88 280 PHE B C 1
ATOM 5990 O O . PHE B 1 280 ? 15.367 5.953 6.332 1 90.88 280 PHE B O 1
ATOM 5997 N N . PHE B 1 281 ? 13.984 6.82 4.781 1 91.25 281 PHE B N 1
ATOM 5998 C CA . PHE B 1 281 ? 12.773 6.324 5.418 1 91.25 281 PHE B CA 1
ATOM 5999 C C . PHE B 1 281 ? 12.719 4.801 5.375 1 91.25 281 PHE B C 1
ATOM 6001 O O . PHE B 1 281 ? 12.25 4.164 6.32 1 91.25 281 PHE B O 1
ATOM 6008 N N . ASP B 1 282 ? 13.172 4.242 4.277 1 87.5 282 ASP B N 1
ATOM 6009 C CA . ASP B 1 282 ? 13.219 2.789 4.176 1 87.5 282 ASP B CA 1
ATOM 6010 C C . ASP B 1 282 ? 14.188 2.193 5.195 1 87.5 282 ASP B C 1
ATOM 6012 O O . ASP B 1 282 ? 13.93 1.126 5.754 1 87.5 282 ASP B O 1
ATOM 6016 N N . ALA B 1 283 ? 15.297 2.863 5.387 1 87 283 ALA B N 1
ATOM 6017 C CA . ALA B 1 283 ? 16.281 2.408 6.375 1 87 283 ALA B CA 1
ATOM 6018 C C . ALA B 1 283 ? 15.695 2.465 7.785 1 87 283 ALA B C 1
ATOM 6020 O O . ALA B 1 283 ? 15.945 1.574 8.602 1 87 283 ALA B O 1
ATOM 6021 N N . LEU B 1 284 ? 15.023 3.551 8.031 1 87.31 284 LEU B N 1
ATOM 6022 C CA . LEU B 1 284 ? 14.375 3.689 9.328 1 87.31 284 LEU B CA 1
ATOM 6023 C C . LEU B 1 284 ? 13.375 2.559 9.562 1 87.31 284 LEU B C 1
ATOM 6025 O O . LEU B 1 284 ? 13.258 2.051 10.68 1 87.31 284 LEU B O 1
ATOM 6029 N N . ALA B 1 285 ? 12.75 2.205 8.508 1 81 285 ALA B N 1
ATOM 6030 C CA . ALA B 1 285 ? 11.656 1.238 8.602 1 81 285 ALA B CA 1
ATOM 6031 C C . ALA B 1 285 ? 12.195 -0.186 8.703 1 81 285 ALA B C 1
ATOM 6033 O O . ALA B 1 285 ? 11.586 -1.039 9.352 1 81 285 ALA B O 1
ATOM 6034 N N . THR B 1 286 ? 13.289 -0.649 7.988 1 73.56 286 THR B N 1
ATOM 6035 C CA . THR B 1 286 ? 13.727 -2.037 7.875 1 73.56 286 THR B CA 1
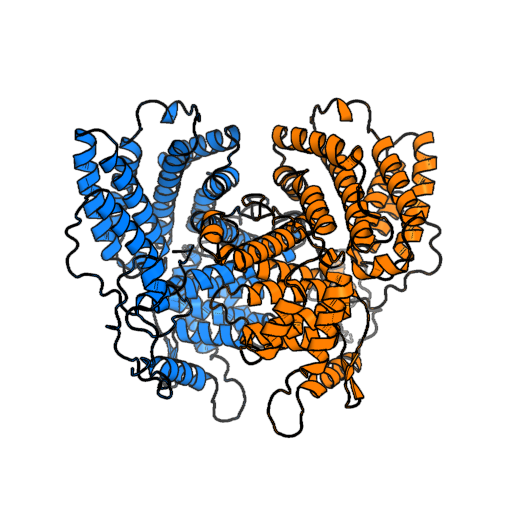ATOM 6036 C C . THR B 1 286 ? 15.031 -2.258 8.633 1 73.56 286 THR B C 1
ATOM 6038 O O . THR B 1 286 ? 15.516 -3.387 8.734 1 73.56 286 THR B O 1
ATOM 6041 N N . ASP B 1 287 ? 15.492 -1.451 9.203 1 64.19 287 ASP B N 1
ATOM 6042 C CA . ASP B 1 287 ? 16.797 -1.515 9.875 1 64.19 287 ASP B CA 1
ATOM 6043 C C . ASP B 1 287 ? 17.875 -2.008 8.922 1 64.19 287 ASP B C 1
ATOM 6045 O O . ASP B 1 287 ? 18.844 -2.648 9.352 1 64.19 287 ASP B O 1
ATOM 6049 N N . SER B 1 288 ? 17.594 -2.121 7.547 1 63.34 288 SER B N 1
ATOM 6050 C CA . SER B 1 288 ? 18.562 -2.562 6.543 1 63.34 288 SER B CA 1
ATOM 6051 C C . SER B 1 288 ? 18.984 -1.408 5.648 1 63.34 288 SER B C 1
ATOM 6053 O O . SER B 1 288 ? 18.156 -0.76 5.016 1 63.34 288 SER B O 1
ATOM 6055 N N . ALA B 1 289 ? 20.016 -0.778 6.008 1 59.69 289 ALA B N 1
ATOM 6056 C CA . ALA B 1 289 ? 20.328 0.417 5.227 1 59.69 289 ALA B CA 1
ATOM 6057 C C . ALA B 1 289 ? 21.547 0.197 4.348 1 59.69 289 ALA B C 1
ATOM 6059 O O . ALA B 1 289 ? 22.469 -0.541 4.719 1 59.69 289 ALA B O 1
ATOM 6060 N N . ASN B 1 290 ? 21.234 0.362 3.113 1 66.75 290 ASN B N 1
ATOM 6061 C CA . ASN B 1 290 ? 22.406 0.66 2.314 1 66.75 290 ASN B CA 1
ATOM 6062 C C . ASN B 1 290 ? 23.172 1.864 2.865 1 66.75 290 ASN B C 1
ATOM 6064 O O . ASN B 1 290 ? 22.688 2.992 2.807 1 66.75 290 ASN B O 1
ATOM 6068 N N . VAL B 1 291 ? 24.344 1.679 3.262 1 66 291 VAL B N 1
ATOM 6069 C CA . VAL B 1 291 ? 25.125 2.631 4.039 1 66 291 VAL B CA 1
ATOM 6070 C C . VAL B 1 291 ? 25.359 3.902 3.227 1 66 291 VAL B C 1
ATOM 6072 O O . VAL B 1 291 ? 25.219 5.012 3.748 1 66 291 VAL B O 1
ATOM 6075 N N . THR B 1 292 ? 25.609 3.812 1.975 1 67.94 292 THR B N 1
ATOM 6076 C CA . THR B 1 292 ? 25.953 4.973 1.16 1 67.94 292 THR B CA 1
ATOM 6077 C C . THR B 1 292 ? 24.75 5.891 0.985 1 67.94 292 THR B C 1
ATOM 6079 O O . THR B 1 292 ? 24.859 7.105 1.17 1 67.94 292 THR B O 1
ATOM 6082 N N . CYS B 1 293 ? 23.688 5.379 0.717 1 72.5 293 CYS B N 1
ATOM 6083 C CA . CYS B 1 293 ? 22.469 6.152 0.491 1 72.5 293 CYS B CA 1
ATOM 6084 C C . CYS B 1 293 ? 22 6.805 1.782 1 72.5 293 CYS B C 1
ATOM 6086 O O . CYS B 1 293 ? 21.547 7.953 1.774 1 72.5 293 CYS B O 1
ATOM 6088 N N . THR B 1 294 ? 22.359 6.16 2.67 1 78.5 294 THR B N 1
ATOM 6089 C CA . THR B 1 294 ? 21.922 6.664 3.965 1 78.5 294 THR B CA 1
ATOM 6090 C C . THR B 1 294 ? 22.812 7.809 4.434 1 78.5 294 THR B C 1
ATOM 6092 O O . THR B 1 294 ? 22.328 8.812 4.957 1 78.5 294 THR B O 1
ATOM 6095 N N . GLU B 1 295 ? 24.125 7.707 4.18 1 80.88 295 GLU B N 1
ATOM 6096 C CA . GLU B 1 295 ? 25.047 8.758 4.605 1 80.88 295 GLU B CA 1
ATOM 6097 C C . GLU B 1 295 ? 24.75 10.07 3.877 1 80.88 295 GLU B C 1
ATOM 6099 O O . GLU B 1 295 ? 24.766 11.141 4.484 1 80.88 295 GLU B O 1
ATOM 6104 N N . ASP B 1 296 ? 24.516 9.977 2.617 1 81.44 296 ASP B N 1
ATOM 6105 C CA . ASP B 1 296 ? 24.188 11.164 1.82 1 81.44 296 ASP B CA 1
ATOM 6106 C C . ASP B 1 296 ? 22.906 11.82 2.303 1 81.44 296 ASP B C 1
ATOM 6108 O O . ASP B 1 296 ? 22.797 13.047 2.344 1 81.44 296 ASP B O 1
ATOM 6112 N N . SER B 1 297 ? 22 10.961 2.6 1 84.94 297 SER B N 1
ATOM 6113 C CA . SER B 1 297 ? 20.734 11.461 3.102 1 84.94 297 SER B CA 1
ATOM 6114 C C . SER B 1 297 ? 20.906 12.195 4.426 1 84.94 297 SER B C 1
ATOM 6116 O O . SER B 1 297 ? 20.312 13.258 4.641 1 84.94 297 SER B O 1
ATOM 6118 N N . LEU B 1 298 ? 21.719 11.68 5.246 1 85.06 298 LEU B N 1
ATOM 6119 C CA . LEU B 1 298 ? 21.953 12.273 6.555 1 85.06 298 LEU B CA 1
ATOM 6120 C C . LEU B 1 298 ? 22.656 13.625 6.414 1 85.06 298 LEU B C 1
ATOM 6122 O O . LEU B 1 298 ? 22.297 14.586 7.102 1 85.06 298 LEU B O 1
ATOM 6126 N N . LYS B 1 299 ? 23.594 13.711 5.539 1 84.5 299 LYS B N 1
ATOM 6127 C CA . LYS B 1 299 ? 24.266 14.984 5.27 1 84.5 299 LYS B CA 1
ATOM 6128 C C . LYS B 1 299 ? 23.297 16.031 4.75 1 84.5 299 LYS B C 1
ATOM 6130 O O . LYS B 1 299 ? 23.359 17.188 5.148 1 84.5 299 LYS B O 1
ATOM 6135 N N . LYS B 1 300 ? 22.453 15.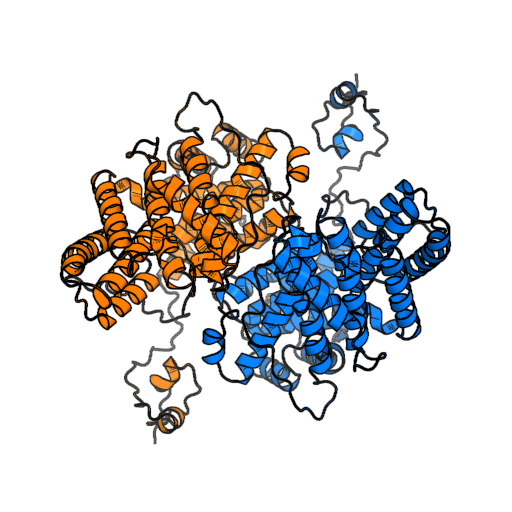586 3.926 1 88.25 300 LYS B N 1
ATOM 6136 C CA . LYS B 1 300 ? 21.453 16.5 3.367 1 88.25 300 LYS B CA 1
ATOM 6137 C C . LYS B 1 300 ? 20.5 16.984 4.449 1 88.25 300 LYS B C 1
ATOM 6139 O O . LYS B 1 300 ? 20.125 18.156 4.457 1 88.25 300 LYS B O 1
ATOM 6144 N N . ILE B 1 301 ? 20.094 16.109 5.312 1 90.44 301 ILE B N 1
ATOM 6145 C CA . ILE B 1 301 ? 19.203 16.484 6.406 1 90.44 301 ILE B CA 1
ATOM 6146 C C . ILE B 1 301 ? 19.859 17.562 7.266 1 90.44 301 ILE B C 1
ATOM 6148 O O . ILE B 1 301 ? 19.219 18.578 7.57 1 90.44 301 ILE B O 1
ATOM 6152 N N . TRP B 1 302 ? 21.062 17.453 7.527 1 84.62 302 TRP B N 1
ATOM 6153 C CA . TRP B 1 302 ? 21.766 18.406 8.391 1 84.62 302 TRP B CA 1
ATOM 6154 C C . TRP B 1 302 ? 21.969 19.734 7.672 1 84.62 302 TRP B C 1
ATOM 6156 O O . TRP B 1 302 ? 21.797 20.797 8.266 1 84.62 302 TRP B O 1
ATOM 6166 N N . ARG B 1 303 ? 22.266 19.609 6.492 1 85.69 303 ARG B N 1
ATOM 6167 C CA . ARG B 1 303 ? 22.531 20.828 5.727 1 85.69 303 ARG B CA 1
ATOM 6168 C C . ARG B 1 303 ? 21.234 21.594 5.457 1 85.69 303 ARG B C 1
ATOM 6170 O O . ARG B 1 303 ? 21.188 22.812 5.598 1 85.69 303 ARG B O 1
ATOM 6177 N N . GLU B 1 304 ? 20.234 20.875 5.141 1 88.81 304 GLU B N 1
ATOM 6178 C CA . GLU B 1 304 ? 19.062 21.531 4.59 1 88.81 304 GLU B CA 1
ATOM 6179 C C . GLU B 1 304 ? 17.984 21.734 5.66 1 88.81 304 GLU B C 1
ATOM 6181 O O . GLU B 1 304 ? 17.203 22.672 5.578 1 88.81 304 GLU B O 1
ATOM 6186 N N . LEU B 1 305 ? 17.859 20.859 6.602 1 88.56 305 LEU B N 1
ATOM 6187 C CA . LEU B 1 305 ? 16.766 20.969 7.562 1 88.56 305 LEU B CA 1
ATOM 6188 C C . LEU B 1 305 ? 17.25 21.562 8.875 1 88.56 305 LEU B C 1
ATOM 6190 O O . LEU B 1 305 ? 16.453 22.047 9.68 1 88.56 305 LEU B O 1
ATOM 6194 N N . HIS B 1 306 ? 18.5 21.562 9.07 1 81.12 306 HIS B N 1
ATOM 6195 C CA . HIS B 1 306 ? 19.031 22.109 10.312 1 81.12 306 HIS B CA 1
ATOM 6196 C C . HIS B 1 306 ? 19.5 23.547 10.133 1 81.12 306 HIS B C 1
ATOM 6198 O O . HIS B 1 306 ? 19.234 24.406 10.984 1 81.12 306 HIS B O 1
ATOM 6204 N N . THR B 1 307 ? 20.078 23.828 9.086 1 77.25 307 THR B N 1
ATOM 6205 C CA . THR B 1 307 ? 20.797 25.094 8.977 1 77.25 307 THR B CA 1
ATOM 6206 C C . THR B 1 307 ? 19.984 26.125 8.203 1 77.25 307 THR B C 1
ATOM 6208 O O . THR B 1 307 ? 20.172 27.328 8.367 1 77.25 307 THR B O 1
ATOM 6211 N N . VAL B 1 308 ? 19.031 25.688 7.438 1 79.12 308 VAL B N 1
ATOM 6212 C CA . VAL B 1 308 ? 18.281 26.609 6.605 1 79.12 308 VAL B CA 1
ATOM 6213 C C . VAL B 1 308 ? 17.062 27.125 7.375 1 79.12 308 VAL B C 1
ATOM 6215 O O . VAL B 1 308 ? 16.234 26.344 7.848 1 79.12 308 VAL B O 1
ATOM 6218 N N . PRO B 1 309 ? 16.984 28.438 7.453 1 81.38 309 PRO B N 1
ATOM 6219 C CA . PRO B 1 309 ? 15.82 28.984 8.164 1 81.38 309 PRO B CA 1
ATOM 6220 C C . PRO B 1 309 ? 14.516 28.828 7.383 1 81.38 309 PRO B C 1
ATOM 6222 O O . PRO B 1 309 ? 14.539 28.75 6.152 1 81.38 309 PRO B O 1
ATOM 6225 N N . LEU B 1 310 ? 13.445 28.766 8.133 1 81.19 310 LEU B N 1
ATOM 6226 C CA . LEU B 1 310 ? 12.117 28.656 7.535 1 81.19 310 LEU B CA 1
ATOM 6227 C C . LEU B 1 310 ? 11.562 30.031 7.18 1 81.19 310 LEU B C 1
ATOM 6229 O O . LEU B 1 310 ? 11.484 30.906 8.039 1 81.19 310 LEU B O 1
ATOM 6233 N N . GLU B 1 311 ? 11.273 30.266 5.867 1 80.69 311 GLU B N 1
ATOM 6234 C CA . GLU B 1 311 ? 10.727 31.547 5.406 1 80.69 311 GLU B CA 1
ATOM 6235 C C . GLU B 1 311 ? 9.195 31.547 5.461 1 80.69 311 GLU B C 1
ATOM 6237 O O . GLU B 1 311 ? 8.539 31.875 4.477 1 80.69 311 GLU B O 1
ATOM 6242 N N . ILE B 1 312 ? 8.625 31.031 6.488 1 83.44 312 ILE B N 1
ATOM 6243 C CA . ILE B 1 312 ? 7.188 31 6.75 1 83.44 312 ILE B CA 1
ATOM 6244 C C . ILE B 1 312 ? 6.895 31.672 8.094 1 83.44 312 ILE B C 1
ATOM 6246 O O . ILE B 1 312 ? 7.633 31.484 9.062 1 83.44 312 ILE B O 1
ATOM 6250 N N . GLU B 1 313 ? 5.887 32.469 8.141 1 79.75 313 GLU B N 1
ATOM 6251 C CA . GLU B 1 313 ? 5.539 33.219 9.352 1 79.75 313 GLU B CA 1
ATOM 6252 C C . GLU B 1 313 ? 5.141 32.25 10.477 1 79.75 313 GLU B C 1
ATOM 6254 O O . GLU B 1 313 ? 4.258 31.406 10.305 1 79.75 313 GLU B O 1
ATOM 6259 N N . PRO B 1 314 ? 5.699 32.375 11.625 1 78.06 314 PRO B N 1
ATOM 6260 C CA . PRO B 1 314 ? 5.48 31.438 12.734 1 78.06 314 PRO B CA 1
ATOM 6261 C C . PRO B 1 314 ? 4.043 31.469 13.25 1 78.06 314 PRO B C 1
ATOM 6263 O O . PRO B 1 314 ? 3.613 30.531 13.945 1 78.06 314 PRO B O 1
ATOM 6266 N N . TRP B 1 315 ? 3.238 32.406 12.922 1 78.25 315 TRP B N 1
ATOM 6267 C CA . TRP B 1 315 ? 1.876 32.5 13.438 1 78.25 315 TRP B CA 1
ATOM 6268 C C . TRP B 1 315 ? 0.873 31.984 12.406 1 78.25 315 TRP B C 1
ATOM 6270 O O . TRP B 1 315 ? -0.329 32.219 12.523 1 78.25 315 TRP B O 1
ATOM 6280 N N . SER B 1 316 ? 1.487 31.25 11.539 1 82.38 316 SER B N 1
ATOM 6281 C CA . SER B 1 316 ? 0.6 30.703 10.516 1 82.38 316 SER B CA 1
ATOM 6282 C C . SER B 1 316 ? 0.364 29.203 10.734 1 82.38 316 SER B C 1
ATOM 6284 O O . SER B 1 316 ? 1.182 28.531 11.359 1 82.38 316 SER B O 1
ATOM 6286 N N . TYR B 1 317 ? -0.741 28.703 10.258 1 81.38 317 TYR B N 1
ATOM 6287 C CA . TYR B 1 317 ? -1.086 27.297 10.375 1 81.38 317 TYR B CA 1
ATOM 6288 C C . TYR B 1 317 ? -0.029 26.422 9.703 1 81.38 317 TYR B C 1
ATOM 6290 O O . TYR B 1 317 ? 0.262 25.312 10.18 1 81.38 317 TYR B O 1
ATOM 6298 N N . GLY B 1 318 ? 0.57 26.922 8.773 1 86.69 318 GLY B N 1
ATOM 6299 C CA . GLY B 1 318 ? 1.519 26.141 8 1 86.69 318 GLY B CA 1
ATOM 6300 C C . GLY B 1 318 ? 2.863 25.984 8.688 1 86.69 318 GLY B C 1
ATOM 6301 O O . GLY B 1 318 ? 3.584 25.016 8.445 1 86.69 318 GLY B O 1
ATOM 6302 N N . TYR B 1 319 ? 3.15 26.828 9.617 1 89.94 319 TYR B N 1
ATOM 6303 C CA . TYR B 1 319 ? 4.461 26.859 10.25 1 89.94 319 TYR B CA 1
ATOM 6304 C C . TYR B 1 319 ? 4.613 25.719 11.242 1 89.94 319 TYR B C 1
ATOM 6306 O O . TYR B 1 319 ? 5.68 25.109 11.336 1 89.94 319 TYR B O 1
ATOM 6314 N N . VAL B 1 320 ? 3.6 25.438 11.945 1 93.31 320 VAL B N 1
ATOM 6315 C CA . VAL B 1 320 ? 3.658 24.531 13.086 1 93.31 320 VAL B CA 1
ATOM 6316 C C . VAL B 1 320 ? 4.137 23.156 12.641 1 93.31 320 VAL B C 1
ATOM 6318 O O . VAL B 1 320 ? 5.164 22.672 13.117 1 93.31 320 VAL B O 1
ATOM 6321 N N . ASP B 1 321 ? 3.455 22.578 11.711 1 94.38 321 ASP B N 1
ATOM 6322 C CA . ASP B 1 321 ? 3.766 21.219 11.281 1 94.38 321 ASP B CA 1
ATOM 6323 C C . ASP B 1 321 ? 5.141 21.156 10.609 1 94.38 321 ASP B C 1
ATOM 6325 O O . ASP B 1 321 ? 5.848 20.156 10.734 1 94.38 321 ASP B O 1
ATOM 6329 N N . ILE B 1 322 ? 5.512 22.188 9.906 1 95.44 322 ILE B N 1
ATOM 6330 C CA . ILE B 1 322 ? 6.805 22.234 9.234 1 95.44 322 ILE B CA 1
ATOM 6331 C C . ILE B 1 322 ? 7.93 22.203 10.273 1 95.44 322 ILE B C 1
ATOM 6333 O O . ILE B 1 322 ? 8.859 21.406 10.156 1 95.44 322 ILE B O 1
ATOM 6337 N N . SER B 1 323 ? 7.836 23.078 11.219 1 94.56 323 SER B N 1
ATOM 6338 C CA . SER B 1 323 ? 8.867 23.172 12.25 1 94.56 323 SER B CA 1
ATOM 6339 C C . SER B 1 323 ? 9.008 21.859 13.008 1 94.56 323 SER B C 1
ATOM 6341 O O . SER B 1 323 ? 10.117 21.344 13.164 1 94.56 323 SER B O 1
ATOM 6343 N N . PHE B 1 324 ? 7.934 21.312 13.414 1 95.75 324 PHE B N 1
ATOM 6344 C CA . PHE B 1 324 ? 7.969 20.078 14.195 1 95.75 324 PHE B CA 1
ATOM 6345 C C . PHE B 1 324 ? 8.453 18.906 13.336 1 95.75 324 PHE B C 1
ATOM 6347 O O . PHE B 1 324 ? 9.125 18 13.836 1 95.75 324 PHE B O 1
ATOM 6354 N N . SER B 1 325 ? 8.102 18.906 12.062 1 96.94 325 SER B N 1
ATOM 6355 C CA . SER B 1 325 ? 8.578 17.859 11.164 1 96.94 325 SER B CA 1
ATOM 6356 C C . SER B 1 325 ? 10.086 17.953 10.953 1 96.94 325 SER B C 1
ATOM 6358 O O . SER B 1 325 ? 10.766 16.938 10.844 1 96.94 325 SER B O 1
ATOM 6360 N N . ARG B 1 326 ? 10.594 19.172 10.898 1 95.94 326 ARG B N 1
ATOM 6361 C CA . ARG B 1 326 ? 12.039 19.359 10.797 1 95.94 326 ARG B CA 1
ATOM 6362 C C . ARG B 1 326 ? 12.75 18.766 12.016 1 95.94 326 ARG B C 1
ATOM 6364 O O . ARG B 1 326 ? 13.742 18.062 11.875 1 95.94 326 ARG B O 1
ATOM 6371 N N . HIS B 1 327 ? 12.258 19.078 13.227 1 96 327 HIS B N 1
ATOM 6372 C CA . HIS B 1 327 ? 12.836 18.531 14.453 1 96 327 HIS B CA 1
ATOM 6373 C C . HIS B 1 327 ? 12.742 17.016 14.484 1 96 327 HIS B C 1
ATOM 6375 O O . HIS B 1 327 ? 13.688 16.328 14.891 1 96 327 HIS B O 1
ATOM 6381 N N . TRP B 1 328 ? 11.594 16.594 14.047 1 97.19 328 TRP B N 1
ATOM 6382 C CA . TRP B 1 328 ? 11.289 15.164 14.055 1 97.19 328 TRP B CA 1
ATOM 6383 C C . TRP B 1 328 ? 12.25 14.398 13.141 1 97.19 328 TRP B C 1
ATOM 6385 O O . TRP B 1 328 ? 12.859 13.406 13.562 1 97.19 328 TRP B O 1
ATOM 6395 N N . ILE B 1 329 ? 12.414 14.82 11.922 1 96.81 329 ILE B N 1
ATOM 6396 C CA . ILE B 1 329 ? 13.266 14.148 10.953 1 96.81 329 ILE B CA 1
ATOM 6397 C C . ILE B 1 329 ? 14.711 14.172 11.422 1 96.81 329 ILE B C 1
ATOM 6399 O O . ILE B 1 329 ? 15.438 13.188 11.289 1 96.81 329 ILE B O 1
ATOM 6403 N N . ARG B 1 330 ? 15.156 15.281 12 1 93.88 330 ARG B N 1
ATOM 6404 C CA . ARG B 1 330 ? 16.5 15.367 12.539 1 93.88 330 ARG B CA 1
ATOM 6405 C C . ARG B 1 330 ? 16.703 14.367 13.672 1 93.88 330 ARG B C 1
ATOM 6407 O O . ARG B 1 330 ? 17.766 13.75 13.773 1 93.88 330 ARG B O 1
ATOM 6414 N N . THR B 1 331 ? 15.734 14.227 14.5 1 94.38 331 THR B N 1
ATOM 6415 C CA . THR B 1 331 ? 15.805 13.266 15.594 1 94.38 331 THR B CA 1
ATOM 6416 C C . THR B 1 331 ? 15.891 11.844 15.062 1 94.38 331 THR B C 1
ATOM 6418 O O . THR B 1 331 ? 16.688 11.031 15.555 1 94.38 331 THR B O 1
ATOM 6421 N N . LEU B 1 332 ? 15.047 11.547 14.086 1 93.88 332 LEU B N 1
ATOM 6422 C CA . LEU B 1 332 ? 15.062 10.227 13.469 1 93.88 332 LEU B CA 1
ATOM 6423 C C . LEU B 1 332 ? 16.422 9.945 12.828 1 93.88 332 LEU B C 1
ATOM 6425 O O . LEU B 1 332 ? 16.891 8.805 12.859 1 93.88 332 LEU B O 1
ATOM 6429 N N . ALA B 1 333 ? 16.953 10.953 12.172 1 90.88 333 ALA B N 1
ATOM 6430 C CA . ALA B 1 333 ? 18.281 10.805 11.586 1 90.88 333 ALA B CA 1
ATOM 6431 C C . ALA B 1 333 ? 19.312 10.43 12.641 1 90.88 333 ALA B C 1
ATOM 6433 O O . ALA B 1 333 ? 20.156 9.562 12.414 1 90.88 333 ALA B O 1
ATOM 6434 N N . TRP B 1 334 ? 19.25 11.094 13.75 1 88.88 334 TRP B N 1
ATOM 6435 C CA . TRP B 1 334 ? 20.156 10.789 14.852 1 88.88 334 TRP B CA 1
ATOM 6436 C C . TRP B 1 334 ? 19.969 9.344 15.32 1 88.88 334 TRP B C 1
ATOM 6438 O O . TRP B 1 334 ? 20.953 8.633 15.547 1 88.88 334 TRP B O 1
ATOM 6448 N N . LYS B 1 335 ? 18.766 8.938 15.461 1 87.62 335 LYS B N 1
ATOM 6449 C CA . LYS B 1 335 ? 18.469 7.578 15.898 1 87.62 335 LYS B CA 1
ATOM 6450 C C . LYS B 1 335 ? 19 6.555 14.898 1 87.62 335 LYS B C 1
ATOM 6452 O O . LYS B 1 335 ? 19.484 5.484 15.289 1 87.62 335 LYS B O 1
ATOM 6457 N N . LEU B 1 336 ? 18.797 6.863 13.633 1 87.38 336 LEU B N 1
ATOM 6458 C CA . LEU B 1 336 ? 19.25 5.953 12.578 1 87.38 336 LEU B CA 1
ATOM 6459 C C . LEU B 1 336 ? 20.766 5.773 12.625 1 87.38 336 LEU B C 1
ATOM 6461 O O . LEU B 1 336 ? 21.266 4.668 12.422 1 87.38 336 LEU B O 1
ATOM 6465 N N . VAL B 1 337 ? 21.469 6.789 12.859 1 82.69 337 VAL B N 1
ATOM 6466 C CA . VAL B 1 337 ? 22.922 6.742 12.93 1 82.69 337 VAL B CA 1
ATOM 6467 C C . VAL B 1 337 ? 23.359 5.824 14.078 1 82.69 337 VAL B C 1
ATOM 6469 O O . VAL B 1 337 ? 24.344 5.094 13.953 1 82.69 337 VAL B O 1
ATOM 6472 N N . LEU B 1 338 ? 22.641 5.875 15.133 1 80.25 338 LEU B N 1
ATOM 6473 C CA . LEU B 1 338 ? 22.953 5.031 16.281 1 80.25 338 LEU B CA 1
ATOM 6474 C C . LEU B 1 338 ? 22.719 3.561 15.953 1 80.25 338 LEU B C 1
ATOM 6476 O O . LEU B 1 338 ? 23.391 2.684 16.5 1 80.25 338 LEU B O 1
ATOM 6480 N N . GLN B 1 339 ? 21.766 3.342 15.117 1 77.62 339 GLN B N 1
ATOM 6481 C CA . GLN B 1 339 ? 21.375 1.973 14.789 1 77.62 339 GLN B CA 1
ATOM 6482 C C . GLN B 1 339 ? 22.328 1.36 13.766 1 77.62 339 GLN B C 1
ATOM 6484 O O . GLN B 1 339 ? 22.531 0.146 13.75 1 77.62 339 GLN B O 1
ATOM 6489 N N . ILE B 1 340 ? 22.75 2.145 12.82 1 74.06 340 ILE B N 1
ATOM 6490 C CA . ILE B 1 340 ? 23.594 1.615 11.75 1 74.06 340 ILE B CA 1
ATOM 6491 C C . ILE B 1 340 ? 25.047 1.557 12.211 1 74.06 340 ILE B C 1
ATOM 6493 O O . ILE B 1 340 ? 25.672 2.594 12.43 1 74.06 340 ILE B O 1
ATOM 6497 N N . SER B 1 341 ? 25.5 0.359 12.508 1 61.66 341 SER B N 1
ATOM 6498 C CA . SER B 1 341 ? 26.875 0.104 12.922 1 61.66 341 SER B CA 1
ATOM 6499 C C . SER B 1 341 ? 27.844 0.411 11.789 1 61.66 341 SER B C 1
ATOM 6501 O O . SER B 1 341 ? 27.641 -0.003 10.648 1 61.66 341 SER B O 1
ATOM 6503 N N . GLY B 1 342 ? 28.812 1.261 11.953 1 59.56 342 GLY B N 1
ATOM 6504 C CA . GLY B 1 342 ? 29.859 1.447 10.969 1 59.56 342 GLY B CA 1
ATOM 6505 C C . GLY B 1 342 ? 29.719 2.729 10.172 1 59.56 342 GLY B C 1
ATOM 6506 O O . GLY B 1 342 ? 30.531 3.014 9.289 1 59.56 342 GLY B O 1
ATOM 6507 N N . MET B 1 343 ? 28.484 3.166 10.242 1 60.41 343 MET B N 1
ATOM 6508 C CA . MET B 1 343 ? 28.359 4.41 9.492 1 60.41 343 MET B CA 1
ATOM 6509 C C . MET B 1 343 ? 29.406 5.418 9.93 1 60.41 343 MET B C 1
ATOM 6511 O O . MET B 1 343 ? 29.594 5.645 11.125 1 60.41 343 MET B O 1
ATOM 6515 N N . ARG B 1 344 ? 30.547 5.566 9.047 1 51.5 344 ARG B N 1
ATOM 6516 C CA . ARG B 1 344 ? 31.672 6.473 9.234 1 51.5 344 ARG B CA 1
ATOM 6517 C C . ARG B 1 344 ? 31.234 7.93 9.156 1 51.5 344 ARG B C 1
ATOM 6519 O O . ARG B 1 344 ? 31.609 8.648 8.227 1 51.5 344 ARG B O 1
ATOM 6526 N N . ILE B 1 345 ? 30.078 8.227 9.32 1 53.91 345 ILE B N 1
ATOM 6527 C CA . ILE B 1 345 ? 29.781 9.641 9.117 1 53.91 345 ILE B CA 1
ATOM 6528 C C . ILE B 1 345 ? 30.547 10.477 10.133 1 53.91 345 ILE B C 1
ATOM 6530 O O . ILE B 1 345 ? 30.328 10.352 11.344 1 53.91 345 ILE B O 1
ATOM 6534 N N . SER B 1 346 ? 31.812 10.859 9.844 1 52.03 346 SER B N 1
ATOM 6535 C CA . SER B 1 346 ? 32.656 11.789 10.609 1 52.03 346 SER B CA 1
ATOM 6536 C C . SER B 1 346 ? 31.797 12.852 11.305 1 52.03 346 SER B C 1
ATOM 6538 O O . SER B 1 346 ? 32.188 13.383 12.344 1 52.03 346 SER B O 1
ATOM 6540 N N . PHE B 1 347 ? 31.031 13.484 10.531 1 50.5 347 PHE B N 1
ATOM 6541 C CA . PHE B 1 347 ? 30.266 14.602 11.094 1 50.5 347 PHE B CA 1
ATOM 6542 C C . PHE B 1 347 ? 29.578 14.188 12.391 1 50.5 347 PHE B C 1
ATOM 6544 O O . PHE B 1 347 ? 29.438 14.984 13.312 1 50.5 347 PHE B O 1
ATOM 6551 N N . LEU B 1 348 ? 28.984 12.875 12.305 1 52.88 348 LEU B N 1
ATOM 6552 C CA . LEU B 1 348 ? 28.484 12.281 13.539 1 52.88 348 LEU B CA 1
ATOM 6553 C C . LEU B 1 348 ? 29.594 11.523 14.266 1 52.88 348 LEU B C 1
ATOM 6555 O O . LEU B 1 348 ? 29.328 10.781 15.219 1 52.88 348 LEU B O 1
ATOM 6559 N N . SER B 1 349 ? 30.719 11.367 13.664 1 47.34 349 SER B N 1
ATOM 6560 C CA . SER B 1 349 ? 31.859 10.578 14.109 1 47.34 349 SER B CA 1
ATOM 6561 C C . SER B 1 349 ? 32.188 10.867 15.562 1 47.34 349 SER B C 1
ATOM 6563 O O . SER B 1 349 ? 32.969 10.141 16.172 1 47.34 349 SER B O 1
ATOM 6565 N N . ASN B 1 350 ? 32.625 12.086 15.867 1 45.38 350 ASN B N 1
ATOM 6566 C CA . ASN B 1 350 ? 33.062 11.961 17.25 1 45.38 350 ASN B CA 1
ATOM 6567 C C . ASN B 1 350 ? 32.062 11.172 18.094 1 45.38 350 ASN B C 1
ATOM 6569 O O . ASN B 1 350 ? 30.906 11.016 17.688 1 45.38 350 ASN B O 1
ATOM 6573 N N . SER B 1 351 ? 32.219 11.148 19.438 1 47.16 351 SER B N 1
ATOM 6574 C CA . SER B 1 351 ? 31.438 10.477 20.469 1 47.16 351 SER B CA 1
ATOM 6575 C C . SER B 1 351 ? 29.938 10.508 20.141 1 47.16 351 SER B C 1
ATOM 6577 O O . SER B 1 351 ? 29.516 11.266 19.266 1 47.16 351 SER B O 1
ATOM 6579 N N . LYS B 1 352 ? 28.984 9.773 20.953 1 54.03 352 LYS B N 1
ATOM 6580 C CA . LYS B 1 352 ? 27.562 9.422 21.078 1 54.03 352 LYS B CA 1
ATOM 6581 C C . LYS B 1 352 ? 26.672 10.602 20.672 1 54.03 352 LYS B C 1
ATOM 6583 O O . LYS B 1 352 ? 25.484 10.43 20.422 1 54.03 352 LYS B O 1
ATOM 6588 N N . ASN B 1 353 ? 27.406 11.766 20.062 1 70.12 353 ASN B N 1
ATOM 6589 C CA . ASN B 1 353 ? 26.859 13.07 19.734 1 70.12 353 ASN B CA 1
ATOM 6590 C C . ASN B 1 353 ? 25.547 13.336 20.484 1 70.12 353 ASN B C 1
ATOM 6592 O O . ASN B 1 353 ? 24.531 13.633 19.875 1 70.12 353 ASN B O 1
ATOM 6596 N N . THR B 1 354 ? 25.609 13.148 21.672 1 76.25 354 THR B N 1
ATOM 6597 C CA . THR B 1 354 ? 24.484 13.258 22.609 1 76.25 354 THR B CA 1
ATOM 6598 C C . THR B 1 354 ? 23.953 14.688 22.656 1 76.25 354 THR B C 1
ATOM 6600 O O . THR B 1 354 ? 22.844 14.922 23.141 1 76.25 354 THR B O 1
ATOM 6603 N N . HIS B 1 355 ? 24.766 15.578 22.156 1 83.19 355 HIS B N 1
ATOM 6604 C CA . HIS B 1 355 ? 24.328 16.969 22.203 1 83.19 355 HIS B CA 1
ATOM 6605 C C . HIS B 1 355 ? 23.266 17.25 21.141 1 83.19 355 HIS B C 1
ATOM 6607 O O . HIS B 1 355 ? 22.516 18.219 21.25 1 83.19 355 HIS B O 1
ATOM 6613 N N . ILE B 1 356 ? 23.172 16.406 20.188 1 86.69 356 ILE B N 1
ATOM 6614 C CA . ILE B 1 356 ? 22.297 16.672 19.047 1 86.69 356 ILE B CA 1
ATOM 6615 C C . ILE B 1 356 ? 20.844 16.609 19.484 1 86.69 356 ILE B C 1
ATOM 6617 O O . ILE B 1 356 ? 20.078 17.547 19.25 1 86.69 356 ILE B O 1
ATOM 6621 N N . PRO B 1 357 ? 20.453 15.531 20.172 1 90.81 357 PRO B N 1
ATOM 6622 C CA . PRO B 1 357 ? 19.062 15.516 20.641 1 90.81 357 PRO B CA 1
ATOM 6623 C C . PRO B 1 357 ? 18.75 16.688 21.578 1 90.81 357 PRO B C 1
ATOM 6625 O O . PRO B 1 357 ? 17.625 17.188 21.594 1 90.81 357 PRO B O 1
ATOM 6628 N N . VAL B 1 358 ? 19.719 17.078 22.359 1 90.94 358 VAL B N 1
ATOM 6629 C CA . VAL B 1 358 ? 19.531 18.188 23.281 1 90.94 358 VAL B CA 1
ATOM 6630 C C . VAL B 1 358 ? 19.328 19.484 22.5 1 90.94 358 VAL B C 1
ATOM 6632 O O . VAL B 1 358 ? 18.469 20.297 22.828 1 90.94 358 VAL B O 1
ATOM 6635 N N . GLU B 1 359 ? 20.109 19.672 21.5 1 91.38 359 GLU B N 1
ATOM 6636 C CA . GLU B 1 359 ? 19.969 20.844 20.641 1 91.38 359 GLU B CA 1
ATOM 6637 C C . GLU B 1 359 ? 18.625 20.844 19.922 1 91.38 359 GLU B C 1
ATOM 6639 O O . GLU B 1 359 ? 17.984 21.891 19.797 1 91.38 359 GLU B O 1
ATOM 6644 N N . ILE B 1 360 ? 18.203 19.719 19.422 1 94.12 360 ILE B N 1
ATOM 6645 C CA . ILE B 1 360 ? 16.922 19.609 18.734 1 94.12 360 ILE B CA 1
ATOM 6646 C C . ILE B 1 360 ? 15.789 19.953 19.688 1 94.12 360 ILE B C 1
ATOM 6648 O O . ILE B 1 360 ? 14.844 20.656 19.328 1 94.12 360 ILE B O 1
ATOM 6652 N N . ALA B 1 361 ? 15.914 19.438 20.891 1 95.56 361 ALA B N 1
ATOM 6653 C CA . ALA B 1 361 ? 14.914 19.719 21.906 1 95.56 361 ALA B CA 1
ATOM 6654 C C . ALA B 1 361 ? 14.836 21.203 22.219 1 95.56 361 ALA B C 1
ATOM 6656 O O . ALA B 1 361 ? 13.75 21.766 22.391 1 95.56 361 ALA B O 1
ATOM 6657 N N . ARG B 1 362 ? 16 21.781 22.359 1 94.5 362 ARG B N 1
ATOM 6658 C CA . ARG B 1 362 ? 16.047 23.219 22.609 1 94.5 362 ARG B CA 1
ATOM 6659 C C . ARG B 1 362 ? 15.352 23.984 21.484 1 94.5 362 ARG B C 1
ATOM 6661 O O . ARG B 1 362 ? 14.531 24.875 21.75 1 94.5 362 ARG B O 1
ATOM 6668 N N . ASP B 1 363 ? 15.648 23.672 20.25 1 93.19 363 ASP B N 1
ATOM 6669 C CA . ASP B 1 363 ? 15.031 24.312 19.094 1 93.19 363 ASP B CA 1
ATOM 6670 C C . ASP B 1 363 ? 13.516 24.156 19.125 1 93.19 363 ASP B C 1
ATOM 6672 O O . ASP B 1 363 ? 12.781 25.094 18.828 1 93.19 363 ASP B O 1
ATOM 6676 N N . MET B 1 364 ? 13.062 22.953 19.391 1 95.81 364 MET B N 1
ATOM 6677 C CA . MET B 1 364 ? 11.633 22.672 19.406 1 95.81 364 MET B CA 1
ATOM 6678 C C . MET B 1 364 ? 10.93 23.516 20.484 1 95.81 364 MET B C 1
ATOM 6680 O O . MET B 1 364 ? 9.875 24.094 20.234 1 95.81 364 MET B O 1
ATOM 6684 N N . LEU B 1 365 ? 11.547 23.562 21.688 1 95.75 365 LEU B N 1
ATOM 6685 C CA . LEU B 1 365 ? 10.953 24.297 22.797 1 95.75 365 LEU B CA 1
ATOM 6686 C C . LEU B 1 365 ? 10.914 25.797 22.484 1 95.75 365 LEU B C 1
ATOM 6688 O O . LEU B 1 365 ? 9.984 26.5 22.891 1 95.75 365 LEU B O 1
ATOM 6692 N N . GLU B 1 366 ? 11.891 26.281 21.812 1 93.38 366 GLU B N 1
ATOM 6693 C CA . GLU B 1 366 ? 11.867 27.672 21.359 1 93.38 366 GLU B CA 1
ATOM 6694 C C . GLU B 1 366 ? 10.68 27.938 20.438 1 93.38 366 GLU B C 1
ATOM 6696 O O . GLU B 1 366 ? 10.031 28.969 20.531 1 93.38 366 GLU B O 1
ATOM 6701 N N . ASP B 1 367 ? 10.391 27.031 19.562 1 92.31 367 ASP B N 1
ATOM 6702 C CA . ASP B 1 367 ? 9.242 27.156 18.656 1 92.31 367 ASP B CA 1
ATOM 6703 C C . ASP B 1 367 ? 7.938 27.172 19.453 1 92.31 367 ASP B C 1
ATOM 6705 O O . ASP B 1 367 ? 7.008 27.891 19.109 1 92.31 367 ASP B O 1
ATOM 6709 N N . THR B 1 368 ? 7.848 26.312 20.453 1 92.25 368 THR B N 1
ATOM 6710 C CA . THR B 1 368 ? 6.617 26.234 21.234 1 92.25 368 THR B CA 1
ATOM 6711 C C . THR B 1 368 ? 6.324 27.562 21.922 1 92.25 368 THR B C 1
ATOM 6713 O O . THR B 1 368 ? 5.168 27.875 22.203 1 92.25 368 THR B O 1
ATOM 6716 N N . PHE B 1 369 ? 7.344 28.312 22.188 1 89 369 PHE B N 1
ATOM 6717 C CA . PHE B 1 369 ? 7.176 29.625 22.812 1 89 369 PHE B CA 1
ATOM 6718 C C . PHE B 1 369 ? 6.637 30.641 21.812 1 89 369 PHE B C 1
ATOM 6720 O O . PHE B 1 369 ? 5.906 31.562 22.203 1 89 369 PHE B O 1
ATOM 6727 N N . LEU B 1 370 ? 6.941 30.453 20.594 1 87.06 370 LEU B N 1
ATOM 6728 C CA . LEU B 1 370 ? 6.578 31.406 19.562 1 87.06 370 LEU B CA 1
ATOM 6729 C C . LEU B 1 370 ? 5.195 31.094 19 1 87.06 370 LEU B C 1
ATOM 6731 O O . LEU B 1 370 ? 4.5 31.984 18.516 1 87.06 370 LEU B O 1
ATOM 6735 N N . ILE B 1 371 ? 4.77 29.875 19 1 90.94 371 ILE B N 1
ATOM 6736 C CA . ILE B 1 371 ? 3.561 29.422 18.312 1 90.94 371 ILE B CA 1
ATOM 6737 C C . ILE B 1 371 ? 2.367 29.516 19.266 1 90.94 371 ILE B C 1
ATOM 6739 O O . ILE B 1 371 ? 2.396 28.969 20.359 1 90.94 371 ILE B O 1
ATOM 6743 N N . PRO B 1 372 ? 1.359 30.234 18.797 1 88.44 372 PRO B N 1
ATOM 6744 C CA . PRO B 1 372 ? 0.141 30.25 19.609 1 88.44 372 PRO B CA 1
ATOM 6745 C C . PRO B 1 372 ? -0.466 28.875 19.812 1 88.44 372 PRO B C 1
ATOM 6747 O O . PRO B 1 372 ? -0.47 28.047 18.891 1 88.44 372 PRO B O 1
ATOM 6750 N N . LYS B 1 373 ? -1.087 28.625 20.953 1 85.56 373 LYS B N 1
ATOM 6751 C CA . LYS B 1 373 ? -1.574 27.312 21.375 1 85.56 373 LYS B CA 1
ATOM 6752 C C . LYS B 1 373 ? -2.727 26.844 20.484 1 85.56 373 LYS B C 1
ATOM 6754 O O . LYS B 1 373 ? -2.908 25.656 20.281 1 85.56 373 LYS B O 1
ATOM 6759 N N . ASN B 1 374 ? -3.463 27.75 19.969 1 85.25 374 ASN B N 1
ATOM 6760 C CA . ASN B 1 374 ? -4.656 27.406 19.203 1 85.25 374 ASN B CA 1
ATOM 6761 C C . ASN B 1 374 ? -4.297 26.875 17.812 1 85.25 374 ASN B C 1
ATOM 6763 O O . ASN B 1 374 ? -5.145 26.312 17.125 1 85.25 374 ASN B O 1
ATOM 6767 N N . LEU B 1 375 ? -3.004 26.922 17.453 1 90.5 375 LEU B N 1
ATOM 6768 C CA . LEU B 1 375 ? -2.594 26.516 16.109 1 90.5 375 LEU B CA 1
ATOM 6769 C C . LEU B 1 375 ? -2.223 25.047 16.078 1 90.5 375 LEU B C 1
ATOM 6771 O O . LEU B 1 375 ? -2.115 24.453 14.992 1 90.5 375 LEU B O 1
ATOM 6775 N N . TYR B 1 376 ? -2.137 24.391 17.281 1 91.88 376 TYR B N 1
ATOM 6776 C CA . TYR B 1 376 ? -1.638 23.016 17.312 1 91.88 376 TYR B CA 1
ATOM 6777 C C . TYR B 1 376 ? -2.744 22.031 16.984 1 91.88 376 TYR B C 1
ATOM 6779 O O . TYR B 1 376 ? -2.496 21 16.344 1 91.88 376 TYR B O 1
ATOM 6787 N N . ALA B 1 377 ? -3.941 22.375 17.312 1 89.44 377 ALA B N 1
ATOM 6788 C CA . ALA B 1 377 ? -5.043 21.422 17.266 1 89.44 377 ALA B CA 1
ATOM 6789 C C . ALA B 1 377 ? -5.371 21.016 15.836 1 89.44 377 ALA B C 1
ATOM 6791 O O . ALA B 1 377 ? -5.781 19.875 15.586 1 89.44 377 ALA B O 1
ATOM 6792 N N . VAL B 1 378 ? -5.148 21.859 14.922 1 92.94 378 VAL B N 1
ATOM 6793 C CA . VAL B 1 378 ? -5.508 21.625 13.531 1 92.94 378 VAL B CA 1
ATOM 6794 C C . VAL B 1 378 ? -4.668 20.484 12.961 1 92.94 378 VAL B C 1
ATOM 6796 O O . VAL B 1 378 ? -5.082 19.812 12.016 1 92.94 378 VAL B O 1
ATOM 6799 N N . HIS B 1 379 ? -3.48 20.188 13.531 1 92.31 379 HIS B N 1
ATOM 6800 C CA . HIS B 1 379 ? -2.533 19.219 13 1 92.31 379 HIS B CA 1
ATOM 6801 C C . HIS B 1 379 ? -2.721 17.844 13.656 1 92.31 379 HIS B C 1
ATOM 6803 O O . HIS B 1 379 ? -1.998 16.906 13.344 1 92.31 379 HIS B O 1
ATOM 6809 N N . GLY B 1 380 ? -3.674 17.766 14.516 1 89.38 380 GLY B N 1
ATOM 6810 C CA . GLY B 1 380 ? -3.998 16.469 15.102 1 89.38 380 GLY B CA 1
ATOM 6811 C C . GLY B 1 380 ? -2.885 15.914 15.977 1 89.38 380 GLY B C 1
ATOM 6812 O O . GLY B 1 380 ? -2.105 16.672 16.547 1 89.38 380 GLY B O 1
ATOM 6813 N N . PRO B 1 381 ? -2.857 14.625 16.062 1 90.06 381 PRO B N 1
ATOM 6814 C CA . PRO B 1 381 ? -1.903 13.992 16.969 1 90.06 381 PRO B CA 1
ATOM 6815 C C . PRO B 1 381 ? -0.473 14.008 16.438 1 90.06 381 PRO B C 1
ATOM 6817 O O . PRO B 1 381 ? 0.47 13.719 17.172 1 90.06 381 PRO B O 1
ATOM 6820 N N . GLY B 1 382 ? -0.301 14.383 15.266 1 91.88 382 GLY B N 1
ATOM 6821 C CA . GLY B 1 382 ? 1.021 14.375 14.656 1 91.88 382 GLY B CA 1
ATOM 6822 C C . GLY B 1 382 ? 2.041 15.18 15.445 1 91.88 382 GLY B C 1
ATOM 6823 O O . GLY B 1 382 ? 3.203 14.781 15.547 1 91.88 382 GLY B O 1
ATOM 6824 N N . ILE B 1 383 ? 1.632 16.266 16.016 1 93.56 383 ILE B N 1
ATOM 6825 C CA . ILE B 1 383 ? 2.533 17.156 16.75 1 93.56 383 ILE B CA 1
ATOM 6826 C C . ILE B 1 383 ? 3.008 16.453 18.031 1 93.56 383 ILE B C 1
ATOM 6828 O O . ILE B 1 383 ? 4.199 16.484 18.344 1 93.56 383 ILE B O 1
ATOM 6832 N N . SER B 1 384 ? 2.09 15.906 18.766 1 92.69 384 SER B N 1
ATOM 6833 C CA . SER B 1 384 ? 2.455 15.219 20 1 92.69 384 SER B CA 1
ATOM 6834 C C . SER B 1 384 ? 3.354 14.016 19.734 1 92.69 384 SER B C 1
ATOM 6836 O O . SER B 1 384 ? 4.293 13.75 20.484 1 92.69 384 SER B O 1
ATOM 6838 N N . VAL B 1 385 ? 3.07 13.32 18.641 1 92.75 385 VAL B N 1
ATOM 6839 C CA . VAL B 1 385 ? 3.863 12.156 18.281 1 92.75 385 VAL B CA 1
ATOM 6840 C C . VAL B 1 385 ? 5.297 12.578 17.969 1 92.75 385 VAL B C 1
ATOM 6842 O O . VAL B 1 385 ? 6.25 11.953 18.422 1 92.75 385 VAL B O 1
ATOM 6845 N N . LYS B 1 386 ? 5.441 13.617 17.203 1 95.06 386 LYS B N 1
ATOM 6846 C CA . LYS B 1 386 ? 6.762 14.117 16.828 1 95.06 386 LYS B CA 1
ATOM 6847 C C . LYS B 1 386 ? 7.52 14.625 18.047 1 95.06 386 LYS B C 1
ATOM 6849 O O . LYS B 1 386 ? 8.719 14.367 18.203 1 95.06 386 LYS B O 1
ATOM 6854 N N . ALA B 1 387 ? 6.793 15.297 18.891 1 94.75 387 ALA B N 1
ATOM 6855 C CA . ALA B 1 387 ? 7.41 15.797 20.125 1 94.75 387 ALA B CA 1
ATOM 6856 C C . ALA B 1 387 ? 7.852 14.641 21.016 1 94.75 387 ALA B C 1
ATOM 6858 O O . ALA B 1 387 ? 8.922 14.703 21.625 1 94.75 387 ALA B O 1
ATOM 6859 N N . LEU B 1 388 ? 7.094 13.648 21.094 1 92.88 388 LEU B N 1
ATOM 6860 C CA . LEU B 1 388 ? 7.414 12.492 21.938 1 92.88 388 LEU B CA 1
ATOM 6861 C C . LEU B 1 388 ? 8.641 11.766 21.406 1 92.88 388 LEU B C 1
ATOM 6863 O O . LEU B 1 388 ? 9.414 11.195 22.188 1 92.88 388 LEU B O 1
ATOM 6867 N N . GLU B 1 389 ? 8.758 11.719 20.109 1 93.62 389 GLU B N 1
ATOM 6868 C CA . GLU B 1 389 ? 9.953 11.133 19.516 1 93.62 389 GLU B CA 1
ATOM 6869 C C . GLU B 1 389 ? 11.219 11.844 20 1 93.62 389 GLU B C 1
ATOM 6871 O O . GLU B 1 389 ? 12.242 11.203 20.234 1 93.62 389 GLU B O 1
ATOM 6876 N N . ILE B 1 390 ? 11.141 13.102 20.109 1 94.81 390 ILE B N 1
ATOM 6877 C CA . ILE B 1 390 ? 12.25 13.898 20.594 1 94.81 390 ILE B CA 1
ATOM 6878 C C . ILE B 1 390 ? 12.492 13.594 22.078 1 94.81 390 ILE B C 1
ATOM 6880 O O . ILE B 1 390 ? 13.633 13.422 22.5 1 94.81 390 ILE B O 1
ATOM 6884 N N . ALA B 1 391 ? 11.414 13.539 22.797 1 93 391 ALA B N 1
ATOM 6885 C CA . ALA B 1 391 ? 11.523 13.18 24.203 1 93 391 ALA B CA 1
ATOM 6886 C C . ALA B 1 391 ? 12.156 11.797 24.375 1 93 391 ALA B C 1
ATOM 6888 O O . ALA B 1 391 ? 12.977 11.586 25.266 1 93 391 ALA B O 1
ATOM 6889 N N . ASP B 1 392 ? 11.742 10.938 23.578 1 91.44 392 ASP B N 1
ATOM 6890 C CA . ASP B 1 392 ? 12.266 9.57 23.594 1 91.44 392 ASP B CA 1
ATOM 6891 C C . ASP B 1 392 ? 13.773 9.562 23.375 1 91.44 392 ASP B C 1
ATOM 6893 O O . ASP B 1 392 ? 14.5 8.805 24.016 1 91.44 392 ASP B O 1
ATOM 6897 N N . ALA B 1 393 ? 14.234 10.32 22.453 1 90.31 393 ALA B N 1
ATOM 6898 C CA . ALA B 1 393 ? 15.664 10.445 22.188 1 90.31 393 ALA B CA 1
ATOM 6899 C C . ALA B 1 393 ? 16.406 11.008 23.391 1 90.31 393 ALA B C 1
ATOM 6901 O O . ALA B 1 393 ? 17.531 10.602 23.688 1 90.31 393 ALA B O 1
ATOM 6902 N N . LEU B 1 394 ? 15.781 11.898 24.078 1 90.5 394 LEU B N 1
ATOM 6903 C CA . LEU B 1 394 ? 16.391 12.477 25.266 1 90.5 394 LEU B CA 1
ATOM 6904 C C . LEU B 1 394 ? 16.531 11.422 26.375 1 90.5 394 LEU B C 1
ATOM 6906 O O . LEU B 1 394 ? 17.484 11.453 27.141 1 90.5 394 LEU B O 1
ATOM 6910 N N . VAL B 1 395 ? 15.555 10.57 26.438 1 87.69 395 VAL B N 1
ATOM 6911 C CA . VAL B 1 395 ? 15.656 9.477 27.406 1 87.69 395 VAL B CA 1
ATOM 6912 C C . VAL B 1 395 ? 16.906 8.648 27.125 1 87.69 395 VAL B C 1
ATOM 6914 O O . VAL B 1 395 ? 17.609 8.227 28.047 1 87.69 395 VAL B O 1
ATOM 6917 N N . ASP B 1 396 ? 17.156 8.375 25.875 1 83.62 396 ASP B N 1
ATOM 6918 C CA . ASP B 1 396 ? 18.359 7.637 25.484 1 83.62 396 ASP B CA 1
ATOM 6919 C C . ASP B 1 396 ? 19.625 8.375 25.906 1 83.62 396 ASP B C 1
ATOM 6921 O O . ASP B 1 396 ? 20.609 7.758 26.297 1 83.62 396 ASP B O 1
ATOM 6925 N N . VAL B 1 397 ? 19.594 9.656 25.812 1 83.69 397 VAL B N 1
ATOM 6926 C CA . VAL B 1 397 ? 20.734 10.484 26.172 1 83.69 397 VAL B CA 1
ATOM 6927 C C . VAL B 1 397 ? 20.953 10.422 27.688 1 83.69 397 VAL B C 1
ATOM 6929 O O . VAL B 1 397 ? 22.078 10.297 28.156 1 83.69 397 VAL B O 1
ATOM 6932 N N . VAL B 1 398 ? 19.875 10.492 28.406 1 81.94 398 VAL B N 1
ATOM 6933 C CA . VAL B 1 398 ? 19.953 10.477 29.859 1 81.94 398 VAL B CA 1
ATOM 6934 C C . VAL B 1 398 ? 20.438 9.109 30.344 1 81.94 398 VAL B C 1
ATOM 6936 O O . VAL B 1 398 ? 21.172 9.023 31.328 1 81.94 398 VAL B O 1
ATOM 6939 N N . ASN B 1 399 ? 20.016 8.008 29.766 1 75.88 399 ASN B N 1
ATOM 6940 C CA . ASN B 1 399 ? 20.391 6.656 30.156 1 75.88 399 ASN B CA 1
ATOM 6941 C C . ASN B 1 399 ? 21.844 6.371 29.828 1 75.88 399 ASN B C 1
ATOM 6943 O O . ASN B 1 399 ? 22.484 5.559 30.5 1 75.88 399 ASN B O 1
ATOM 6947 N N . GLN B 1 400 ? 22.266 6.645 28.797 1 68 400 GLN B N 1
ATOM 6948 C CA . GLN B 1 400 ? 23.594 6.215 28.359 1 68 400 GLN B CA 1
ATOM 6949 C C . GLN B 1 400 ? 24.656 7.195 28.812 1 68 400 GLN B C 1
ATOM 6951 O O . GLN B 1 400 ? 25.812 6.809 29.016 1 68 400 GLN B O 1
ATOM 6956 N N . TYR B 1 401 ? 24.469 8.469 28.75 1 57.47 401 TYR B N 1
ATOM 6957 C CA . TYR B 1 401 ? 25.625 9.32 28.5 1 57.47 401 TYR B CA 1
ATOM 6958 C C . TYR B 1 401 ? 25.953 10.156 29.734 1 57.47 401 TYR B C 1
ATOM 6960 O O . TYR B 1 401 ? 25.203 10.156 30.719 1 57.47 401 TYR B O 1
ATOM 6968 N N . ASP B 1 402 ? 26.875 11.172 29.562 1 54.88 402 ASP B N 1
ATOM 6969 C CA . ASP B 1 402 ? 27.719 12 30.422 1 54.88 402 ASP B CA 1
ATOM 6970 C C . ASP B 1 402 ? 26.875 12.828 31.391 1 54.88 402 ASP B C 1
ATOM 6972 O O . ASP B 1 402 ? 25.766 13.234 31.062 1 54.88 402 ASP B O 1
ATOM 6976 N N . GLN B 1 403 ? 27.281 12.93 32.688 1 55.69 403 GLN B N 1
ATOM 6977 C CA . GLN B 1 403 ? 26.703 13.609 33.844 1 55.69 403 GLN B CA 1
ATOM 6978 C C . GLN B 1 403 ? 26.203 15 33.469 1 55.69 403 GLN B C 1
ATOM 6980 O O . GLN B 1 403 ? 25.125 15.414 33.906 1 55.69 403 GLN B O 1
ATOM 6985 N N . ASN B 1 404 ? 26.984 15.797 32.75 1 52.25 404 ASN B N 1
ATOM 6986 C CA . ASN B 1 404 ? 26.625 17.188 32.5 1 52.25 404 ASN B CA 1
ATOM 6987 C C . ASN B 1 404 ? 25.5 17.281 31.453 1 52.25 404 ASN B C 1
ATOM 6989 O O . ASN B 1 404 ? 24.562 18.062 31.609 1 52.25 404 ASN B O 1
ATOM 6993 N N . ALA B 1 405 ? 25.547 16.547 30.266 1 59.12 405 ALA B N 1
ATOM 6994 C CA . ALA B 1 405 ? 24.531 16.484 29.219 1 59.12 405 ALA B CA 1
ATOM 6995 C C . ALA B 1 405 ? 23.219 15.93 29.766 1 59.12 405 ALA B C 1
ATOM 6997 O O . ALA B 1 405 ? 22.141 16.266 29.281 1 59.12 405 ALA B O 1
ATOM 6998 N N . GLU B 1 406 ? 23.312 15.523 30.922 1 63.16 406 GLU B N 1
ATOM 6999 C CA . GLU B 1 406 ? 22.203 14.852 31.594 1 63.16 406 GLU B CA 1
ATOM 7000 C C . GLU B 1 406 ? 21.234 15.859 32.219 1 63.16 406 GLU B C 1
ATOM 7002 O O . GLU B 1 406 ? 20.016 15.688 32.125 1 63.16 406 GLU B O 1
ATOM 7007 N N . SER B 1 407 ? 21.969 17.031 32.625 1 75.31 407 SER B N 1
ATOM 7008 C CA . SER B 1 407 ? 21.078 17.953 33.312 1 75.31 407 SER B CA 1
ATOM 7009 C C . SER B 1 407 ? 20.156 18.672 32.344 1 75.31 407 SER B C 1
ATOM 7011 O O . SER B 1 407 ? 18.938 18.734 32.562 1 75.31 407 SER B O 1
ATOM 7013 N N . GLU B 1 408 ? 20.703 19.188 31.219 1 83.31 408 GLU B N 1
ATOM 7014 C CA . GLU B 1 408 ? 19.891 19.875 30.234 1 83.31 408 GLU B CA 1
ATOM 7015 C C . GLU B 1 408 ? 18.891 18.922 29.578 1 83.31 408 GLU B C 1
ATOM 7017 O O . GLU B 1 408 ? 17.734 19.297 29.344 1 83.31 408 GLU B O 1
ATOM 7022 N N . ALA B 1 409 ? 19.375 17.781 29.344 1 85.25 409 ALA B N 1
ATOM 7023 C CA . ALA B 1 409 ? 18.516 16.781 28.734 1 85.25 409 ALA B CA 1
ATOM 7024 C C . ALA B 1 409 ? 17.312 16.469 29.625 1 85.25 409 ALA B C 1
ATOM 7026 O O . ALA B 1 409 ? 16.203 16.312 29.125 1 85.25 409 ALA B O 1
ATOM 7027 N N . TRP B 1 410 ? 17.578 16.469 30.891 1 83.44 410 TRP B N 1
ATOM 7028 C CA . TRP B 1 410 ? 16.516 16.219 31.859 1 83.44 410 TRP B CA 1
ATOM 7029 C C . TRP B 1 410 ? 15.5 17.344 31.875 1 83.44 410 TRP B C 1
ATOM 7031 O O . TRP B 1 410 ? 14.289 17.109 31.906 1 83.44 410 TRP B O 1
ATOM 7041 N N . ASN B 1 411 ? 15.969 18.516 31.922 1 86.94 411 ASN B N 1
ATOM 7042 C CA . ASN B 1 411 ? 15.086 19.688 31.938 1 86.94 411 ASN B CA 1
ATOM 7043 C C . ASN B 1 411 ? 14.234 19.75 30.688 1 86.94 411 ASN B C 1
ATOM 7045 O O . ASN B 1 411 ? 13.031 20.016 30.766 1 86.94 411 ASN B O 1
ATOM 7049 N N . PHE B 1 412 ? 14.867 19.531 29.609 1 91.56 412 PHE B N 1
ATOM 7050 C CA . PHE B 1 412 ? 14.133 19.578 28.344 1 91.56 412 PHE B CA 1
ATOM 7051 C C . PHE B 1 412 ? 13.125 18.438 28.266 1 91.56 412 PHE B C 1
ATOM 7053 O O . PHE B 1 412 ? 12.023 18.609 27.734 1 91.56 412 PHE B O 1
ATOM 7060 N N . LEU B 1 413 ? 13.555 17.266 28.734 1 90.19 413 LEU B N 1
ATOM 7061 C CA . LEU B 1 413 ? 12.641 16.125 28.766 1 90.19 413 LEU B CA 1
ATOM 7062 C C . LEU B 1 413 ? 11.383 16.469 29.562 1 90.19 413 LEU B C 1
ATOM 7064 O O . LEU B 1 413 ? 10.273 16.156 29.141 1 90.19 413 LEU B O 1
ATOM 7068 N N . PHE B 1 414 ? 11.578 17.141 30.641 1 86.56 414 PHE B N 1
ATOM 7069 C CA . PHE B 1 414 ? 10.461 17.562 31.469 1 86.56 414 PHE B CA 1
ATOM 7070 C C . PHE B 1 414 ? 9.586 18.562 30.734 1 86.56 414 PHE B C 1
ATOM 7072 O O . PHE B 1 414 ? 8.359 18.453 30.734 1 86.56 414 PHE B O 1
ATOM 7079 N N . ASP B 1 415 ? 10.164 19.547 30.141 1 92.06 415 ASP B N 1
ATOM 7080 C CA . ASP B 1 415 ? 9.438 20.609 29.453 1 92.06 415 ASP B CA 1
ATOM 7081 C C . ASP B 1 415 ? 8.664 20.047 28.266 1 92.06 415 ASP B C 1
ATOM 7083 O O . ASP B 1 415 ? 7.531 20.453 28 1 92.06 415 ASP B O 1
ATOM 7087 N N . ILE B 1 416 ? 9.234 19.156 27.531 1 93.69 416 ILE B N 1
ATOM 7088 C CA . ILE B 1 416 ? 8.586 18.547 26.375 1 93.69 416 ILE B CA 1
ATOM 7089 C C . ILE B 1 416 ? 7.406 17.688 26.828 1 93.69 416 ILE B C 1
ATOM 7091 O O . ILE B 1 416 ? 6.348 17.688 26.203 1 93.69 416 ILE B O 1
ATOM 7095 N N . SER B 1 417 ? 7.652 17 27.891 1 88.62 417 SER B N 1
ATOM 7096 C CA . SER B 1 417 ? 6.562 16.188 28.438 1 88.62 417 SER B CA 1
ATOM 7097 C C . SER B 1 417 ? 5.383 17.062 28.844 1 88.62 417 SER B C 1
ATOM 7099 O O . SER B 1 417 ? 4.227 16.734 28.562 1 88.62 417 SER B O 1
ATOM 7101 N N . LYS B 1 418 ? 5.664 18.156 29.453 1 87.69 418 LYS B N 1
ATOM 7102 C CA . LYS B 1 418 ? 4.617 19.094 29.828 1 87.69 418 LYS B CA 1
ATOM 7103 C C . LYS B 1 418 ? 3.883 19.625 28.609 1 87.69 418 LYS B C 1
ATOM 7105 O O . LYS B 1 418 ? 2.658 19.766 28.625 1 87.69 418 LYS B O 1
ATOM 7110 N N . PHE B 1 419 ? 4.594 19.953 27.656 1 91.81 419 PHE B N 1
ATOM 7111 C CA . PHE B 1 419 ? 4.016 20.453 26.406 1 91.81 419 PHE B CA 1
ATOM 7112 C C . PHE B 1 419 ? 3.098 19.406 25.781 1 91.81 419 PHE B C 1
ATOM 7114 O O . PHE B 1 419 ? 1.953 19.703 25.438 1 91.81 419 PHE B O 1
ATOM 7121 N N . VAL B 1 420 ? 3.605 18.156 25.656 1 90.19 420 VAL B N 1
ATOM 7122 C CA . VAL B 1 420 ? 2.852 17.078 25.031 1 90.19 420 VAL B CA 1
ATOM 7123 C C . VAL B 1 420 ? 1.544 16.859 25.781 1 90.19 420 VAL B C 1
ATOM 7125 O O . VAL B 1 420 ? 0.484 16.703 25.172 1 90.19 420 VAL B O 1
ATOM 7128 N N . PHE B 1 421 ? 1.55 16.906 27.016 1 84.38 421 PHE B N 1
ATOM 7129 C CA . PHE B 1 421 ? 0.38 16.625 27.828 1 84.38 421 PHE B CA 1
ATOM 7130 C C . PHE B 1 421 ? -0.591 17.797 27.828 1 84.38 421 PHE B C 1
ATOM 7132 O O . PHE B 1 421 ? -1.756 17.656 28.203 1 84.38 421 PHE B O 1
ATOM 7139 N N . SER B 1 422 ? -0.1 18.953 27.422 1 87.19 422 SER B N 1
ATOM 7140 C CA . SER B 1 422 ? -0.967 20.125 27.312 1 87.19 422 SER B CA 1
ATOM 7141 C C . SER B 1 422 ? -1.746 20.125 26 1 87.19 422 SER B C 1
ATOM 7143 O O . SER B 1 422 ? -2.732 20.844 25.859 1 87.19 422 SER B O 1
ATOM 7145 N N . LEU B 1 423 ? -1.32 19.297 25.109 1 88.25 423 LEU B N 1
ATOM 7146 C CA . LEU B 1 423 ? -1.974 19.25 23.797 1 88.25 423 LEU B CA 1
ATOM 7147 C C . LEU B 1 423 ? -3.291 18.484 23.875 1 88.25 423 LEU B C 1
ATOM 7149 O O . LEU B 1 423 ? -3.438 17.578 24.703 1 88.25 423 LEU B O 1
ATOM 7153 N N . LYS B 1 424 ? -4.188 18.859 23.062 1 80.56 424 LYS B N 1
ATOM 7154 C CA . LYS B 1 424 ? -5.512 18.25 23.016 1 80.56 424 LYS B CA 1
ATOM 7155 C C . LYS B 1 424 ? -5.434 16.797 22.562 1 80.56 424 LYS B C 1
ATOM 7157 O O . LYS B 1 424 ? -6.164 15.938 23.062 1 80.56 424 LYS B O 1
ATOM 7162 N N . HIS B 1 425 ? -4.633 16.562 21.531 1 79.25 425 HIS B N 1
ATOM 7163 C CA . HIS B 1 425 ? -4.52 15.242 20.938 1 79.25 425 HIS B CA 1
ATOM 7164 C C . HIS B 1 425 ? -3.285 14.508 21.438 1 79.25 425 HIS B C 1
ATOM 7166 O O . HIS B 1 425 ? -2.16 14.984 21.281 1 79.25 425 HIS B O 1
ATOM 7172 N N . CYS B 1 426 ? -3.516 13.453 22.219 1 73.62 426 CYS B N 1
ATOM 7173 C CA . CYS B 1 426 ? -2.398 12.633 22.672 1 73.62 426 CYS B CA 1
ATOM 7174 C C . CYS B 1 426 ? -2.664 11.156 22.391 1 73.62 426 CYS B C 1
ATOM 7176 O O . CYS B 1 426 ? -3.732 10.641 22.719 1 73.62 426 CYS B O 1
ATOM 7178 N N . ASP B 1 427 ? -1.81 10.617 21.672 1 70.69 427 ASP B N 1
ATOM 7179 C CA . ASP B 1 427 ? -1.919 9.195 21.391 1 70.69 427 ASP B CA 1
ATOM 7180 C C . ASP B 1 427 ? -1.606 8.359 22.625 1 70.69 427 ASP B C 1
ATOM 7182 O O . ASP B 1 427 ? -0.49 8.406 23.141 1 70.69 427 ASP B O 1
ATOM 7186 N N . SER B 1 428 ? -2.502 7.652 22.984 1 71.56 428 SER B N 1
ATOM 7187 C CA . SER B 1 428 ? -2.375 6.926 24.234 1 71.56 428 SER B CA 1
ATOM 7188 C C . SER B 1 428 ? -1.315 5.836 24.141 1 71.56 428 SER B C 1
ATOM 7190 O O . SER B 1 428 ? -0.562 5.605 25.094 1 71.56 428 SER B O 1
ATOM 7192 N N . THR B 1 429 ? -1.222 5.254 23.031 1 74.75 429 THR B N 1
ATOM 7193 C CA . THR B 1 429 ? -0.263 4.168 22.859 1 74.75 429 THR B CA 1
ATOM 7194 C C . THR B 1 429 ? 1.168 4.688 22.953 1 74.75 429 THR B C 1
ATOM 7196 O O . THR B 1 429 ? 2.018 4.074 23.594 1 74.75 429 THR B O 1
ATOM 7199 N N . LEU B 1 430 ? 1.398 5.773 22.328 1 75.56 430 LEU B N 1
ATOM 7200 C CA . LEU B 1 430 ? 2.75 6.328 22.328 1 75.56 430 LEU B CA 1
ATOM 7201 C C . LEU B 1 430 ? 3.115 6.879 23.703 1 75.56 430 LEU B C 1
ATOM 7203 O O . LEU B 1 430 ? 4.266 6.77 24.125 1 75.56 430 LEU B O 1
ATOM 7207 N N . VAL B 1 431 ? 2.121 7.43 24.344 1 76.19 431 VAL B N 1
ATOM 7208 C CA . VAL B 1 431 ? 2.35 7.945 25.688 1 76.19 431 VAL B CA 1
ATOM 7209 C C . VAL B 1 431 ? 2.703 6.793 26.625 1 76.19 431 VAL B C 1
ATOM 7211 O O . VAL B 1 431 ? 3.602 6.918 27.469 1 76.19 431 VAL B O 1
ATOM 7214 N N . ASP B 1 432 ? 2.053 5.727 26.359 1 78.56 432 ASP B N 1
ATOM 7215 C CA . ASP B 1 432 ? 2.322 4.555 27.188 1 78.56 432 ASP B CA 1
ATOM 7216 C C . ASP B 1 432 ? 3.729 4.016 26.953 1 78.56 432 ASP B C 1
ATOM 7218 O O . ASP B 1 432 ? 4.438 3.656 27.891 1 78.56 432 ASP B O 1
ATOM 7222 N N . LYS B 1 433 ? 4.094 3.934 25.734 1 79 433 LYS B N 1
ATOM 7223 C CA . LYS B 1 433 ? 5.434 3.465 25.391 1 79 433 LYS B CA 1
ATOM 7224 C C . LYS B 1 433 ? 6.5 4.395 25.969 1 79 433 LYS B C 1
ATOM 7226 O O . LYS B 1 433 ? 7.52 3.932 26.484 1 79 433 LYS B O 1
ATOM 7231 N N . PHE B 1 434 ? 6.188 5.633 25.906 1 78.38 434 PHE B N 1
ATOM 7232 C CA . PHE B 1 434 ? 7.113 6.641 26.406 1 78.38 434 PHE B CA 1
ATOM 7233 C C . PHE B 1 434 ? 7.227 6.566 27.922 1 78.38 434 PHE B C 1
ATOM 7235 O O . PHE B 1 434 ? 8.328 6.617 28.469 1 78.38 434 PHE B O 1
ATOM 7242 N N . THR B 1 435 ? 6.156 6.406 28.531 1 76.56 435 THR B N 1
ATOM 7243 C CA . THR B 1 435 ? 6.141 6.312 29.984 1 76.56 435 THR B CA 1
ATOM 7244 C C . THR B 1 435 ? 6.891 5.066 30.453 1 76.56 435 THR B C 1
ATOM 7246 O O . THR B 1 435 ? 7.633 5.117 31.438 1 76.56 435 THR B O 1
ATOM 7249 N N . THR B 1 436 ? 6.688 4.039 29.719 1 77.81 436 THR B N 1
ATOM 7250 C CA . THR B 1 436 ? 7.387 2.803 30.047 1 77.81 436 THR B CA 1
ATOM 7251 C C . THR B 1 436 ? 8.891 2.975 29.891 1 77.81 436 THR B C 1
ATOM 7253 O O . THR B 1 436 ? 9.672 2.49 30.719 1 77.81 436 THR B O 1
ATOM 7256 N N . LYS B 1 437 ? 9.25 3.6 28.875 1 80 437 LYS B N 1
ATOM 7257 C CA . LYS B 1 437 ? 10.672 3.842 28.641 1 80 437 LYS B CA 1
ATOM 7258 C C . LYS B 1 437 ? 11.266 4.707 29.766 1 80 437 LYS B C 1
ATOM 7260 O O . LYS B 1 437 ? 12.375 4.453 30.219 1 80 437 LYS B O 1
ATOM 7265 N N . CYS B 1 438 ? 10.539 5.684 30.141 1 76.25 438 CYS B N 1
ATOM 7266 C CA . CYS B 1 438 ? 10.984 6.543 31.234 1 76.25 438 CYS B CA 1
ATOM 7267 C C . CYS B 1 438 ? 11.133 5.75 32.531 1 76.25 438 CYS B C 1
ATOM 7269 O O . CYS B 1 438 ? 12.109 5.93 33.25 1 76.25 438 CYS B O 1
ATOM 7271 N N . GLN B 1 439 ? 10.211 4.91 32.688 1 74.56 439 GLN B N 1
ATOM 7272 C CA . GLN B 1 439 ? 10.258 4.082 33.906 1 74.56 439 GLN B CA 1
ATOM 7273 C C . GLN B 1 439 ? 11.469 3.156 33.875 1 74.56 439 GLN B C 1
ATOM 7275 O O . GLN B 1 439 ? 12.156 2.996 34.875 1 74.56 439 GLN B O 1
ATOM 7280 N N . CYS B 1 440 ? 11.703 2.596 32.75 1 70.38 440 CYS B N 1
ATOM 7281 C CA . CYS B 1 440 ? 12.836 1.694 32.625 1 70.38 440 CYS B CA 1
ATOM 7282 C C . CYS B 1 440 ? 14.156 2.438 32.812 1 70.38 440 CYS B C 1
ATOM 7284 O O . CYS B 1 440 ? 15.125 1.865 33.312 1 70.38 440 CYS B O 1
ATOM 7286 N N . ALA B 1 441 ? 14.125 3.697 32.406 1 67.94 441 ALA B N 1
ATOM 7287 C CA . ALA B 1 441 ? 15.328 4.516 32.562 1 67.94 441 ALA B CA 1
ATOM 7288 C C . ALA B 1 441 ? 15.367 5.176 33.938 1 67.94 441 ALA B C 1
ATOM 7290 O O . ALA B 1 441 ? 16.25 5.988 34.219 1 67.94 441 ALA B O 1
ATOM 7291 N N . LEU B 1 442 ? 14.352 4.816 34.75 1 65.19 442 LEU B N 1
ATOM 7292 C CA . LEU B 1 442 ? 14.227 5.316 36.094 1 65.19 442 LEU B CA 1
ATOM 7293 C C . LEU B 1 442 ? 14.07 6.836 36.125 1 65.19 442 LEU B C 1
ATOM 7295 O O . LEU B 1 442 ? 14.641 7.516 36.969 1 65.19 442 LEU B O 1
ATOM 7299 N N . ILE B 1 443 ? 13.523 7.246 35.125 1 68.81 443 ILE B N 1
ATOM 7300 C CA . ILE B 1 443 ? 13.211 8.672 35.031 1 68.81 443 ILE B CA 1
ATOM 7301 C C . ILE B 1 443 ? 11.789 8.922 35.5 1 68.81 443 ILE B C 1
ATOM 7303 O O . ILE B 1 443 ? 10.836 8.336 35 1 68.81 443 ILE B O 1
ATOM 7307 N N . THR B 1 444 ? 11.594 9.555 36.688 1 62.78 444 THR B N 1
ATOM 7308 C CA . THR B 1 444 ? 10.273 9.922 37.219 1 62.78 444 THR B CA 1
ATOM 7309 C C . THR B 1 444 ? 9.859 11.305 36.719 1 62.78 444 THR B C 1
ATOM 7311 O O . THR B 1 444 ? 10.555 12.289 36.969 1 62.78 444 THR B O 1
ATOM 7314 N N . LEU B 1 445 ? 8.961 11.312 35.812 1 63.75 445 LEU B N 1
ATOM 7315 C CA . LEU B 1 445 ? 8.461 12.594 35.344 1 63.75 445 LEU B CA 1
ATOM 7316 C C . LEU B 1 445 ? 7.391 13.141 36.281 1 63.75 445 LEU B C 1
ATOM 7318 O O . LEU B 1 445 ? 6.566 12.383 36.781 1 63.75 445 LEU B O 1
ATOM 7322 N N . PRO B 1 446 ? 7.523 14.305 37.031 1 52.72 446 PRO B N 1
ATOM 7323 C CA . PRO B 1 446 ? 6.488 14.883 37.906 1 52.72 446 PRO B CA 1
ATOM 7324 C C . PRO B 1 446 ? 5.176 15.125 37.156 1 52.72 446 PRO B C 1
ATOM 7326 O O . PRO B 1 446 ? 4.801 16.281 36.938 1 52.72 446 PRO B O 1
ATOM 7329 N N . LEU B 1 447 ? 4.793 14.391 36.375 1 54.09 447 LEU B N 1
ATOM 7330 C CA . LEU B 1 447 ? 3.551 14.641 35.656 1 54.09 447 LEU B CA 1
ATOM 7331 C C . LEU B 1 447 ? 2.344 14.367 36.531 1 54.09 447 LEU B C 1
ATOM 7333 O O . LEU B 1 447 ? 2.281 13.328 37.219 1 54.09 447 LEU B O 1
ATOM 7337 N N . SER B 1 448 ? 1.71 15.453 37.344 1 43.59 448 SER B N 1
ATOM 7338 C CA . SER B 1 448 ? 0.532 15.258 38.188 1 43.59 448 SER B CA 1
ATOM 7339 C C . SER B 1 448 ? -0.325 14.102 37.656 1 43.59 448 SER B C 1
ATOM 7341 O O . SER B 1 448 ? -0.573 13.141 38.406 1 43.59 448 SER B O 1
ATOM 7343 N N . ASN B 1 449 ? -1.815 14.523 37.344 1 37.66 449 ASN B N 1
ATOM 7344 C CA . ASN B 1 449 ? -3 13.68 37.25 1 37.66 449 ASN B CA 1
ATOM 7345 C C . ASN B 1 449 ? -2.807 12.539 36.25 1 37.66 449 ASN B C 1
ATOM 7347 O O . ASN B 1 449 ? -2.449 12.781 35.094 1 37.66 449 ASN B O 1
ATOM 7351 N N . PRO B 1 450 ? -2.635 11.383 36.75 1 37.78 450 PRO B N 1
ATOM 7352 C CA . PRO B 1 450 ? -2.609 10.195 35.875 1 37.78 450 PRO B CA 1
ATOM 7353 C C . PRO B 1 450 ? -3.568 10.297 34.719 1 37.78 450 PRO B C 1
ATOM 7355 O O . PRO B 1 450 ? -4.719 10.703 34.875 1 37.78 450 PRO B O 1
ATOM 7358 N N . LEU B 1 451 ? -3.141 10.703 33.594 1 37.12 451 LEU B N 1
ATOM 7359 C CA . LEU B 1 451 ? -4.074 10.609 32.469 1 37.12 451 LEU B CA 1
ATOM 7360 C C . LEU B 1 451 ? -4.98 9.391 32.625 1 37.12 451 LEU B C 1
ATOM 7362 O O . LEU B 1 451 ? -4.5 8.273 32.812 1 37.12 451 LEU B O 1
ATOM 7366 N N . GLU B 1 452 ? -6.027 9.516 33.438 1 33.44 452 GLU B N 1
ATOM 7367 C CA . GLU B 1 452 ? -7.059 8.484 33.406 1 33.44 452 GLU B CA 1
ATOM 7368 C C . GLU B 1 452 ? -7.086 7.777 32.031 1 33.44 452 GLU B C 1
ATOM 7370 O O . GLU B 1 452 ? -7.273 8.414 31 1 33.44 452 GLU B O 1
ATOM 7375 N N . SER B 1 453 ? -6.133 6.895 31.906 1 35.34 453 SER B N 1
ATOM 7376 C CA . SER B 1 453 ? -6.34 5.957 30.812 1 35.34 453 SER B CA 1
ATOM 7377 C C . SER B 1 453 ? -7.824 5.746 30.531 1 35.34 453 SER B C 1
ATOM 7379 O O . SER B 1 453 ? -8.547 5.211 31.375 1 35.34 453 SER B O 1
ATOM 7381 N N . THR B 1 454 ? -8.57 6.758 30.141 1 32.31 454 THR B N 1
ATOM 7382 C CA . THR B 1 454 ? -9.953 6.363 29.875 1 32.31 454 THR B CA 1
ATOM 7383 C C . THR B 1 454 ? -10.039 4.883 29.531 1 32.31 454 THR B C 1
ATOM 7385 O O . THR B 1 454 ? -10.648 4.098 30.25 1 32.31 454 THR B O 1
ATOM 7388 N N . ASP B 1 455 ? -10.922 4.57 28.438 1 31.66 455 ASP B N 1
ATOM 7389 C CA . ASP B 1 455 ? -11.508 3.258 28.188 1 31.66 455 ASP B CA 1
ATOM 7390 C C . ASP B 1 455 ? -10.43 2.221 27.891 1 31.66 455 ASP B C 1
ATOM 7392 O O . ASP B 1 455 ? -9.539 2.465 27.062 1 31.66 455 ASP B O 1
ATOM 7396 N N . GLY B 1 456 ? -9.906 1.405 28.828 1 32.53 456 GLY B N 1
ATOM 7397 C CA . GLY B 1 456 ? -9.227 0.122 28.906 1 32.53 456 GLY B CA 1
ATOM 7398 C C . GLY B 1 456 ? -9.383 -0.725 27.656 1 32.53 456 GLY B C 1
ATOM 7399 O O . GLY B 1 456 ? -9.367 -1.955 27.734 1 32.53 456 GLY B O 1
ATOM 7400 N N . SER B 1 457 ? -9.984 -0.289 26.688 1 31.39 457 SER B N 1
ATOM 7401 C CA . SER B 1 457 ? -10.062 -1.396 25.734 1 31.39 457 SER B CA 1
ATOM 7402 C C . SER B 1 457 ? -8.672 -1.862 25.328 1 31.39 457 SER B C 1
ATOM 7404 O O . SER B 1 457 ? -7.902 -1.092 24.75 1 31.39 457 SER B O 1
ATOM 7406 N N . LYS B 1 458 ? -7.93 -2.656 26.141 1 33.41 458 LYS B N 1
ATOM 7407 C CA . LYS B 1 458 ? -6.75 -3.504 26 1 33.41 458 LYS B CA 1
ATOM 7408 C C . LYS B 1 458 ? -6.547 -3.914 24.531 1 33.41 458 LYS B C 1
ATOM 7410 O O . LYS B 1 458 ? -5.855 -4.895 24.25 1 33.41 458 LYS B O 1
ATOM 7415 N N . GLU B 1 459 ? -7.395 -3.566 23.656 1 34.56 459 GLU B N 1
ATOM 7416 C CA . GLU B 1 459 ? -7.27 -4.379 22.453 1 34.56 459 GLU B CA 1
ATOM 7417 C C . GLU B 1 459 ? -5.828 -4.402 21.953 1 34.56 459 GLU B C 1
ATOM 7419 O O . GLU B 1 459 ? -5.133 -5.414 22.078 1 34.56 459 GLU B O 1
ATOM 7424 N N . ASP B 1 460 ? -5.586 -4.207 20.578 1 37.59 460 ASP B N 1
ATOM 7425 C CA . ASP B 1 460 ? -4.633 -4.715 19.594 1 37.59 460 ASP B CA 1
ATOM 7426 C C . ASP B 1 460 ? -3.311 -3.957 19.672 1 37.59 460 ASP B C 1
ATOM 7428 O O . ASP B 1 460 ? -3.297 -2.732 19.812 1 37.59 460 ASP B O 1
ATOM 7432 N N . VAL B 1 461 ? -2.275 -4.473 20.344 1 40.47 461 VAL B N 1
ATOM 7433 C CA . VAL B 1 461 ? -0.904 -3.998 20.203 1 40.47 461 VAL B CA 1
ATOM 7434 C C . VAL B 1 461 ? -0.75 -3.252 18.875 1 40.47 461 VAL B C 1
ATOM 7436 O O . VAL B 1 461 ? -0.784 -3.861 17.812 1 40.47 461 VAL B O 1
ATOM 7439 N N . ASP B 1 462 ? -1.235 -2.023 18.875 1 48.72 462 ASP B N 1
ATOM 7440 C CA . ASP B 1 462 ? -1.373 -1.253 17.656 1 48.72 462 ASP B CA 1
ATOM 7441 C C . ASP B 1 462 ? -0.019 -0.732 17.172 1 48.72 462 ASP B C 1
ATOM 7443 O O . ASP B 1 462 ? 0.735 -0.145 17.953 1 48.72 462 ASP B O 1
ATOM 7447 N N . ALA B 1 463 ? 0.556 -1.325 16.141 1 49.88 463 ALA B N 1
ATOM 7448 C CA . ALA B 1 463 ? 1.767 -0.894 15.438 1 49.88 463 ALA B CA 1
ATOM 7449 C C . ALA B 1 463 ? 1.764 0.617 15.219 1 49.88 463 ALA B C 1
ATOM 7451 O O . ALA B 1 463 ? 2.824 1.231 15.078 1 49.88 463 ALA B O 1
ATOM 7452 N N . LEU B 1 464 ? 0.607 1.235 15.195 1 59.53 464 LEU B N 1
ATOM 7453 C CA . LEU B 1 464 ? 0.551 2.633 14.781 1 59.53 464 LEU B CA 1
ATOM 7454 C C . LEU B 1 464 ? 0.167 3.531 15.953 1 59.53 464 LEU B C 1
ATOM 7456 O O . LEU B 1 464 ? -0.619 3.131 16.812 1 59.53 464 LEU B O 1
ATOM 7460 N N . PRO B 1 465 ? 0.859 4.66 16.219 1 52.44 465 PRO B N 1
ATOM 7461 C CA . PRO B 1 465 ? 0.458 5.645 17.234 1 52.44 465 PRO B CA 1
ATOM 7462 C C . PRO B 1 465 ? -0.917 6.246 16.953 1 52.44 465 PRO B C 1
ATOM 7464 O O . PRO B 1 465 ? -1.377 6.242 15.805 1 52.44 465 PRO B O 1
#

InterPro domains:
  IPR001138 Zn(2)Cys(6) fungal-type DNA-binding domain [PF00172] (6-42)
  IPR001138 Zn(2)Cys(6) fungal-type DNA-binding domain [PS00463] (7-34)
  IPR001138 Zn(2)Cys(6) fungal-type DNA-binding domain [PS50048] (7-36)
  IPR001138 Zn(2)Cys(6) fungal-type DNA-binding domain [SM00066] (2-45)
  IPR001138 Zn(2)Cys(6) fungal-type DNA-binding domain [cd00067] (3-36)
  IPR020448 Maltose fermentation regulatory protein, DNA-binding domain [PR00054] (7-13)
  IPR020448 Maltose fermentation regulatory protein, DNA-binding domain [PR00054] (14-20)
  IPR020448 Maltose fermentation regulatory protein, DNA-binding domain [PR00054] (22-32)
  IPR020448 Maltose fermentation regulatory protein, DNA-binding domain [PR00054] (34-45)
  IPR036864 Zn(2)-C6 fungal-type DNA-binding domain superfamily [G3DSA:4.10.240.10] (1-59)
  IPR036864 Zn(2)-C6 fungal-type DNA-binding domain superfamily [SSF57701] (3-46)
  IPR050797 Carbohydrate Metabolism and Transport Regulator [PTHR31668] (72-445)

Organism: Saccharomyces cerevisiae (strain ATCC 204508 / S288c) (NCBI:txid559292)

Foldseek 3Di:
DPQQPDAFPVCVLVVHDFSSDVQTPVCVVVVHHRHRPDPDPPPPPPPCPVVVVVLCVLLVVQCCDPPRDRNQDDLVLLLVLLVLCLQAPCLAQNADHSVVLVCCSVPVCPPQLNVLLSLLSSLLSQLLLVHWDADPVGDIDHSVSSLVNSVVCCCRNPVVPAQDVSQLSSLQSSLNNCLQVLNNVSSVVSLVVSVVSLVVQVLLAQVSLVVDPLVSSLNSLSSLLSSVLVQLLFLLLLLAAGDHFPSYDHHDFDPDPDPSNGNLLVVLSSCLSPLLGRQCSNCSSPVDGDLVSNLNSLVSLCVPLPPDDDPDDLAGLSNLLSLLSSLLSNLSNLVSVVSDPPSPNVVCPDPNCLVSLLVSLVSNVVSVVVYDQSSPSSNHASNLLSLLSSLQSLLVSCQDDDPVSNVSSLVSNQVSVVVSVPHPHHNPLSVVVSVVSCVVSVNDRPPPDDPPPPDPPSDDPDSGD/DPQAPDAFPVCVLVVHDFSSDVQTPVCVVVVHHRHRPDPDPPPPPPPCPVVVVVLVVLLVVQCCDPPRDRNQDDLVLLLVLLVLCLQAPCLAQNADHSVVLVCCSVPVCPPQLNVLLSLLSSLLSQLLLVHWDADPVGDIDGSVSSLVNSVVCCCRNPVVPAQDVSQLSSLQSSLNNCLQVLNNVSSVVSLVVSVVSLVVQVLLAQVSLVVDPLVVSLNSLSSLLSSVLVQLLFLLLLLAAGDHFPSYDHHDFDPDPDPSNGNLLVVLSSCLSPLLGRQCSNCSSPVDHPLVSNLNSLVSLCVPLPPDDDPDDLAGLSNLLSLLSSLLVNLSNLVSVVSDPPNCNVVCPDPNCLVSLLVSLVSNVVSVVVYDQSSPSSNHASNLLSLLSSLQSLLVSLQDDDPVSNVSSLVSNQVSVVVSVPHPHHNPLSVVVSVVSCVVSVNDRPPPDDPPPPDPPVDDPDSGD